Protein AF-0000000066887410 (afdb_homodimer)

pLDDT: mean 86.37, std 16.25, range [22.12, 98.56]

Radius of gyration: 33.58 Å; Cα contacts (8 Å, |Δi|>4): 1429; chains: 2; bounding box: 73×112×90 Å

Structure (mmCIF, N/CA/C/O backbone):
data_AF-0000000066887410-model_v1
#
loop_
_entity.id
_entity.type
_entity.pdbx_description
1 polymer 'Protein root UVB sensitive/RUS domain-containing protein'
#
loop_
_atom_site.group_PDB
_atom_site.id
_atom_site.type_symbol
_atom_site.label_atom_id
_atom_site.label_alt_id
_atom_site.label_comp_id
_atom_site.label_asym_id
_atom_site.label_entity_id
_atom_site.label_seq_id
_atom_site.pdbx_PDB_ins_code
_atom_site.Cartn_x
_atom_site.Cartn_y
_atom_site.Cartn_z
_atom_site.occupancy
_atom_site.B_iso_or_equiv
_atom_site.auth_seq_id
_atom_site.auth_comp_id
_atom_site.auth_asym_id
_atom_site.auth_atom_id
_atom_site.pdbx_PDB_model_num
ATOM 1 N N . MET A 1 1 ? -23.688 14.523 44.344 1 42.28 1 MET A N 1
ATOM 2 C CA . MET A 1 1 ? -23.281 13.359 43.562 1 42.28 1 MET A CA 1
ATOM 3 C C . MET A 1 1 ? -22.125 13.703 42.625 1 42.28 1 MET A C 1
ATOM 5 O O . MET A 1 1 ? -22.156 14.727 41.938 1 42.28 1 MET A O 1
ATOM 9 N N . SER A 1 2 ? -21.016 13.117 42.781 1 57.38 2 SER A N 1
ATOM 10 C CA . SER A 1 2 ? -19.734 13.422 42.156 1 57.38 2 SER A CA 1
ATOM 11 C C . SER A 1 2 ? -19.812 13.258 40.625 1 57.38 2 SER A C 1
ATOM 13 O O . SER A 1 2 ? -20.234 12.211 40.125 1 57.38 2 SER A O 1
ATOM 15 N N . SER A 1 3 ? -19.828 14.328 39.812 1 80.38 3 SER A N 1
ATOM 16 C CA . SER A 1 3 ? -19.922 14.328 38.344 1 80.38 3 SER A CA 1
ATOM 17 C C . SER A 1 3 ? -18.625 13.844 37.688 1 80.38 3 SER A C 1
ATOM 19 O O . SER A 1 3 ? -17.547 14.266 38.094 1 80.38 3 SER A O 1
ATOM 21 N N . THR A 1 4 ? -18.844 12.641 37.094 1 88.25 4 THR A N 1
ATOM 22 C CA . THR A 1 4 ? -17.672 12.031 36.438 1 88.25 4 THR A CA 1
ATOM 23 C C . THR A 1 4 ? -17.766 12.141 34.938 1 88.25 4 THR A C 1
ATOM 25 O O . THR A 1 4 ? -18.875 12.172 34.375 1 88.25 4 THR A O 1
ATOM 28 N N . ALA A 1 5 ? -16.625 12.461 34.281 1 91.5 5 ALA A N 1
ATOM 29 C CA . ALA A 1 5 ? -16.5 12.461 32.812 1 91.5 5 ALA A CA 1
ATOM 30 C C . ALA A 1 5 ? -15.383 11.539 32.375 1 91.5 5 ALA A C 1
ATOM 32 O O . ALA A 1 5 ? -14.406 11.32 33.094 1 91.5 5 ALA A O 1
ATOM 33 N N . TYR A 1 6 ? -15.625 10.914 31.234 1 92.75 6 TYR A N 1
ATOM 34 C CA . TYR A 1 6 ? -14.656 9.977 30.688 1 92.75 6 TYR A CA 1
ATOM 35 C C . TYR A 1 6 ? -14.258 10.359 29.266 1 92.75 6 TYR A C 1
ATOM 37 O O . TYR A 1 6 ? -15.102 10.781 28.469 1 92.75 6 TYR A O 1
ATOM 45 N N . ASP A 1 7 ? -13 10.312 29.016 1 93.12 7 ASP A N 1
ATOM 46 C CA . ASP A 1 7 ? -12.547 10.305 27.625 1 93.12 7 ASP A CA 1
ATOM 47 C C . ASP A 1 7 ? -12.484 8.883 27.078 1 93.12 7 ASP A C 1
ATOM 49 O O . ASP A 1 7 ? -11.844 8.008 27.656 1 93.12 7 ASP A O 1
ATOM 53 N N . ILE A 1 8 ? -13.188 8.672 25.922 1 90.88 8 ILE A N 1
ATOM 54 C CA . ILE A 1 8 ? -13.234 7.32 25.375 1 90.88 8 ILE A CA 1
ATOM 55 C C . ILE A 1 8 ? -12.75 7.344 23.922 1 90.88 8 ILE A C 1
ATOM 57 O O . ILE A 1 8 ? -12.945 8.328 23.219 1 90.88 8 ILE A O 1
ATOM 61 N N . ASP A 1 9 ? -12.086 6.242 23.562 1 84.81 9 ASP A N 1
ATOM 62 C CA . ASP A 1 9 ? -11.672 6.129 22.172 1 84.81 9 ASP A CA 1
ATOM 63 C C . ASP A 1 9 ? -12.797 5.578 21.297 1 84.81 9 ASP A C 1
ATOM 65 O O . ASP A 1 9 ? -13.93 5.414 21.766 1 84.81 9 ASP A O 1
ATOM 69 N N . THR A 1 10 ? -12.5 5.422 20 1 76.75 10 THR A N 1
ATOM 70 C CA . THR A 1 10 ? -13.523 5.016 19.047 1 76.75 10 THR A CA 1
ATOM 71 C C . THR A 1 10 ? -14.016 3.602 19.344 1 76.75 10 THR A C 1
ATOM 73 O O . THR A 1 10 ? -15.117 3.225 18.938 1 76.75 10 THR A O 1
ATOM 76 N N . ALA A 1 11 ? -13.219 2.848 20.016 1 73.06 11 ALA A N 1
ATOM 77 C CA . ALA A 1 11 ? -13.594 1.479 20.375 1 73.06 11 ALA A CA 1
ATOM 78 C C . ALA A 1 11 ? -14.359 1.439 21.688 1 73.06 11 ALA A C 1
ATOM 80 O O . ALA A 1 11 ? -14.852 0.383 22.094 1 73.06 11 ALA A O 1
ATOM 81 N N . GLY A 1 12 ? -14.453 2.535 22.359 1 79.31 12 GLY A N 1
ATOM 82 C CA . GLY A 1 12 ? -15.203 2.607 23.609 1 79.31 12 GLY A CA 1
ATOM 83 C C . GLY A 1 12 ? -14.328 2.438 24.828 1 79.31 12 GLY A C 1
ATOM 84 O O . GLY A 1 12 ? -14.828 2.416 25.953 1 79.31 12 GLY A O 1
ATOM 85 N N . ASN A 1 13 ? -13.062 2.383 24.688 1 81.81 13 ASN A N 1
ATOM 86 C CA . ASN A 1 13 ? -12.148 2.25 25.812 1 81.81 13 ASN A CA 1
ATOM 87 C C . ASN A 1 13 ? -11.938 3.584 26.516 1 81.81 13 ASN A C 1
ATOM 89 O O . ASN A 1 13 ? -11.812 4.625 25.875 1 81.81 13 ASN A O 1
ATOM 93 N N . VAL A 1 14 ? -11.953 3.471 27.844 1 89.25 14 VAL A N 1
ATOM 94 C CA . VAL A 1 14 ? -11.758 4.68 28.625 1 89.25 14 VAL A CA 1
ATOM 95 C C . VAL A 1 14 ? -10.281 5.059 28.641 1 89.25 14 VAL A C 1
ATOM 97 O O . VAL A 1 14 ? -9.438 4.262 29.062 1 89.25 14 VAL A O 1
ATOM 100 N N . LEU A 1 15 ? -9.977 6.211 28.219 1 89.38 15 LEU A N 1
ATOM 101 C CA . LEU A 1 15 ? -8.609 6.707 28.172 1 89.38 15 LEU A CA 1
ATOM 102 C C . LEU A 1 15 ? -8.266 7.492 29.422 1 89.38 15 LEU A C 1
ATOM 104 O O . LEU A 1 15 ? -7.148 7.395 29.938 1 89.38 15 LEU A O 1
ATOM 108 N N . CYS A 1 16 ? -9.141 8.305 29.844 1 91.81 16 CYS A N 1
ATOM 109 C CA . CYS A 1 16 ? -8.969 9.148 31.031 1 91.81 16 CYS A CA 1
ATOM 110 C C . CYS A 1 16 ? -10.289 9.328 31.766 1 91.81 16 CYS A C 1
ATOM 112 O O . CYS A 1 16 ? -11.336 9.492 31.141 1 91.81 16 CYS A O 1
ATOM 114 N N . THR A 1 17 ? -10.195 9.234 33.062 1 91.94 17 THR A N 1
ATOM 115 C CA . THR A 1 17 ? -11.352 9.461 33.938 1 91.94 17 THR A CA 1
ATOM 116 C C . THR A 1 17 ? -11.203 10.781 34.688 1 91.94 17 THR A C 1
ATOM 118 O O . THR A 1 17 ? -10.148 11.047 35.281 1 91.94 17 THR A O 1
ATOM 121 N N . TYR A 1 18 ? -12.211 11.594 34.562 1 90.94 18 TYR A N 1
ATOM 122 C CA . TYR A 1 18 ? -12.234 12.867 35.281 1 90.94 18 TYR A CA 1
ATOM 123 C C . TYR A 1 18 ? -13.258 12.844 36.406 1 90.94 18 TYR A C 1
ATOM 125 O O . TYR A 1 18 ? -14.438 12.539 36.188 1 90.94 18 TYR A O 1
ATOM 133 N N . THR A 1 19 ? -12.781 13.156 37.594 1 89 19 THR A N 1
ATOM 134 C CA . THR A 1 19 ? -13.672 13.18 38.75 1 89 19 THR A CA 1
ATOM 135 C C . THR A 1 19 ? -13.82 14.602 39.281 1 89 19 THR A C 1
ATOM 137 O O . THR A 1 19 ? -12.93 15.43 39.125 1 89 19 THR A O 1
ATOM 140 N N . ASP A 1 20 ? -15 14.906 39.938 1 82.56 20 ASP A N 1
ATOM 141 C CA . ASP A 1 20 ? -15.352 16.203 40.5 1 82.56 20 ASP A CA 1
ATOM 142 C C . ASP A 1 20 ? -15.258 17.312 39.469 1 82.56 20 ASP A C 1
ATOM 144 O O . ASP A 1 20 ? -14.602 18.328 39.688 1 82.56 20 ASP A O 1
ATOM 148 N N . VAL A 1 21 ? -15.891 17.047 38.344 1 80.75 21 VAL A N 1
ATOM 149 C CA . VAL A 1 21 ? -15.75 17.922 37.156 1 80.75 21 VAL A CA 1
ATOM 150 C C . VAL A 1 21 ? -16.422 19.266 37.438 1 80.75 21 VAL A C 1
ATOM 152 O O . VAL A 1 21 ? -16.062 20.281 36.812 1 80.75 21 VAL A O 1
ATOM 155 N N . ASN A 1 22 ? -17.281 19.344 38.375 1 75.56 22 ASN A N 1
ATOM 156 C CA . ASN A 1 22 ? -18.016 20.578 38.688 1 75.56 22 ASN A CA 1
ATOM 157 C C . ASN A 1 22 ? -17.281 21.438 39.719 1 75.56 22 ASN A C 1
ATOM 159 O O . ASN A 1 22 ? -17.688 22.562 40 1 75.56 22 ASN A O 1
ATOM 163 N N . ASP A 1 23 ? -16.234 20.828 40.312 1 75.69 23 ASP A N 1
ATOM 164 C CA . ASP A 1 23 ? -15.445 21.562 41.281 1 75.69 23 ASP A CA 1
ATOM 165 C C . ASP A 1 23 ? -14.023 21.781 40.781 1 75.69 23 ASP A C 1
ATOM 167 O O . ASP A 1 23 ? -13.203 20.859 40.781 1 75.69 23 ASP A O 1
ATOM 171 N N . PRO A 1 24 ? -13.781 23.016 40.375 1 70.94 24 PRO A N 1
ATOM 172 C CA . PRO A 1 24 ? -12.453 23.297 39.812 1 70.94 24 PRO A CA 1
ATOM 173 C C . PRO A 1 24 ? -11.328 23 40.812 1 70.94 24 PRO A C 1
ATOM 175 O O . PRO A 1 24 ? -10.203 22.703 40.406 1 70.94 24 PRO A O 1
ATOM 178 N N . GLU A 1 25 ? -11.594 23.125 42.094 1 73.75 25 GLU A N 1
ATOM 179 C CA . GLU A 1 25 ? -10.547 22.938 43.094 1 73.75 25 GLU A CA 1
ATOM 180 C C . GLU A 1 25 ? -10.281 21.453 43.312 1 73.75 25 GLU A C 1
ATOM 182 O O . GLU A 1 25 ? -9.18 21.062 43.719 1 73.75 25 GLU A O 1
ATOM 187 N N . ARG A 1 26 ? -11.211 20.672 43.031 1 78.81 26 ARG A N 1
ATOM 188 C CA . ARG A 1 26 ? -11.07 19.25 43.312 1 78.81 26 ARG A CA 1
ATOM 189 C C . ARG A 1 26 ? -10.992 18.438 42.031 1 78.81 26 ARG A C 1
ATOM 191 O O . ARG A 1 26 ? -11.125 17.219 42.031 1 78.81 26 ARG A O 1
ATOM 198 N N . PHE A 1 27 ? -10.789 19.031 40.875 1 82.94 27 PHE A N 1
ATOM 199 C CA . PHE A 1 27 ? -10.719 18.391 39.594 1 82.94 27 PHE A CA 1
ATOM 200 C C . PHE A 1 27 ? -9.547 17.406 39.531 1 82.94 27 PHE A C 1
ATOM 202 O O . PHE A 1 27 ? -8.414 17.781 39.844 1 82.94 27 PHE A O 1
ATOM 209 N N . LYS A 1 28 ? -9.844 16.125 39.344 1 86.69 28 LYS A N 1
ATOM 210 C CA . LYS A 1 28 ? -8.812 15.102 39.219 1 86.69 28 LYS A CA 1
ATOM 211 C C . LYS A 1 28 ? -8.906 14.359 37.875 1 86.69 28 LYS A C 1
ATOM 213 O O . LYS A 1 28 ? -10.008 14 37.438 1 86.69 28 LYS A O 1
ATOM 218 N N . ALA A 1 29 ? -7.812 14.352 37.219 1 88.69 29 ALA A N 1
ATOM 219 C CA . ALA A 1 29 ? -7.695 13.586 36 1 88.69 29 ALA A CA 1
ATOM 220 C C . ALA A 1 29 ? -6.836 12.344 36.188 1 88.69 29 ALA A C 1
ATOM 222 O O . ALA A 1 29 ? -5.707 12.438 36.688 1 88.69 29 ALA A O 1
ATOM 223 N N . GLU A 1 30 ? -7.434 11.133 35.969 1 89.44 30 GLU A N 1
ATOM 224 C CA . GLU A 1 30 ? -6.699 9.875 36.062 1 89.44 30 GLU A CA 1
ATOM 225 C C . GLU A 1 30 ? -6.633 9.156 34.719 1 89.44 30 GLU A C 1
ATOM 227 O O . GLU A 1 30 ? -7.656 8.742 34.188 1 89.44 30 GLU A O 1
ATOM 232 N N . ARG A 1 31 ? -5.496 9.078 34.219 1 88.5 31 ARG A N 1
ATOM 233 C CA . ARG A 1 31 ? -5.289 8.375 32.969 1 88.5 31 ARG A CA 1
ATOM 234 C C . ARG A 1 31 ? -5.293 6.859 33.188 1 88.5 31 ARG A C 1
ATOM 236 O O . ARG A 1 31 ? -4.754 6.367 34.156 1 88.5 31 ARG A O 1
ATOM 243 N N . THR A 1 32 ? -5.887 6.211 32.219 1 85.38 32 THR A N 1
ATOM 244 C CA . THR A 1 32 ? -5.883 4.754 32.312 1 85.38 32 THR A CA 1
ATOM 245 C C . THR A 1 32 ? -4.477 4.203 32.062 1 85.38 32 THR A C 1
ATOM 247 O O . THR A 1 32 ? -3.844 4.5 31.062 1 85.38 32 THR A O 1
ATOM 250 N N . HIS A 1 33 ? -3.939 3.652 33.125 1 83.44 33 HIS A N 1
ATOM 251 C CA . HIS A 1 33 ? -2.596 3.094 33 1 83.44 33 HIS A CA 1
ATOM 252 C C . HIS A 1 33 ? -2.625 1.687 32.438 1 83.44 33 HIS A C 1
ATOM 254 O O . HIS A 1 33 ? -3.357 0.821 32.906 1 83.44 33 HIS A O 1
ATOM 260 N N . VAL A 1 34 ? -2.023 1.626 31.344 1 79.19 34 VAL A N 1
ATOM 261 C CA . VAL A 1 34 ? -1.872 0.295 30.766 1 79.19 34 VAL A CA 1
ATOM 262 C C . VAL A 1 34 ? -0.533 -0.304 31.188 1 79.19 34 VAL A C 1
ATOM 264 O O . VAL A 1 34 ? 0.523 0.281 30.938 1 79.19 34 VAL A O 1
ATOM 267 N N . PRO A 1 35 ? -0.556 -1.397 31.938 1 79.19 35 PRO A N 1
ATOM 268 C CA . PRO A 1 35 ? 0.707 -2.033 32.312 1 79.19 35 PRO A CA 1
ATOM 269 C C . PRO A 1 35 ? 1.621 -2.299 31.125 1 79.19 35 PRO A C 1
ATOM 271 O O . PRO A 1 35 ? 1.139 -2.551 30.016 1 79.19 35 PRO A O 1
ATOM 274 N N . LEU A 1 36 ? 2.859 -2.193 31.375 1 79.06 36 LEU A N 1
ATOM 275 C CA . LEU A 1 36 ? 3.875 -2.299 30.328 1 79.06 36 LEU A CA 1
ATOM 276 C C . LEU A 1 36 ? 3.746 -3.617 29.578 1 79.06 36 LEU A C 1
ATOM 278 O O . LEU A 1 36 ? 3.865 -3.648 28.359 1 79.06 36 LEU A O 1
ATOM 282 N N . GLY A 1 37 ? 3.588 -4.742 30.344 1 75.62 37 GLY A N 1
ATOM 283 C CA . GLY A 1 37 ? 3.426 -6.027 29.688 1 75.62 37 GLY A CA 1
ATOM 284 C C . GLY A 1 37 ? 2.275 -6.051 28.703 1 75.62 37 GLY A C 1
ATOM 285 O O . GLY A 1 37 ? 2.414 -6.559 27.578 1 75.62 37 GLY A O 1
ATOM 286 N N . LYS A 1 38 ? 1.267 -5.469 29.109 1 77.69 38 LYS A N 1
ATOM 287 C CA . LYS A 1 38 ? 0.104 -5.402 28.234 1 77.69 38 LYS A CA 1
ATOM 288 C C . LYS A 1 38 ? 0.352 -4.449 27.062 1 77.69 38 LYS A C 1
ATOM 290 O O . LYS A 1 38 ? -0.095 -4.699 25.938 1 77.69 38 LYS A O 1
ATOM 295 N N . ALA A 1 39 ? 1.133 -3.498 27.406 1 77.81 39 ALA A N 1
ATOM 296 C CA . ALA A 1 39 ? 1.456 -2.521 26.375 1 77.81 39 ALA A CA 1
ATOM 297 C C . ALA A 1 39 ? 2.277 -3.158 25.266 1 77.81 39 ALA A C 1
ATOM 299 O O . ALA A 1 39 ? 2.061 -2.869 24.078 1 77.81 39 ALA A O 1
ATOM 300 N N . VAL A 1 40 ? 3.164 -3.979 25.625 1 78.62 40 VAL A N 1
ATOM 301 C CA . VAL A 1 40 ? 3.996 -4.668 24.641 1 78.62 40 VAL A CA 1
ATOM 302 C C . VAL A 1 40 ? 3.133 -5.613 23.812 1 78.62 40 VAL A C 1
ATOM 304 O O . VAL A 1 40 ? 3.27 -5.672 22.594 1 78.62 40 VAL A O 1
ATOM 307 N N . PHE A 1 41 ? 2.311 -6.262 24.531 1 79.19 41 PHE A N 1
ATOM 308 C CA . PHE A 1 41 ? 1.399 -7.168 23.844 1 79.19 41 PHE A CA 1
ATOM 309 C C . PHE A 1 41 ? 0.498 -6.398 22.875 1 79.19 41 PHE A C 1
ATOM 311 O O . PHE A 1 41 ? 0.26 -6.84 21.75 1 79.19 41 PHE A O 1
ATOM 318 N N . TYR A 1 42 ? 0.121 -5.254 23.297 1 77 42 TYR A N 1
ATOM 319 C CA . TYR A 1 42 ? -0.783 -4.434 22.5 1 77 42 TYR A CA 1
ATOM 320 C C . TYR A 1 42 ? -0.05 -3.807 21.312 1 77 42 TYR A C 1
ATOM 322 O O . TYR A 1 42 ? -0.667 -3.457 20.312 1 77 42 TYR A O 1
ATOM 330 N N . ALA A 1 43 ? 1.197 -3.801 21.5 1 78.5 43 ALA A N 1
ATOM 331 C CA . ALA A 1 43 ? 1.992 -3.195 20.438 1 78.5 43 ALA A CA 1
ATOM 332 C C . ALA A 1 43 ? 2.186 -4.168 19.266 1 78.5 43 ALA A C 1
ATOM 334 O O . ALA A 1 43 ? 2.379 -3.748 18.125 1 78.5 43 ALA A O 1
ATOM 335 N N . PHE A 1 44 ? 2.002 -5.426 19.562 1 85.31 44 PHE A N 1
ATOM 336 C CA . PHE A 1 44 ? 2.365 -6.395 18.531 1 85.31 44 PHE A CA 1
ATOM 337 C C . PHE A 1 44 ? 1.156 -7.223 18.125 1 85.31 44 PHE A C 1
ATOM 339 O O . PHE A 1 44 ? 1.19 -7.914 17.094 1 85.31 44 PHE A O 1
ATOM 346 N N . LEU A 1 45 ? 0.122 -7.156 18.906 1 85.56 45 LEU A N 1
ATOM 347 C CA . LEU A 1 45 ? -1.073 -7.934 18.594 1 85.56 45 LEU A CA 1
ATOM 348 C C . LEU A 1 45 ? -2.281 -7.02 18.406 1 85.56 45 LEU A C 1
ATOM 350 O O . LEU A 1 45 ? -2.371 -5.969 19.047 1 85.56 45 LEU A O 1
ATOM 354 N N . PRO A 1 46 ? -3.158 -7.41 17.531 1 85.06 46 PRO A N 1
ATOM 355 C CA . PRO A 1 46 ? -4.34 -6.574 17.297 1 85.06 46 PRO A CA 1
ATOM 356 C C . PRO A 1 46 ? -5.262 -6.5 18.516 1 85.06 46 PRO A C 1
ATOM 358 O O . PRO A 1 46 ? -5.305 -7.43 19.312 1 85.06 46 PRO A O 1
ATOM 361 N N . ALA A 1 47 ? -5.984 -5.422 18.578 1 78.62 47 ALA A N 1
ATOM 362 C CA . ALA A 1 47 ? -6.953 -5.246 19.656 1 78.62 47 ALA A CA 1
ATOM 363 C C . ALA A 1 47 ? -8.031 -6.328 19.609 1 78.62 47 ALA A C 1
ATOM 365 O O . ALA A 1 47 ? -8.523 -6.668 18.531 1 78.62 47 ALA A O 1
ATOM 366 N N . GLY A 1 48 ? -8.281 -6.832 20.844 1 81.12 48 GLY A N 1
ATOM 367 C CA . GLY A 1 48 ? -9.297 -7.871 20.906 1 81.12 48 GLY A CA 1
ATOM 368 C C . GLY A 1 48 ? -8.75 -9.258 20.641 1 81.12 48 GLY A C 1
ATOM 369 O O . GLY A 1 48 ? -9.508 -10.234 20.594 1 81.12 48 GLY A O 1
ATOM 370 N N . PHE A 1 49 ? -7.543 -9.305 20.359 1 84.5 49 PHE A N 1
ATOM 371 C CA . PHE A 1 49 ? -6.926 -10.617 20.203 1 84.5 49 PHE A CA 1
ATOM 372 C C . PHE A 1 49 ? -7.297 -11.539 21.344 1 84.5 49 PHE A C 1
ATOM 374 O O . PHE A 1 49 ? -7.34 -11.109 22.5 1 84.5 49 PHE A O 1
ATOM 381 N N . PRO A 1 50 ? -7.656 -12.773 20.984 1 87.44 50 PRO A N 1
ATOM 382 C CA . PRO A 1 50 ? -7.559 -13.523 19.734 1 87.44 50 PRO A CA 1
ATOM 383 C C . PRO A 1 50 ? -8.867 -13.531 18.938 1 87.44 50 PRO A C 1
ATOM 385 O O . PRO A 1 50 ? -8.914 -14.039 17.812 1 87.44 50 PRO A O 1
ATOM 388 N N . HIS A 1 51 ? -9.859 -12.898 19.469 1 88.38 51 HIS A N 1
ATOM 389 C CA . HIS A 1 51 ? -11.18 -13 18.844 1 88.38 51 HIS A CA 1
ATOM 390 C C . HIS A 1 51 ? -11.289 -12.078 17.641 1 88.38 51 HIS A C 1
ATOM 392 O O . HIS A 1 51 ? -12.211 -12.219 16.828 1 88.38 51 HIS A O 1
ATOM 398 N N . SER A 1 52 ? -10.367 -11.18 17.547 1 89.94 52 SER A N 1
ATOM 399 C CA . SER A 1 52 ? -10.414 -10.203 16.469 1 89.94 52 SER A CA 1
ATOM 400 C C . SER A 1 52 ? -9.727 -10.727 15.211 1 89.94 52 SER A C 1
ATOM 402 O O . SER A 1 52 ? -9.758 -10.07 14.164 1 89.94 52 SER A O 1
ATOM 404 N N . VAL A 1 53 ? -9.117 -11.945 15.344 1 94 53 VAL A N 1
ATOM 405 C CA . VAL A 1 53 ? -8.391 -12.516 14.211 1 94 53 VAL A CA 1
ATOM 406 C C . VAL A 1 53 ? -8.781 -13.984 14.039 1 94 53 VAL A C 1
ATOM 408 O O . VAL A 1 53 ? -9.414 -14.57 14.914 1 94 53 VAL A O 1
ATOM 411 N N . THR A 1 54 ? -8.461 -14.531 12.844 1 95.12 54 THR A N 1
ATOM 412 C CA . THR A 1 54 ? -8.703 -15.945 12.594 1 95.12 54 THR A CA 1
ATOM 413 C C . THR A 1 54 ? -7.773 -16.812 13.438 1 95.12 54 THR A C 1
ATOM 415 O O . THR A 1 54 ? -6.75 -16.328 13.93 1 95.12 54 THR A O 1
ATOM 418 N N . ASP A 1 55 ? -8.086 -18.031 13.625 1 94.69 55 ASP A N 1
ATOM 419 C CA . ASP A 1 55 ? -7.383 -18.922 14.547 1 94.69 55 ASP A CA 1
ATOM 420 C C . ASP A 1 55 ? -6.016 -19.312 13.992 1 94.69 55 ASP A C 1
ATOM 422 O O . ASP A 1 55 ? -5.16 -19.812 14.727 1 94.69 55 ASP A O 1
ATOM 426 N N . ASP A 1 56 ? -5.797 -19.141 12.742 1 96.38 56 ASP A N 1
ATOM 427 C CA . ASP A 1 56 ? -4.523 -19.516 12.133 1 96.38 56 ASP A CA 1
ATOM 428 C C . ASP A 1 56 ? -3.551 -18.328 12.148 1 96.38 56 ASP A C 1
ATOM 430 O O . ASP A 1 56 ? -2.41 -18.453 11.695 1 96.38 56 ASP A O 1
ATOM 434 N N . TYR A 1 57 ? -3.881 -17.219 12.727 1 96.12 57 TYR A N 1
ATOM 435 C CA . TYR A 1 57 ? -3.096 -15.992 12.703 1 96.12 57 TYR A CA 1
ATOM 436 C C . TYR A 1 57 ? -1.79 -16.156 13.469 1 96.12 57 TYR A C 1
ATOM 438 O O . TYR A 1 57 ? -0.715 -15.852 12.953 1 96.12 57 TYR A O 1
ATOM 446 N N . LEU A 1 58 ? -1.875 -16.656 14.625 1 95 58 LEU A N 1
ATOM 447 C CA . LEU A 1 58 ? -0.702 -16.734 15.484 1 95 58 LEU A CA 1
ATOM 448 C C . LEU A 1 58 ? 0.329 -17.703 14.914 1 95 58 LEU A C 1
ATOM 450 O O . LEU A 1 58 ? 1.528 -17.422 14.922 1 95 58 LEU A O 1
ATOM 454 N N . SER A 1 59 ? -0.115 -18.844 14.469 1 96.69 59 SER A N 1
ATOM 455 C CA . SER A 1 59 ? 0.796 -19.812 13.867 1 96.69 59 SER A CA 1
ATOM 456 C C . SER A 1 59 ? 1.5 -19.219 12.648 1 96.69 59 SER A C 1
ATOM 458 O O . SER A 1 59 ? 2.715 -19.359 12.5 1 96.69 59 SER A O 1
ATOM 460 N N . TYR A 1 60 ? 0.699 -18.562 11.867 1 97.25 60 TYR A N 1
ATOM 461 C CA . TYR A 1 60 ? 1.29 -17.938 10.688 1 97.25 60 TYR A CA 1
ATOM 462 C C . TYR A 1 60 ? 2.326 -16.891 11.086 1 97.25 60 TYR A C 1
ATOM 464 O O . TYR A 1 60 ? 3.426 -16.859 10.531 1 97.25 60 TYR A O 1
ATOM 472 N N . GLN A 1 61 ? 2.002 -16.047 12.047 1 95.75 61 GLN A N 1
ATOM 473 C CA . GLN A 1 61 ? 2.881 -14.945 12.461 1 95.75 61 GLN A CA 1
ATOM 474 C C . GLN A 1 61 ? 4.172 -15.484 13.07 1 95.75 61 GLN A C 1
ATOM 476 O O . GLN A 1 61 ? 5.234 -14.883 12.914 1 95.75 61 GLN A O 1
ATOM 481 N N . LEU A 1 62 ? 4.09 -16.547 13.727 1 96.5 62 LEU A N 1
ATOM 482 C CA . LEU A 1 62 ? 5.281 -17.156 14.305 1 96.5 62 LEU A CA 1
ATOM 483 C C . LEU A 1 62 ? 6.246 -17.609 13.211 1 96.5 62 LEU A C 1
ATOM 485 O O . LEU A 1 62 ? 7.43 -17.266 13.242 1 96.5 62 LEU A O 1
ATOM 489 N N . TYR A 1 63 ? 5.746 -18.344 12.266 1 98 63 TYR A N 1
ATOM 490 C CA . TYR A 1 63 ? 6.586 -18.812 11.172 1 98 63 TYR A CA 1
ATOM 491 C C . TYR A 1 63 ? 7.074 -17.656 10.32 1 98 63 TYR A C 1
ATOM 493 O O . TYR A 1 63 ? 8.211 -17.672 9.828 1 98 63 TYR A O 1
ATOM 501 N N . ASP A 1 64 ? 6.184 -16.688 10.141 1 97.12 64 ASP A N 1
ATOM 502 C CA . ASP A 1 64 ? 6.555 -15.508 9.375 1 97.12 64 ASP A CA 1
ATOM 503 C C . ASP A 1 64 ? 7.707 -14.758 10.039 1 97.12 64 ASP A C 1
ATOM 505 O O . ASP A 1 64 ? 8.617 -14.281 9.367 1 97.12 64 ASP A O 1
ATOM 509 N N . SER A 1 65 ? 7.715 -14.711 11.344 1 96.81 65 SER A N 1
ATOM 510 C CA . SER A 1 65 ? 8.773 -14.055 12.094 1 96.81 65 SER A CA 1
ATOM 511 C C . SER A 1 65 ? 10.086 -14.82 11.992 1 96.81 65 SER A C 1
ATOM 513 O O . SER A 1 65 ? 11.148 -14.227 11.789 1 96.81 65 SER A O 1
ATOM 515 N N . LEU A 1 66 ? 9.977 -16.078 12.047 1 97.56 66 LEU A N 1
ATOM 516 C CA . LEU A 1 66 ? 11.172 -16.906 11.969 1 97.56 66 LEU A CA 1
ATOM 517 C C . LEU A 1 66 ? 11.797 -16.844 10.578 1 97.56 66 LEU A C 1
ATOM 519 O O . LEU A 1 66 ? 13.016 -16.766 10.445 1 97.56 66 LEU A O 1
ATOM 523 N N . GLN A 1 67 ? 10.945 -16.891 9.594 1 97.81 67 GLN A N 1
ATOM 524 C CA . GLN A 1 67 ? 11.484 -16.797 8.242 1 97.81 67 GLN A CA 1
ATOM 525 C C . GLN A 1 67 ? 12.109 -15.422 7.992 1 97.81 67 GLN A C 1
ATOM 527 O O . GLN A 1 67 ? 13.156 -15.32 7.348 1 97.81 67 GLN A O 1
ATOM 532 N N . ALA A 1 68 ? 11.492 -14.375 8.539 1 97.19 68 ALA A N 1
ATOM 533 C CA . ALA A 1 68 ? 12.008 -13.023 8.359 1 97.19 68 ALA A CA 1
ATOM 534 C C . ALA A 1 68 ? 13.367 -12.867 9.039 1 97.19 68 ALA A C 1
ATOM 536 O O . ALA A 1 68 ? 14.25 -12.172 8.523 1 97.19 68 ALA A O 1
ATOM 537 N N . PHE A 1 69 ? 13.531 -13.492 10.156 1 97.5 69 PHE A N 1
ATOM 538 C CA . PHE A 1 69 ? 14.797 -13.469 10.883 1 97.5 69 PHE A CA 1
ATOM 539 C C . PHE A 1 69 ? 15.914 -14.07 10.047 1 97.5 69 PHE A C 1
ATOM 541 O O . PHE A 1 69 ? 16.984 -13.469 9.883 1 97.5 69 PHE A O 1
ATOM 548 N N . SER A 1 70 ? 15.633 -15.164 9.516 1 97.56 70 SER A N 1
ATOM 549 C CA . SER A 1 70 ? 16.609 -15.852 8.68 1 97.56 70 SER A CA 1
ATOM 550 C C . SER A 1 70 ? 16.906 -15.055 7.414 1 97.56 70 SER A C 1
ATOM 552 O O . SER A 1 70 ? 18.062 -14.938 7.008 1 97.56 70 SER A O 1
ATOM 554 N N . SER A 1 71 ? 15.914 -14.508 6.82 1 97.38 71 SER A N 1
ATOM 555 C CA . SER A 1 71 ? 16.062 -13.727 5.594 1 97.38 71 SER A CA 1
ATOM 556 C C . SER A 1 71 ? 16.875 -12.469 5.832 1 97.38 71 SER A C 1
ATOM 558 O O . SER A 1 71 ? 17.672 -12.062 4.977 1 97.38 71 SER A O 1
ATOM 560 N N . ALA A 1 72 ? 16.719 -11.891 6.984 1 96.44 72 ALA A N 1
ATOM 561 C CA . ALA A 1 72 ? 17.469 -10.672 7.316 1 96.44 72 ALA A CA 1
ATOM 562 C C . ALA A 1 72 ? 18.969 -10.945 7.395 1 96.44 72 ALA A C 1
ATOM 564 O O . ALA A 1 72 ? 19.766 -10.148 6.902 1 96.44 72 ALA A O 1
ATOM 565 N N . ILE A 1 73 ? 19.328 -12.008 7.93 1 96.88 73 ILE A N 1
ATOM 566 C CA . ILE A 1 73 ? 20.734 -12.391 8.039 1 96.88 73 ILE A CA 1
ATOM 567 C C . ILE A 1 73 ? 21.297 -12.688 6.648 1 96.88 73 ILE A C 1
ATOM 569 O O . ILE A 1 73 ? 22.359 -12.18 6.277 1 96.88 73 ILE A O 1
ATOM 573 N N . ALA A 1 74 ? 20.547 -13.523 5.918 1 97.31 74 ALA A N 1
ATOM 574 C CA . ALA A 1 74 ? 20.953 -13.867 4.566 1 97.31 74 ALA A CA 1
ATOM 575 C C . ALA A 1 74 ? 21.125 -12.617 3.707 1 97.31 74 ALA A C 1
ATOM 577 O O . ALA A 1 74 ? 22.078 -12.531 2.914 1 97.31 74 ALA A O 1
ATOM 578 N N . SER A 1 75 ? 20.266 -11.672 3.871 1 96.75 75 SER A N 1
ATOM 579 C CA . SER A 1 75 ? 20.297 -10.43 3.104 1 96.75 75 SER A CA 1
ATOM 580 C C . SER A 1 75 ? 21.562 -9.633 3.396 1 96.75 75 SER A C 1
ATOM 582 O O . SER A 1 75 ? 22.141 -9.008 2.498 1 96.75 75 SER A O 1
ATOM 584 N N . LEU A 1 76 ? 22.016 -9.672 4.594 1 95.88 76 LEU A N 1
ATOM 585 C CA . LEU A 1 76 ? 23.219 -8.938 4.949 1 95.88 76 LEU A CA 1
ATOM 586 C C . LEU A 1 76 ? 24.453 -9.594 4.324 1 95.88 76 LEU A C 1
ATOM 588 O O . LEU A 1 76 ? 25.375 -8.898 3.883 1 95.88 76 LEU A O 1
ATOM 592 N N . LEU A 1 77 ? 24.484 -10.906 4.316 1 94.69 77 LEU A N 1
ATOM 593 C CA . LEU A 1 77 ? 25.562 -11.602 3.641 1 94.69 77 LEU A CA 1
ATOM 594 C C . LEU A 1 77 ? 25.609 -11.242 2.16 1 94.69 77 LEU A C 1
ATOM 596 O O . LEU A 1 77 ? 26.688 -10.953 1.62 1 94.69 77 LEU A O 1
ATOM 600 N N . ALA A 1 78 ? 24.453 -11.219 1.586 1 96.06 78 ALA A N 1
ATOM 601 C CA . ALA A 1 78 ? 24.344 -10.867 0.172 1 96.06 78 ALA A CA 1
ATOM 602 C C . ALA A 1 78 ? 24.734 -9.406 -0.063 1 96.06 78 ALA A C 1
ATOM 604 O O . ALA A 1 78 ? 25.422 -9.094 -1.034 1 96.06 78 ALA A O 1
ATOM 605 N N . ASN A 1 79 ? 24.281 -8.531 0.814 1 94.81 79 ASN A N 1
ATOM 606 C CA . ASN A 1 79 ? 24.562 -7.105 0.689 1 94.81 79 ASN A CA 1
ATOM 607 C C . ASN A 1 79 ? 26.062 -6.824 0.752 1 94.81 79 ASN A C 1
ATOM 609 O O . ASN A 1 79 ? 26.562 -5.961 0.032 1 94.81 79 ASN A O 1
ATOM 613 N N . ARG A 1 80 ? 26.797 -7.484 1.577 1 94.12 80 ARG A N 1
ATOM 614 C CA . ARG A 1 80 ? 28.25 -7.32 1.647 1 94.12 80 ARG A CA 1
ATOM 615 C C . ARG A 1 80 ? 28.906 -7.68 0.319 1 94.12 80 ARG A C 1
ATOM 617 O O . ARG A 1 80 ? 29.781 -6.961 -0.157 1 94.12 80 ARG A O 1
ATOM 624 N N . ALA A 1 81 ? 28.453 -8.773 -0.244 1 93.81 81 ALA A N 1
ATOM 625 C CA . ALA A 1 81 ? 28.984 -9.211 -1.53 1 93.81 81 ALA A CA 1
ATOM 626 C C . ALA A 1 81 ? 28.688 -8.188 -2.623 1 93.81 81 ALA A C 1
ATOM 628 O O . ALA A 1 81 ? 29.547 -7.906 -3.465 1 93.81 81 ALA A O 1
ATOM 629 N N . VAL A 1 82 ? 27.5 -7.656 -2.617 1 94.06 82 VAL A N 1
ATOM 630 C CA . VAL A 1 82 ? 27.094 -6.68 -3.621 1 94.06 82 VAL A CA 1
ATOM 631 C C . VAL A 1 82 ? 27.938 -5.418 -3.486 1 94.06 82 VAL A C 1
ATOM 633 O O . VAL A 1 82 ? 28.391 -4.859 -4.488 1 94.06 82 VAL A O 1
ATOM 636 N N . LEU A 1 83 ? 28.172 -4.953 -2.244 1 92.56 83 LEU A N 1
ATOM 637 C CA . LEU A 1 83 ? 29.016 -3.777 -2.016 1 92.56 83 LEU A CA 1
ATOM 638 C C . LEU A 1 83 ? 30.438 -4.016 -2.516 1 92.56 83 LEU A C 1
ATOM 640 O O . LEU A 1 83 ? 31.031 -3.133 -3.135 1 92.56 83 LEU A O 1
ATOM 644 N N . GLU A 1 84 ? 30.938 -5.203 -2.293 1 91.5 84 GLU A N 1
ATOM 645 C CA . GLU A 1 84 ? 32.25 -5.578 -2.816 1 91.5 84 GLU A CA 1
ATOM 646 C C . GLU A 1 84 ? 32.25 -5.598 -4.344 1 91.5 84 GLU A C 1
ATOM 648 O O . GLU A 1 84 ? 33.188 -5.125 -4.973 1 91.5 84 GLU A O 1
ATOM 653 N N . GLY A 1 85 ? 31.188 -6.086 -4.855 1 91.56 85 GLY A N 1
ATOM 654 C CA . GLY A 1 85 ? 31.062 -6.172 -6.301 1 91.56 85 GLY A CA 1
ATOM 655 C C . GLY A 1 85 ? 30.938 -4.816 -6.973 1 91.56 85 GLY A C 1
ATOM 656 O O . GLY A 1 85 ? 31.328 -4.648 -8.125 1 91.56 85 GLY A O 1
ATOM 657 N N . LEU A 1 86 ? 30.422 -3.891 -6.277 1 91.19 86 LEU A N 1
ATOM 658 C CA . LEU A 1 86 ? 30.25 -2.541 -6.809 1 91.19 86 LEU A CA 1
ATOM 659 C C . LEU A 1 86 ? 31.562 -1.766 -6.75 1 91.19 86 LEU A C 1
ATOM 661 O O . LEU A 1 86 ? 31.672 -0.675 -7.316 1 91.19 86 LEU A O 1
ATOM 665 N N . GLY A 1 87 ? 32.562 -2.291 -6.027 1 90.12 87 GLY A N 1
ATOM 666 C CA . GLY A 1 87 ? 33.875 -1.704 -6.066 1 90.12 87 GLY A CA 1
ATOM 667 C C . GLY A 1 87 ? 34.281 -1.025 -4.766 1 90.12 87 GLY A C 1
ATOM 668 O O . GLY A 1 87 ? 35.188 -0.211 -4.738 1 90.12 87 GLY A O 1
ATOM 669 N N . VAL A 1 88 ? 33.469 -1.326 -3.76 1 87.81 88 VAL A N 1
ATOM 670 C CA . VAL A 1 88 ? 33.906 -0.792 -2.467 1 87.81 88 VAL A CA 1
ATOM 671 C C . VAL A 1 88 ? 35.25 -1.396 -2.068 1 87.81 88 VAL A C 1
ATOM 673 O O . VAL A 1 88 ? 35.406 -2.619 -2.047 1 87.81 88 VAL A O 1
ATOM 676 N N . GLY A 1 89 ? 36.188 -0.55 -1.834 1 87 89 GLY A N 1
ATOM 677 C CA . GLY A 1 89 ? 37.5 -1.006 -1.471 1 87 89 GLY A CA 1
ATOM 678 C C . GLY A 1 89 ? 38.375 -1.316 -2.672 1 87 89 GLY A C 1
ATOM 679 O O . GLY A 1 89 ? 39.5 -1.838 -2.523 1 87 89 GLY A O 1
ATOM 680 N N . ASN A 1 90 ? 37.844 -1.121 -3.793 1 88.88 90 ASN A N 1
ATOM 681 C CA . ASN A 1 90 ? 38.562 -1.375 -5.035 1 88.88 90 ASN A CA 1
ATOM 682 C C . ASN A 1 90 ? 38.906 -0.077 -5.766 1 88.88 90 ASN A C 1
ATOM 684 O O . ASN A 1 90 ? 38.031 0.538 -6.375 1 88.88 90 ASN A O 1
ATOM 688 N N . ALA A 1 91 ? 40.156 0.302 -5.875 1 88.19 91 ALA A N 1
ATOM 689 C CA . ALA A 1 91 ? 40.594 1.584 -6.41 1 88.19 91 ALA A CA 1
ATOM 690 C C . ALA A 1 91 ? 40.406 1.641 -7.926 1 88.19 91 ALA A C 1
ATOM 692 O O . ALA A 1 91 ? 40.406 2.723 -8.516 1 88.19 91 ALA A O 1
ATOM 693 N N . SER A 1 92 ? 40.219 0.489 -8.57 1 87.44 92 SER A N 1
ATOM 694 C CA . SER A 1 92 ? 40.094 0.455 -10.023 1 87.44 92 SER A CA 1
ATOM 695 C C . SER A 1 92 ? 38.656 0.77 -10.453 1 87.44 92 SER A C 1
ATOM 697 O O . SER A 1 92 ? 38.406 0.998 -11.641 1 87.44 92 SER A O 1
ATOM 699 N N . GLN A 1 93 ? 37.812 0.763 -9.508 1 87.81 93 GLN A N 1
ATOM 700 C CA . GLN A 1 93 ? 36.406 1.057 -9.82 1 87.81 93 GLN A CA 1
ATOM 701 C C . GLN A 1 93 ? 36.094 2.516 -9.523 1 87.81 93 GLN A C 1
ATOM 703 O O . GLN A 1 93 ? 36.75 3.154 -8.703 1 87.81 93 GLN A O 1
ATOM 708 N N . SER A 1 94 ? 35.125 3.084 -10.312 1 88.62 94 SER A N 1
ATOM 709 C CA . SER A 1 94 ? 34.719 4.473 -10.133 1 88.62 94 SER A CA 1
ATOM 710 C C . SER A 1 94 ? 33.281 4.57 -9.641 1 88.62 94 SER A C 1
ATOM 712 O O . SER A 1 94 ? 32.438 3.709 -9.945 1 88.62 94 SER A O 1
ATOM 714 N N . PRO A 1 95 ? 32.969 5.621 -8.914 1 89.12 95 PRO A N 1
ATOM 715 C CA . PRO A 1 95 ? 31.594 5.852 -8.477 1 89.12 95 PRO A CA 1
ATOM 716 C C . PRO A 1 95 ? 30.609 5.977 -9.648 1 89.12 95 PRO A C 1
ATOM 718 O O . PRO A 1 95 ? 29.469 5.516 -9.555 1 89.12 95 PRO A O 1
ATOM 721 N N . THR A 1 96 ? 31.016 6.551 -10.695 1 89.19 96 THR A N 1
ATOM 722 C CA . THR A 1 96 ? 30.172 6.688 -11.867 1 89.19 96 THR A CA 1
ATOM 723 C C . THR A 1 96 ? 29.875 5.32 -12.484 1 89.19 96 THR A C 1
ATOM 725 O O . THR A 1 96 ? 28.75 5.062 -12.922 1 89.19 96 THR A O 1
ATOM 728 N N . GLY A 1 97 ? 30.891 4.48 -12.508 1 89.5 97 GLY A N 1
ATOM 729 C CA . GLY A 1 97 ? 30.672 3.125 -12.977 1 89.5 97 GLY A CA 1
ATOM 730 C C . GLY A 1 97 ? 29.656 2.359 -12.141 1 89.5 97 GLY A C 1
ATOM 731 O O . GLY A 1 97 ? 28.797 1.672 -12.68 1 89.5 97 GLY A O 1
ATOM 732 N N . ALA A 1 98 ? 29.766 2.486 -10.859 1 91.38 98 ALA A N 1
ATOM 733 C CA . ALA A 1 98 ? 28.828 1.851 -9.945 1 91.38 98 ALA A CA 1
ATOM 734 C C . ALA A 1 98 ? 27.422 2.412 -10.141 1 91.38 98 ALA A C 1
ATOM 736 O O . ALA A 1 98 ? 26.438 1.677 -10.062 1 91.38 98 ALA A O 1
ATOM 737 N N . LEU A 1 99 ? 27.344 3.697 -10.406 1 91.94 99 LEU A N 1
ATOM 738 C CA . LEU A 1 99 ? 26.062 4.359 -10.633 1 91.94 99 LEU A CA 1
ATOM 739 C C . LEU A 1 99 ? 25.391 3.805 -11.875 1 91.94 99 LEU A C 1
ATOM 741 O O . LEU A 1 99 ? 24.172 3.605 -11.883 1 91.94 99 LEU A O 1
ATOM 745 N N . VAL A 1 100 ? 26.141 3.584 -12.859 1 91.25 100 VAL A N 1
ATOM 746 C CA . VAL A 1 100 ? 25.578 3.051 -14.102 1 91.25 100 VAL A CA 1
ATOM 747 C C . VAL A 1 100 ? 24.984 1.67 -13.844 1 91.25 100 VAL A C 1
ATOM 749 O O . VAL A 1 100 ? 23.891 1.361 -14.336 1 91.25 100 VAL A O 1
ATOM 752 N N . LEU A 1 101 ? 25.656 0.896 -13.078 1 92.19 101 LEU A N 1
ATOM 753 C CA . LEU A 1 101 ? 25.141 -0.422 -12.734 1 92.19 101 LEU A CA 1
ATOM 754 C C . LEU A 1 101 ? 23.828 -0.302 -11.969 1 92.19 101 LEU A C 1
ATOM 756 O O . LEU A 1 101 ? 22.875 -1.038 -12.234 1 92.19 101 LEU A O 1
ATOM 760 N N . LYS A 1 102 ? 23.766 0.631 -11.07 1 91.75 102 LYS A N 1
ATOM 761 C CA . LYS A 1 102 ? 22.562 0.862 -10.281 1 91.75 102 LYS A CA 1
ATOM 762 C C . LYS A 1 102 ? 21.406 1.332 -11.172 1 91.75 102 LYS A C 1
ATOM 764 O O . LYS A 1 102 ? 20.266 0.93 -10.977 1 91.75 102 LYS A O 1
ATOM 769 N N . ILE A 1 103 ? 21.734 2.162 -12.125 1 92.44 103 ILE A N 1
ATOM 770 C CA . ILE A 1 103 ? 20.734 2.662 -13.055 1 92.44 103 ILE A CA 1
ATOM 771 C C . ILE A 1 103 ? 20.172 1.503 -13.867 1 92.44 103 ILE A C 1
ATOM 773 O O . ILE A 1 103 ? 18.953 1.396 -14.039 1 92.44 103 ILE A O 1
ATOM 777 N N . ILE A 1 104 ? 21.031 0.67 -14.305 1 93.31 104 ILE A N 1
ATOM 778 C CA . ILE A 1 104 ? 20.594 -0.489 -15.078 1 93.31 104 ILE A CA 1
ATOM 779 C C . ILE A 1 104 ? 19.688 -1.371 -14.227 1 93.31 104 ILE A C 1
ATOM 781 O O . ILE A 1 104 ? 18.609 -1.773 -14.672 1 93.31 104 ILE A O 1
ATOM 785 N N . GLN A 1 105 ? 20.062 -1.625 -13.055 1 94.75 105 GLN A N 1
ATOM 786 C CA . GLN A 1 105 ? 19.266 -2.428 -12.133 1 94.75 105 GLN A CA 1
ATOM 787 C C . GLN A 1 105 ? 17.891 -1.793 -11.891 1 94.75 105 GLN A C 1
ATOM 789 O O . GLN A 1 105 ? 16.859 -2.473 -11.961 1 94.75 105 GLN A O 1
ATOM 794 N N . ASP A 1 106 ? 17.922 -0.547 -11.656 1 93.12 106 ASP A N 1
ATOM 795 C CA . ASP A 1 106 ? 16.688 0.174 -11.383 1 93.12 106 ASP A CA 1
ATOM 796 C C . ASP A 1 106 ? 15.75 0.154 -12.586 1 93.12 106 ASP A C 1
ATOM 798 O O . ASP A 1 106 ? 14.531 0.01 -12.438 1 93.12 106 ASP A O 1
ATOM 802 N N . THR A 1 107 ? 16.328 0.31 -13.711 1 92.88 107 THR A N 1
ATOM 803 C CA . THR A 1 107 ? 15.555 0.314 -14.953 1 92.88 107 THR A CA 1
ATOM 804 C C . THR A 1 107 ? 14.844 -1.021 -15.156 1 92.88 107 THR A C 1
ATOM 806 O O . THR A 1 107 ? 13.633 -1.061 -15.352 1 92.88 107 THR A O 1
ATOM 809 N N . PHE A 1 108 ? 15.555 -2.078 -15.008 1 94.56 108 PHE A N 1
ATOM 810 C CA . PHE A 1 108 ? 14.977 -3.395 -15.242 1 94.56 108 PHE A CA 1
ATOM 811 C C . PHE A 1 108 ? 14.031 -3.777 -14.109 1 94.56 108 PHE A C 1
ATOM 813 O O . PHE A 1 108 ? 13.023 -4.457 -14.336 1 94.56 108 PHE A O 1
ATOM 820 N N . SER A 1 109 ? 14.352 -3.352 -12.922 1 95.44 109 SER A N 1
ATOM 821 C CA . SER A 1 109 ? 13.453 -3.586 -11.797 1 95.44 109 SER A CA 1
ATOM 822 C C . SER A 1 109 ? 12.102 -2.918 -12.016 1 95.44 109 SER A C 1
ATOM 824 O O . SER A 1 109 ? 11.055 -3.551 -11.844 1 95.44 109 SER A O 1
ATOM 826 N N . ARG A 1 110 ? 12.078 -1.694 -12.43 1 92.31 110 ARG A N 1
ATOM 827 C CA . ARG A 1 110 ? 10.859 -0.932 -12.664 1 92.31 110 ARG A CA 1
ATOM 828 C C . ARG A 1 110 ? 10.062 -1.506 -13.828 1 92.31 110 ARG A C 1
ATOM 830 O O . ARG A 1 110 ? 8.836 -1.62 -13.758 1 92.31 110 ARG A O 1
ATOM 837 N N . MET A 1 111 ? 10.75 -1.837 -14.852 1 91.56 111 MET A N 1
ATOM 838 C CA . MET A 1 111 ? 10.086 -2.439 -16 1 91.56 111 MET A CA 1
ATOM 839 C C . MET A 1 111 ? 9.438 -3.768 -15.625 1 91.56 111 MET A C 1
ATOM 841 O O . MET A 1 111 ? 8.297 -4.035 -16 1 91.56 111 MET A O 1
ATOM 845 N N . ALA A 1 112 ? 10.172 -4.547 -14.891 1 94.25 112 ALA A N 1
ATOM 846 C CA . ALA A 1 112 ? 9.633 -5.828 -14.445 1 94.25 112 ALA A CA 1
ATOM 847 C C . ALA A 1 112 ? 8.414 -5.633 -13.547 1 94.25 112 ALA A C 1
ATOM 849 O O . ALA A 1 112 ? 7.43 -6.363 -13.656 1 94.25 112 ALA A O 1
ATOM 850 N N . THR A 1 113 ? 8.5 -4.699 -12.703 1 92.69 113 THR A N 1
ATOM 851 C CA . THR A 1 113 ? 7.402 -4.434 -11.781 1 92.69 113 THR A CA 1
ATOM 852 C C . THR A 1 113 ? 6.121 -4.113 -12.539 1 92.69 113 THR A C 1
ATOM 854 O O . THR A 1 113 ? 5.062 -4.68 -12.258 1 92.69 113 THR A O 1
ATOM 857 N N . ILE A 1 114 ? 6.176 -3.291 -13.508 1 87 114 ILE A N 1
ATOM 858 C CA . ILE A 1 114 ? 4.996 -2.869 -14.25 1 87 114 ILE A CA 1
ATOM 859 C C . ILE A 1 114 ? 4.477 -4.031 -15.094 1 87 114 ILE A C 1
ATOM 861 O O . ILE A 1 114 ? 3.271 -4.289 -15.125 1 87 114 ILE A O 1
ATOM 865 N N . LEU A 1 115 ? 5.379 -4.68 -15.742 1 87 115 LEU A N 1
ATOM 866 C CA . LEU A 1 115 ? 4.984 -5.758 -16.641 1 87 115 LEU A CA 1
ATOM 867 C C . LEU A 1 115 ? 4.352 -6.91 -15.867 1 87 115 LEU A C 1
ATOM 869 O O . LEU A 1 115 ? 3.312 -7.438 -16.266 1 87 115 LEU A O 1
ATOM 873 N N . PHE A 1 116 ? 4.895 -7.211 -14.75 1 87.88 116 PHE A N 1
ATOM 874 C CA . PHE A 1 116 ? 4.441 -8.398 -14.031 1 87.88 116 PHE A CA 1
ATOM 875 C C . PHE A 1 116 ? 3.299 -8.055 -13.086 1 87.88 116 PHE A C 1
ATOM 877 O O . PHE A 1 116 ? 2.494 -8.922 -12.734 1 87.88 116 PHE A O 1
ATOM 884 N N . ALA A 1 117 ? 3.266 -6.852 -12.641 1 83.88 117 ALA A N 1
ATOM 885 C CA . ALA A 1 117 ? 2.117 -6.453 -11.828 1 83.88 117 ALA A CA 1
ATOM 886 C C . ALA A 1 117 ? 0.813 -6.621 -12.602 1 83.88 117 ALA A C 1
ATOM 888 O O . ALA A 1 117 ? -0.192 -7.07 -12.047 1 83.88 117 ALA A O 1
ATOM 889 N N . HIS A 1 118 ? 0.77 -6.316 -13.766 1 77 118 HIS A N 1
ATOM 890 C CA . HIS A 1 118 ? -0.406 -6.43 -14.625 1 77 118 HIS A CA 1
ATOM 891 C C . HIS A 1 118 ? -0.753 -7.891 -14.891 1 77 118 HIS A C 1
ATOM 893 O O . HIS A 1 118 ? -1.925 -8.273 -14.852 1 77 118 HIS A O 1
ATOM 899 N N . ARG A 1 119 ? 0.187 -8.648 -15.062 1 78.38 119 ARG A N 1
ATOM 900 C CA . ARG A 1 119 ? -0.027 -10.031 -15.484 1 78.38 119 ARG A CA 1
ATOM 901 C C . ARG A 1 119 ? -0.407 -10.914 -14.305 1 78.38 119 ARG A C 1
ATOM 903 O O . ARG A 1 119 ? -1.248 -11.805 -14.43 1 78.38 119 ARG A O 1
ATOM 910 N N . MET A 1 120 ? 0.213 -10.625 -13.211 1 82.81 120 MET A N 1
ATOM 911 C CA . MET A 1 120 ? 0.07 -11.539 -12.078 1 82.81 120 MET A CA 1
ATOM 912 C C . MET A 1 120 ? -0.941 -11 -11.07 1 82.81 120 MET A C 1
ATOM 914 O O . MET A 1 120 ? -1.34 -11.711 -10.148 1 82.81 120 MET A O 1
ATOM 918 N N . GLY A 1 121 ? -1.336 -9.859 -11.312 1 80.25 121 GLY A N 1
ATOM 919 C CA . GLY A 1 121 ? -2.178 -9.227 -10.312 1 80.25 121 GLY A CA 1
ATOM 920 C C . GLY A 1 121 ? -3.479 -9.969 -10.062 1 80.25 121 GLY A C 1
ATOM 921 O O . GLY A 1 121 ? -3.893 -10.133 -8.914 1 80.25 121 GLY A O 1
ATOM 922 N N . GLN A 1 122 ? -4.082 -10.5 -10.992 1 84 122 GLN A N 1
ATOM 923 C CA . GLN A 1 122 ? -5.371 -11.172 -10.852 1 84 122 GLN A CA 1
ATOM 924 C C . GLN A 1 122 ? -5.203 -12.594 -10.328 1 84 122 GLN A C 1
ATOM 926 O O . GLN A 1 122 ? -6.145 -13.18 -9.789 1 84 122 GLN A O 1
ATOM 931 N N . ALA A 1 123 ? -4.074 -13.055 -10.5 1 90.12 123 ALA A N 1
ATOM 932 C CA . ALA A 1 123 ? -3.848 -14.453 -10.133 1 90.12 123 ALA A CA 1
ATOM 933 C C . ALA A 1 123 ? -3.393 -14.57 -8.688 1 90.12 123 ALA A C 1
ATOM 935 O O . ALA A 1 123 ? -3.512 -15.641 -8.078 1 90.12 123 ALA A O 1
ATOM 936 N N . ILE A 1 124 ? -2.898 -13.57 -8.086 1 91.25 124 ILE A N 1
ATOM 937 C CA . ILE A 1 124 ? -2.229 -13.672 -6.789 1 91.25 124 ILE A CA 1
ATOM 938 C C . ILE A 1 124 ? -3.266 -13.875 -5.688 1 91.25 124 ILE A C 1
ATOM 940 O O . ILE A 1 124 ? -3.062 -14.68 -4.777 1 91.25 124 ILE A O 1
ATOM 944 N N . GLU A 1 125 ? -4.355 -13.227 -5.801 1 91 125 GLU A N 1
ATOM 945 C CA . GLU A 1 125 ? -5.352 -13.32 -4.738 1 91 125 GLU A CA 1
ATOM 946 C C . GLU A 1 125 ? -5.902 -14.734 -4.617 1 91 125 GLU A C 1
ATOM 948 O O . GLU A 1 125 ? -5.871 -15.328 -3.535 1 91 125 GLU A O 1
ATOM 953 N N . PRO A 1 126 ? -6.301 -15.328 -5.73 1 92.62 126 PRO A N 1
ATOM 954 C CA . PRO A 1 126 ? -6.812 -16.703 -5.613 1 92.62 126 PRO A CA 1
ATOM 955 C C . PRO A 1 126 ? -5.738 -17.703 -5.199 1 92.62 126 PRO A C 1
ATOM 957 O O . PRO A 1 126 ? -6.031 -18.688 -4.512 1 92.62 126 PRO A O 1
ATOM 960 N N . GLU A 1 127 ? -4.582 -17.453 -5.625 1 95.25 127 GLU A N 1
ATOM 961 C CA . GLU A 1 127 ? -3.48 -18.359 -5.344 1 95.25 127 GLU A CA 1
ATOM 962 C C . GLU A 1 127 ? -2.486 -17.75 -4.363 1 95.25 127 GLU A C 1
ATOM 964 O O . GLU A 1 127 ? -1.274 -17.891 -4.52 1 95.25 127 GLU A O 1
ATOM 969 N N . CYS A 1 128 ? -2.93 -17.016 -3.441 1 94.69 128 CYS A N 1
ATOM 970 C CA . CYS A 1 128 ? -2.109 -16.219 -2.545 1 94.69 128 CYS A CA 1
ATOM 971 C C . CYS A 1 128 ? -1.089 -17.078 -1.814 1 94.69 128 CYS A C 1
ATOM 973 O O . CYS A 1 128 ? 0.049 -16.656 -1.603 1 94.69 128 CYS A O 1
ATOM 975 N N . LYS A 1 129 ? -1.465 -18.312 -1.377 1 96.38 129 LYS A N 1
ATOM 976 C CA . LYS A 1 129 ? -0.532 -19.188 -0.667 1 96.38 129 LYS A CA 1
ATOM 977 C C . LYS A 1 129 ? 0.669 -19.531 -1.541 1 96.38 129 LYS A C 1
ATOM 979 O O . LYS A 1 129 ? 1.814 -19.438 -1.094 1 96.38 129 LYS A O 1
ATOM 984 N N . THR A 1 130 ? 0.372 -19.891 -2.703 1 96.12 130 THR A N 1
ATOM 985 C CA . THR A 1 130 ? 1.435 -20.234 -3.639 1 96.12 130 THR A CA 1
ATOM 986 C C . THR A 1 130 ? 2.334 -19.047 -3.916 1 96.12 130 THR A C 1
ATOM 988 O O . THR A 1 130 ? 3.561 -19.156 -3.902 1 96.12 130 THR A O 1
ATOM 991 N N . TYR A 1 131 ? 1.752 -17.922 -4.176 1 95.81 131 TYR A N 1
ATOM 992 C CA . TYR A 1 131 ? 2.533 -16.75 -4.531 1 95.81 131 TYR A CA 1
ATOM 993 C C . TYR A 1 131 ? 3.305 -16.219 -3.326 1 95.81 131 TYR A C 1
ATOM 995 O O . TYR A 1 131 ? 4.371 -15.625 -3.479 1 95.81 131 TYR A O 1
ATOM 1003 N N . ARG A 1 132 ? 2.773 -16.438 -2.115 1 97.44 132 ARG A N 1
ATOM 1004 C CA . ARG A 1 132 ? 3.529 -16.094 -0.918 1 97.44 132 ARG A CA 1
ATOM 1005 C C . ARG A 1 132 ? 4.824 -16.891 -0.834 1 97.44 132 ARG A C 1
ATOM 1007 O O . ARG A 1 132 ? 5.875 -16.344 -0.496 1 97.44 132 ARG A O 1
ATOM 1014 N N . PHE A 1 133 ? 4.699 -18.141 -1.155 1 97.62 133 PHE A N 1
ATOM 1015 C CA . PHE A 1 133 ? 5.883 -18.984 -1.162 1 97.62 133 PHE A CA 1
ATOM 1016 C C . PHE A 1 133 ? 6.809 -18.609 -2.312 1 97.62 133 PHE A C 1
ATOM 1018 O O . PHE A 1 133 ? 8.023 -18.516 -2.131 1 97.62 133 PHE A O 1
ATOM 1025 N N . MET A 1 134 ? 6.262 -18.438 -3.457 1 96.31 134 MET A N 1
ATOM 1026 C CA . MET A 1 134 ? 7.043 -18.078 -4.641 1 96.31 134 MET A CA 1
ATOM 1027 C C . MET A 1 134 ? 7.805 -16.781 -4.426 1 96.31 134 MET A C 1
ATOM 1029 O O . MET A 1 134 ? 8.922 -16.625 -4.93 1 96.31 134 MET A O 1
ATOM 1033 N N . ALA A 1 135 ? 7.219 -15.812 -3.744 1 97.5 135 ALA A N 1
ATOM 1034 C CA . ALA A 1 135 ? 7.898 -14.555 -3.439 1 97.5 135 ALA A CA 1
ATOM 1035 C C . ALA A 1 135 ? 9.258 -14.812 -2.793 1 97.5 135 ALA A C 1
ATOM 1037 O O . ALA A 1 135 ? 10.266 -14.227 -3.199 1 97.5 135 ALA A O 1
ATOM 1038 N N . ASP A 1 136 ? 9.242 -15.711 -1.87 1 97.94 136 ASP A N 1
ATOM 1039 C CA . ASP A 1 136 ? 10.477 -16 -1.151 1 97.94 136 ASP A CA 1
ATOM 1040 C C . ASP A 1 136 ? 11.445 -16.797 -2.021 1 97.94 136 ASP A C 1
ATOM 1042 O O . ASP A 1 136 ? 12.664 -16.688 -1.879 1 97.94 136 ASP A O 1
ATOM 1046 N N . LEU A 1 137 ? 10.914 -17.594 -2.922 1 97.69 137 LEU A N 1
ATOM 1047 C CA . LEU A 1 137 ? 11.789 -18.266 -3.877 1 97.69 137 LEU A CA 1
ATOM 1048 C C . LEU A 1 137 ? 12.5 -17.25 -4.766 1 97.69 137 LEU A C 1
ATOM 1050 O O . LEU A 1 137 ? 13.703 -17.391 -5.027 1 97.69 137 LEU A O 1
ATOM 1054 N N . PHE A 1 138 ? 11.766 -16.266 -5.219 1 98.06 138 PHE A N 1
ATOM 1055 C CA . PHE A 1 138 ? 12.367 -15.195 -6.008 1 98.06 138 PHE A CA 1
ATOM 1056 C C . PHE A 1 138 ? 13.43 -14.461 -5.199 1 98.06 138 PHE A C 1
ATOM 1058 O O . PHE A 1 138 ? 14.547 -14.25 -5.68 1 98.06 138 PHE A O 1
ATOM 1065 N N . ASN A 1 139 ? 13.094 -14.109 -3.994 1 98.06 139 ASN A N 1
ATOM 1066 C CA . ASN A 1 139 ? 14.008 -13.383 -3.117 1 98.06 139 ASN A CA 1
ATOM 1067 C C . ASN A 1 139 ? 15.289 -14.172 -2.863 1 98.06 139 ASN A C 1
ATOM 1069 O O . ASN A 1 139 ? 16.391 -13.641 -3.014 1 98.06 139 ASN A O 1
ATOM 1073 N N . ASP A 1 140 ? 15.141 -15.414 -2.473 1 98.56 140 ASP A N 1
ATOM 1074 C CA . ASP A 1 140 ? 16.281 -16.25 -2.109 1 98.56 140 ASP A CA 1
ATOM 1075 C C . ASP A 1 140 ? 17.172 -16.531 -3.324 1 98.56 140 ASP A C 1
ATOM 1077 O O . ASP A 1 140 ? 18.391 -16.625 -3.199 1 98.56 140 ASP A O 1
ATOM 1081 N N . SER A 1 141 ? 16.547 -16.672 -4.461 1 98.44 141 SER A N 1
ATOM 1082 C CA . SER A 1 141 ? 17.328 -16.828 -5.684 1 98.44 141 SER A CA 1
ATOM 1083 C C . SER A 1 141 ? 18.172 -15.578 -5.957 1 98.44 141 SER A C 1
ATOM 1085 O O . SER A 1 141 ? 19.344 -15.688 -6.348 1 98.44 141 SER A O 1
ATOM 1087 N N . ALA A 1 142 ? 17.594 -14.453 -5.754 1 98.31 142 ALA A N 1
ATOM 1088 C CA . ALA A 1 142 ? 18.328 -13.203 -5.926 1 98.31 142 ALA A CA 1
ATOM 1089 C C . ALA A 1 142 ? 19.5 -13.109 -4.945 1 98.31 142 ALA A C 1
ATOM 1091 O O . ALA A 1 142 ? 20.609 -12.711 -5.32 1 98.31 142 ALA A O 1
ATOM 1092 N N . LEU A 1 143 ? 19.297 -13.492 -3.703 1 98.06 143 LEU A N 1
ATOM 1093 C CA . LEU A 1 143 ? 20.328 -13.438 -2.676 1 98.06 143 LEU A CA 1
ATOM 1094 C C . LEU A 1 143 ? 21.5 -14.352 -3.035 1 98.06 143 LEU A C 1
ATOM 1096 O O . LEU A 1 143 ? 22.656 -13.969 -2.879 1 98.06 143 LEU A O 1
ATOM 1100 N N . LEU A 1 144 ? 21.188 -15.5 -3.529 1 97.81 144 LEU A N 1
ATOM 1101 C CA . LEU A 1 144 ? 22.234 -16.453 -3.912 1 97.81 144 LEU A CA 1
ATOM 1102 C C . LEU A 1 144 ? 23.047 -15.922 -5.09 1 97.81 144 LEU A C 1
ATOM 1104 O O . LEU A 1 144 ? 24.266 -16.016 -5.094 1 97.81 144 LEU A O 1
ATOM 1108 N N . LEU A 1 145 ? 22.391 -15.328 -6.02 1 97.62 145 LEU A N 1
ATOM 1109 C CA . LEU A 1 145 ? 23.078 -14.773 -7.184 1 97.62 145 LEU A CA 1
ATOM 1110 C C . LEU A 1 145 ? 23.953 -13.586 -6.789 1 97.62 145 LEU A C 1
ATOM 1112 O O . LEU A 1 145 ? 25.031 -13.383 -7.363 1 97.62 145 LEU A O 1
ATOM 1116 N N . ASP A 1 146 ? 23.547 -12.844 -5.82 1 96.94 146 ASP A N 1
ATOM 1117 C CA . ASP A 1 146 ? 24.297 -11.703 -5.332 1 96.94 146 ASP A CA 1
ATOM 1118 C C . ASP A 1 146 ? 25.688 -12.125 -4.844 1 96.94 146 ASP A C 1
ATOM 1120 O O . ASP A 1 146 ? 26.641 -11.359 -4.926 1 96.94 146 ASP A O 1
ATOM 1124 N N . LEU A 1 147 ? 25.844 -13.305 -4.348 1 95.69 147 LEU A N 1
ATOM 1125 C CA . LEU A 1 147 ? 27.125 -13.789 -3.811 1 95.69 147 LEU A CA 1
ATOM 1126 C C . LEU A 1 147 ? 28.156 -13.914 -4.918 1 95.69 147 LEU A C 1
ATOM 1128 O O . LEU A 1 147 ? 29.359 -13.961 -4.641 1 95.69 147 LEU A O 1
ATOM 1132 N N . LEU A 1 148 ? 27.719 -13.922 -6.145 1 95.06 148 LEU A N 1
ATOM 1133 C CA . LEU A 1 148 ? 28.625 -14.109 -7.27 1 95.06 148 LEU A CA 1
ATOM 1134 C C . LEU A 1 148 ? 29.172 -12.773 -7.758 1 95.06 148 LEU A C 1
ATOM 1136 O O . LEU A 1 148 ? 30.156 -12.742 -8.508 1 95.06 148 LEU A O 1
ATOM 1140 N N . THR A 1 149 ? 28.609 -11.672 -7.332 1 93.88 149 THR A N 1
ATOM 1141 C CA . THR A 1 149 ? 28.859 -10.359 -7.91 1 93.88 149 THR A CA 1
ATOM 1142 C C . THR A 1 149 ? 30.328 -9.977 -7.773 1 93.88 149 THR A C 1
ATOM 1144 O O . THR A 1 149 ? 30.922 -9.414 -8.695 1 93.88 149 THR A O 1
ATOM 1147 N N . PRO A 1 150 ? 31.062 -10.344 -6.68 1 92.06 150 PRO A N 1
ATOM 1148 C CA . PRO A 1 150 ? 32.469 -9.906 -6.523 1 92.06 150 PRO A CA 1
ATOM 1149 C C . PRO A 1 150 ? 33.438 -10.672 -7.43 1 92.06 150 PRO A C 1
ATOM 1151 O O . PRO A 1 150 ? 34.5 -10.172 -7.746 1 92.06 150 PRO A O 1
ATOM 1154 N N . VAL A 1 151 ? 33.094 -11.82 -7.883 1 92.88 151 VAL A N 1
ATOM 1155 C CA . VAL A 1 151 ? 34.062 -12.672 -8.562 1 92.88 151 VAL A CA 1
ATOM 1156 C C . VAL A 1 151 ? 33.812 -12.625 -10.07 1 92.88 151 VAL A C 1
ATOM 1158 O O . VAL A 1 151 ? 34.656 -13.078 -10.852 1 92.88 151 VAL A O 1
ATOM 1161 N N . LEU A 1 152 ? 32.781 -12.031 -10.531 1 94.38 152 LEU A N 1
ATOM 1162 C CA . LEU A 1 152 ? 32.406 -12.047 -11.938 1 94.38 152 LEU A CA 1
ATOM 1163 C C . LEU A 1 152 ? 33.031 -10.867 -12.68 1 94.38 152 LEU A C 1
ATOM 1165 O O . LEU A 1 152 ? 33.125 -9.766 -12.133 1 94.38 152 LEU A O 1
ATOM 1169 N N . PRO A 1 153 ? 33.406 -11.25 -13.922 1 93.38 153 PRO A N 1
ATOM 1170 C CA . PRO A 1 153 ? 33.844 -10.117 -14.758 1 93.38 153 PRO A CA 1
ATOM 1171 C C . PRO A 1 153 ? 32.656 -9.195 -15.117 1 93.38 153 PRO A C 1
ATOM 1173 O O . PRO A 1 153 ? 31.531 -9.445 -14.719 1 93.38 153 PRO A O 1
ATOM 1176 N N . PHE A 1 154 ? 32.906 -8.172 -15.805 1 91.19 154 PHE A N 1
ATOM 1177 C CA . PHE A 1 154 ? 31.969 -7.051 -15.961 1 91.19 154 PHE A CA 1
ATOM 1178 C C . PHE A 1 154 ? 30.672 -7.5 -16.609 1 91.19 154 PHE A C 1
ATOM 1180 O O . PHE A 1 154 ? 29.594 -7.297 -16.062 1 91.19 154 PHE A O 1
ATOM 1187 N N . LEU A 1 155 ? 30.719 -8.133 -17.812 1 94.19 155 LEU A N 1
ATOM 1188 C CA . LEU A 1 155 ? 29.5 -8.445 -18.547 1 94.19 155 LEU A CA 1
ATOM 1189 C C . LEU A 1 155 ? 28.656 -9.461 -17.797 1 94.19 155 LEU A C 1
ATOM 1191 O O . LEU A 1 155 ? 27.453 -9.25 -17.609 1 94.19 155 LEU A O 1
ATOM 1195 N N . PRO A 1 156 ? 29.234 -10.602 -17.281 1 96.38 156 PRO A N 1
ATOM 1196 C CA . PRO A 1 156 ? 28.438 -11.523 -16.469 1 96.38 156 PRO A CA 1
ATOM 1197 C C . PRO A 1 156 ? 27.891 -10.867 -15.203 1 96.38 156 PRO A C 1
ATOM 1199 O O . PRO A 1 156 ? 26.797 -11.195 -14.766 1 96.38 156 PRO A O 1
ATOM 1202 N N . LYS A 1 157 ? 28.625 -9.938 -14.664 1 95.62 157 LYS A N 1
ATOM 1203 C CA . LYS A 1 157 ? 28.172 -9.203 -13.484 1 95.62 157 LYS A CA 1
ATOM 1204 C C . LYS A 1 157 ? 26.922 -8.383 -13.781 1 95.62 157 LYS A C 1
ATOM 1206 O O . LYS A 1 157 ? 25.969 -8.414 -13.008 1 95.62 157 LYS A O 1
ATOM 1211 N N . VAL A 1 158 ? 26.953 -7.711 -14.875 1 95.56 158 VAL A N 1
ATOM 1212 C CA . VAL A 1 158 ? 25.797 -6.918 -15.289 1 95.56 158 VAL A CA 1
ATOM 1213 C C . VAL A 1 158 ? 24.594 -7.824 -15.477 1 95.56 158 VAL A C 1
ATOM 1215 O O . VAL A 1 158 ? 23.484 -7.5 -15.023 1 95.56 158 VAL A O 1
ATOM 1218 N N . CYS A 1 159 ? 24.797 -8.984 -16.078 1 96.94 159 CYS A N 1
ATOM 1219 C CA . CYS A 1 159 ? 23.703 -9.93 -16.328 1 96.94 159 CYS A CA 1
ATOM 1220 C C . CYS A 1 159 ? 23.109 -10.414 -15.008 1 96.94 159 CYS A C 1
ATOM 1222 O O . CYS A 1 159 ? 21.891 -10.438 -14.852 1 96.94 159 CYS A O 1
ATOM 1224 N N . VAL A 1 160 ? 23.953 -10.719 -14.102 1 97.06 160 VAL A N 1
ATOM 1225 C CA . VAL A 1 160 ? 23.5 -11.195 -12.797 1 97.06 160 VAL A CA 1
ATOM 1226 C C . VAL A 1 160 ? 22.734 -10.086 -12.078 1 97.06 160 VAL A C 1
ATOM 1228 O O . VAL A 1 160 ? 21.688 -10.336 -11.484 1 97.06 160 VAL A O 1
ATOM 1231 N N . MET A 1 161 ? 23.25 -8.898 -12.156 1 96.44 161 MET A N 1
ATOM 1232 C CA . MET A 1 161 ? 22.609 -7.777 -11.469 1 96.44 161 MET A CA 1
ATOM 1233 C C . MET A 1 161 ? 21.25 -7.473 -12.062 1 96.44 161 MET A C 1
ATOM 1235 O O . MET A 1 161 ? 20.312 -7.129 -11.336 1 96.44 161 MET A O 1
ATOM 1239 N N . VAL A 1 162 ? 21.125 -7.621 -13.32 1 97.12 162 VAL A N 1
ATOM 1240 C CA . VAL A 1 162 ? 19.844 -7.426 -13.992 1 97.12 162 VAL A CA 1
ATOM 1241 C C . VAL A 1 162 ? 18.875 -8.516 -13.555 1 97.12 162 VAL A C 1
ATOM 1243 O O . VAL A 1 162 ? 17.734 -8.219 -13.18 1 97.12 162 VAL A O 1
ATOM 1246 N N . VAL A 1 163 ? 19.312 -9.734 -13.547 1 98.12 163 VAL A N 1
ATOM 1247 C CA . VAL A 1 163 ? 18.453 -10.852 -13.172 1 98.12 163 VAL A CA 1
ATOM 1248 C C . VAL A 1 163 ? 18 -10.695 -11.719 1 98.12 163 VAL A C 1
ATOM 1250 O O . VAL A 1 163 ? 16.828 -10.898 -11.406 1 98.12 163 VAL A O 1
ATOM 1253 N N . THR A 1 164 ? 18.938 -10.328 -10.852 1 98.06 164 THR A N 1
ATOM 1254 C CA . THR A 1 164 ? 18.594 -10.172 -9.445 1 98.06 164 THR A CA 1
ATOM 1255 C C . THR A 1 164 ? 17.562 -9.047 -9.273 1 98.06 164 THR A C 1
ATOM 1257 O O . THR A 1 164 ? 16.656 -9.156 -8.453 1 98.06 164 THR A O 1
ATOM 1260 N N . SER A 1 165 ? 17.719 -8.039 -10.047 1 97.5 165 SER A N 1
ATOM 1261 C CA . SER A 1 165 ? 16.781 -6.93 -9.961 1 97.5 165 SER A CA 1
ATOM 1262 C C . SER A 1 165 ? 15.383 -7.359 -10.406 1 97.5 165 SER A C 1
ATOM 1264 O O . SER A 1 165 ? 14.383 -6.941 -9.812 1 97.5 165 SER A O 1
ATOM 1266 N N . ILE A 1 166 ? 15.297 -8.148 -11.398 1 97.62 166 ILE A N 1
ATOM 1267 C CA . ILE A 1 166 ? 14.023 -8.664 -11.883 1 97.62 166 ILE A CA 1
ATOM 1268 C C . ILE A 1 166 ? 13.406 -9.586 -10.828 1 97.62 166 ILE A C 1
ATOM 1270 O O . ILE A 1 166 ? 12.219 -9.492 -10.531 1 97.62 166 ILE A O 1
ATOM 1274 N N . LEU A 1 167 ? 14.211 -10.414 -10.297 1 98.31 167 LEU A N 1
ATOM 1275 C CA . LEU A 1 167 ? 13.742 -11.336 -9.273 1 98.31 167 LEU A CA 1
ATOM 1276 C C . LEU A 1 167 ? 13.211 -10.578 -8.062 1 98.31 167 LEU A C 1
ATOM 1278 O O . LEU A 1 167 ? 12.18 -10.938 -7.5 1 98.31 167 LEU A O 1
ATOM 1282 N N . ARG A 1 168 ? 13.898 -9.516 -7.676 1 97.69 168 ARG A N 1
ATOM 1283 C CA . ARG A 1 168 ? 13.453 -8.719 -6.539 1 97.69 168 ARG A CA 1
ATOM 1284 C C . ARG A 1 168 ? 12.141 -7.996 -6.852 1 97.69 168 ARG A C 1
ATOM 1286 O O . ARG A 1 168 ? 11.297 -7.82 -5.973 1 97.69 168 ARG A O 1
ATOM 1293 N N . ALA A 1 169 ? 12.039 -7.562 -8.062 1 96.75 169 ALA A N 1
ATOM 1294 C CA . ALA A 1 169 ? 10.781 -6.953 -8.492 1 96.75 169 ALA A CA 1
ATOM 1295 C C . ALA A 1 169 ? 9.625 -7.949 -8.398 1 96.75 169 ALA A C 1
ATOM 1297 O O . ALA A 1 169 ? 8.555 -7.621 -7.887 1 96.75 169 ALA A O 1
ATOM 1298 N N . LEU A 1 170 ? 9.883 -9.141 -8.898 1 96.62 170 LEU A N 1
ATOM 1299 C CA . LEU A 1 170 ? 8.875 -10.195 -8.836 1 96.62 170 LEU A CA 1
ATOM 1300 C C . LEU A 1 170 ? 8.523 -10.531 -7.391 1 96.62 170 LEU A C 1
ATOM 1302 O O . LEU A 1 170 ? 7.348 -10.711 -7.059 1 96.62 170 LEU A O 1
ATOM 1306 N N . CYS A 1 171 ? 9.492 -10.586 -6.574 1 97.38 171 CYS A N 1
ATOM 1307 C CA . CYS A 1 171 ? 9.273 -10.836 -5.156 1 97.38 171 CYS A CA 1
ATOM 1308 C C . CYS A 1 171 ? 8.398 -9.75 -4.539 1 97.38 171 CYS A C 1
ATOM 1310 O O . CYS A 1 171 ? 7.434 -10.047 -3.836 1 97.38 171 CYS A O 1
ATOM 1312 N N . GLY A 1 172 ? 8.766 -8.57 -4.871 1 95.94 172 GLY A N 1
ATOM 1313 C CA . GLY A 1 172 ? 8.008 -7.453 -4.332 1 95.94 172 GLY A CA 1
ATOM 1314 C C . GLY A 1 172 ? 6.535 -7.504 -4.688 1 95.94 172 GLY A C 1
ATOM 1315 O O . GLY A 1 172 ? 5.672 -7.316 -3.826 1 95.94 172 GLY A O 1
ATOM 1316 N N . ILE A 1 173 ? 6.199 -7.793 -5.883 1 93.94 173 ILE A N 1
ATOM 1317 C CA . ILE A 1 173 ? 4.824 -7.863 -6.359 1 93.94 173 ILE A CA 1
ATOM 1318 C C . ILE A 1 173 ? 4.098 -9.016 -5.668 1 93.94 173 ILE A C 1
ATOM 1320 O O . ILE A 1 173 ? 3.023 -8.82 -5.09 1 93.94 173 ILE A O 1
ATOM 1324 N N . ALA A 1 174 ? 4.695 -10.141 -5.738 1 95.75 174 ALA A N 1
ATOM 1325 C CA . ALA A 1 174 ? 4.074 -11.344 -5.191 1 95.75 174 ALA A CA 1
ATOM 1326 C C . ALA A 1 174 ? 3.896 -11.227 -3.678 1 95.75 174 ALA A C 1
ATOM 1328 O O . ALA A 1 174 ? 2.848 -11.586 -3.141 1 95.75 174 ALA A O 1
ATOM 1329 N N . ALA A 1 175 ? 4.891 -10.703 -3.045 1 96.62 175 ALA A N 1
ATOM 1330 C CA . ALA A 1 175 ? 4.879 -10.602 -1.588 1 96.62 175 ALA A CA 1
ATOM 1331 C C . ALA A 1 175 ? 3.828 -9.602 -1.114 1 96.62 175 ALA A C 1
ATOM 1333 O O . ALA A 1 175 ? 3.053 -9.898 -0.198 1 96.62 175 ALA A O 1
ATOM 1334 N N . ASN A 1 176 ? 3.83 -8.477 -1.728 1 93.12 176 ASN A N 1
ATOM 1335 C CA . ASN A 1 176 ? 2.898 -7.434 -1.307 1 93.12 176 ASN A CA 1
ATOM 1336 C C . ASN A 1 176 ? 1.45 -7.84 -1.565 1 93.12 176 ASN A C 1
ATOM 1338 O O . ASN A 1 176 ? 0.593 -7.688 -0.694 1 93.12 176 ASN A O 1
ATOM 1342 N N . ALA A 1 177 ? 1.177 -8.297 -2.691 1 93.12 177 ALA A N 1
ATOM 1343 C CA . ALA A 1 177 ? -0.19 -8.68 -3.041 1 93.12 177 ALA A CA 1
ATOM 1344 C C . ALA A 1 177 ? -0.667 -9.852 -2.189 1 93.12 177 ALA A C 1
ATOM 1346 O O . ALA A 1 177 ? -1.808 -9.867 -1.723 1 93.12 177 ALA A O 1
ATOM 1347 N N . SER A 1 178 ? 0.167 -10.859 -2.031 1 96.12 178 SER A N 1
ATOM 1348 C CA . SER A 1 178 ? -0.226 -12 -1.207 1 96.12 178 SER A CA 1
ATOM 1349 C C . SER A 1 178 ? -0.395 -11.594 0.253 1 96.12 178 SER A C 1
ATOM 1351 O O . SER A 1 178 ? -1.299 -12.078 0.937 1 96.12 178 SER A O 1
ATOM 1353 N N . LYS A 1 179 ? 0.484 -10.758 0.712 1 95.88 179 LYS A N 1
ATOM 1354 C CA . LYS A 1 179 ? 0.35 -10.258 2.078 1 95.88 179 LYS A CA 1
ATOM 1355 C C . LYS A 1 179 ? -0.981 -9.539 2.271 1 95.88 179 LYS A C 1
ATOM 1357 O O . LYS A 1 179 ? -1.636 -9.695 3.305 1 95.88 179 LYS A O 1
ATOM 1362 N N . ALA A 1 180 ? -1.337 -8.727 1.371 1 92.5 180 ALA A N 1
ATOM 1363 C CA . ALA A 1 180 ? -2.619 -8.023 1.439 1 92.5 180 ALA A CA 1
ATOM 1364 C C . ALA A 1 180 ? -3.777 -9.016 1.533 1 92.5 180 ALA A C 1
ATOM 1366 O O . ALA A 1 180 ? -4.695 -8.828 2.334 1 92.5 180 ALA A O 1
ATOM 1367 N N . SER A 1 181 ? -3.719 -10.047 0.736 1 94.06 181 SER A N 1
ATOM 1368 C CA . SER A 1 181 ? -4.758 -11.07 0.744 1 94.06 181 SER A CA 1
ATOM 1369 C C . SER A 1 181 ? -4.797 -11.812 2.078 1 94.06 181 SER A C 1
ATOM 1371 O O . SER A 1 181 ? -5.871 -12.055 2.627 1 94.06 181 SER A O 1
ATOM 1373 N N . LEU A 1 182 ? -3.709 -12.133 2.602 1 96.81 182 LEU A N 1
ATOM 1374 C CA . LEU A 1 182 ? -3.631 -12.852 3.871 1 96.81 182 LEU A CA 1
ATOM 1375 C C . LEU A 1 182 ? -4.105 -11.969 5.023 1 96.81 182 LEU A C 1
ATOM 1377 O O . LEU A 1 182 ? -4.824 -12.438 5.91 1 96.81 182 LEU A O 1
ATOM 1381 N N . SER A 1 183 ? -3.68 -10.719 4.984 1 95.75 183 SER A N 1
ATOM 1382 C CA . SER A 1 183 ? -4.129 -9.789 6.023 1 95.75 183 SER A CA 1
ATOM 1383 C C . SER A 1 183 ? -5.648 -9.672 6.031 1 95.75 183 SER A C 1
ATOM 1385 O O . SER A 1 183 ? -6.266 -9.633 7.098 1 95.75 183 SER A O 1
ATOM 1387 N N . ALA A 1 184 ? -6.219 -9.602 4.891 1 94 184 ALA A N 1
ATOM 1388 C CA . ALA A 1 184 ? -7.676 -9.555 4.777 1 94 184 ALA A CA 1
ATOM 1389 C C . ALA A 1 184 ? -8.312 -10.82 5.34 1 94 184 ALA A C 1
ATOM 1391 O O . ALA A 1 184 ? -9.375 -10.758 5.965 1 94 184 ALA A O 1
ATOM 1392 N N . HIS A 1 185 ? -7.695 -11.875 5.121 1 95.19 185 HIS A N 1
ATOM 1393 C CA . HIS A 1 185 ? -8.172 -13.156 5.641 1 95.19 185 HIS A CA 1
ATOM 1394 C C . HIS A 1 185 ? -8.141 -13.172 7.164 1 95.19 185 HIS A C 1
ATOM 1396 O O . HIS A 1 185 ? -9.086 -13.648 7.801 1 95.19 185 HIS A O 1
ATOM 1402 N N . PHE A 1 186 ? -7.172 -12.625 7.758 1 96.31 186 PHE A N 1
ATOM 1403 C CA . PHE A 1 186 ? -6.977 -12.688 9.203 1 96.31 186 PHE A CA 1
ATOM 1404 C C . PHE A 1 186 ? -7.906 -11.711 9.914 1 96.31 186 PHE A C 1
ATOM 1406 O O . PHE A 1 186 ? -8.242 -11.906 11.086 1 96.31 186 PHE A O 1
ATOM 1413 N N . ALA A 1 187 ? -8.258 -10.664 9.234 1 93.38 187 ALA A N 1
ATOM 1414 C CA . ALA A 1 187 ? -9.086 -9.633 9.844 1 93.38 187 ALA A CA 1
ATOM 1415 C C . ALA A 1 187 ? -10.539 -10.078 9.945 1 93.38 187 ALA A C 1
ATOM 1417 O O . ALA A 1 187 ? -11.266 -10.094 8.945 1 93.38 187 ALA A O 1
ATOM 1418 N N . LYS A 1 188 ? -11.031 -10.352 11.109 1 89.44 188 LYS A N 1
ATOM 1419 C CA . LYS A 1 188 ? -12.383 -10.867 11.297 1 89.44 188 LYS A CA 1
ATOM 1420 C C . LYS A 1 188 ? -13.383 -9.727 11.5 1 89.44 188 LYS A C 1
ATOM 1422 O O . LYS A 1 188 ? -14.555 -9.859 11.156 1 89.44 188 LYS A O 1
ATOM 1427 N N . ARG A 1 189 ? -12.938 -8.68 12.094 1 84.06 189 ARG A N 1
ATOM 1428 C CA . ARG A 1 189 ? -13.859 -7.625 12.5 1 84.06 189 ARG A CA 1
ATOM 1429 C C . ARG A 1 189 ? -13.586 -6.332 11.742 1 84.06 189 ARG A C 1
ATOM 1431 O O . ARG A 1 189 ? -13.602 -5.246 12.32 1 84.06 189 ARG A O 1
ATOM 1438 N N . GLY A 1 190 ? -13.25 -6.441 10.586 1 81.88 190 GLY A N 1
ATOM 1439 C CA . GLY A 1 190 ? -12.969 -5.246 9.805 1 81.88 190 GLY A CA 1
ATOM 1440 C C . GLY A 1 190 ? -11.82 -4.422 10.367 1 81.88 190 GLY A C 1
ATOM 1441 O O . GLY A 1 190 ? -11.812 -3.197 10.242 1 81.88 190 GLY A O 1
ATOM 1442 N N . ASN A 1 191 ? -10.906 -5 11.047 1 85.06 191 ASN A N 1
ATOM 1443 C CA . ASN A 1 191 ? -9.766 -4.352 11.688 1 85.06 191 ASN A CA 1
ATOM 1444 C C . ASN A 1 191 ? -8.508 -4.473 10.836 1 85.06 191 ASN A C 1
ATOM 1446 O O . ASN A 1 191 ? -7.41 -4.668 11.367 1 85.06 191 ASN A O 1
ATOM 1450 N N . LEU A 1 192 ? -8.664 -4.391 9.539 1 88.12 192 LEU A N 1
ATOM 1451 C CA . LEU A 1 192 ? -7.57 -4.602 8.594 1 88.12 192 LEU A CA 1
ATOM 1452 C C . LEU A 1 192 ? -6.453 -3.584 8.82 1 88.12 192 LEU A C 1
ATOM 1454 O O . LEU A 1 192 ? -5.273 -3.943 8.828 1 88.12 192 LEU A O 1
ATOM 1458 N N . ALA A 1 193 ? -6.766 -2.35 9.047 1 82.88 193 ALA A N 1
ATOM 1459 C CA . ALA A 1 193 ? -5.77 -1.296 9.219 1 82.88 193 ALA A CA 1
ATOM 1460 C C . ALA A 1 193 ? -4.945 -1.522 10.484 1 82.88 193 ALA A C 1
ATOM 1462 O O . ALA A 1 193 ? -3.723 -1.383 10.469 1 82.88 193 ALA A O 1
ATOM 1463 N N . GLU A 1 194 ? -5.637 -1.806 11.484 1 83.56 194 GLU A N 1
ATOM 1464 C CA . GLU A 1 194 ? -4.969 -2.078 12.75 1 83.56 194 GLU A CA 1
ATOM 1465 C C . GLU A 1 194 ? -4.066 -3.305 12.648 1 83.56 194 GLU A C 1
ATOM 1467 O O . GLU A 1 194 ? -2.943 -3.301 13.156 1 83.56 194 GLU A O 1
ATOM 1472 N N . LEU A 1 195 ? -4.586 -4.293 12.023 1 90.44 195 LEU A N 1
ATOM 1473 C CA . LEU A 1 195 ? -3.811 -5.512 11.828 1 90.44 195 LEU A CA 1
ATOM 1474 C C . LEU A 1 195 ? -2.549 -5.234 11.023 1 90.44 195 LEU A C 1
ATOM 1476 O O . LEU A 1 195 ? -1.462 -5.691 11.383 1 90.44 195 LEU A O 1
ATOM 1480 N N . ASN A 1 196 ? -2.609 -4.508 10.008 1 88.56 196 ASN A N 1
ATOM 1481 C CA . ASN A 1 196 ? -1.465 -4.145 9.18 1 88.56 196 ASN A CA 1
ATOM 1482 C C . ASN A 1 196 ? -0.421 -3.367 9.977 1 88.56 196 ASN A C 1
ATOM 1484 O O . ASN A 1 196 ? 0.781 -3.562 9.789 1 88.56 196 ASN A O 1
ATOM 1488 N N . ALA A 1 197 ? -0.889 -2.541 10.797 1 84.62 197 ALA A N 1
ATOM 1489 C CA . ALA A 1 197 ? 0.025 -1.763 11.625 1 84.62 197 ALA A CA 1
ATOM 1490 C C . ALA A 1 197 ? 0.804 -2.666 12.578 1 84.62 197 ALA A C 1
ATOM 1492 O O . ALA A 1 197 ? 2.012 -2.494 12.758 1 84.62 197 ALA A O 1
ATOM 1493 N N . LYS A 1 198 ? 0.144 -3.582 13.195 1 88.94 198 LYS A N 1
ATOM 1494 C CA . LYS A 1 198 ? 0.793 -4.508 14.117 1 88.94 198 LYS A CA 1
ATOM 1495 C C . LYS A 1 198 ? 1.773 -5.418 13.383 1 88.94 198 LYS A C 1
ATOM 1497 O O . LYS A 1 198 ? 2.877 -5.672 13.867 1 88.94 198 LYS A O 1
ATOM 1502 N N . GLU A 1 199 ? 1.367 -5.844 12.227 1 92.06 199 GLU A N 1
ATOM 1503 C CA . GLU A 1 199 ? 2.256 -6.68 11.422 1 92.06 199 GLU A CA 1
ATOM 1504 C C . GLU A 1 199 ? 3.51 -5.914 11.008 1 92.06 199 GLU A C 1
ATOM 1506 O O . GLU A 1 199 ? 4.609 -6.469 11.008 1 92.06 199 GLU A O 1
ATOM 1511 N N . ALA A 1 200 ? 3.369 -4.68 10.695 1 89.31 200 ALA A N 1
ATOM 1512 C CA . ALA A 1 200 ? 4.516 -3.846 10.344 1 89.31 200 ALA A CA 1
ATOM 1513 C C . ALA A 1 200 ? 5.477 -3.707 11.523 1 89.31 200 ALA A C 1
ATOM 1515 O O . ALA A 1 200 ? 6.695 -3.758 11.344 1 89.31 200 ALA A O 1
ATOM 1516 N N . SER A 1 201 ? 4.914 -3.543 12.68 1 88.56 201 SER A N 1
ATOM 1517 C CA . SER A 1 201 ? 5.723 -3.451 13.891 1 88.56 201 SER A CA 1
ATOM 1518 C C . SER A 1 201 ? 6.477 -4.75 14.148 1 88.56 201 SER A C 1
ATOM 1520 O O . SER A 1 201 ? 7.66 -4.73 14.492 1 88.56 201 SER A O 1
ATOM 1522 N N . GLN A 1 202 ? 5.789 -5.824 13.961 1 91.75 202 GLN A N 1
ATOM 1523 C CA . GLN A 1 202 ? 6.418 -7.129 14.133 1 91.75 202 GLN A CA 1
ATOM 1524 C C . GLN A 1 202 ? 7.551 -7.328 13.133 1 91.75 202 GLN A C 1
ATOM 1526 O O . GLN A 1 202 ? 8.656 -7.73 13.508 1 91.75 202 GLN A O 1
ATOM 1531 N N . GLU A 1 203 ? 7.27 -7.012 11.906 1 91.5 203 GLU A N 1
ATOM 1532 C CA . GLU A 1 203 ? 8.266 -7.145 10.844 1 91.5 203 GLU A CA 1
ATOM 1533 C C . GLU A 1 203 ? 9.492 -6.281 11.133 1 91.5 203 GLU A C 1
ATOM 1535 O O . GLU A 1 203 ? 10.625 -6.703 10.906 1 91.5 203 GLU A O 1
ATOM 1540 N N . THR A 1 204 ? 9.297 -5.18 11.68 1 90.62 204 THR A N 1
ATOM 1541 C CA . THR A 1 204 ? 10.383 -4.254 11.977 1 90.62 204 THR A CA 1
ATOM 1542 C C . THR A 1 204 ? 11.273 -4.797 13.094 1 90.62 204 THR A C 1
ATOM 1544 O O . THR A 1 204 ? 12.492 -4.84 12.953 1 90.62 204 THR A O 1
ATOM 1547 N N . VAL A 1 205 ? 10.672 -5.207 14.148 1 91.75 205 VAL A N 1
ATOM 1548 C CA . VAL A 1 205 ? 11.438 -5.699 15.297 1 91.75 205 VAL A CA 1
ATOM 1549 C C . VAL A 1 205 ? 12.25 -6.926 14.883 1 91.75 205 VAL A C 1
ATOM 1551 O O . VAL A 1 205 ? 13.438 -7.031 15.219 1 91.75 205 VAL A O 1
ATOM 1554 N N . ILE A 1 206 ? 11.625 -7.785 14.164 1 94.69 206 ILE A N 1
ATOM 1555 C CA . ILE A 1 206 ? 12.297 -9.008 13.742 1 94.69 206 ILE A CA 1
ATOM 1556 C C . ILE A 1 206 ? 13.438 -8.664 12.773 1 94.69 206 ILE A C 1
ATOM 1558 O O . ILE A 1 206 ? 14.516 -9.258 12.844 1 94.69 206 ILE A O 1
ATOM 1562 N N . SER A 1 207 ? 13.172 -7.758 11.875 1 93.38 207 SER A N 1
ATOM 1563 C CA . SER A 1 207 ? 14.203 -7.332 10.945 1 93.38 207 SER A CA 1
ATOM 1564 C C . SER A 1 207 ? 15.391 -6.707 11.672 1 93.38 207 SER A C 1
ATOM 1566 O O . SER A 1 207 ? 16.547 -6.941 11.312 1 93.38 207 SER A O 1
ATOM 1568 N N . LEU A 1 208 ? 15.133 -5.957 12.711 1 92.81 208 LEU A N 1
ATOM 1569 C CA . LEU A 1 208 ? 16.188 -5.332 13.492 1 92.81 208 LEU A CA 1
ATOM 1570 C C . LEU A 1 208 ? 17.016 -6.383 14.227 1 92.81 208 LEU A C 1
ATOM 1572 O O . LEU A 1 208 ? 18.25 -6.324 14.227 1 92.81 208 LEU A O 1
ATOM 1576 N N . LEU A 1 209 ? 16.359 -7.324 14.805 1 95.06 209 LEU A N 1
ATOM 1577 C CA . LEU A 1 209 ? 17.047 -8.422 15.461 1 95.06 209 LEU A CA 1
ATOM 1578 C C . LEU A 1 209 ? 17.875 -9.227 14.453 1 95.06 209 LEU A C 1
ATOM 1580 O O . LEU A 1 209 ? 19 -9.633 14.75 1 95.06 209 LEU A O 1
ATOM 1584 N N . GLY A 1 210 ? 17.266 -9.445 13.312 1 95.69 210 GLY A N 1
ATOM 1585 C CA . GLY A 1 210 ? 17.984 -10.133 12.25 1 95.69 210 GLY A CA 1
ATOM 1586 C C . GLY A 1 210 ? 19.219 -9.383 11.781 1 95.69 210 GLY A C 1
ATOM 1587 O O . GLY A 1 210 ? 20.25 -9.992 11.508 1 95.69 210 GLY A O 1
ATOM 1588 N N . MET A 1 211 ? 19.094 -8.102 11.68 1 93.5 211 MET A N 1
ATOM 1589 C CA . MET A 1 211 ? 20.234 -7.289 11.266 1 93.5 211 MET A CA 1
ATOM 1590 C C . MET A 1 211 ? 21.344 -7.355 12.297 1 93.5 211 MET A C 1
ATOM 1592 O O . MET A 1 211 ? 22.531 -7.43 11.93 1 93.5 211 MET A O 1
ATOM 1596 N N . LEU A 1 212 ? 21.031 -7.371 13.578 1 93.19 212 LEU A N 1
ATOM 1597 C CA . LEU A 1 212 ? 22.016 -7.512 14.641 1 93.19 212 LEU A CA 1
ATOM 1598 C C . LEU A 1 212 ? 22.719 -8.867 14.555 1 93.19 212 LEU A C 1
ATOM 1600 O O . LEU A 1 212 ? 23.938 -8.945 14.609 1 93.19 212 LEU A O 1
ATOM 1604 N N . ALA A 1 213 ? 21.922 -9.844 14.383 1 95.31 213 ALA A N 1
ATOM 1605 C CA . ALA A 1 213 ? 22.484 -11.188 14.227 1 95.31 213 ALA A CA 1
ATOM 1606 C C . ALA A 1 213 ? 23.312 -11.297 12.953 1 95.31 213 ALA A C 1
ATOM 1608 O O . ALA A 1 213 ? 24.375 -11.922 12.945 1 95.31 213 ALA A O 1
ATOM 1609 N N . GLY A 1 214 ? 22.75 -10.695 11.906 1 94.44 214 GLY A N 1
ATOM 1610 C CA . GLY A 1 214 ? 23.484 -10.703 10.648 1 94.44 214 GLY A CA 1
ATOM 1611 C C . GLY A 1 214 ? 24.812 -10 10.727 1 94.44 214 GLY A C 1
ATOM 1612 O O . GLY A 1 214 ? 25.797 -10.453 10.133 1 94.44 214 GLY A O 1
ATOM 1613 N N . TYR A 1 215 ? 24.906 -8.938 11.438 1 93.31 215 TYR A N 1
ATOM 1614 C CA . TYR A 1 215 ? 26.172 -8.242 11.641 1 93.31 215 TYR A CA 1
ATOM 1615 C C . TYR A 1 215 ? 27.188 -9.148 12.32 1 93.31 215 TYR A C 1
ATOM 1617 O O . TYR A 1 215 ? 28.359 -9.188 11.922 1 93.31 215 TYR A O 1
ATOM 1625 N N . ALA A 1 216 ? 26.734 -9.844 13.312 1 93 216 ALA A N 1
ATOM 1626 C CA . ALA A 1 216 ? 27.625 -10.773 14.023 1 93 216 ALA A CA 1
ATOM 1627 C C . ALA A 1 216 ? 28.141 -11.859 13.094 1 93 216 ALA A C 1
ATOM 1629 O O . ALA A 1 216 ? 29.328 -12.195 13.117 1 93 216 ALA A O 1
ATOM 1630 N N . VAL A 1 217 ? 27.328 -12.344 12.211 1 92.56 217 VAL A N 1
ATOM 1631 C CA . VAL A 1 217 ? 27.688 -13.406 11.281 1 92.56 217 VAL A CA 1
ATOM 1632 C C . VAL A 1 217 ? 28.703 -12.891 10.266 1 92.56 217 VAL A C 1
ATOM 1634 O O . VAL A 1 217 ? 29.719 -13.531 10.008 1 92.56 217 VAL A O 1
ATOM 1637 N N . VAL A 1 218 ? 28.422 -11.742 9.758 1 90.94 218 VAL A N 1
ATOM 1638 C CA . VAL A 1 218 ? 29.297 -11.164 8.734 1 90.94 218 VAL A CA 1
ATOM 1639 C C . VAL A 1 218 ? 30.672 -10.867 9.328 1 90.94 218 VAL A C 1
ATOM 1641 O O . VAL A 1 218 ? 31.688 -11.016 8.656 1 90.94 218 VAL A O 1
ATOM 1644 N N . HIS A 1 219 ? 30.734 -10.492 10.578 1 89.44 219 HIS A N 1
ATOM 1645 C CA . HIS A 1 219 ? 31.984 -10.164 11.25 1 89.44 219 HIS A CA 1
ATOM 1646 C C . HIS A 1 219 ? 32.781 -11.422 11.57 1 89.44 219 HIS A C 1
ATOM 1648 O O . HIS A 1 219 ? 34 -11.375 11.664 1 89.44 219 HIS A O 1
ATOM 1654 N N . MET A 1 220 ? 32.125 -12.477 11.664 1 89.75 220 MET A N 1
ATOM 1655 C CA . MET A 1 220 ? 32.781 -13.719 12.086 1 89.75 220 MET A CA 1
ATOM 1656 C C . MET A 1 220 ? 33.188 -14.555 10.883 1 89.75 220 MET A C 1
ATOM 1658 O O . MET A 1 220 ? 34.125 -15.352 10.961 1 89.75 220 MET A O 1
ATOM 1662 N N . VAL A 1 221 ? 32.469 -14.391 9.836 1 87.44 221 VAL A N 1
ATOM 1663 C CA . VAL A 1 221 ? 32.656 -15.289 8.703 1 87.44 221 VAL A CA 1
ATOM 1664 C C . VAL A 1 221 ? 33.312 -14.539 7.555 1 87.44 221 VAL A C 1
ATOM 1666 O O . VAL A 1 221 ? 32.719 -13.648 6.953 1 87.44 221 VAL A O 1
ATOM 1669 N N . HIS A 1 222 ? 34.562 -14.922 7.285 1 82.44 222 HIS A N 1
ATOM 1670 C CA . HIS A 1 222 ? 35.281 -14.211 6.238 1 82.44 222 HIS A CA 1
ATOM 1671 C C . HIS A 1 222 ? 35.594 -15.133 5.062 1 82.44 222 HIS A C 1
ATOM 1673 O O . HIS A 1 222 ? 35.844 -14.664 3.947 1 82.44 222 HIS A O 1
ATOM 1679 N N . ASP A 1 223 ? 35.469 -16.359 5.301 1 89.88 223 ASP A N 1
ATOM 1680 C CA . ASP A 1 223 ? 35.75 -17.344 4.254 1 89.88 223 ASP A CA 1
ATOM 1681 C C . ASP A 1 223 ? 34.562 -17.484 3.299 1 89.88 223 ASP A C 1
ATOM 1683 O O . ASP A 1 223 ? 33.438 -17.578 3.736 1 89.88 223 ASP A O 1
ATOM 1687 N N . ARG A 1 224 ? 34.875 -17.484 2.018 1 89.62 224 ARG A N 1
ATOM 1688 C CA . ARG A 1 224 ? 33.844 -17.547 0.985 1 89.62 224 ARG A CA 1
ATOM 1689 C C . ARG A 1 224 ? 33.062 -18.859 1.076 1 89.62 224 ARG A C 1
ATOM 1691 O O . ARG A 1 224 ? 31.844 -18.875 0.865 1 89.62 224 ARG A O 1
ATOM 1698 N N . THR A 1 225 ? 33.75 -19.891 1.361 1 93.12 225 THR A N 1
ATOM 1699 C CA . THR A 1 225 ? 33.094 -21.188 1.469 1 93.12 225 THR A CA 1
ATOM 1700 C C . THR A 1 225 ? 32.125 -21.219 2.654 1 93.12 225 THR A C 1
ATOM 1702 O O . THR A 1 225 ? 31.031 -21.75 2.555 1 93.12 225 THR A O 1
ATOM 1705 N N . MET A 1 226 ? 32.594 -20.656 3.729 1 93.88 226 MET A N 1
ATOM 1706 C CA . MET A 1 226 ? 31.734 -20.594 4.914 1 93.88 226 MET A CA 1
ATOM 1707 C C . MET A 1 226 ? 30.516 -19.703 4.664 1 93.88 226 MET A C 1
ATOM 1709 O O . MET A 1 226 ? 29.422 -20 5.156 1 93.88 226 MET A O 1
ATOM 1713 N N . VAL A 1 227 ? 30.734 -18.609 3.943 1 94.38 227 VAL A N 1
ATOM 1714 C CA . VAL A 1 227 ? 29.609 -17.734 3.596 1 94.38 227 VAL A CA 1
ATOM 1715 C C . VAL A 1 227 ? 28.578 -18.516 2.791 1 94.38 227 VAL A C 1
ATOM 1717 O O . VAL A 1 227 ? 27.375 -18.406 3.043 1 94.38 227 VAL A O 1
ATOM 1720 N N . LEU A 1 228 ? 29.016 -19.328 1.87 1 95.38 228 LEU A N 1
ATOM 1721 C CA . LEU A 1 228 ? 28.109 -20.109 1.04 1 95.38 228 LEU A CA 1
ATOM 1722 C C . LEU A 1 228 ? 27.344 -21.125 1.883 1 95.38 228 LEU A C 1
ATOM 1724 O O . LEU A 1 228 ? 26.125 -21.297 1.693 1 95.38 228 LEU A O 1
ATOM 1728 N N . TYR A 1 229 ? 28.062 -21.719 2.809 1 95.62 229 TYR A N 1
ATOM 1729 C CA . TYR A 1 229 ? 27.406 -22.688 3.686 1 95.62 229 TYR A CA 1
ATOM 1730 C C . TYR A 1 229 ? 26.328 -22 4.523 1 95.62 229 TYR A C 1
ATOM 1732 O O . TYR A 1 229 ? 25.203 -22.516 4.645 1 95.62 229 TYR A O 1
ATOM 1740 N N . TRP A 1 230 ? 26.656 -20.859 5.086 1 96.12 230 TRP A N 1
ATOM 1741 C CA . TRP A 1 230 ? 25.688 -20.109 5.879 1 96.12 230 TRP A CA 1
ATOM 1742 C C . TRP A 1 230 ? 24.5 -19.672 5.023 1 96.12 230 TRP A C 1
ATOM 1744 O O . TRP A 1 230 ? 23.344 -19.781 5.438 1 96.12 230 TRP A O 1
ATOM 1754 N N . MET A 1 231 ? 24.766 -19.234 3.828 1 97.12 231 MET A N 1
ATOM 1755 C CA . MET A 1 231 ? 23.719 -18.766 2.926 1 97.12 231 MET A CA 1
ATOM 1756 C C . MET A 1 231 ? 22.734 -19.891 2.596 1 97.12 231 MET A C 1
ATOM 1758 O O . MET A 1 231 ? 21.516 -19.719 2.725 1 97.12 231 MET A O 1
ATOM 1762 N N . VAL A 1 232 ? 23.281 -20.984 2.223 1 97.56 232 VAL A N 1
ATOM 1763 C CA . VAL A 1 232 ? 22.438 -22.125 1.833 1 97.56 232 VAL A CA 1
ATOM 1764 C C . VAL A 1 232 ? 21.594 -22.562 3.023 1 97.56 232 VAL A C 1
ATOM 1766 O O . VAL A 1 232 ? 20.391 -22.812 2.885 1 97.56 232 VAL A O 1
ATOM 1769 N N . THR A 1 233 ? 22.203 -22.609 4.184 1 97.69 233 THR A N 1
ATOM 1770 C CA . THR A 1 233 ? 21.484 -23.016 5.391 1 97.69 233 THR A CA 1
ATOM 1771 C C . THR A 1 233 ? 20.359 -22.031 5.715 1 97.69 233 THR A C 1
ATOM 1773 O O . THR A 1 233 ? 19.234 -22.422 5.98 1 97.69 233 THR A O 1
ATOM 1776 N N . LEU A 1 234 ? 20.688 -20.75 5.699 1 98.06 234 LEU A N 1
ATOM 1777 C CA . LEU A 1 234 ? 19.719 -19.719 6.016 1 98.06 234 LEU A CA 1
ATOM 1778 C C . LEU A 1 234 ? 18.562 -19.719 5.016 1 98.06 234 LEU A C 1
ATOM 1780 O O . LEU A 1 234 ? 17.406 -19.562 5.398 1 98.06 234 LEU A O 1
ATOM 1784 N N . VAL A 1 235 ? 18.812 -19.953 3.754 1 98.25 235 VAL A N 1
ATOM 1785 C CA . VAL A 1 235 ? 17.812 -19.969 2.703 1 98.25 235 VAL A CA 1
ATOM 1786 C C . VAL A 1 235 ? 16.891 -21.172 2.891 1 98.25 235 VAL A C 1
ATOM 1788 O O . VAL A 1 235 ? 15.672 -21.062 2.74 1 98.25 235 VAL A O 1
ATOM 1791 N N . LEU A 1 236 ? 17.469 -22.312 3.195 1 98.38 236 LEU A N 1
ATOM 1792 C CA . LEU A 1 236 ? 16.672 -23.516 3.42 1 98.38 236 LEU A CA 1
ATOM 1793 C C . LEU A 1 236 ? 15.758 -23.328 4.629 1 98.38 236 LEU A C 1
ATOM 1795 O O . LEU A 1 236 ? 14.586 -23.719 4.586 1 98.38 236 LEU A O 1
ATOM 1799 N N . VAL A 1 237 ? 16.297 -22.75 5.688 1 98.38 237 VAL A N 1
ATOM 1800 C CA . VAL A 1 237 ? 15.484 -22.469 6.867 1 98.38 237 VAL A CA 1
ATOM 1801 C C . VAL A 1 237 ? 14.383 -21.469 6.504 1 98.38 237 VAL A C 1
ATOM 1803 O O . VAL A 1 237 ? 13.227 -21.656 6.887 1 98.38 237 VAL A O 1
ATOM 1806 N N . HIS A 1 238 ? 14.766 -20.438 5.773 1 98.5 238 HIS A N 1
ATOM 1807 C CA . HIS A 1 238 ? 13.82 -19.406 5.34 1 98.5 238 HIS A CA 1
ATOM 1808 C C . HIS A 1 238 ? 12.656 -20.016 4.57 1 98.5 238 HIS A C 1
ATOM 1810 O O . HIS A 1 238 ? 11.492 -19.766 4.891 1 98.5 238 HIS A O 1
ATOM 1816 N N . LEU A 1 239 ? 12.953 -20.891 3.619 1 98.38 239 LEU A N 1
ATOM 1817 C CA . LEU A 1 239 ? 11.93 -21.484 2.773 1 98.38 239 LEU A CA 1
ATOM 1818 C C . LEU A 1 239 ? 11.094 -22.484 3.562 1 98.38 239 LEU A C 1
ATOM 1820 O O . LEU A 1 239 ? 9.883 -22.594 3.359 1 98.38 239 LEU A O 1
ATOM 1824 N N . TYR A 1 240 ? 11.75 -23.203 4.387 1 98.31 240 TYR A N 1
ATOM 1825 C CA . TYR A 1 240 ? 11.023 -24.172 5.203 1 98.31 240 TYR A CA 1
ATOM 1826 C C . TYR A 1 240 ? 10.031 -23.484 6.129 1 98.31 240 TYR A C 1
ATOM 1828 O O . TYR A 1 240 ? 8.891 -23.922 6.266 1 98.31 240 TYR A O 1
ATOM 1836 N N . MET A 1 241 ? 10.477 -22.438 6.805 1 98.44 241 MET A N 1
ATOM 1837 C CA . MET A 1 241 ? 9.586 -21.688 7.691 1 98.44 241 MET A CA 1
ATOM 1838 C C . MET A 1 241 ? 8.43 -21.078 6.914 1 98.44 241 MET A C 1
ATOM 1840 O O . MET A 1 241 ? 7.293 -21.062 7.387 1 98.44 241 MET A O 1
ATOM 1844 N N . ASN A 1 242 ? 8.719 -20.5 5.758 1 98.19 242 ASN A N 1
ATOM 1845 C CA . ASN A 1 242 ? 7.668 -19.953 4.906 1 98.19 242 ASN A CA 1
ATOM 1846 C C . ASN A 1 242 ? 6.641 -21.016 4.539 1 98.19 242 ASN A C 1
ATOM 1848 O O . ASN A 1 242 ? 5.434 -20.781 4.633 1 98.19 242 ASN A O 1
ATOM 1852 N N . TYR A 1 243 ? 7.137 -22.188 4.141 1 97.38 243 TYR A N 1
ATOM 1853 C CA . TYR A 1 243 ? 6.262 -23.297 3.773 1 97.38 243 TYR A CA 1
ATOM 1854 C C . TYR A 1 243 ? 5.336 -23.672 4.926 1 97.38 243 TYR A C 1
ATOM 1856 O O . TYR A 1 243 ? 4.125 -23.812 4.734 1 97.38 243 TYR A O 1
ATOM 1864 N N . GLN A 1 244 ? 5.875 -23.812 6.086 1 97.69 244 GLN A N 1
ATOM 1865 C CA . GLN A 1 244 ? 5.078 -24.141 7.262 1 97.69 244 GLN A CA 1
ATOM 1866 C C . GLN A 1 244 ? 4.051 -23.047 7.551 1 97.69 244 GLN A C 1
ATOM 1868 O O . GLN A 1 244 ? 2.91 -23.344 7.914 1 97.69 244 GLN A O 1
ATOM 1873 N N . GLY A 1 245 ? 4.5 -21.797 7.406 1 97.56 245 GLY A N 1
ATOM 1874 C CA . GLY A 1 245 ? 3.59 -20.688 7.629 1 97.56 245 GLY A CA 1
ATOM 1875 C C . GLY A 1 245 ? 2.402 -20.688 6.684 1 97.56 245 GLY A C 1
ATOM 1876 O O . GLY A 1 245 ? 1.255 -20.578 7.121 1 97.56 245 GLY A O 1
ATOM 1877 N N . VAL A 1 246 ? 2.631 -20.828 5.426 1 97.31 246 VAL A N 1
ATOM 1878 C CA . VAL A 1 246 ? 1.583 -20.797 4.414 1 97.31 246 VAL A CA 1
ATOM 1879 C C . VAL A 1 246 ? 0.656 -22 4.59 1 97.31 246 VAL A C 1
ATOM 1881 O O . VAL A 1 246 ? -0.552 -21.891 4.363 1 97.31 246 VAL A O 1
ATOM 1884 N N . ARG A 1 247 ? 1.179 -23.078 5 1 96.5 247 ARG A N 1
ATOM 1885 C CA . ARG A 1 247 ? 0.396 -24.297 5.195 1 96.5 247 ARG A CA 1
ATOM 1886 C C . ARG A 1 247 ? -0.567 -24.141 6.371 1 96.5 247 ARG A C 1
ATOM 1888 O O . ARG A 1 247 ? -1.604 -24.812 6.418 1 96.5 247 ARG A O 1
ATOM 1895 N N . CYS A 1 248 ? -0.263 -23.297 7.289 1 96.38 248 CYS A N 1
ATOM 1896 C CA . CYS A 1 248 ? -1.098 -23.094 8.469 1 96.38 248 CYS A CA 1
ATOM 1897 C C . CYS A 1 248 ? -2.348 -22.297 8.117 1 96.38 248 CYS A C 1
ATOM 1899 O O . CYS A 1 248 ? -3.33 -22.312 8.859 1 96.38 248 CYS A O 1
ATOM 1901 N N . VAL A 1 249 ? -2.357 -21.609 7.059 1 97.81 249 VAL A N 1
ATOM 1902 C CA . VAL A 1 249 ? -3.439 -20.688 6.703 1 97.81 249 VAL A CA 1
ATOM 1903 C C . VAL A 1 249 ? -4.641 -21.484 6.195 1 97.81 249 VAL A C 1
ATOM 1905 O O . VAL A 1 249 ? -4.496 -22.359 5.328 1 97.81 249 VAL A O 1
ATOM 1908 N N . LYS A 1 250 ? -5.762 -21.25 6.785 1 97.75 250 LYS A N 1
ATOM 1909 C CA . LYS A 1 250 ? -7.027 -21.859 6.383 1 97.75 250 LYS A CA 1
ATOM 1910 C C . LYS A 1 250 ? -7.902 -20.859 5.633 1 97.75 250 LYS A C 1
ATOM 1912 O O . LYS A 1 250 ? -8.766 -20.219 6.23 1 97.75 250 LYS A O 1
ATOM 1917 N N . MET A 1 251 ? -7.715 -20.828 4.344 1 96.81 251 MET A N 1
ATOM 1918 C CA . MET A 1 251 ? -8.484 -19.875 3.543 1 96.81 251 MET A CA 1
ATOM 1919 C C . MET A 1 251 ? -9.961 -20.281 3.498 1 96.81 251 MET A C 1
ATOM 1921 O O . MET A 1 251 ? -10.281 -21.469 3.408 1 96.81 251 MET A O 1
ATOM 1925 N N . LEU A 1 252 ? -10.805 -19.281 3.43 1 97 252 LEU A N 1
ATOM 1926 C CA . LEU A 1 252 ? -12.242 -19.531 3.449 1 97 252 LEU A CA 1
ATOM 1927 C C . LEU A 1 252 ? -12.828 -19.422 2.045 1 97 252 LEU A C 1
ATOM 1929 O O . LEU A 1 252 ? -14.016 -19.688 1.843 1 97 252 LEU A O 1
ATOM 1933 N N . THR A 1 253 ? -12.023 -19.109 1.16 1 96.25 253 THR A N 1
ATOM 1934 C CA . THR A 1 253 ? -12.477 -18.969 -0.22 1 96.25 253 THR A CA 1
ATOM 1935 C C . THR A 1 253 ? -12.125 -20.219 -1.034 1 96.25 253 THR A C 1
ATOM 1937 O O . THR A 1 253 ? -11.25 -20.984 -0.648 1 96.25 253 THR A O 1
ATOM 1940 N N . LEU A 1 254 ? -12.852 -20.375 -2.127 1 96.81 254 LEU A N 1
ATOM 1941 C CA . LEU A 1 254 ? -12.633 -21.531 -2.99 1 96.81 254 LEU A CA 1
ATOM 1942 C C . LEU A 1 254 ? -11.898 -21.125 -4.262 1 96.81 254 LEU A C 1
ATOM 1944 O O . LEU A 1 254 ? -12.477 -20.5 -5.152 1 96.81 254 LEU A O 1
ATOM 1948 N N . ASN A 1 255 ? -10.609 -21.453 -4.227 1 95.94 255 ASN A N 1
ATOM 1949 C CA . ASN A 1 255 ? -9.875 -21.328 -5.48 1 95.94 255 ASN A CA 1
ATOM 1950 C C . ASN A 1 255 ? -9.953 -22.609 -6.301 1 95.94 255 ASN A C 1
ATOM 1952 O O . ASN A 1 255 ? -10.742 -23.5 -5.988 1 95.94 255 ASN A O 1
ATOM 1956 N N . ARG A 1 256 ? -9.242 -22.75 -7.344 1 96.38 256 ARG A N 1
ATOM 1957 C CA . ARG A 1 256 ? -9.328 -23.891 -8.242 1 96.38 256 ARG A CA 1
ATOM 1958 C C . ARG A 1 256 ? -9.008 -25.188 -7.516 1 96.38 256 ARG A C 1
ATOM 1960 O O . ARG A 1 256 ? -9.773 -26.156 -7.594 1 96.38 256 ARG A O 1
ATOM 1967 N N . GLN A 1 257 ? -7.965 -25.219 -6.793 1 96.62 257 GLN A N 1
ATOM 1968 C CA . GLN A 1 257 ? -7.547 -26.422 -6.094 1 96.62 257 GLN A CA 1
ATOM 1969 C C . GLN A 1 257 ? -8.531 -26.781 -4.984 1 96.62 257 GLN A C 1
ATOM 1971 O O . GLN A 1 257 ? -8.961 -27.938 -4.879 1 96.62 257 GLN A O 1
ATOM 1976 N N . ARG A 1 258 ? -8.906 -25.844 -4.168 1 97.12 258 ARG A N 1
ATOM 1977 C CA . ARG A 1 258 ? -9.805 -26.109 -3.049 1 97.12 258 ARG A CA 1
ATOM 1978 C C . ARG A 1 258 ? -11.18 -26.547 -3.543 1 97.12 258 ARG A C 1
ATOM 1980 O O . ARG A 1 258 ? -11.781 -27.469 -2.988 1 97.12 258 ARG A O 1
ATOM 1987 N N . ALA A 1 259 ? -11.656 -25.875 -4.52 1 97.12 259 ALA A N 1
ATOM 1988 C CA . ALA A 1 259 ? -12.938 -26.266 -5.098 1 97.12 259 ALA A CA 1
ATOM 1989 C C . ALA A 1 259 ? -12.891 -27.703 -5.609 1 97.12 259 ALA A C 1
ATOM 1991 O O . ALA A 1 259 ? -13.812 -28.484 -5.383 1 97.12 259 ALA A O 1
ATOM 1992 N N . THR A 1 260 ? -11.844 -28.016 -6.309 1 97 260 THR A N 1
ATOM 1993 C CA . THR A 1 260 ? -11.695 -29.375 -6.852 1 97 260 THR A CA 1
ATOM 1994 C C . THR A 1 260 ? -11.68 -30.406 -5.73 1 97 260 THR A C 1
ATOM 1996 O O . THR A 1 260 ? -12.328 -31.453 -5.84 1 97 260 THR A O 1
ATOM 1999 N N . ILE A 1 261 ? -11 -30.125 -4.668 1 96.81 261 ILE A N 1
ATOM 2000 C CA . ILE A 1 261 ? -10.906 -31.031 -3.533 1 96.81 261 ILE A CA 1
ATOM 2001 C C . ILE A 1 261 ? -12.297 -31.234 -2.922 1 96.81 261 ILE A C 1
ATOM 2003 O O . ILE A 1 261 ? -12.719 -32.375 -2.682 1 96.81 261 ILE A O 1
ATOM 2007 N N . VAL A 1 262 ? -13.023 -30.141 -2.68 1 97.38 262 VAL A N 1
ATOM 2008 C CA . VAL A 1 262 ? -14.328 -30.188 -2.039 1 97.38 262 VAL A CA 1
ATOM 2009 C C . VAL A 1 262 ? -15.32 -30.922 -2.936 1 97.38 262 VAL A C 1
ATOM 2011 O O . VAL A 1 262 ? -16.047 -31.797 -2.471 1 97.38 262 VAL A O 1
ATOM 2014 N N . PHE A 1 263 ? -15.32 -30.609 -4.195 1 96.56 263 PHE A N 1
ATOM 2015 C CA . PHE A 1 263 ? -16.281 -31.203 -5.125 1 96.56 263 PHE A CA 1
ATOM 2016 C C . PHE A 1 263 ? -15.984 -32.688 -5.344 1 96.56 263 PHE A C 1
ATOM 2018 O O . PHE A 1 263 ? -16.906 -33.5 -5.445 1 96.56 263 PHE A O 1
ATOM 2025 N N . ARG A 1 264 ? -14.742 -32.969 -5.457 1 95.06 264 ARG A N 1
ATOM 2026 C CA . ARG A 1 264 ? -14.367 -34.375 -5.594 1 95.06 264 ARG A CA 1
ATOM 2027 C C . ARG A 1 264 ? -14.852 -35.188 -4.398 1 95.06 264 ARG A C 1
ATOM 2029 O O . ARG A 1 264 ? -15.398 -36.281 -4.562 1 95.06 264 ARG A O 1
ATOM 2036 N N . GLU A 1 265 ? -14.656 -34.719 -3.197 1 95.38 265 GLU A N 1
ATOM 2037 C CA . GLU A 1 265 ? -15.117 -35.375 -1.986 1 95.38 265 GLU A CA 1
ATOM 2038 C C . GLU A 1 265 ? -16.641 -35.5 -1.96 1 95.38 265 GLU A C 1
ATOM 2040 O O . GLU A 1 265 ? -17.172 -36.531 -1.58 1 95.38 265 GLU A O 1
ATOM 2045 N N . TYR A 1 266 ? -17.312 -34.469 -2.342 1 95.44 266 TYR A N 1
ATOM 2046 C CA . TYR A 1 266 ? -18.766 -34.469 -2.389 1 95.44 266 TYR A CA 1
ATOM 2047 C C . TYR A 1 266 ? -19.266 -35.562 -3.344 1 95.44 266 TYR A C 1
ATOM 2049 O O . TYR A 1 266 ? -20.234 -36.25 -3.041 1 95.44 266 TYR A O 1
ATOM 2057 N N . LEU A 1 267 ? -18.656 -35.656 -4.469 1 92 267 LEU A N 1
ATOM 2058 C CA . LEU A 1 267 ? -19.047 -36.656 -5.461 1 92 267 LEU A CA 1
ATOM 2059 C C . LEU A 1 267 ? -18.719 -38.062 -4.973 1 92 267 LEU A C 1
ATOM 2061 O O . LEU A 1 267 ? -19.469 -39 -5.262 1 92 267 LEU A O 1
ATOM 2065 N N . ASP A 1 268 ? -17.719 -38.125 -4.246 1 92.62 268 ASP A N 1
ATOM 2066 C CA . ASP A 1 268 ? -17.266 -39.438 -3.77 1 92.62 268 ASP A CA 1
ATOM 2067 C C . ASP A 1 268 ? -18.109 -39.906 -2.588 1 92.62 268 ASP A C 1
ATOM 2069 O O . ASP A 1 268 ? -18.562 -41.062 -2.555 1 92.62 268 ASP A O 1
ATOM 2073 N N . SER A 1 269 ? -18.344 -39.031 -1.579 1 93.5 269 SER A N 1
ATOM 2074 C CA . SER A 1 269 ? -18.922 -39.469 -0.314 1 93.5 269 SER A CA 1
ATOM 2075 C C . SER A 1 269 ? -20.203 -38.688 0.004 1 93.5 269 SER A C 1
ATOM 2077 O O . SER A 1 269 ? -20.938 -39.062 0.914 1 93.5 269 SER A O 1
ATOM 2079 N N . GLY A 1 270 ? -20.406 -37.625 -0.648 1 91.81 270 GLY A N 1
ATOM 2080 C CA . GLY A 1 270 ? -21.578 -36.812 -0.35 1 91.81 270 GLY A CA 1
ATOM 2081 C C . GLY A 1 270 ? -21.297 -35.75 0.719 1 91.81 270 GLY A C 1
ATOM 2082 O O . GLY A 1 270 ? -22.172 -34.938 1.027 1 91.81 270 GLY A O 1
ATOM 2083 N N . ARG A 1 271 ? -20.156 -35.781 1.176 1 95 271 ARG A N 1
ATOM 2084 C CA . ARG A 1 271 ? -19.797 -34.875 2.252 1 95 271 ARG A CA 1
ATOM 2085 C C . ARG A 1 271 ? -19.109 -33.625 1.7 1 95 271 ARG A C 1
ATOM 2087 O O . ARG A 1 271 ? -18.312 -33.719 0.769 1 95 271 ARG A O 1
ATOM 2094 N N . VAL A 1 272 ? -19.484 -32.469 2.338 1 97.25 272 VAL A N 1
ATOM 2095 C CA . VAL A 1 272 ? -18.797 -31.219 2.02 1 97.25 272 VAL A CA 1
ATOM 2096 C C . VAL A 1 272 ? -17.75 -30.906 3.082 1 97.25 272 VAL A C 1
ATOM 2098 O O . VAL A 1 272 ? -18.062 -30.797 4.266 1 97.25 272 VAL A O 1
ATOM 2101 N N . LEU A 1 273 ? -16.531 -30.812 2.65 1 98.12 273 LEU A N 1
ATOM 2102 C CA . LEU A 1 273 ? -15.414 -30.594 3.557 1 98.12 273 LEU A CA 1
ATOM 2103 C C . LEU A 1 273 ? -15.398 -29.156 4.062 1 98.12 273 LEU A C 1
ATOM 2105 O O . LEU A 1 273 ? -15.82 -28.234 3.352 1 98.12 273 LEU A O 1
ATOM 2109 N N . THR A 1 274 ? -14.906 -29 5.258 1 97.94 274 THR A N 1
ATOM 2110 C CA . THR A 1 274 ? -14.719 -27.672 5.828 1 97.94 274 THR A CA 1
ATOM 2111 C C . THR A 1 274 ? -13.391 -27.062 5.375 1 97.94 274 THR A C 1
ATOM 2113 O O . THR A 1 274 ? -12.523 -27.766 4.871 1 97.94 274 THR A O 1
ATOM 2116 N N . PRO A 1 275 ? -13.242 -25.75 5.586 1 97.56 275 PRO A N 1
ATOM 2117 C CA . PRO A 1 275 ? -11.969 -25.125 5.238 1 97.56 275 PRO A CA 1
ATOM 2118 C C . PRO A 1 275 ? -10.781 -25.75 5.98 1 97.56 275 PRO A C 1
ATOM 2120 O O . PRO A 1 275 ? -9.703 -25.906 5.402 1 97.56 275 PRO A O 1
ATOM 2123 N N . SER A 1 276 ? -10.945 -26.094 7.141 1 97.12 276 SER A N 1
ATOM 2124 C CA . SER A 1 276 ? -9.883 -26.719 7.926 1 97.12 276 SER A CA 1
ATOM 2125 C C . SER A 1 276 ? -9.484 -28.062 7.348 1 97.12 276 SER A C 1
ATOM 2127 O O . SER A 1 276 ? -8.297 -28.391 7.277 1 97.12 276 SER A O 1
ATOM 2129 N N . ASP A 1 277 ? -10.5 -28.781 6.902 1 97.19 277 ASP A N 1
ATOM 2130 C CA . ASP A 1 277 ? -10.234 -30.078 6.281 1 97.19 277 ASP A CA 1
ATOM 2131 C C . ASP A 1 277 ? -9.445 -29.922 4.988 1 97.19 277 ASP A C 1
ATOM 2133 O O . ASP A 1 277 ? -8.492 -30.672 4.738 1 97.19 277 ASP A O 1
ATOM 2137 N N . VAL A 1 278 ? -9.828 -29.016 4.238 1 97.44 278 VAL A N 1
ATOM 2138 C CA . VAL A 1 278 ? -9.219 -28.812 2.924 1 97.44 278 VAL A CA 1
ATOM 2139 C C . VAL A 1 278 ? -7.797 -28.281 3.086 1 97.44 278 VAL A C 1
ATOM 2141 O O . VAL A 1 278 ? -6.902 -28.641 2.318 1 97.44 278 VAL A O 1
ATOM 2144 N N . ALA A 1 279 ? -7.555 -27.422 4.07 1 96.69 279 ALA A N 1
ATOM 2145 C CA . ALA A 1 279 ? -6.238 -26.844 4.312 1 96.69 279 ALA A CA 1
ATOM 2146 C C . ALA A 1 279 ? -5.191 -27.938 4.535 1 96.69 279 ALA A C 1
ATOM 2148 O O . ALA A 1 279 ? -4.031 -27.781 4.156 1 96.69 279 ALA A O 1
ATOM 2149 N N . GLN A 1 280 ? -5.637 -29.047 5.023 1 95.56 280 GLN A N 1
ATOM 2150 C CA . GLN A 1 280 ? -4.723 -30.156 5.301 1 95.56 280 GLN A CA 1
ATOM 2151 C C . GLN A 1 280 ? -4.395 -30.922 4.027 1 95.56 280 GLN A C 1
ATOM 2153 O O . GLN A 1 280 ? -3.359 -31.594 3.949 1 95.56 280 GLN A O 1
ATOM 2158 N N . ARG A 1 281 ? -5.215 -30.766 3.051 1 94.75 281 ARG A N 1
ATOM 2159 C CA . ARG A 1 281 ? -5.047 -31.547 1.824 1 94.75 281 ARG A CA 1
ATOM 2160 C C . ARG A 1 281 ? -4.453 -30.688 0.713 1 94.75 281 ARG A C 1
ATOM 2162 O O . ARG A 1 281 ? -3.975 -31.203 -0.296 1 94.75 281 ARG A O 1
ATOM 2169 N N . GLU A 1 282 ? -4.465 -29.406 0.94 1 94.38 282 GLU A N 1
ATOM 2170 C CA . GLU A 1 282 ? -4.027 -28.453 -0.078 1 94.38 282 GLU A CA 1
ATOM 2171 C C . GLU A 1 282 ? -2.518 -28.531 -0.295 1 94.38 282 GLU A C 1
ATOM 2173 O O . GLU A 1 282 ? -1.755 -28.672 0.662 1 94.38 282 GLU A O 1
ATOM 2178 N N . SER A 1 283 ? -2.193 -28.531 -1.554 1 94.56 283 SER A N 1
ATOM 2179 C CA . SER A 1 283 ? -0.783 -28.438 -1.913 1 94.56 283 SER A CA 1
ATOM 2180 C C . SER A 1 283 ? -0.397 -27 -2.266 1 94.56 283 SER A C 1
ATOM 2182 O O . SER A 1 283 ? -1.175 -26.281 -2.895 1 94.56 283 SER A O 1
ATOM 2184 N N . ILE A 1 284 ? 0.825 -26.625 -1.886 1 94.44 284 ILE A N 1
ATOM 2185 C CA . ILE A 1 284 ? 1.264 -25.25 -2.1 1 94.44 284 ILE A CA 1
ATOM 2186 C C . ILE A 1 284 ? 1.92 -25.125 -3.473 1 94.44 284 ILE A C 1
ATOM 2188 O O . ILE A 1 284 ? 1.775 -24.109 -4.145 1 94.44 284 ILE A O 1
ATOM 2192 N N . LEU A 1 285 ? 2.584 -26.141 -3.902 1 90.5 285 LEU A N 1
ATOM 2193 C CA . LEU A 1 285 ? 3.375 -26.016 -5.121 1 90.5 285 LEU A CA 1
ATOM 2194 C C . LEU A 1 285 ? 2.848 -26.953 -6.203 1 90.5 285 LEU A C 1
ATOM 2196 O O . LEU A 1 285 ? 3.002 -26.688 -7.395 1 90.5 285 LEU A O 1
ATOM 2200 N N . ARG A 1 286 ? 2.203 -27.969 -5.809 1 84.94 286 ARG A N 1
ATOM 2201 C CA . ARG A 1 286 ? 1.725 -28.969 -6.762 1 84.94 286 ARG A CA 1
ATOM 2202 C C . ARG A 1 286 ? 0.228 -28.812 -7.008 1 84.94 286 ARG A C 1
ATOM 2204 O O . ARG A 1 286 ? -0.523 -28.453 -6.098 1 84.94 286 ARG A O 1
ATOM 2211 N N . ASN A 1 287 ? -0.163 -29.078 -8.227 1 84.06 287 ASN A N 1
ATOM 2212 C CA . ASN A 1 287 ? -1.573 -29.125 -8.602 1 84.06 287 ASN A CA 1
ATOM 2213 C C . ASN A 1 287 ? -2.271 -27.797 -8.289 1 84.06 287 ASN A C 1
ATOM 2215 O O . ASN A 1 287 ? -3.408 -27.797 -7.812 1 84.06 287 ASN A O 1
ATOM 2219 N N . VAL A 1 288 ? -1.546 -26.719 -8.43 1 84.5 288 VAL A N 1
ATOM 2220 C CA . VAL A 1 288 ? -2.051 -25.406 -8.023 1 84.5 288 VAL A CA 1
ATOM 2221 C C . VAL A 1 288 ? -3.15 -24.953 -8.984 1 84.5 288 VAL A C 1
ATOM 2223 O O . VAL A 1 288 ? -4.012 -24.156 -8.617 1 84.5 288 VAL A O 1
ATOM 2226 N N . ASN A 1 289 ? -3.199 -25.562 -10.102 1 85.38 289 ASN A N 1
ATOM 2227 C CA . ASN A 1 289 ? -4.176 -25.156 -11.109 1 85.38 289 ASN A CA 1
ATOM 2228 C C . ASN A 1 289 ? -5.477 -25.938 -10.977 1 85.38 289 ASN A C 1
ATOM 2230 O O . ASN A 1 289 ? -6.367 -25.812 -11.82 1 85.38 289 ASN A O 1
ATOM 2234 N N . GLY A 1 290 ? -5.621 -26.75 -10 1 88 290 GLY A N 1
ATOM 2235 C CA . GLY A 1 290 ? -6.84 -27.516 -9.805 1 88 290 GLY A CA 1
ATOM 2236 C C . GLY A 1 290 ? -6.914 -28.734 -10.711 1 88 290 GLY A C 1
ATOM 2237 O O . GLY A 1 290 ? -7.93 -28.969 -11.375 1 88 290 GLY A O 1
ATOM 2238 N N . GLU A 1 291 ? -5.941 -29.484 -10.664 1 92.5 291 GLU A N 1
ATOM 2239 C CA . GLU A 1 291 ? -5.91 -30.703 -11.477 1 92.5 291 GLU A CA 1
ATOM 2240 C C . GLU A 1 291 ? -7.004 -31.672 -11.039 1 92.5 291 GLU A C 1
ATOM 2242 O O . GLU A 1 291 ? -7.285 -31.812 -9.852 1 92.5 291 GLU A O 1
ATOM 2247 N N . MET A 1 292 ? -7.594 -32.25 -12.023 1 94.75 292 MET A N 1
ATOM 2248 C CA . MET A 1 292 ? -8.719 -33.156 -11.805 1 94.75 292 MET A CA 1
ATOM 2249 C C . MET A 1 292 ? -8.375 -34.594 -12.25 1 94.75 292 MET A C 1
ATOM 2251 O O . MET A 1 292 ? -7.43 -34.781 -13.016 1 94.75 292 MET A O 1
ATOM 2255 N N . ALA A 1 293 ? -9.094 -35.5 -11.602 1 94.25 293 ALA A N 1
ATOM 2256 C CA . ALA A 1 293 ? -8.898 -36.906 -11.945 1 94.25 293 ALA A CA 1
ATOM 2257 C C . ALA A 1 293 ? -10.227 -37.656 -12 1 94.25 293 ALA A C 1
ATOM 2259 O O . ALA A 1 293 ? -11.203 -37.25 -11.375 1 94.25 293 ALA A O 1
ATOM 2260 N N . SER A 1 294 ? -10.156 -38.688 -12.797 1 91.81 294 SER A N 1
ATOM 2261 C CA . SER A 1 294 ? -11.32 -39.594 -12.82 1 91.81 294 SER A CA 1
ATOM 2262 C C . SER A 1 294 ? -11.445 -40.375 -11.516 1 91.81 294 SER A C 1
ATOM 2264 O O . SER A 1 294 ? -10.508 -40.375 -10.711 1 91.81 294 SER A O 1
ATOM 2266 N N . LYS A 1 295 ? -12.664 -40.906 -11.336 1 90.31 295 LYS A N 1
ATOM 2267 C CA . LYS A 1 295 ? -12.93 -41.625 -10.102 1 90.31 295 LYS A CA 1
ATOM 2268 C C . LYS A 1 295 ? -11.875 -42.688 -9.859 1 90.31 295 LYS A C 1
ATOM 2270 O O . LYS A 1 295 ? -11.383 -42.844 -8.742 1 90.31 295 LYS A O 1
ATOM 2275 N N . ASP A 1 296 ? -11.445 -43.406 -10.891 1 90.5 296 ASP A N 1
ATOM 2276 C CA . ASP A 1 296 ? -10.492 -44.5 -10.789 1 90.5 296 ASP A CA 1
ATOM 2277 C C . ASP A 1 296 ? -9.055 -44 -10.844 1 90.5 296 ASP A C 1
ATOM 2279 O O . ASP A 1 296 ? -8.109 -44.75 -10.609 1 90.5 296 ASP A O 1
ATOM 2283 N N . GLY A 1 297 ? -8.898 -42.781 -11.18 1 90.94 297 GLY A N 1
ATOM 2284 C CA . GLY A 1 297 ? -7.562 -42.188 -11.234 1 90.94 297 GLY A CA 1
ATOM 2285 C C . GLY A 1 297 ? -6.844 -42.469 -12.539 1 90.94 297 GLY A C 1
ATOM 2286 O O . GLY A 1 297 ? -5.695 -42.062 -12.719 1 90.94 297 GLY A O 1
ATOM 2287 N N . ASP A 1 298 ? -7.512 -43 -13.492 1 91.25 298 ASP A N 1
ATOM 2288 C CA . ASP A 1 298 ? -6.898 -43.406 -14.75 1 91.25 298 ASP A CA 1
ATOM 2289 C C . ASP A 1 298 ? -6.699 -42.219 -15.672 1 91.25 298 ASP A C 1
ATOM 2291 O O . ASP A 1 298 ? -5.816 -42.219 -16.531 1 91.25 298 ASP A O 1
ATOM 2295 N N . TYR A 1 299 ? -7.57 -41.312 -15.5 1 91.19 299 TYR A N 1
ATOM 2296 C CA . TYR A 1 299 ? -7.508 -40.125 -16.328 1 91.19 299 TYR A CA 1
ATOM 2297 C C . TYR A 1 299 ? -7.289 -38.875 -15.484 1 91.19 299 TYR A C 1
ATOM 2299 O O . TYR A 1 299 ? -7.902 -38.719 -14.422 1 91.19 299 TYR A O 1
ATOM 2307 N N . THR A 1 300 ? -6.324 -38.094 -15.914 1 93.88 300 THR A N 1
ATOM 2308 C CA . THR A 1 300 ? -6.043 -36.844 -15.227 1 93.88 300 THR A CA 1
ATOM 2309 C C . THR A 1 300 ? -6.094 -35.688 -16.203 1 93.88 300 THR A C 1
ATOM 2311 O O . THR A 1 300 ? -5.91 -35.844 -17.406 1 93.88 300 THR A O 1
ATOM 2314 N N . GLY A 1 301 ? -6.488 -34.562 -15.688 1 93.69 301 GLY A N 1
ATOM 2315 C CA . GLY A 1 301 ? -6.57 -33.406 -16.562 1 93.69 301 GLY A CA 1
ATOM 2316 C C . GLY A 1 301 ? -6.68 -32.094 -15.797 1 93.69 301 GLY A C 1
ATOM 2317 O O . GLY A 1 301 ? -6.48 -32.031 -14.586 1 93.69 301 GLY A O 1
ATOM 2318 N N . SER A 1 302 ? -6.801 -31.016 -16.594 1 92.5 302 SER A N 1
ATOM 2319 C CA . SER A 1 302 ? -6.914 -29.688 -16.031 1 92.5 302 SER A CA 1
ATOM 2320 C C . SER A 1 302 ? -8.094 -28.922 -16.625 1 92.5 302 SER A C 1
ATOM 2322 O O . SER A 1 302 ? -8.633 -29.312 -17.656 1 92.5 302 SER A O 1
ATOM 2324 N N . CYS A 1 303 ? -8.531 -27.984 -15.891 1 93.38 303 CYS A N 1
ATOM 2325 C CA . CYS A 1 303 ? -9.633 -27.141 -16.297 1 93.38 303 CYS A CA 1
ATOM 2326 C C . CYS A 1 303 ? -9.258 -25.672 -16.219 1 93.38 303 CYS A C 1
ATOM 2328 O O . CYS A 1 303 ? -8.531 -25.266 -15.305 1 93.38 303 CYS A O 1
ATOM 2330 N N . GLU A 1 304 ? -9.703 -24.859 -17.203 1 93.06 304 GLU A N 1
ATOM 2331 C CA . GLU A 1 304 ? -9.445 -23.422 -17.203 1 93.06 304 GLU A CA 1
ATOM 2332 C C . GLU A 1 304 ? -10.664 -22.641 -17.656 1 93.06 304 GLU A C 1
ATOM 2334 O O . GLU A 1 304 ? -11.391 -23.078 -18.562 1 93.06 304 GLU A O 1
ATOM 2339 N N . LEU A 1 305 ? -10.891 -21.562 -16.969 1 93.38 305 LEU A N 1
ATOM 2340 C CA . LEU A 1 305 ? -11.867 -20.609 -17.469 1 93.38 305 LEU A CA 1
ATOM 2341 C C . LEU A 1 305 ? -11.242 -19.656 -18.484 1 93.38 305 LEU A C 1
ATOM 2343 O O . LEU A 1 305 ? -10.25 -18.984 -18.188 1 93.38 305 LEU A O 1
ATOM 2347 N N . ARG A 1 306 ? -11.773 -19.672 -19.641 1 92.69 306 ARG A N 1
ATOM 2348 C CA . ARG A 1 306 ? -11.203 -18.875 -20.734 1 92.69 306 ARG A CA 1
ATOM 2349 C C . ARG A 1 306 ? -12.305 -18.188 -21.531 1 92.69 306 ARG A C 1
ATOM 2351 O O . ARG A 1 306 ? -13.391 -17.938 -21.016 1 92.69 306 ARG A O 1
ATOM 2358 N N . ASN A 1 307 ? -11.961 -17.766 -22.719 1 92.31 307 ASN A N 1
ATOM 2359 C CA . ASN A 1 307 ? -12.914 -17.078 -23.578 1 92.31 307 ASN A CA 1
ATOM 2360 C C . ASN A 1 307 ? -13.586 -18.031 -24.562 1 92.31 307 ASN A C 1
ATOM 2362 O O . ASN A 1 307 ? -13.273 -19.219 -24.578 1 92.31 307 ASN A O 1
ATOM 2366 N N . TYR A 1 308 ? -14.586 -17.484 -25.266 1 92.06 308 TYR A N 1
ATOM 2367 C CA . TYR A 1 308 ? -15.383 -18.266 -26.203 1 92.06 308 TYR A CA 1
ATOM 2368 C C . TYR A 1 308 ? -14.492 -18.891 -27.266 1 92.06 308 TYR A C 1
ATOM 2370 O O . TYR A 1 308 ? -14.641 -20.078 -27.594 1 92.06 308 TYR A O 1
ATOM 2378 N N . GLY A 1 309 ? -13.602 -18.156 -27.812 1 88.12 309 GLY A N 1
ATOM 2379 C CA . GLY A 1 309 ? -12.711 -18.656 -28.844 1 88.12 309 GLY A CA 1
ATOM 2380 C C . GLY A 1 309 ? -11.867 -19.828 -28.391 1 88.12 309 GLY A C 1
ATOM 2381 O O . GLY A 1 309 ? -11.68 -20.797 -29.141 1 88.12 309 GLY A O 1
ATOM 2382 N N . ASP A 1 310 ? -11.359 -19.781 -27.25 1 89.12 310 ASP A N 1
ATOM 2383 C CA . ASP A 1 310 ? -10.523 -20.844 -26.703 1 89.12 310 ASP A CA 1
ATOM 2384 C C . ASP A 1 310 ? -11.312 -22.141 -26.562 1 89.12 310 ASP A C 1
ATOM 2386 O O . ASP A 1 310 ? -10.75 -23.234 -26.703 1 89.12 310 ASP A O 1
ATOM 2390 N N . VAL A 1 311 ? -12.555 -21.922 -26.25 1 89.19 311 VAL A N 1
ATOM 2391 C CA . VAL A 1 311 ? -13.391 -23.094 -26.031 1 89.19 311 VAL A CA 1
ATOM 2392 C C . VAL A 1 311 ? -13.82 -23.688 -27.375 1 89.19 311 VAL A C 1
ATOM 2394 O O . VAL A 1 311 ? -13.766 -24.906 -27.578 1 89.19 311 VAL A O 1
ATOM 2397 N N . MET A 1 312 ? -14.156 -22.828 -28.281 1 84 312 MET A N 1
ATOM 2398 C CA . MET A 1 312 ? -14.789 -23.297 -29.516 1 84 312 MET A CA 1
ATOM 2399 C C . MET A 1 312 ? -13.75 -23.594 -30.594 1 84 312 MET A C 1
ATOM 2401 O O . MET A 1 312 ? -14.016 -24.359 -31.516 1 84 312 MET A O 1
ATOM 2405 N N . THR A 1 313 ? -12.625 -22.953 -30.562 1 74.75 313 THR A N 1
ATOM 2406 C CA . THR A 1 313 ? -11.672 -23.109 -31.656 1 74.75 313 THR A CA 1
ATOM 2407 C C . THR A 1 313 ? -10.555 -24.062 -31.266 1 74.75 313 THR A C 1
ATOM 2409 O O . THR A 1 313 ? -9.688 -24.391 -32.094 1 74.75 313 THR A O 1
ATOM 2412 N N . SER A 1 314 ? -10.508 -24.391 -30.094 1 66.19 314 SER A N 1
ATOM 2413 C CA . SER A 1 314 ? -9.383 -25.234 -29.719 1 66.19 314 SER A CA 1
ATOM 2414 C C . SER A 1 314 ? -9.375 -26.531 -30.531 1 66.19 314 SER A C 1
ATOM 2416 O O . SER A 1 314 ? -10.359 -27.281 -30.531 1 66.19 314 SER A O 1
ATOM 2418 N N . LYS A 1 315 ? -8.695 -26.484 -31.797 1 57.88 315 LYS A N 1
ATOM 2419 C CA . LYS A 1 315 ? -8.531 -27.672 -32.625 1 57.88 315 LYS A CA 1
ATOM 2420 C C . LYS A 1 315 ? -7.395 -28.547 -32.094 1 57.88 315 LYS A C 1
ATOM 2422 O O . LYS A 1 315 ? -6.234 -28.125 -32.094 1 57.88 315 LYS A O 1
ATOM 2427 N N . THR A 1 316 ? -7.449 -29.047 -30.953 1 54.09 316 THR A N 1
ATOM 2428 C CA . THR A 1 316 ? -6.289 -29.875 -30.625 1 54.09 316 THR A CA 1
ATOM 2429 C C . THR A 1 316 ? -6.18 -31.047 -31.609 1 54.09 316 THR A C 1
ATOM 2431 O O . THR A 1 316 ? -7.184 -31.672 -31.953 1 54.09 316 THR A O 1
ATOM 2434 N N . TRP A 1 317 ? -5.211 -31.172 -32.469 1 48.81 317 TRP A N 1
ATOM 2435 C CA . TRP A 1 317 ? -4.895 -32.312 -33.312 1 48.81 317 TRP A CA 1
ATOM 2436 C C . TRP A 1 317 ? -5.008 -33.625 -32.531 1 48.81 317 TRP A C 1
ATOM 2438 O O . TRP A 1 317 ? -4.418 -33.75 -31.469 1 48.81 317 TRP A O 1
ATOM 2448 N N . GLY A 1 318 ? -5.652 -34.656 -33.125 1 51.34 318 GLY A N 1
ATOM 2449 C CA . GLY A 1 318 ? -5.723 -36.031 -32.719 1 51.34 318 GLY A CA 1
ATOM 2450 C C . GLY A 1 318 ? -6.594 -36.25 -31.484 1 51.34 318 GLY A C 1
ATOM 2451 O O . GLY A 1 318 ? -6.711 -37.375 -31 1 51.34 318 GLY A O 1
ATOM 2452 N N . TYR A 1 319 ? -7.184 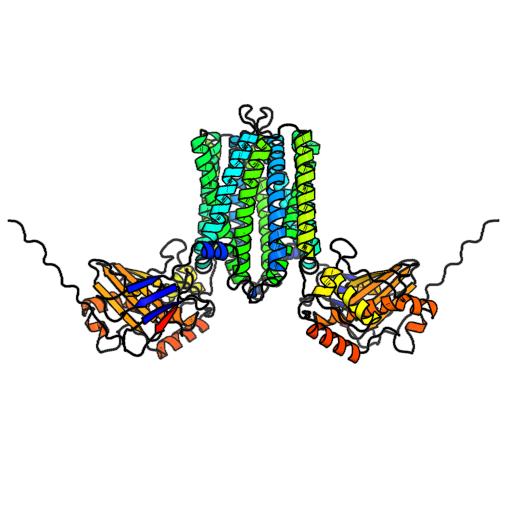-35.125 -30.922 1 60.09 319 TYR A N 1
ATOM 2453 C CA . TYR A 1 319 ? -7.914 -35.25 -29.672 1 60.09 319 TYR A CA 1
ATOM 2454 C C . TYR A 1 319 ? -9.406 -35.406 -29.922 1 60.09 319 TYR A C 1
ATOM 2456 O O . TYR A 1 319 ? -9.922 -34.938 -30.938 1 60.09 319 TYR A O 1
ATOM 2464 N N . HIS A 1 320 ? -9.984 -36.469 -29.328 1 70.44 320 HIS A N 1
ATOM 2465 C CA . HIS A 1 320 ? -11.438 -36.469 -29.234 1 70.44 320 HIS A CA 1
ATOM 2466 C C . HIS A 1 320 ? -11.945 -35.25 -28.453 1 70.44 320 HIS A C 1
ATOM 2468 O O . HIS A 1 320 ? -11.383 -34.906 -27.422 1 70.44 320 HIS A O 1
ATOM 2474 N N . SER A 1 321 ? -12.641 -34.344 -29.203 1 77.69 321 SER A N 1
ATOM 2475 C CA . SER A 1 321 ? -13.141 -33.125 -28.547 1 77.69 321 SER A CA 1
ATOM 2476 C C . SER A 1 321 ? -14.664 -33.125 -28.469 1 77.69 321 SER A C 1
ATOM 2478 O O . SER A 1 321 ? -15.336 -33.656 -29.359 1 77.69 321 SER A O 1
ATOM 2480 N N . TYR A 1 322 ? -15.078 -32.75 -27.281 1 77.12 322 TYR A N 1
ATOM 2481 C CA . TYR A 1 322 ? -16.516 -32.562 -27.062 1 77.12 322 TYR A CA 1
ATOM 2482 C C . TYR A 1 322 ? -16.797 -31.141 -26.578 1 77.12 322 TYR A C 1
ATOM 2484 O O . TYR A 1 322 ? -16.047 -30.594 -25.766 1 77.12 322 TYR A O 1
ATOM 2492 N N . LYS A 1 323 ? -17.734 -30.5 -27.328 1 83.12 323 LYS A N 1
ATOM 2493 C CA . LYS A 1 323 ? -18.172 -29.172 -26.922 1 83.12 323 LYS A CA 1
ATOM 2494 C C . LYS A 1 323 ? -19.656 -29.141 -26.578 1 83.12 323 LYS A C 1
ATOM 2496 O O . LYS A 1 323 ? -20.453 -29.797 -27.234 1 83.12 323 LYS A O 1
ATOM 2501 N N . PHE A 1 324 ? -20 -28.531 -25.547 1 82.25 324 PHE A N 1
ATOM 2502 C CA . PHE A 1 324 ? -21.422 -28.422 -25.234 1 82.25 324 PHE A CA 1
ATOM 2503 C C . PHE A 1 324 ? -21.734 -27.031 -24.672 1 82.25 324 PHE A C 1
ATOM 2505 O O . PHE A 1 324 ? -20.844 -26.328 -24.188 1 82.25 324 PHE A O 1
ATOM 2512 N N . GLU A 1 325 ? -22.984 -26.672 -24.844 1 86.12 325 GLU A N 1
ATOM 2513 C CA . GLU A 1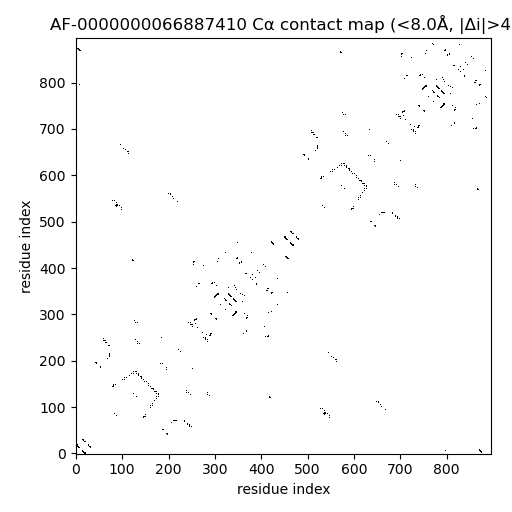 325 ? -23.531 -25.391 -24.391 1 86.12 325 GLU A CA 1
ATOM 2514 C C . GLU A 1 325 ? -24.531 -25.578 -23.25 1 86.12 325 GLU A C 1
ATOM 2516 O O . GLU A 1 325 ? -25.422 -26.422 -23.328 1 86.12 325 GLU A O 1
ATOM 2521 N N . ARG A 1 326 ? -24.219 -24.938 -22.203 1 88.06 326 ARG A N 1
ATOM 2522 C CA . ARG A 1 326 ? -25.156 -24.859 -21.078 1 88.06 326 ARG A CA 1
ATOM 2523 C C . ARG A 1 326 ? -25.719 -23.438 -20.938 1 88.06 326 ARG A C 1
ATOM 2525 O O . ARG A 1 326 ? -25.234 -22.516 -21.578 1 88.06 326 ARG A O 1
ATOM 2532 N N . PRO A 1 327 ? -26.797 -23.328 -20.156 1 87.38 327 PRO A N 1
ATOM 2533 C CA . PRO A 1 327 ? -27.422 -22.016 -20.047 1 87.38 327 PRO A CA 1
ATOM 2534 C C . PRO A 1 327 ? -26.438 -20.953 -19.547 1 87.38 327 PRO A C 1
ATOM 2536 O O . PRO A 1 327 ? -26.531 -19.797 -19.969 1 87.38 327 PRO A O 1
ATOM 2539 N N . ASP A 1 328 ? -25.453 -21.406 -18.781 1 92.81 328 ASP A N 1
ATOM 2540 C CA . ASP A 1 328 ? -24.641 -20.391 -18.109 1 92.81 328 ASP A CA 1
ATOM 2541 C C . ASP A 1 328 ? -23.234 -20.344 -18.703 1 92.81 328 ASP A C 1
ATOM 2543 O O . ASP A 1 328 ? -22.484 -19.391 -18.453 1 92.81 328 ASP A O 1
ATOM 2547 N N . TYR A 1 329 ? -22.906 -21.359 -19.516 1 94.44 329 TYR A N 1
ATOM 2548 C CA . TYR A 1 329 ? -21.531 -21.391 -19.984 1 94.44 329 TYR A CA 1
ATOM 2549 C C . TYR A 1 329 ? -21.375 -22.297 -21.203 1 94.44 329 TYR A C 1
ATOM 2551 O O . TYR A 1 329 ? -22.312 -23.031 -21.547 1 94.44 329 TYR A O 1
ATOM 2559 N N . PHE A 1 330 ? -20.312 -22.141 -21.922 1 92.19 330 PHE A N 1
ATOM 2560 C CA . PHE A 1 330 ? -19.828 -23.078 -22.922 1 92.19 330 PHE A CA 1
ATOM 2561 C C . PHE A 1 330 ? -18.672 -23.906 -22.375 1 92.19 330 PHE A C 1
ATOM 2563 O O . PHE A 1 330 ? -17.828 -23.391 -21.656 1 92.19 330 PHE A O 1
ATOM 2570 N N . MET A 1 331 ? -18.641 -25.172 -22.656 1 91.75 331 MET A N 1
ATOM 2571 C CA . MET A 1 331 ? -17.578 -26.031 -22.172 1 91.75 331 MET A CA 1
ATOM 2572 C C . MET A 1 331 ? -17 -26.875 -23.312 1 91.75 331 MET A C 1
ATOM 2574 O O . MET A 1 331 ? -17.75 -27.406 -24.125 1 91.75 331 MET A O 1
ATOM 2578 N N . GLY A 1 332 ? -15.734 -26.844 -23.453 1 89.06 332 GLY A N 1
ATOM 2579 C CA . GLY A 1 332 ? -15.016 -27.719 -24.375 1 89.06 332 GLY A CA 1
ATOM 2580 C C . GLY A 1 332 ? -14.109 -28.703 -23.656 1 89.06 332 GLY A C 1
ATOM 2581 O O . GLY A 1 332 ? -13.406 -28.344 -22.719 1 89.06 332 GLY A O 1
ATOM 2582 N N . VAL A 1 333 ? -14.203 -30 -23.969 1 87.69 333 VAL A N 1
ATOM 2583 C CA . VAL A 1 333 ? -13.391 -31.047 -23.391 1 87.69 333 VAL A CA 1
ATOM 2584 C C . VAL A 1 333 ? -12.57 -31.75 -24.469 1 87.69 333 VAL A C 1
ATOM 2586 O O . VAL A 1 333 ? -13.109 -32.156 -25.5 1 87.69 333 VAL A O 1
ATOM 2589 N N . TRP A 1 334 ? -11.352 -31.812 -24.219 1 85.62 334 TRP A N 1
ATOM 2590 C CA . TRP A 1 334 ? -10.43 -32.5 -25.109 1 85.62 334 TRP A CA 1
ATOM 2591 C C . TRP A 1 334 ? -9.672 -33.594 -24.359 1 85.62 334 TRP A C 1
ATOM 2593 O O . TRP A 1 334 ? -9.32 -33.438 -23.188 1 85.62 334 TRP A O 1
ATOM 2603 N N . HIS A 1 335 ? -9.531 -34.625 -24.984 1 83.75 335 HIS A N 1
ATOM 2604 C CA . HIS A 1 335 ? -8.812 -35.688 -24.297 1 83.75 335 HIS A CA 1
ATOM 2605 C C . HIS A 1 335 ? -7.836 -36.406 -25.234 1 83.75 335 HIS A C 1
ATOM 2607 O O . HIS A 1 335 ? -8.086 -36.5 -26.438 1 83.75 335 HIS A O 1
ATOM 2613 N N . TYR A 1 336 ? -6.656 -36.688 -24.781 1 83 336 TYR A N 1
ATOM 2614 C CA . TYR A 1 336 ? -5.621 -37.469 -25.422 1 83 336 TYR A CA 1
ATOM 2615 C C . TYR A 1 336 ? -5.059 -38.531 -24.469 1 83 336 TYR A C 1
ATOM 2617 O O . TYR A 1 336 ? -4.434 -38.188 -23.469 1 83 336 TYR A O 1
ATOM 2625 N N . GLN A 1 337 ? -5.27 -39.781 -24.844 1 82.81 337 GLN A N 1
ATOM 2626 C CA . GLN A 1 337 ? -4.832 -40.906 -23.984 1 82.81 337 GLN A CA 1
ATOM 2627 C C . GLN A 1 337 ? -5.359 -40.75 -22.562 1 82.81 337 GLN A C 1
ATOM 2629 O O . GLN A 1 337 ? -6.57 -40.625 -22.359 1 82.81 337 GLN A O 1
ATOM 2634 N N . ALA A 1 338 ? -4.469 -40.594 -21.656 1 88.12 338 ALA A N 1
ATOM 2635 C CA . ALA A 1 338 ? -4.898 -40.562 -20.266 1 88.12 338 ALA A CA 1
ATOM 2636 C C . ALA A 1 338 ? -5.016 -39.125 -19.766 1 88.12 338 ALA A C 1
ATOM 2638 O O . ALA A 1 338 ? -5.277 -38.906 -18.578 1 88.12 338 ALA A O 1
ATOM 2639 N N . ARG A 1 339 ? -4.969 -38.188 -20.641 1 91 339 ARG A N 1
ATOM 2640 C CA . ARG A 1 339 ? -5.023 -36.812 -20.219 1 91 339 ARG A CA 1
ATOM 2641 C C . ARG A 1 339 ? -6.203 -36.094 -20.859 1 91 339 ARG A C 1
ATOM 2643 O O . ARG A 1 339 ? -6.523 -36.312 -22.031 1 91 339 ARG A O 1
ATOM 2650 N N . PHE A 1 340 ? -6.883 -35.312 -20.062 1 89.69 340 PHE A N 1
ATOM 2651 C CA . PHE A 1 340 ? -7.969 -34.5 -20.625 1 89.69 340 PHE A CA 1
ATOM 2652 C C . PHE A 1 340 ? -7.793 -33.031 -20.266 1 89.69 340 PHE A C 1
ATOM 2654 O O . PHE A 1 340 ? -7.078 -32.688 -19.328 1 89.69 340 PHE A O 1
ATOM 2661 N N . PHE A 1 341 ? -8.367 -32.156 -21.047 1 90.94 341 PHE A N 1
ATOM 2662 C CA . PHE A 1 341 ? -8.375 -30.703 -20.844 1 90.94 341 PHE A CA 1
ATOM 2663 C C . PHE A 1 341 ? -9.781 -30.141 -20.969 1 90.94 341 PHE A C 1
ATOM 2665 O O . PHE A 1 341 ? -10.5 -30.453 -21.922 1 90.94 341 PHE A O 1
ATOM 2672 N N . ILE A 1 342 ? -10.156 -29.438 -19.969 1 91.94 342 ILE A N 1
ATOM 2673 C CA . ILE A 1 342 ? -11.477 -28.812 -19.984 1 91.94 342 ILE A CA 1
ATOM 2674 C C . ILE A 1 342 ? -11.328 -27.297 -20.016 1 91.94 342 ILE A C 1
ATOM 2676 O O . ILE A 1 342 ? -10.508 -26.734 -19.297 1 91.94 342 ILE A O 1
ATOM 2680 N N . ARG A 1 343 ? -12.055 -26.625 -20.875 1 93.88 343 ARG A N 1
ATOM 2681 C CA . ARG A 1 343 ? -12.133 -25.172 -20.922 1 93.88 343 ARG A CA 1
ATOM 2682 C C . ARG A 1 343 ? -13.578 -24.703 -20.828 1 93.88 343 ARG A C 1
ATOM 2684 O O . ARG A 1 343 ? -14.477 -25.312 -21.406 1 93.88 343 ARG A O 1
ATOM 2691 N N . ILE A 1 344 ? -13.75 -23.688 -20.047 1 95.19 344 ILE A N 1
ATOM 2692 C CA . ILE A 1 344 ? -15.094 -23.156 -19.828 1 95.19 344 ILE A CA 1
ATOM 2693 C C . ILE A 1 344 ? -15.141 -21.688 -20.219 1 95.19 344 ILE A C 1
ATOM 2695 O O . ILE A 1 344 ? -14.234 -20.922 -19.875 1 95.19 344 ILE A O 1
ATOM 2699 N N . ALA A 1 345 ? -16.109 -21.234 -20.953 1 95.81 345 ALA A N 1
ATOM 2700 C CA . ALA A 1 345 ? -16.406 -19.844 -21.25 1 95.81 345 ALA A CA 1
ATOM 2701 C C . ALA A 1 345 ? -17.75 -19.422 -20.672 1 95.81 345 ALA A C 1
ATOM 2703 O O . ALA A 1 345 ? -18.797 -19.938 -21.062 1 95.81 345 ALA A O 1
ATOM 2704 N N . MET A 1 346 ? -17.688 -18.484 -19.766 1 96.12 346 MET A N 1
ATOM 2705 C CA . MET A 1 346 ? -18.891 -18.078 -19.031 1 96.12 346 MET A CA 1
ATOM 2706 C C . MET A 1 346 ? -19.719 -17.094 -19.844 1 96.12 346 MET A C 1
ATOM 2708 O O . MET A 1 346 ? -19.172 -16.203 -20.5 1 96.12 346 MET A O 1
ATOM 2712 N N . LYS A 1 347 ? -21 -17.234 -19.75 1 95.38 347 LYS A N 1
ATOM 2713 C CA . LYS A 1 347 ? -21.922 -16.312 -20.438 1 95.38 347 LYS A CA 1
ATOM 2714 C C . LYS A 1 347 ? -22.141 -15.039 -19.625 1 95.38 347 LYS A C 1
ATOM 2716 O O . LYS A 1 347 ? -21.906 -15.031 -18.406 1 95.38 347 LYS A O 1
ATOM 2721 N N . GLU A 1 348 ? -22.609 -13.938 -20.234 1 93.31 348 GLU A N 1
ATOM 2722 C CA . GLU A 1 348 ? -22.688 -12.594 -19.688 1 93.31 348 GLU A CA 1
ATOM 2723 C C . GLU A 1 348 ? -23.703 -12.516 -18.562 1 93.31 348 GLU A C 1
ATOM 2725 O O . GLU A 1 348 ? -23.516 -11.781 -17.578 1 93.31 348 GLU A O 1
ATOM 2730 N N . HIS A 1 349 ? -24.781 -13.25 -18.547 1 90.81 349 HIS A N 1
ATOM 2731 C CA . HIS A 1 349 ? -25.891 -13.086 -17.609 1 90.81 349 HIS A CA 1
ATOM 2732 C C . HIS A 1 349 ? -25.641 -13.852 -16.312 1 90.81 349 HIS A C 1
ATOM 2734 O O . HIS A 1 349 ? -26.391 -13.719 -15.352 1 90.81 349 HIS A O 1
ATOM 2740 N N . THR A 1 350 ? -24.594 -14.594 -16.312 1 90.31 350 THR A N 1
ATOM 2741 C CA . THR A 1 350 ? -24.328 -15.461 -15.164 1 90.31 350 THR A CA 1
ATOM 2742 C C . THR A 1 350 ? -23.828 -14.641 -13.977 1 90.31 350 THR A C 1
ATOM 2744 O O . THR A 1 350 ? -23.203 -13.594 -14.148 1 90.31 350 THR A O 1
ATOM 2747 N N . HIS A 1 351 ? -24.188 -15.219 -12.812 1 90 351 HIS A N 1
ATOM 2748 C CA . HIS A 1 351 ? -23.688 -14.578 -11.602 1 90 351 HIS A CA 1
ATOM 2749 C C . HIS A 1 351 ? -22.156 -14.555 -11.578 1 90 351 HIS A C 1
ATOM 2751 O O . HIS A 1 351 ? -21.516 -15.531 -11.945 1 90 351 HIS A O 1
ATOM 2757 N N . LYS A 1 352 ? -21.609 -13.508 -11.102 1 88.06 352 LYS A N 1
ATOM 2758 C CA . LYS A 1 352 ? -20.188 -13.227 -11.211 1 88.06 352 LYS A CA 1
ATOM 2759 C C . LYS A 1 352 ? -19.359 -14.25 -10.438 1 88.06 352 LYS A C 1
ATOM 2761 O O . LYS A 1 352 ? -18.281 -14.656 -10.891 1 88.06 352 LYS A O 1
ATOM 2766 N N . THR A 1 353 ? -19.859 -14.664 -9.289 1 91.56 353 THR A N 1
ATOM 2767 C CA . THR A 1 353 ? -19.031 -15.523 -8.445 1 91.56 353 THR A CA 1
ATOM 2768 C C . THR A 1 353 ? -19.609 -16.938 -8.391 1 91.56 353 THR A C 1
ATOM 2770 O O . THR A 1 353 ? -18.859 -17.906 -8.523 1 91.56 353 THR A O 1
ATOM 2773 N N . ILE A 1 354 ? -20.906 -17.062 -8.383 1 94.25 354 ILE A N 1
ATOM 2774 C CA . ILE A 1 354 ? -21.547 -18.359 -8.219 1 94.25 354 ILE A CA 1
ATOM 2775 C C . ILE A 1 354 ? -21.547 -19.109 -9.555 1 94.25 354 ILE A C 1
ATOM 2777 O O . ILE A 1 354 ? -21.391 -20.328 -9.586 1 94.25 354 ILE A O 1
ATOM 2781 N N . GLY A 1 355 ? -21.672 -18.359 -10.602 1 94.19 355 GLY A N 1
ATOM 2782 C CA . GLY A 1 355 ? -21.672 -18.969 -11.922 1 94.19 355 GLY A CA 1
ATOM 2783 C C . GLY A 1 355 ? -20.438 -19.812 -12.195 1 94.19 355 GLY A C 1
ATOM 2784 O O . GLY A 1 355 ? -20.547 -21.016 -12.406 1 94.19 355 GLY A O 1
ATOM 2785 N N . PRO A 1 356 ? -19.328 -19.203 -12.141 1 95.56 356 PRO A N 1
ATOM 2786 C CA . PRO A 1 356 ? -18.094 -19.938 -12.375 1 95.56 356 PRO A CA 1
ATOM 2787 C C . PRO A 1 356 ? -17.906 -21.094 -11.398 1 95.56 356 PRO A C 1
ATOM 2789 O O . PRO A 1 356 ? -17.344 -22.141 -11.766 1 95.56 356 PRO A O 1
ATOM 2792 N N . LEU A 1 357 ? -18.328 -20.938 -10.195 1 96.19 357 LEU A N 1
ATOM 2793 C CA . LEU A 1 357 ? -18.203 -22 -9.203 1 96.19 357 LEU A CA 1
ATOM 2794 C C . LEU A 1 357 ? -19.016 -23.219 -9.609 1 96.19 357 LEU A C 1
ATOM 2796 O O . LEU A 1 357 ? -18.516 -24.344 -9.539 1 96.19 357 LEU A O 1
ATOM 2800 N N . LEU A 1 358 ? -20.219 -22.984 -10.039 1 94.94 358 LEU A N 1
ATOM 2801 C CA . LEU A 1 358 ? -21.078 -24.094 -10.445 1 94.94 358 LEU A CA 1
ATOM 2802 C C . LEU A 1 358 ? -20.578 -24.719 -11.742 1 94.94 358 LEU A C 1
ATOM 2804 O O . LEU A 1 358 ? -20.703 -25.922 -11.938 1 94.94 358 LEU A O 1
ATOM 2808 N N . ALA A 1 359 ? -20.078 -23.891 -12.617 1 94.94 359 ALA A N 1
ATOM 2809 C CA . ALA A 1 359 ? -19.484 -24.422 -13.836 1 94.94 359 ALA A CA 1
ATOM 2810 C C . ALA A 1 359 ? -18.281 -25.312 -13.516 1 94.94 359 ALA A C 1
ATOM 2812 O O . ALA A 1 359 ? -18.062 -26.344 -14.164 1 94.94 359 ALA A O 1
ATOM 2813 N N . TRP A 1 360 ? -17.531 -24.906 -12.547 1 95.75 360 TRP A N 1
ATOM 2814 C CA . TRP A 1 360 ? -16.375 -25.688 -12.109 1 95.75 360 TRP A CA 1
ATOM 2815 C C . TRP A 1 360 ? -16.828 -27.031 -11.523 1 95.75 360 TRP A C 1
ATOM 2817 O O . TRP A 1 360 ? -16.156 -28.047 -11.719 1 95.75 360 TRP A O 1
ATOM 2827 N N . PHE A 1 361 ? -17.906 -27 -10.805 1 95.81 361 PHE A N 1
ATOM 2828 C CA . PHE A 1 361 ? -18.469 -28.234 -10.273 1 95.81 361 PHE A CA 1
ATOM 2829 C C . PHE A 1 361 ? -18.812 -29.203 -11.406 1 95.81 361 PHE A C 1
ATOM 2831 O O . PHE A 1 361 ? -18.531 -30.391 -11.32 1 95.81 361 PHE A O 1
ATOM 2838 N N . ASP A 1 362 ? -19.391 -28.625 -12.391 1 93.25 362 ASP A N 1
ATOM 2839 C CA . ASP A 1 362 ? -19.719 -29.453 -13.555 1 93.25 362 ASP A CA 1
ATOM 2840 C C . ASP A 1 362 ? -18.469 -30.047 -14.172 1 93.25 362 ASP A C 1
ATOM 2842 O O . ASP A 1 362 ? -18.484 -31.203 -14.609 1 93.25 362 ASP A O 1
ATOM 2846 N N . ALA A 1 363 ? -17.453 -29.281 -14.266 1 94 363 ALA A N 1
ATOM 2847 C CA . ALA A 1 363 ? -16.203 -29.766 -14.82 1 94 363 ALA A CA 1
ATOM 2848 C C . ALA A 1 363 ? -15.633 -30.906 -13.977 1 94 363 ALA A C 1
ATOM 2850 O O . ALA A 1 363 ? -15.172 -31.922 -14.523 1 94 363 ALA A O 1
ATOM 2851 N N . VAL A 1 364 ? -15.633 -30.75 -12.664 1 94.88 364 VAL A N 1
ATOM 2852 C CA . VAL A 1 364 ? -15.133 -31.797 -11.766 1 94.88 364 VAL A CA 1
ATOM 2853 C C . VAL A 1 364 ? -15.984 -33.062 -11.914 1 94.88 364 VAL A C 1
ATOM 2855 O O . VAL A 1 364 ? -15.469 -34.156 -11.891 1 94.88 364 VAL A O 1
ATOM 2858 N N . ALA A 1 365 ? -17.281 -32.781 -11.984 1 92.25 365 ALA A N 1
ATOM 2859 C CA . ALA A 1 365 ? -18.203 -33.906 -12.164 1 92.25 365 ALA A CA 1
ATOM 2860 C C . ALA A 1 365 ? -17.891 -34.656 -13.461 1 92.25 365 ALA A C 1
ATOM 2862 O O . ALA A 1 365 ? -17.906 -35.906 -13.5 1 92.25 365 ALA A O 1
ATOM 2863 N N . HIS A 1 366 ? -17.672 -33.875 -14.469 1 89.69 366 HIS A N 1
ATOM 2864 C CA . HIS A 1 366 ? -17.312 -34.5 -15.742 1 89.69 366 HIS A CA 1
ATOM 2865 C C . HIS A 1 366 ? -16.016 -35.281 -15.617 1 89.69 366 HIS A C 1
ATOM 2867 O O . HIS A 1 366 ? -15.922 -36.406 -16.141 1 89.69 366 HIS A O 1
ATOM 2873 N N . ALA A 1 367 ? -15.055 -34.75 -15.016 1 91.62 367 ALA A N 1
ATOM 2874 C CA . ALA A 1 367 ? -13.781 -35.438 -14.805 1 91.62 367 ALA A CA 1
ATOM 2875 C C . ALA A 1 367 ? -13.969 -36.688 -13.984 1 91.62 367 ALA A C 1
ATOM 2877 O O . ALA A 1 367 ? -13.352 -37.719 -14.266 1 91.62 367 ALA A O 1
ATOM 2878 N N . PHE A 1 368 ? -14.789 -36.594 -13.008 1 91.56 368 PHE A N 1
ATOM 2879 C CA . PHE A 1 368 ? -15.062 -37.688 -12.102 1 91.56 368 PHE A CA 1
ATOM 2880 C C . PHE A 1 368 ? -15.633 -38.875 -12.852 1 91.56 368 PHE A C 1
ATOM 2882 O O . PHE A 1 368 ? -15.281 -40.031 -12.578 1 91.56 368 PHE A O 1
ATOM 2889 N N . HIS A 1 369 ? -16.438 -38.656 -13.82 1 87.62 369 HIS A N 1
ATOM 2890 C CA . HIS A 1 369 ? -17.109 -39.719 -14.555 1 87.62 369 HIS A CA 1
ATOM 2891 C C . HIS A 1 369 ? -16.453 -39.969 -15.906 1 87.62 369 HIS A C 1
ATOM 2893 O O . HIS A 1 369 ? -17.047 -40.562 -16.781 1 87.62 369 HIS A O 1
ATOM 2899 N N . PHE A 1 370 ? -15.312 -39.438 -16.047 1 85.5 370 PHE A N 1
ATOM 2900 C CA . PHE A 1 370 ? -14.641 -39.438 -17.344 1 85.5 370 PHE A CA 1
ATOM 2901 C C . PHE A 1 370 ? -14.438 -40.875 -17.859 1 85.5 370 PHE A C 1
ATOM 2903 O O . PHE A 1 370 ? -14.68 -41.156 -19.031 1 85.5 370 PHE A O 1
ATOM 2910 N N . SER A 1 371 ? -14.031 -41.812 -17.016 1 81.88 371 SER A N 1
ATOM 2911 C CA . SER A 1 371 ? -13.781 -43.219 -17.406 1 81.88 371 SER A CA 1
ATOM 2912 C C . SER A 1 371 ? -15.062 -43.875 -17.875 1 81.88 371 SER A C 1
ATOM 2914 O O . SER A 1 371 ? -15.062 -44.625 -18.859 1 81.88 371 SER A O 1
ATOM 2916 N N . ALA A 1 372 ? -16.094 -43.625 -17.172 1 77.56 372 ALA A N 1
ATOM 2917 C CA . ALA A 1 372 ? -17.391 -44.219 -17.516 1 77.56 372 ALA A CA 1
ATOM 2918 C C . ALA A 1 372 ? -17.922 -43.656 -18.828 1 77.56 372 ALA A C 1
ATOM 2920 O O . ALA A 1 372 ? -18.531 -44.344 -19.625 1 77.56 372 ALA A O 1
ATOM 2921 N N . ALA A 1 373 ? -17.641 -42.375 -19.016 1 73.5 373 ALA A N 1
ATOM 2922 C CA . ALA A 1 373 ? -18.109 -41.719 -20.219 1 73.5 373 ALA A CA 1
ATOM 2923 C C . ALA A 1 373 ? -17.406 -42.219 -21.469 1 73.5 373 ALA A C 1
ATOM 2925 O O . ALA A 1 373 ? -18 -42.344 -22.531 1 73.5 373 ALA A O 1
ATOM 2926 N N . LEU A 1 374 ? -16.203 -42.469 -21.391 1 73.25 374 LEU A N 1
ATOM 2927 C CA . LEU A 1 374 ? -15.422 -42.969 -22.516 1 73.25 374 LEU A CA 1
ATOM 2928 C C . LEU A 1 374 ? -15.758 -44.406 -22.828 1 73.25 374 LEU A C 1
ATOM 2930 O O . LEU A 1 374 ? -15.797 -44.812 -24 1 73.25 374 LEU A O 1
ATOM 2934 N N . LYS A 1 375 ? -15.852 -45.312 -21.844 1 65.5 375 LYS A N 1
ATOM 2935 C CA . LYS A 1 375 ? -16.203 -46.719 -22.062 1 65.5 375 LYS A CA 1
ATOM 2936 C C . LYS A 1 375 ? -17.562 -46.844 -22.766 1 65.5 375 LYS A C 1
ATOM 2938 O O . LYS A 1 375 ? -17.734 -47.719 -23.625 1 65.5 375 LYS A O 1
ATOM 2943 N N . ASN A 1 376 ? -18.547 -46.031 -22.281 1 57.56 376 ASN A N 1
ATOM 2944 C CA . ASN A 1 376 ? -19.875 -46.125 -22.875 1 57.56 376 ASN A CA 1
ATOM 2945 C C . ASN A 1 376 ? -19.969 -45.344 -24.188 1 57.56 376 ASN A C 1
ATOM 2947 O O . ASN A 1 376 ? -21.031 -45.312 -24.812 1 57.56 376 ASN A O 1
ATOM 2951 N N . GLY A 1 377 ? -18.875 -44.938 -24.859 1 48.28 377 GLY A N 1
ATOM 2952 C CA . GLY A 1 377 ? -18.812 -44.094 -26.062 1 48.28 377 GLY A CA 1
ATOM 2953 C C . GLY A 1 377 ? -19.078 -42.625 -25.781 1 48.28 377 GLY A C 1
ATOM 2954 O O . GLY A 1 377 ? -20.016 -42.281 -25.047 1 48.28 377 GLY A O 1
ATOM 2955 N N . LEU A 1 378 ? -18.172 -41.812 -25.766 1 47.69 378 LEU A N 1
ATOM 2956 C CA . LEU A 1 378 ? -18.266 -40.375 -25.484 1 47.69 378 LEU A CA 1
ATOM 2957 C C . LEU A 1 378 ? -19.516 -39.781 -26.109 1 47.69 378 LEU A C 1
ATOM 2959 O O . LEU A 1 378 ? -19.953 -38.688 -25.719 1 47.69 378 LEU A O 1
ATOM 2963 N N . SER A 1 379 ? -19.906 -40.375 -27.297 1 43.91 379 SER A N 1
ATOM 2964 C CA . SER A 1 379 ? -21.109 -39.969 -28.016 1 43.91 379 SER A CA 1
ATOM 2965 C C . SER A 1 379 ? -22.359 -40.156 -27.156 1 43.91 379 SER A C 1
ATOM 2967 O O . SER A 1 379 ? -23.375 -39.5 -27.344 1 43.91 379 SER A O 1
ATOM 2969 N N . SER A 1 380 ? -22.531 -41.281 -26.625 1 40.44 380 SER A N 1
ATOM 2970 C CA . SER A 1 380 ? -23.734 -41.625 -25.875 1 40.44 380 SER A CA 1
ATOM 2971 C C . SER A 1 380 ? -23.906 -40.688 -24.672 1 40.44 380 SER A C 1
ATOM 2973 O O . SER A 1 380 ? -25 -40.625 -24.109 1 40.44 380 SER A O 1
ATOM 2975 N N . HIS A 1 381 ? -22.938 -40.281 -24.141 1 40.31 381 HIS A N 1
ATOM 2976 C CA . HIS A 1 381 ? -23.047 -39.469 -22.922 1 40.31 381 HIS A CA 1
ATOM 2977 C C . HIS A 1 381 ? -23.688 -38.125 -23.219 1 40.31 381 HIS A C 1
ATOM 2979 O O . HIS A 1 381 ? -24.031 -37.375 -22.297 1 40.31 381 HIS A O 1
ATOM 2985 N N . TYR A 1 382 ? -23.641 -37.625 -24.406 1 38.41 382 TYR A N 1
ATOM 2986 C CA . TYR A 1 382 ? -24.328 -36.375 -24.719 1 38.41 382 TYR A CA 1
ATOM 2987 C C . TYR A 1 382 ? -25.812 -36.594 -24.922 1 38.41 382 TYR A C 1
ATOM 2989 O O . TYR A 1 382 ? -26.594 -35.656 -24.938 1 38.41 382 TYR A O 1
ATOM 2997 N N . GLU A 1 383 ? -26.281 -37.562 -25.844 1 37.53 383 GLU A N 1
ATOM 2998 C CA . GLU A 1 383 ? -27.625 -37.469 -26.391 1 37.53 383 GLU A CA 1
ATOM 2999 C C . GLU A 1 383 ? -28.672 -37.438 -25.281 1 37.53 383 GLU A C 1
ATOM 3001 O O . GLU A 1 383 ? -29.578 -36.625 -25.297 1 37.53 383 GLU A O 1
ATOM 3006 N N . ASN A 1 384 ? -29.328 -38.719 -25.016 1 34.53 384 ASN A N 1
ATOM 3007 C CA . ASN A 1 384 ? -30.609 -38.781 -24.312 1 34.53 384 ASN A CA 1
ATOM 3008 C C . ASN A 1 384 ? -30.469 -38.406 -22.844 1 34.53 384 ASN A C 1
ATOM 3010 O O . ASN A 1 384 ? -31.281 -37.656 -22.297 1 34.53 384 ASN A O 1
ATOM 3014 N N . GLU A 1 385 ? -30.125 -39.531 -22.016 1 37.28 385 GLU A N 1
ATOM 3015 C CA . GLU A 1 385 ? -30.359 -39.438 -20.578 1 37.28 385 GLU A CA 1
ATOM 3016 C C . GLU A 1 385 ? -29.359 -38.5 -19.906 1 37.28 385 GLU A C 1
ATOM 3018 O O . GLU A 1 385 ? -28.25 -38.281 -20.422 1 37.28 385 GLU A O 1
ATOM 3023 N N . GLY A 1 386 ? -29.672 -37.562 -19.078 1 40.16 386 GLY A N 1
ATOM 3024 C CA . GLY A 1 386 ? -28.953 -36.562 -18.281 1 40.16 386 GLY A CA 1
ATOM 3025 C C . GLY A 1 386 ? -27.484 -36.906 -18.094 1 40.16 386 GLY A C 1
ATOM 3026 O O . GLY A 1 386 ? -27.094 -38.062 -18.109 1 40.16 386 GLY A O 1
ATOM 3027 N N . PRO A 1 387 ? -26.531 -36.25 -18.688 1 40.69 387 PRO A N 1
ATOM 3028 C CA . PRO A 1 387 ? -25.109 -36.531 -18.438 1 40.69 387 PRO A CA 1
ATOM 3029 C C . PRO A 1 387 ? -24.875 -37.219 -17.078 1 40.69 387 PRO A C 1
ATOM 3031 O O . PRO A 1 387 ? -25.5 -36.844 -16.078 1 40.69 387 PRO A O 1
ATOM 3034 N N . HIS A 1 388 ? -24.703 -38.438 -17.047 1 45.16 388 HIS A N 1
ATOM 3035 C CA . HIS A 1 388 ? -24.422 -39.094 -15.781 1 45.16 388 HIS A CA 1
ATOM 3036 C C . HIS A 1 388 ? -23.781 -38.156 -14.781 1 45.16 388 HIS A C 1
ATOM 3038 O O . HIS A 1 388 ? -23.891 -38.344 -13.57 1 45.16 388 HIS A O 1
ATOM 3044 N N . GLY A 1 389 ? -23.094 -37.062 -15.227 1 51.94 389 GLY A N 1
ATOM 3045 C CA . GLY A 1 389 ? -22.391 -36.156 -14.352 1 51.94 389 GLY A CA 1
ATOM 3046 C C . GLY A 1 389 ? -23.125 -34.812 -14.164 1 51.94 389 GLY A C 1
ATOM 3047 O O . GLY A 1 389 ? -22.625 -33.906 -13.5 1 51.94 389 GLY A O 1
ATOM 3048 N N . TYR A 1 390 ? -24.188 -34.75 -14.875 1 57.91 390 TYR A N 1
ATOM 3049 C CA . TYR A 1 390 ? -24.859 -33.469 -14.781 1 57.91 390 TYR A CA 1
ATOM 3050 C C . TYR A 1 390 ? -25.641 -33.344 -13.477 1 57.91 390 TYR A C 1
ATOM 3052 O O . TYR A 1 390 ? -26.359 -34.281 -13.094 1 57.91 390 TYR A O 1
ATOM 3060 N N . VAL A 1 391 ? -25.141 -32.469 -12.789 1 71.62 391 VAL A N 1
ATOM 3061 C CA . VAL A 1 391 ? -25.734 -32.156 -11.484 1 71.62 391 VAL A CA 1
ATOM 3062 C C . VAL A 1 391 ? -26.938 -31.25 -11.664 1 71.62 391 VAL A C 1
ATOM 3064 O O . VAL A 1 391 ? -26.859 -30.25 -12.375 1 71.62 391 VAL A O 1
ATOM 3067 N N . SER A 1 392 ? -28.125 -31.75 -11.297 1 80.88 392 SER A N 1
ATOM 3068 C CA . SER A 1 392 ? -29.359 -31 -11.398 1 80.88 392 SER A CA 1
ATOM 3069 C C . SER A 1 392 ? -29.25 -29.656 -10.664 1 80.88 392 SER A C 1
ATOM 3071 O O . SER A 1 392 ? -28.344 -29.469 -9.852 1 80.88 392 SER A O 1
ATOM 3073 N N . ALA A 1 393 ? -30.156 -28.734 -11.078 1 86.38 393 ALA A N 1
ATOM 3074 C CA . ALA A 1 393 ? -30.203 -27.422 -10.445 1 86.38 393 ALA A CA 1
ATOM 3075 C C . ALA A 1 393 ? -30.484 -27.547 -8.953 1 86.38 393 ALA A C 1
ATOM 3077 O O . ALA A 1 393 ? -29.953 -26.766 -8.141 1 86.38 393 ALA A O 1
ATOM 3078 N N . GLU A 1 394 ? -31.266 -28.5 -8.625 1 88.5 394 GLU A N 1
ATOM 3079 C CA . GLU A 1 394 ? -31.609 -28.719 -7.219 1 88.5 394 GLU A CA 1
ATOM 3080 C C . GLU A 1 394 ? -30.391 -29.172 -6.414 1 88.5 394 GLU A C 1
ATOM 3082 O O . GLU A 1 394 ? -30.172 -28.703 -5.293 1 88.5 394 GLU A O 1
ATOM 3087 N N . VAL A 1 395 ? -29.672 -30.047 -7.016 1 88.94 395 VAL A N 1
ATOM 3088 C CA . VAL A 1 395 ? -28.469 -30.531 -6.355 1 88.94 395 VAL A CA 1
ATOM 3089 C C . VAL A 1 395 ? -27.469 -29.391 -6.188 1 88.94 395 VAL A C 1
ATOM 3091 O O . VAL A 1 395 ? -26.812 -29.281 -5.152 1 88.94 395 VAL A O 1
ATOM 3094 N N . LYS A 1 396 ? -27.375 -28.562 -7.168 1 92.69 396 LYS A N 1
ATOM 3095 C CA . LYS A 1 396 ? -26.453 -27.422 -7.125 1 92.69 396 LYS A CA 1
ATOM 3096 C C . LYS A 1 396 ? -26.844 -26.438 -6.023 1 92.69 396 LYS A C 1
ATOM 3098 O O . LYS A 1 396 ? -25.984 -25.922 -5.312 1 92.69 396 LYS A O 1
ATOM 3103 N N . GLU A 1 397 ? -28.109 -26.219 -5.871 1 93.12 397 GLU A N 1
ATOM 3104 C CA . GLU A 1 397 ? -28.594 -25.344 -4.805 1 93.12 397 GLU A CA 1
ATOM 3105 C C . GLU A 1 397 ? -28.297 -25.938 -3.43 1 93.12 397 GLU A C 1
ATOM 3107 O O . GLU A 1 397 ? -27.953 -25.219 -2.494 1 93.12 397 GLU A O 1
ATOM 3112 N N . GLY A 1 398 ? -28.547 -27.219 -3.359 1 93.38 398 GLY A N 1
ATOM 3113 C CA . GLY A 1 398 ? -28.219 -27.906 -2.119 1 93.38 398 GLY A CA 1
ATOM 3114 C C . GLY A 1 398 ? -26.734 -27.844 -1.787 1 93.38 398 GLY A C 1
ATOM 3115 O O . GLY A 1 398 ? -26.359 -27.688 -0.624 1 93.38 398 GLY A O 1
ATOM 3116 N N . LEU A 1 399 ? -25.969 -27.984 -2.785 1 95.25 399 LEU A N 1
ATOM 3117 C CA . LEU A 1 399 ? -24.516 -27.922 -2.605 1 95.25 399 LEU A CA 1
ATOM 3118 C C . LEU A 1 399 ? -24.094 -26.547 -2.107 1 95.25 399 LEU A C 1
ATOM 3120 O O . LEU A 1 399 ? -23.266 -26.438 -1.2 1 95.25 399 LEU A O 1
ATOM 3124 N N . LEU A 1 400 ? -24.656 -25.484 -2.695 1 96.25 400 LEU A N 1
ATOM 3125 C CA . LEU A 1 400 ? -24.344 -24.125 -2.289 1 96.25 400 LEU A CA 1
ATOM 3126 C C . LEU A 1 400 ? -24.688 -23.891 -0.821 1 96.25 400 LEU A C 1
ATOM 3128 O O . LEU A 1 400 ? -23.906 -23.281 -0.083 1 96.25 400 LEU A O 1
ATOM 3132 N N . ALA A 1 401 ? -25.828 -24.422 -0.409 1 96.38 401 ALA A N 1
ATOM 3133 C CA . ALA A 1 401 ? -26.234 -24.297 0.985 1 96.38 401 ALA A CA 1
ATOM 3134 C C . ALA A 1 401 ? -25.297 -25.062 1.909 1 96.38 401 ALA A C 1
ATOM 3136 O O . ALA A 1 401 ? -24.953 -24.578 2.992 1 96.38 401 ALA A O 1
ATOM 3137 N N . ALA A 1 402 ? -24.922 -26.188 1.439 1 96.75 402 ALA A N 1
ATOM 3138 C CA . ALA A 1 402 ? -24 -27.016 2.229 1 96.75 402 ALA A CA 1
ATOM 3139 C C . ALA A 1 402 ? -22.641 -26.344 2.355 1 96.75 402 ALA A C 1
ATOM 3141 O O . ALA A 1 402 ? -22 -26.406 3.408 1 96.75 402 ALA A O 1
ATOM 3142 N N . LEU A 1 403 ? -22.172 -25.734 1.303 1 97.88 403 LEU A N 1
ATOM 3143 C CA . LEU A 1 403 ? -20.906 -25.031 1.319 1 97.88 403 LEU A CA 1
ATOM 3144 C C . LEU A 1 403 ? -20.938 -23.875 2.316 1 97.88 403 LEU A C 1
ATOM 3146 O O . LEU A 1 403 ? -20 -23.703 3.107 1 97.88 403 LEU A O 1
ATOM 3150 N N . ARG A 1 404 ? -22 -23.125 2.314 1 97.12 404 ARG A N 1
ATOM 3151 C CA . ARG A 1 404 ? -22.172 -22.016 3.256 1 97.12 404 ARG A CA 1
ATOM 3152 C C . ARG A 1 404 ? -22.203 -22.531 4.691 1 97.12 404 ARG A C 1
ATOM 3154 O O . ARG A 1 404 ? -21.578 -21.938 5.578 1 97.12 404 ARG A O 1
ATOM 3161 N N . SER A 1 405 ? -22.859 -23.562 4.883 1 96.69 405 SER A N 1
ATOM 3162 C CA . SER A 1 405 ? -22.984 -24.141 6.215 1 96.69 405 SER A CA 1
ATOM 3163 C C . SER A 1 405 ? -21.641 -24.656 6.711 1 96.69 405 SER A C 1
ATOM 3165 O O . SER A 1 405 ? -21.375 -24.672 7.918 1 96.69 405 SER A O 1
ATOM 3167 N N . ALA A 1 406 ? -20.844 -25.109 5.773 1 97.56 406 ALA A N 1
ATOM 3168 C CA . ALA A 1 406 ? -19.531 -25.641 6.121 1 97.56 406 ALA A CA 1
ATOM 3169 C C . ALA A 1 406 ? -18.547 -24.531 6.43 1 97.56 406 ALA A C 1
ATOM 3171 O O . ALA A 1 406 ? -17.453 -24.781 6.934 1 97.56 406 ALA A O 1
ATOM 3172 N N . GLY A 1 407 ? -18.844 -23.297 6.09 1 96.25 407 GLY A N 1
ATOM 3173 C CA . GLY A 1 407 ? -18 -22.172 6.469 1 96.25 407 GLY A CA 1
ATOM 3174 C C . GLY A 1 407 ? -17.312 -21.516 5.285 1 96.25 407 GLY A C 1
ATOM 3175 O O . GLY A 1 407 ? -16.484 -20.641 5.465 1 96.25 407 GLY A O 1
ATOM 3176 N N . TRP A 1 408 ? -17.703 -21.875 4.043 1 97.44 408 TRP A N 1
ATOM 3177 C CA . TRP A 1 408 ? -17.062 -21.328 2.859 1 97.44 408 TRP A CA 1
ATOM 3178 C C . TRP A 1 408 ? -17.688 -19.969 2.49 1 97.44 408 TRP A C 1
ATOM 3180 O O . TRP A 1 408 ? -18.906 -19.797 2.58 1 97.44 408 TRP A O 1
ATOM 3190 N N . HIS A 1 409 ? -16.797 -19.062 2.107 1 95.25 409 HIS A N 1
ATOM 3191 C CA . HIS A 1 409 ? -17.234 -17.781 1.553 1 95.25 409 HIS A CA 1
ATOM 3192 C C . HIS A 1 409 ? -17.453 -17.891 0.046 1 95.25 409 HIS A C 1
ATOM 3194 O O . HIS A 1 409 ? -16.484 -18.047 -0.71 1 95.25 409 HIS A O 1
ATOM 3200 N N . LEU A 1 410 ? -18.656 -17.672 -0.349 1 95 410 LEU A N 1
ATOM 3201 C CA . LEU A 1 410 ? -18.969 -17.891 -1.757 1 95 410 LEU A CA 1
ATOM 3202 C C . LEU A 1 410 ? -19.094 -16.562 -2.496 1 95 410 LEU A C 1
ATOM 3204 O O . LEU A 1 410 ? -19.219 -16.531 -3.723 1 95 410 LEU A O 1
ATOM 3208 N N . ASP A 1 411 ? -18.922 -15.477 -1.809 1 88.94 411 ASP A N 1
ATOM 3209 C CA . ASP A 1 411 ? -19.156 -14.164 -2.406 1 88.94 411 ASP A CA 1
ATOM 3210 C C . ASP A 1 411 ? -17.875 -13.617 -3.039 1 88.94 411 ASP A C 1
ATOM 3212 O O . ASP A 1 411 ? -17.906 -12.578 -3.703 1 88.94 411 ASP A O 1
ATOM 3216 N N . ASP A 1 412 ? -16.859 -14.273 -2.857 1 86.56 412 ASP A N 1
ATOM 3217 C CA . ASP A 1 412 ? -15.586 -13.883 -3.455 1 86.56 412 ASP A CA 1
ATOM 3218 C C . ASP A 1 412 ? -15.164 -14.867 -4.539 1 86.56 412 ASP A C 1
ATOM 3220 O O . ASP A 1 412 ? -14.883 -16.031 -4.25 1 86.56 412 ASP A O 1
ATOM 3224 N N . GLY A 1 413 ? -15.242 -14.469 -5.762 1 86.12 413 GLY A N 1
ATOM 3225 C CA . GLY A 1 413 ? -14.875 -15.344 -6.867 1 86.12 413 GLY A CA 1
ATOM 3226 C C . GLY A 1 413 ? -13.383 -15.531 -7.016 1 86.12 413 GLY A C 1
ATOM 3227 O O . GLY A 1 413 ? -12.656 -14.57 -7.309 1 86.12 413 GLY A O 1
ATOM 3228 N N . GLN A 1 414 ? -12.867 -16.766 -6.766 1 91.5 414 GLN A N 1
ATOM 3229 C CA . GLN A 1 414 ? -11.422 -16.984 -6.797 1 91.5 414 GLN A CA 1
ATOM 3230 C C . GLN A 1 414 ? -11.062 -18.109 -7.77 1 91.5 414 GLN A C 1
ATOM 3232 O O . GLN A 1 414 ? -10.055 -18.797 -7.586 1 91.5 414 GLN A O 1
ATOM 3237 N N . LEU A 1 415 ? -11.914 -18.297 -8.734 1 93.5 415 LEU A N 1
ATOM 3238 C CA . LEU A 1 415 ? -11.625 -19.359 -9.703 1 93.5 415 LEU A CA 1
ATOM 3239 C C . LEU A 1 415 ? -11 -18.766 -10.969 1 93.5 415 LEU A C 1
ATOM 3241 O O . LEU A 1 415 ? -10.359 -19.5 -11.734 1 93.5 415 LEU A O 1
ATOM 3245 N N . GLU A 1 416 ? -11.242 -17.578 -11.172 1 89.88 416 GLU A N 1
ATOM 3246 C CA . GLU A 1 416 ? -10.695 -16.922 -12.352 1 89.88 416 GLU A CA 1
ATOM 3247 C C . GLU A 1 416 ? -9.375 -16.219 -12.039 1 89.88 416 GLU A C 1
ATOM 3249 O O . GLU A 1 416 ? -9.336 -15.281 -11.242 1 89.88 416 GLU A O 1
ATOM 3254 N N . THR A 1 417 ? -8.297 -16.641 -12.688 1 88.56 417 THR A N 1
ATOM 3255 C CA . THR A 1 417 ? -6.969 -16.109 -12.406 1 88.56 417 THR A CA 1
ATOM 3256 C C . THR A 1 417 ? -6.559 -15.094 -13.469 1 88.56 417 THR A C 1
ATOM 3258 O O . THR A 1 417 ? -5.484 -14.5 -13.383 1 88.56 417 THR A O 1
ATOM 3261 N N . ASN A 1 418 ? -7.363 -14.945 -14.461 1 86.19 418 ASN A N 1
ATOM 3262 C CA . ASN A 1 418 ? -7.219 -13.898 -15.461 1 86.19 418 ASN A CA 1
ATOM 3263 C C . ASN A 1 418 ? -8.391 -12.922 -15.414 1 86.19 418 ASN A C 1
ATOM 3265 O O . ASN A 1 418 ? -9.359 -13.141 -14.688 1 86.19 418 ASN A O 1
ATOM 3269 N N . SER A 1 419 ? -8.219 -11.836 -16.172 1 84.44 419 SER A N 1
ATOM 3270 C CA . SER A 1 419 ? -9.359 -10.922 -16.266 1 84.44 419 SER A CA 1
ATOM 3271 C C . SER A 1 419 ? -10.594 -11.641 -16.781 1 84.44 419 SER A C 1
ATOM 3273 O O . SER A 1 419 ? -10.547 -12.281 -17.828 1 84.44 419 SER A O 1
ATOM 3275 N N . PRO A 1 420 ? -11.641 -11.5 -16.062 1 87.19 420 PRO A N 1
ATOM 3276 C CA . PRO A 1 420 ? -12.836 -12.242 -16.469 1 87.19 420 PRO A CA 1
ATOM 3277 C C . PRO A 1 420 ? -13.375 -11.797 -17.828 1 87.19 420 PRO A C 1
ATOM 3279 O O . PRO A 1 420 ? -13.422 -10.594 -18.109 1 87.19 420 PRO A O 1
ATOM 3282 N N . VAL A 1 421 ? -13.695 -12.766 -18.625 1 91.75 421 VAL A N 1
ATOM 3283 C CA . VAL A 1 421 ? -14.32 -12.562 -19.938 1 91.75 421 VAL A CA 1
ATOM 3284 C C . VAL A 1 421 ? -15.672 -13.258 -19.984 1 91.75 421 VAL A C 1
ATOM 3286 O O . VAL A 1 421 ? -15.828 -14.359 -19.453 1 91.75 421 VAL A O 1
ATOM 3289 N N . ARG A 1 422 ? -16.641 -12.539 -20.516 1 95.06 422 ARG A N 1
ATOM 3290 C CA . ARG A 1 422 ? -17.984 -13.094 -20.641 1 95.06 422 ARG A CA 1
ATOM 3291 C C . ARG A 1 422 ? -18.406 -13.148 -22.109 1 95.06 422 ARG A C 1
ATOM 3293 O O . ARG A 1 422 ? -17.984 -12.32 -22.922 1 95.06 422 ARG A O 1
ATOM 3300 N N . VAL A 1 423 ? -19.234 -14.102 -22.391 1 95.06 423 VAL A N 1
ATOM 3301 C CA . VAL A 1 423 ? -19.703 -14.312 -23.75 1 95.06 423 VAL A CA 1
ATOM 3302 C C . VAL A 1 423 ? -21.094 -13.734 -23.922 1 95.06 423 VAL A C 1
ATOM 3304 O O . VAL A 1 423 ? -22.016 -14.062 -23.156 1 95.06 423 VAL A O 1
ATOM 3307 N N . ARG A 1 424 ? -21.219 -12.867 -24.875 1 93.38 424 ARG A N 1
ATOM 3308 C CA . ARG A 1 424 ? -22.516 -12.344 -25.297 1 93.38 424 ARG A CA 1
ATOM 3309 C C . ARG A 1 424 ? -22.938 -12.922 -26.641 1 93.38 424 ARG A C 1
ATOM 3311 O O . ARG A 1 424 ? -22.188 -12.844 -27.625 1 93.38 424 ARG A O 1
ATOM 3318 N N . THR A 1 425 ? -24.047 -13.57 -26.719 1 87.25 425 THR A N 1
ATOM 3319 C CA . THR A 1 425 ? -24.516 -14.164 -27.969 1 87.25 425 THR A CA 1
ATOM 3320 C C . THR A 1 425 ? -25.547 -13.273 -28.656 1 87.25 425 THR A C 1
ATOM 3322 O O . THR A 1 425 ? -26.406 -12.695 -27.984 1 87.25 425 THR A O 1
ATOM 3325 N N . GLY A 1 426 ? -25.141 -12.82 -29.875 1 72.12 426 GLY A N 1
ATOM 3326 C CA . GLY A 1 426 ? -26.078 -12.078 -30.719 1 72.12 426 GLY A CA 1
ATOM 3327 C C . GLY A 1 426 ? -26.922 -12.977 -31.594 1 72.12 426 GLY A C 1
ATOM 3328 O O . GLY A 1 426 ? -26.516 -14.078 -31.953 1 72.12 426 GLY A O 1
ATOM 3329 N N . GLY A 1 427 ? -28.328 -13.07 -31.922 1 58.62 427 GLY A N 1
ATOM 3330 C CA . GLY A 1 427 ? -29.297 -13.68 -32.812 1 58.62 427 GLY A CA 1
ATOM 3331 C C . GLY A 1 427 ? -29.766 -15.039 -32.344 1 58.62 427 GLY A C 1
ATOM 3332 O O . GLY A 1 427 ? -29.172 -15.633 -31.453 1 58.62 427 GLY A O 1
ATOM 3333 N N . GLY A 1 428 ? -31.125 -15.562 -32.75 1 46.12 428 GLY A N 1
ATOM 3334 C CA . GLY A 1 428 ? -32.094 -16.594 -32.406 1 46.12 428 GLY A CA 1
ATOM 3335 C C . GLY A 1 428 ? -31.5 -18 -32.438 1 46.12 428 GLY A C 1
ATOM 3336 O O . GLY A 1 428 ? -32.219 -18.969 -32.25 1 46.12 428 GLY A O 1
ATOM 3337 N N . GLY A 1 429 ? -30.578 -18.5 -33.469 1 41.59 429 GLY A N 1
ATOM 3338 C CA . GLY A 1 429 ? -30.672 -19.922 -33.719 1 41.59 429 GLY A CA 1
ATOM 3339 C C . GLY A 1 429 ? -29.984 -20.766 -32.656 1 41.59 429 GLY A C 1
ATOM 3340 O O . GLY A 1 429 ? -29 -20.312 -32.031 1 41.59 429 GLY A O 1
ATOM 3341 N N . ASP A 1 430 ? -30.734 -21.656 -32.062 1 41.19 430 ASP A N 1
ATOM 3342 C CA . ASP A 1 430 ? -30.312 -22.75 -31.188 1 41.19 430 ASP A CA 1
ATOM 3343 C C . ASP A 1 430 ? -29.094 -23.469 -31.75 1 41.19 430 ASP A C 1
ATOM 3345 O O . ASP A 1 430 ? -29.094 -23.891 -32.906 1 41.19 430 ASP A O 1
ATOM 3349 N N . MET A 1 431 ? -27.969 -23.25 -31.422 1 40.41 431 MET A N 1
ATOM 3350 C CA . MET A 1 431 ? -26.781 -24 -31.812 1 40.41 431 MET A CA 1
ATOM 3351 C C . MET A 1 431 ? -27.047 -25.516 -31.75 1 40.41 431 MET A C 1
ATOM 3353 O O . MET A 1 431 ? -27.328 -26.047 -30.688 1 40.41 431 MET A O 1
ATOM 3357 N N . LYS A 1 432 ? -27.234 -26.203 -32.906 1 39.22 432 LYS A N 1
ATOM 3358 C CA . LYS A 1 432 ? -27.266 -27.656 -33.062 1 39.22 432 LYS A CA 1
ATOM 3359 C C . LYS A 1 432 ? -25.953 -28.281 -32.562 1 39.22 432 LYS A C 1
ATOM 3361 O O . LYS A 1 432 ? -24.875 -27.75 -32.844 1 39.22 432 LYS A O 1
ATOM 3366 N N . ARG A 1 433 ? -25.812 -29.281 -31.641 1 37.94 433 ARG A N 1
ATOM 3367 C CA . ARG A 1 433 ? -24.828 -30.203 -31.094 1 37.94 433 ARG A CA 1
ATOM 3368 C C . ARG A 1 433 ? -23.953 -30.797 -32.188 1 37.94 433 ARG A C 1
ATOM 3370 O O . ARG A 1 433 ? -24.438 -31.562 -33.031 1 37.94 433 ARG A O 1
ATOM 3377 N N . THR A 1 434 ? -22.969 -30.141 -32.781 1 36.91 434 THR A N 1
ATOM 3378 C CA . THR A 1 434 ? -22.219 -30.844 -33.812 1 36.91 434 THR A CA 1
ATOM 3379 C C . THR A 1 434 ? -21.125 -31.703 -33.188 1 36.91 434 THR A C 1
ATOM 3381 O O . THR A 1 434 ? -20.25 -31.188 -32.5 1 36.91 434 THR A O 1
ATOM 3384 N N . ALA A 1 435 ? -21.328 -32.969 -32.812 1 35.5 435 ALA A N 1
ATOM 3385 C CA . ALA A 1 435 ? -20.312 -34 -32.562 1 35.5 435 ALA A CA 1
ATOM 3386 C C . ALA A 1 435 ? -19.422 -34.188 -33.781 1 35.5 435 ALA A C 1
ATOM 3388 O O . ALA A 1 435 ? -19.891 -34.594 -34.844 1 35.5 435 ALA A O 1
ATOM 3389 N N . GLU A 1 436 ? -18.5 -33.438 -34.031 1 37.91 436 GLU A N 1
ATOM 3390 C CA . GLU A 1 436 ? -17.594 -33.812 -35.125 1 37.91 436 GLU A CA 1
ATOM 3391 C C . GLU A 1 436 ? -16.828 -35.094 -34.812 1 37.91 436 GLU A C 1
ATOM 3393 O O . GLU A 1 436 ? -16.141 -35.156 -33.781 1 37.91 436 GLU A O 1
ATOM 3398 N N . ARG A 1 437 ? -17.281 -36.312 -35.312 1 34.25 437 ARG A N 1
ATOM 3399 C CA . ARG A 1 437 ? -16.578 -37.594 -35.375 1 34.25 437 ARG A CA 1
ATOM 3400 C C . ARG A 1 437 ? -15.242 -37.438 -36.094 1 34.25 437 ARG A C 1
ATOM 3402 O O . ARG A 1 437 ? -15.219 -37.156 -37.281 1 34.25 437 ARG A O 1
ATOM 3409 N N . GLY A 1 438 ? -14.219 -36.969 -35.5 1 34.28 438 GLY A N 1
ATOM 3410 C CA . GLY A 1 438 ? -12.938 -37.125 -36.188 1 34.28 438 GLY A CA 1
ATOM 3411 C C . GLY A 1 438 ? -12.695 -38.531 -36.688 1 34.28 438 GLY A C 1
ATOM 3412 O O . GLY A 1 438 ? -12.906 -39.5 -36 1 34.28 438 GLY A O 1
ATOM 3413 N N . GLN A 1 439 ? -12.719 -38.844 -38 1 32.44 439 GLN A N 1
ATOM 3414 C CA . GLN A 1 439 ? -12.32 -40.031 -38.75 1 32.44 439 GLN A CA 1
ATOM 3415 C C . GLN A 1 439 ? -10.953 -40.531 -38.281 1 32.44 439 GLN A C 1
ATOM 3417 O O . GLN A 1 439 ? -9.984 -39.75 -38.281 1 32.44 439 GLN A O 1
ATOM 3422 N N . ALA A 1 440 ? -10.758 -41.719 -37.594 1 36.75 440 ALA A N 1
ATOM 3423 C CA . ALA A 1 440 ? -9.578 -42.5 -37.281 1 36.75 440 ALA A CA 1
ATOM 3424 C C . ALA A 1 440 ? -8.727 -42.719 -38.562 1 36.75 440 ALA A C 1
ATOM 3426 O O . ALA A 1 440 ? -9.203 -43.25 -39.562 1 36.75 440 ALA A O 1
ATOM 3427 N N . ALA A 1 441 ? -7.738 -41.906 -38.875 1 34.41 441 ALA A N 1
ATOM 3428 C CA . ALA A 1 441 ? -6.773 -42.219 -39.906 1 34.41 441 ALA A CA 1
ATOM 3429 C C . ALA A 1 441 ? -6.168 -43.594 -39.75 1 34.41 441 ALA A C 1
ATOM 3431 O O . ALA A 1 441 ? -5.844 -44 -38.625 1 34.41 441 ALA A O 1
ATOM 3432 N N . ALA A 1 442 ? -6.266 -44.531 -40.75 1 36.34 442 ALA A N 1
ATOM 3433 C CA . ALA A 1 442 ? -5.773 -45.875 -40.938 1 36.34 442 ALA A CA 1
ATOM 3434 C C . ALA A 1 442 ? -4.273 -45.969 -40.688 1 36.34 442 ALA A C 1
ATOM 3436 O O . ALA A 1 442 ? -3.518 -45.062 -41.031 1 36.34 442 ALA A O 1
ATOM 3437 N N . PRO A 1 443 ? -3.807 -46.812 -39.75 1 34.09 443 PRO A N 1
ATOM 3438 C CA . PRO A 1 443 ? -2.371 -47 -39.531 1 34.09 443 PRO A CA 1
ATOM 3439 C C . PRO A 1 443 ? -1.626 -47.312 -40.844 1 34.09 443 PRO A C 1
ATOM 3441 O O . PRO A 1 443 ? -2.225 -47.812 -41.781 1 34.09 443 PRO A O 1
ATOM 3444 N N . PRO A 1 444 ? -0.575 -46.594 -41.156 1 28.53 444 PRO A N 1
ATOM 3445 C CA . PRO A 1 444 ? 0.159 -47 -42.375 1 28.53 444 PRO A CA 1
ATOM 3446 C C . PRO A 1 444 ? 0.407 -48.5 -42.469 1 28.53 444 PRO A C 1
ATOM 3448 O O . PRO A 1 444 ? 0.416 -49.188 -41.438 1 28.53 444 PRO A O 1
ATOM 3451 N N . ALA A 1 445 ? 0.216 -49.031 -43.656 1 29 445 ALA A N 1
ATOM 3452 C CA . ALA A 1 445 ? 0.439 -50.438 -44.062 1 29 445 ALA A CA 1
ATOM 3453 C C . ALA A 1 445 ? 1.811 -50.938 -43.625 1 29 445 ALA A C 1
ATOM 3455 O O . ALA A 1 445 ? 2.77 -50.156 -43.562 1 29 445 ALA A O 1
ATOM 3456 N N . LYS A 1 446 ? 1.759 -51.969 -42.906 1 29.38 446 LYS A N 1
ATOM 3457 C CA . LYS A 1 446 ? 2.953 -52.75 -42.594 1 29.38 446 LYS A CA 1
ATOM 3458 C C . LYS A 1 446 ? 3.799 -52.938 -43.875 1 29.38 446 LYS A C 1
ATOM 3460 O O . LYS A 1 446 ? 3.316 -53.469 -44.875 1 29.38 446 LYS A O 1
ATOM 3465 N N . ALA A 1 447 ? 4.684 -52 -44.188 1 28.11 447 ALA A N 1
ATOM 3466 C CA . ALA A 1 447 ? 5.645 -52.375 -45.219 1 28.11 447 ALA A CA 1
ATOM 3467 C C . ALA A 1 447 ? 6.188 -53.781 -44.969 1 28.11 447 ALA A C 1
ATOM 3469 O O . ALA A 1 447 ? 6.715 -54.062 -43.875 1 28.11 447 ALA A O 1
ATOM 3470 N N . ASP A 1 448 ? 5.637 -54.781 -45.594 1 24.23 448 ASP A N 1
ATOM 3471 C CA . ASP A 1 448 ? 6.496 -55.906 -45.969 1 24.23 448 ASP A CA 1
ATOM 3472 C C . ASP A 1 448 ? 7.707 -55.438 -46.781 1 24.23 448 ASP A C 1
ATOM 3474 O O . ASP A 1 448 ? 7.586 -54.594 -47.656 1 24.23 448 ASP A O 1
ATOM 3478 N N . MET B 1 1 ? -29.688 -17.109 -40.531 1 42.66 1 MET B N 1
ATOM 3479 C CA . MET B 1 1 ? -29.25 -15.906 -39.812 1 42.66 1 MET B CA 1
ATOM 3480 C C . MET B 1 1 ? -27.938 -16.156 -39.094 1 42.66 1 MET B C 1
ATOM 3482 O O . MET B 1 1 ? -27.766 -17.188 -38.438 1 42.66 1 MET B O 1
ATOM 3486 N N . SER B 1 2 ? -26.922 -15.484 -39.438 1 57.53 2 SER B N 1
ATOM 3487 C CA . SER B 1 2 ? -25.531 -15.68 -39.031 1 57.53 2 SER B CA 1
ATOM 3488 C C . SER B 1 2 ? -25.344 -15.516 -37.531 1 57.53 2 SER B C 1
ATOM 3490 O O . SER B 1 2 ? -25.781 -14.523 -36.938 1 57.53 2 SER B O 1
ATOM 3492 N N . SER B 1 3 ? -25.141 -16.578 -36.719 1 80.31 3 SER B N 1
ATOM 3493 C CA . SER B 1 3 ? -25 -16.578 -35.25 1 80.31 3 SER B CA 1
ATOM 3494 C C . SER B 1 3 ? -23.641 -15.992 -34.844 1 80.31 3 SER B C 1
ATOM 3496 O O . SER B 1 3 ? -22.609 -16.328 -35.406 1 80.31 3 SER B O 1
ATOM 3498 N N . THR B 1 4 ? -23.828 -14.805 -34.188 1 88.25 4 THR B N 1
ATOM 3499 C CA . THR B 1 4 ? -22.625 -14.094 -33.75 1 88.25 4 THR B CA 1
ATOM 3500 C C . THR B 1 4 ? -22.453 -14.203 -32.25 1 88.25 4 THR B C 1
ATOM 3502 O O . THR B 1 4 ? -23.438 -14.312 -31.516 1 88.25 4 THR B O 1
ATOM 3505 N N . ALA B 1 5 ? -21.188 -14.414 -31.812 1 91.62 5 ALA B N 1
ATOM 3506 C CA . ALA B 1 5 ? -20.828 -14.398 -30.406 1 91.62 5 ALA B CA 1
ATOM 3507 C C . ALA B 1 5 ? -19.719 -13.383 -30.125 1 91.62 5 ALA B C 1
ATOM 3509 O O . ALA B 1 5 ? -18.906 -13.094 -31.016 1 91.62 5 ALA B O 1
ATOM 3510 N N . TYR B 1 6 ? -19.812 -12.773 -28.969 1 92.81 6 TYR B N 1
ATOM 3511 C CA . TYR B 1 6 ? -18.844 -11.75 -28.578 1 92.81 6 TYR B CA 1
ATOM 3512 C C . TYR B 1 6 ? -18.172 -12.102 -27.25 1 92.81 6 TYR B C 1
ATOM 3514 O O . TYR B 1 6 ? -18.844 -12.586 -26.328 1 92.81 6 TYR B O 1
ATOM 3522 N N . ASP B 1 7 ? -16.906 -11.969 -27.203 1 93.19 7 ASP B N 1
ATOM 3523 C CA . ASP B 1 7 ? -16.219 -11.914 -25.922 1 93.19 7 ASP B CA 1
ATOM 3524 C C . ASP B 1 7 ? -16.172 -10.492 -25.375 1 93.19 7 ASP B C 1
ATOM 3526 O O . ASP B 1 7 ? -15.711 -9.57 -26.047 1 93.19 7 ASP B O 1
ATOM 3530 N N . ILE B 1 8 ? -16.688 -10.32 -24.125 1 90.88 8 ILE B N 1
ATOM 3531 C CA . ILE B 1 8 ? -16.75 -8.977 -23.562 1 90.88 8 ILE B CA 1
ATOM 3532 C C . ILE B 1 8 ? -16.031 -8.953 -22.219 1 90.88 8 ILE B C 1
ATOM 3534 O O . ILE B 1 8 ? -16.016 -9.953 -21.5 1 90.88 8 ILE B O 1
ATOM 3538 N N . ASP B 1 9 ? -15.406 -7.809 -21.953 1 84.94 9 ASP B N 1
ATOM 3539 C CA . ASP B 1 9 ? -14.766 -7.652 -20.641 1 84.94 9 ASP B CA 1
ATOM 3540 C C . ASP B 1 9 ? -15.773 -7.188 -19.594 1 84.94 9 ASP B C 1
ATOM 3542 O O . ASP B 1 9 ? -16.969 -7.117 -19.875 1 84.94 9 ASP B O 1
ATOM 3546 N N . THR B 1 10 ? -15.266 -7 -18.375 1 76.94 10 THR B N 1
ATOM 3547 C CA . THR B 1 10 ? -16.141 -6.668 -17.25 1 76.94 10 THR B CA 1
ATOM 3548 C C . THR B 1 10 ? -16.781 -5.301 -17.453 1 76.94 10 THR B C 1
ATOM 3550 O O . THR B 1 10 ? -17.844 -5.012 -16.875 1 76.94 10 THR B O 1
ATOM 3553 N N . ALA B 1 11 ? -16.172 -4.488 -18.25 1 73.06 11 ALA B N 1
ATOM 3554 C CA . ALA B 1 11 ? -16.703 -3.154 -18.531 1 73.06 11 ALA B CA 1
ATOM 3555 C C . ALA B 1 11 ? -17.688 -3.184 -19.688 1 73.06 11 ALA B C 1
ATOM 3557 O O . ALA B 1 11 ? -18.328 -2.17 -20 1 73.06 11 ALA B O 1
ATOM 3558 N N . GLY B 1 12 ? -17.812 -4.277 -20.359 1 79.38 12 GLY B N 1
ATOM 3559 C CA . GLY B 1 12 ? -18.75 -4.422 -21.453 1 79.38 12 GLY B CA 1
ATOM 3560 C C . GLY B 1 12 ? -18.109 -4.191 -22.812 1 79.38 12 GLY B C 1
ATOM 3561 O O . GLY B 1 12 ? -18.797 -4.215 -23.844 1 79.38 12 GLY B O 1
ATOM 3562 N N . ASN B 1 13 ? -16.844 -4.039 -22.875 1 81.81 13 ASN B N 1
ATOM 3563 C CA . ASN B 1 13 ? -16.156 -3.844 -24.141 1 81.81 13 ASN B CA 1
ATOM 3564 C C . ASN B 1 13 ? -15.961 -5.164 -24.875 1 81.81 13 ASN B C 1
ATOM 3566 O O . ASN B 1 13 ? -15.656 -6.188 -24.266 1 81.81 13 ASN B O 1
ATOM 3570 N N . VAL B 1 14 ? -16.219 -5.055 -26.172 1 89.12 14 VAL B N 1
ATOM 3571 C CA . VAL B 1 14 ? -16.062 -6.25 -27 1 89.12 14 VAL B CA 1
ATOM 3572 C C . VAL B 1 14 ? -14.586 -6.508 -27.281 1 89.12 14 VAL B C 1
ATOM 3574 O O . VAL B 1 14 ? -13.883 -5.652 -27.812 1 89.12 14 VAL B O 1
ATOM 3577 N N . LEU B 1 15 ? -14.133 -7.629 -26.906 1 89.38 15 LEU B N 1
ATOM 3578 C CA . LEU B 1 15 ? -12.742 -8.016 -27.078 1 89.38 15 LEU B CA 1
ATOM 3579 C C . LEU B 1 15 ? -12.555 -8.773 -28.391 1 89.38 15 LEU B C 1
ATOM 3581 O O . LEU B 1 15 ? -11.555 -8.594 -29.094 1 89.38 15 LEU B O 1
ATOM 3585 N N . CYS B 1 16 ? -13.422 -9.656 -28.656 1 91.81 16 CYS B N 1
ATOM 3586 C CA . CYS B 1 16 ? -13.383 -10.484 -29.859 1 91.81 16 CYS B CA 1
ATOM 3587 C C . CYS B 1 16 ? -14.789 -10.781 -30.359 1 91.81 16 CYS B C 1
ATOM 3589 O O . CYS B 1 16 ? -15.703 -11.023 -29.562 1 91.81 16 CYS B O 1
ATOM 3591 N N . THR B 1 17 ? -14.938 -10.695 -31.656 1 91.94 17 THR B N 1
ATOM 3592 C CA . THR B 1 17 ? -16.188 -11.016 -32.312 1 91.94 17 THR B CA 1
ATOM 3593 C C . THR B 1 17 ? -16.078 -12.32 -33.094 1 91.94 17 THR B C 1
ATOM 3595 O O . THR B 1 17 ? -15.125 -12.508 -33.875 1 91.94 17 THR B O 1
ATOM 3598 N N . TYR B 1 18 ? -16.984 -13.219 -32.812 1 91 18 TYR B N 1
ATOM 3599 C CA . TYR B 1 18 ? -17.016 -14.492 -33.531 1 91 18 TYR B CA 1
ATOM 3600 C C . TYR B 1 18 ? -18.219 -14.562 -34.469 1 91 18 TYR B C 1
ATOM 3602 O O . TYR B 1 18 ? -19.359 -14.352 -34.031 1 91 18 TYR B O 1
ATOM 3610 N N . THR B 1 19 ? -17.938 -14.836 -35.75 1 89.06 19 THR B N 1
ATOM 3611 C CA . THR B 1 19 ? -19 -14.938 -36.75 1 89.06 19 THR B CA 1
ATOM 3612 C C . THR B 1 19 ? -19.109 -16.375 -37.25 1 89.06 19 THR B C 1
ATOM 3614 O O . THR B 1 19 ? -18.141 -17.125 -37.25 1 89.06 19 THR B O 1
ATOM 3617 N N . ASP B 1 20 ? -20.375 -16.781 -37.656 1 82.62 20 ASP B N 1
ATOM 3618 C CA . ASP B 1 20 ? -20.703 -18.094 -38.188 1 82.62 20 ASP B CA 1
ATOM 3619 C C . ASP B 1 20 ? -20.344 -19.188 -37.188 1 82.62 20 ASP B C 1
ATOM 3621 O O . ASP B 1 20 ? -19.656 -20.156 -37.531 1 82.62 20 ASP B O 1
ATOM 3625 N N . VAL B 1 21 ? -20.797 -19 -35.969 1 81.06 21 VAL B N 1
ATOM 3626 C CA . VAL B 1 21 ? -20.391 -19.828 -34.844 1 81.06 21 VAL B CA 1
ATOM 3627 C C . VAL B 1 21 ? -20.984 -21.234 -35 1 81.06 21 VAL B C 1
ATOM 3629 O O . VAL B 1 21 ? -20.438 -22.203 -34.5 1 81.06 21 VAL B O 1
ATOM 3632 N N . ASN B 1 22 ? -21.984 -21.391 -35.812 1 75.5 22 ASN B N 1
ATOM 3633 C CA . ASN B 1 22 ? -22.656 -22.672 -35.969 1 75.5 22 ASN B CA 1
ATOM 3634 C C . ASN B 1 22 ? -22.031 -23.469 -37.125 1 75.5 22 ASN B C 1
ATOM 3636 O O . ASN B 1 22 ? -22.391 -24.641 -37.344 1 75.5 22 ASN B O 1
ATOM 3640 N N . ASP B 1 23 ? -21.172 -22.797 -37.875 1 75.62 23 ASP B N 1
ATOM 3641 C CA . ASP B 1 23 ? -20.5 -23.469 -38.969 1 75.62 23 ASP B CA 1
ATOM 3642 C C . ASP B 1 23 ? -19 -23.562 -38.719 1 75.62 23 ASP B C 1
ATOM 3644 O O . ASP B 1 23 ? -18.266 -22.578 -38.875 1 75.62 23 ASP B O 1
ATOM 3648 N N . PRO B 1 24 ? -18.578 -24.781 -38.375 1 71.06 24 PRO B N 1
ATOM 3649 C CA . PRO B 1 24 ? -17.156 -24.938 -38.031 1 71.06 24 PRO B CA 1
ATOM 3650 C C .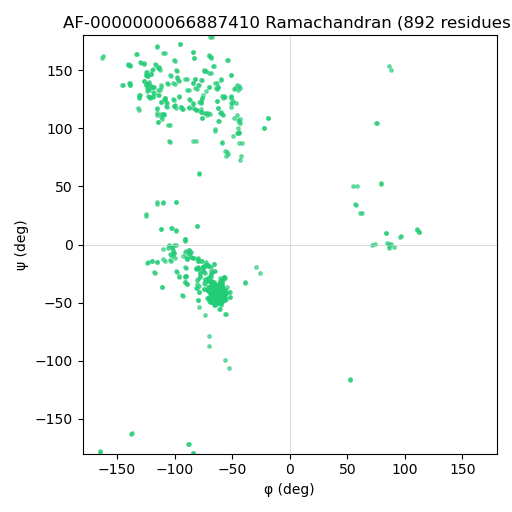 PRO B 1 24 ? -16.25 -24.562 -39.219 1 71.06 24 PRO B C 1
ATOM 3652 O O . PRO B 1 24 ? -15.109 -24.156 -39 1 71.06 24 PRO B O 1
ATOM 3655 N N . GLU B 1 25 ? -16.719 -24.719 -40.438 1 73.94 25 GLU B N 1
ATOM 3656 C CA . GLU B 1 25 ? -15.883 -24.438 -41.594 1 73.94 25 GLU B CA 1
ATOM 3657 C C . GLU B 1 25 ? -15.781 -22.938 -41.844 1 73.94 25 GLU B C 1
ATOM 3659 O O . GLU B 1 25 ? -14.797 -22.469 -42.438 1 73.94 25 GLU B O 1
ATOM 3664 N N . ARG B 1 26 ? -16.719 -22.234 -41.406 1 78.81 26 ARG B N 1
ATOM 3665 C CA . ARG B 1 26 ? -16.734 -20.797 -41.688 1 78.81 26 ARG B CA 1
ATOM 3666 C C . ARG B 1 26 ? -16.5 -19.984 -40.438 1 78.81 26 ARG B C 1
ATOM 3668 O O . ARG B 1 26 ? -16.719 -18.781 -40.406 1 78.81 26 ARG B O 1
ATOM 3675 N N . PHE B 1 27 ? -16.062 -20.562 -39.344 1 83.12 27 PHE B N 1
ATOM 3676 C CA . PHE B 1 27 ? -15.828 -19.906 -38.062 1 83.12 27 PHE B CA 1
ATOM 3677 C C . PHE B 1 27 ? -14.742 -18.844 -38.219 1 83.12 27 PHE B C 1
ATOM 3679 O O . PHE B 1 27 ? -13.656 -19.125 -38.719 1 83.12 27 PHE B O 1
ATOM 3686 N N . LYS B 1 28 ? -15.102 -17.562 -37.969 1 86.62 28 LYS B N 1
ATOM 3687 C CA . LYS B 1 28 ? -14.141 -16.469 -38.031 1 86.62 28 LYS B CA 1
ATOM 3688 C C . LYS B 1 28 ? -14.07 -15.734 -36.688 1 86.62 28 LYS B C 1
ATOM 3690 O O . LYS B 1 28 ? -15.102 -15.453 -36.062 1 86.62 28 LYS B O 1
ATOM 3695 N N . ALA B 1 29 ? -12.883 -15.641 -36.219 1 88.81 29 ALA B N 1
ATOM 3696 C CA . ALA B 1 29 ? -12.625 -14.859 -35 1 88.81 29 ALA B CA 1
ATOM 3697 C C . ALA B 1 29 ? -11.914 -13.555 -35.344 1 88.81 29 ALA B C 1
ATOM 3699 O O . ALA B 1 29 ? -10.875 -13.555 -36.031 1 88.81 29 ALA B O 1
ATOM 3700 N N . GLU B 1 30 ? -12.555 -12.383 -35.031 1 89.38 30 GLU B N 1
ATOM 3701 C CA . GLU B 1 30 ? -11.953 -11.07 -35.25 1 89.38 30 GLU B CA 1
ATOM 3702 C C . GLU B 1 30 ? -11.711 -10.344 -33.938 1 89.38 30 GLU B C 1
ATOM 3704 O O . GLU B 1 30 ? -12.664 -10.008 -33.219 1 89.38 30 GLU B O 1
ATOM 3709 N N . ARG B 1 31 ? -10.516 -10.188 -33.625 1 88.31 31 ARG B N 1
ATOM 3710 C CA . ARG B 1 31 ? -10.156 -9.461 -32.406 1 88.31 31 ARG B CA 1
ATOM 3711 C C . ARG B 1 31 ? -10.305 -7.957 -32.594 1 88.31 31 ARG B C 1
ATOM 3713 O O . ARG B 1 31 ? -9.977 -7.426 -33.656 1 88.31 31 ARG B O 1
ATOM 3720 N N . THR B 1 32 ? -10.773 -7.34 -31.562 1 85.19 32 THR B N 1
ATOM 3721 C CA . THR B 1 32 ? -10.891 -5.887 -31.625 1 85.19 32 THR B CA 1
ATOM 3722 C C . THR B 1 32 ? -9.516 -5.234 -31.625 1 85.19 32 THR B C 1
ATOM 3724 O O . THR B 1 32 ? -8.695 -5.477 -30.734 1 85.19 32 THR B O 1
ATOM 3727 N N . HIS B 1 33 ? -9.203 -4.645 -32.75 1 83.19 33 HIS B N 1
ATOM 3728 C CA . HIS B 1 33 ? -7.91 -3.98 -32.875 1 83.19 33 HIS B CA 1
ATOM 3729 C C . HIS B 1 33 ? -7.953 -2.576 -32.281 1 83.19 33 HIS B C 1
ATOM 3731 O O . HIS B 1 33 ? -8.82 -1.774 -32.625 1 83.19 33 HIS B O 1
ATOM 3737 N N . VAL B 1 34 ? -7.184 -2.461 -31.297 1 78.94 34 VAL B N 1
ATOM 3738 C CA . VAL B 1 34 ? -7.043 -1.118 -30.75 1 78.94 34 VAL B CA 1
ATOM 3739 C C . VAL B 1 34 ? -5.844 -0.42 -31.391 1 78.94 34 VAL B C 1
ATOM 3741 O O . VAL B 1 34 ? -4.719 -0.921 -31.328 1 78.94 34 VAL B O 1
ATOM 3744 N N . PRO B 1 35 ? -6.07 0.671 -32.125 1 79 35 PRO B N 1
ATOM 3745 C CA . PRO B 1 35 ? -4.945 1.402 -32.688 1 79 35 PRO B CA 1
ATOM 3746 C C . PRO B 1 35 ? -3.867 1.748 -31.672 1 79 35 PRO B C 1
ATOM 3748 O O . PRO B 1 35 ? -4.176 1.969 -30.5 1 79 35 PRO B O 1
ATOM 3751 N N . LEU B 1 36 ? -2.676 1.735 -32.125 1 78.81 36 LEU B N 1
ATOM 3752 C CA . LEU B 1 36 ? -1.511 1.928 -31.266 1 78.81 36 LEU B CA 1
ATOM 3753 C C . LEU B 1 36 ? -1.616 3.236 -30.484 1 78.81 36 LEU B C 1
ATOM 3755 O O . LEU B 1 36 ? -1.296 3.285 -29.297 1 78.81 36 LEU B O 1
ATOM 3759 N N . GLY B 1 37 ? -1.987 4.348 -31.203 1 75.44 37 GLY B N 1
ATOM 3760 C CA . GLY B 1 37 ? -2.141 5.621 -30.516 1 75.44 37 GLY B CA 1
ATOM 3761 C C . GLY B 1 37 ? -3.109 5.555 -29.344 1 75.44 37 GLY B C 1
ATOM 3762 O O . GLY B 1 37 ? -2.828 6.082 -28.281 1 75.44 37 GLY B O 1
ATOM 3763 N N . LYS B 1 38 ? -4.121 4.891 -29.594 1 77.62 38 LYS B N 1
ATOM 3764 C CA . LYS B 1 38 ? -5.113 4.734 -28.531 1 77.62 38 LYS B CA 1
ATOM 3765 C C . LYS B 1 38 ? -4.598 3.807 -27.422 1 77.62 38 LYS B C 1
ATOM 3767 O O . LYS B 1 38 ? -4.871 4.027 -26.25 1 77.62 38 LYS B O 1
ATOM 3772 N N . ALA B 1 39 ? -3.816 2.924 -27.922 1 77.56 39 ALA B N 1
ATOM 3773 C CA . ALA B 1 39 ? -3.246 1.981 -26.953 1 77.56 39 ALA B CA 1
ATOM 3774 C C . ALA B 1 39 ? -2.307 2.689 -25.984 1 77.56 39 ALA B C 1
ATOM 3776 O O . ALA B 1 39 ? -2.303 2.391 -24.797 1 77.56 39 ALA B O 1
ATOM 3777 N N . VAL B 1 40 ? -1.552 3.566 -26.5 1 78.44 40 VAL B N 1
ATOM 3778 C CA . VAL B 1 40 ? -0.629 4.328 -25.656 1 78.44 40 VAL B CA 1
ATOM 3779 C C . VAL B 1 40 ? -1.415 5.203 -24.688 1 78.44 40 VAL B C 1
ATOM 3781 O O . VAL B 1 40 ? -1.083 5.281 -23.5 1 78.44 40 VAL B O 1
ATOM 3784 N N . PHE B 1 41 ? -2.396 5.777 -25.25 1 79.12 41 PHE B N 1
ATOM 3785 C CA . PHE B 1 41 ? -3.25 6.609 -24.406 1 79.12 41 PHE B CA 1
ATOM 3786 C C . PHE B 1 41 ? -3.914 5.777 -23.328 1 79.12 41 PHE B C 1
ATOM 3788 O O . PHE B 1 41 ? -3.988 6.199 -22.172 1 79.12 41 PHE B O 1
ATOM 3795 N N . TYR B 1 42 ? -4.262 4.605 -23.672 1 76.94 42 TYR B N 1
ATOM 3796 C CA . TYR B 1 42 ? -4.953 3.723 -22.734 1 76.94 42 TYR B CA 1
ATOM 3797 C C . TYR B 1 42 ? -3.984 3.164 -21.703 1 76.94 42 TYR B C 1
ATOM 3799 O O . TYR B 1 42 ? -4.395 2.77 -20.609 1 76.94 42 TYR B O 1
ATOM 3807 N N . ALA B 1 43 ? -2.787 3.252 -22.078 1 78.56 43 ALA B N 1
ATOM 3808 C CA . ALA B 1 43 ? -1.78 2.721 -21.172 1 78.56 43 ALA B CA 1
ATOM 3809 C C . ALA B 1 43 ? -1.476 3.713 -20.047 1 78.56 43 ALA B C 1
ATOM 3811 O O . ALA B 1 43 ? -1.059 3.318 -18.953 1 78.56 43 ALA B O 1
ATOM 3812 N N . PHE B 1 44 ? -1.801 4.957 -20.297 1 85.38 44 PHE B N 1
ATOM 3813 C CA . PHE B 1 44 ? -1.35 5.957 -19.344 1 85.38 44 PHE B CA 1
ATOM 3814 C C . PHE B 1 44 ? -2.535 6.691 -18.734 1 85.38 44 PHE B C 1
ATOM 3816 O O . PHE B 1 44 ? -2.385 7.391 -17.719 1 85.38 44 PHE B O 1
ATOM 3823 N N . LEU B 1 45 ? -3.68 6.539 -19.328 1 85.56 45 LEU B N 1
ATOM 3824 C CA . LEU B 1 45 ? -4.863 7.219 -18.812 1 85.56 45 LEU B CA 1
ATOM 3825 C C . LEU B 1 45 ? -5.945 6.215 -18.438 1 85.56 45 LEU B C 1
ATOM 3827 O O . LEU B 1 45 ? -6.062 5.156 -19.062 1 85.56 45 LEU B O 1
ATOM 3831 N N . PRO B 1 46 ? -6.699 6.531 -17.438 1 85.12 46 PRO B N 1
ATOM 3832 C CA . PRO B 1 46 ? -7.754 5.605 -17 1 85.12 46 PRO B CA 1
ATOM 3833 C C . PRO B 1 46 ? -8.859 5.449 -18.047 1 85.12 46 PRO B C 1
ATOM 3835 O O . PRO B 1 46 ? -9.117 6.375 -18.828 1 85.12 46 PRO B O 1
ATOM 3838 N N . ALA B 1 47 ? -9.5 4.324 -18 1 78.62 47 ALA B N 1
ATOM 3839 C CA . ALA B 1 47 ? -10.617 4.066 -18.906 1 78.62 47 ALA B CA 1
ATOM 3840 C C . ALA B 1 47 ? -11.758 5.062 -18.672 1 78.62 47 ALA B C 1
ATOM 3842 O O . ALA B 1 47 ? -12.086 5.371 -17.516 1 78.62 47 ALA B O 1
ATOM 3843 N N . GLY B 1 48 ? -12.25 5.543 -19.828 1 81.12 48 GLY B N 1
ATOM 3844 C CA . GLY B 1 48 ? -13.336 6.5 -19.719 1 81.12 48 GLY B CA 1
ATOM 3845 C C . GLY B 1 48 ? -12.867 7.93 -19.531 1 81.12 48 GLY B C 1
ATOM 3846 O O . GLY B 1 48 ? -13.68 8.836 -19.359 1 81.12 48 GLY B O 1
ATOM 3847 N N . PHE B 1 49 ? -11.625 8.07 -19.469 1 84.56 49 PHE B N 1
ATOM 3848 C CA . PHE B 1 49 ? -11.094 9.422 -19.406 1 84.56 49 PHE B CA 1
ATOM 3849 C C . PHE B 1 49 ? -11.719 10.312 -20.469 1 84.56 49 PHE B C 1
ATOM 3851 O O . PHE B 1 49 ? -11.922 9.875 -21.609 1 84.56 49 PHE B O 1
ATOM 3858 N N . PRO B 1 50 ? -12.125 11.508 -20.031 1 87.38 50 PRO B N 1
ATOM 3859 C CA . PRO B 1 50 ? -11.883 12.273 -18.812 1 87.38 50 PRO B CA 1
ATOM 3860 C C . PRO B 1 50 ? -13.039 12.18 -17.812 1 87.38 50 PRO B C 1
ATOM 3862 O O . PRO B 1 50 ? -12.93 12.68 -16.688 1 87.38 50 PRO B O 1
ATOM 3865 N N . HIS B 1 51 ? -14.047 11.469 -18.172 1 88.38 51 HIS B N 1
ATOM 3866 C CA . HIS B 1 51 ? -15.25 11.469 -17.344 1 88.38 51 HIS B CA 1
ATOM 3867 C C . HIS B 1 51 ? -15.086 10.547 -16.141 1 88.38 51 HIS B C 1
ATOM 3869 O O . HIS B 1 51 ? -15.859 10.625 -15.18 1 88.38 51 HIS B O 1
ATOM 3875 N N . SER B 1 52 ? -14.086 9.734 -16.203 1 89.94 52 SER B N 1
ATOM 3876 C CA . SER B 1 52 ? -13.875 8.758 -15.133 1 89.94 52 SER B CA 1
ATOM 3877 C C . SER B 1 52 ? -13.031 9.344 -14.008 1 89.94 52 SER B C 1
ATOM 3879 O O . SER B 1 52 ? -12.828 8.703 -12.977 1 89.94 52 SER B O 1
ATOM 3881 N N . VAL B 1 53 ? -12.547 10.594 -14.234 1 94.06 53 VAL B N 1
ATOM 3882 C CA . VAL B 1 53 ? -11.688 11.234 -13.242 1 94.06 53 VAL B CA 1
ATOM 3883 C C . VAL B 1 53 ? -12.164 12.664 -12.992 1 94.06 53 VAL B C 1
ATOM 3885 O O . VAL B 1 53 ? -12.977 13.195 -13.75 1 94.06 53 VAL B O 1
ATOM 3888 N N . THR B 1 54 ? -11.688 13.25 -11.867 1 95.12 54 THR B N 1
ATOM 3889 C CA . THR B 1 54 ? -12 14.641 -11.57 1 95.12 54 THR B CA 1
ATOM 3890 C C . THR B 1 54 ? -11.305 15.578 -12.555 1 95.12 54 THR B C 1
ATOM 3892 O O . THR B 1 54 ? -10.336 15.188 -13.219 1 95.12 54 THR B O 1
ATOM 3895 N N . ASP B 1 55 ? -11.742 16.766 -12.672 1 94.75 55 ASP B N 1
ATOM 3896 C CA . ASP B 1 55 ? -11.273 17.703 -13.695 1 94.75 55 ASP B CA 1
ATOM 3897 C C . ASP B 1 55 ? -9.867 18.203 -13.375 1 94.75 55 ASP B C 1
ATOM 3899 O O . ASP B 1 55 ? -9.188 18.75 -14.242 1 94.75 55 ASP B O 1
ATOM 3903 N N . ASP B 1 56 ? -9.43 18.062 -12.172 1 96.38 56 ASP B N 1
ATOM 3904 C CA . ASP B 1 56 ? -8.102 18.531 -11.789 1 96.38 56 ASP B CA 1
ATOM 3905 C C . ASP B 1 56 ? -7.059 17.438 -11.977 1 96.38 56 ASP B C 1
ATOM 3907 O O . ASP B 1 56 ? -5.871 17.656 -11.719 1 96.38 56 ASP B O 1
ATOM 3911 N N . TYR B 1 57 ? -7.383 16.297 -12.484 1 96.06 57 TYR B N 1
ATOM 3912 C CA . TYR B 1 57 ? -6.512 15.133 -12.609 1 96.06 57 TYR B CA 1
ATOM 3913 C C . TYR B 1 57 ? -5.375 15.406 -13.586 1 96.06 57 TYR B C 1
ATOM 3915 O O . TYR B 1 57 ? -4.203 15.18 -13.258 1 96.06 57 TYR B O 1
ATOM 3923 N N . LEU B 1 58 ? -5.703 15.875 -14.703 1 94.94 58 LEU B N 1
ATOM 3924 C CA . LEU B 1 58 ? -4.703 16.047 -15.758 1 94.94 58 LEU B CA 1
ATOM 3925 C C . LEU B 1 58 ? -3.67 17.094 -15.352 1 94.94 58 LEU B C 1
ATOM 3927 O O . LEU B 1 58 ? -2.471 16.906 -15.57 1 94.94 58 LEU B O 1
ATOM 3931 N N . SER B 1 59 ? -4.117 18.203 -14.844 1 96.69 59 SER B N 1
ATOM 3932 C CA . SER B 1 59 ? -3.199 19.25 -14.398 1 96.69 59 SER B CA 1
ATOM 3933 C C . SER B 1 59 ? -2.256 18.719 -13.32 1 96.69 59 SER B C 1
ATOM 3935 O O . SER B 1 59 ? -1.048 18.969 -13.375 1 96.69 59 SER B O 1
ATOM 3937 N N . TYR B 1 60 ? -2.852 18 -12.414 1 97.19 60 TYR B N 1
ATOM 3938 C CA . TYR B 1 60 ? -2.021 17.438 -11.359 1 97.19 60 TYR B CA 1
ATOM 3939 C C . TYR B 1 60 ? -0.987 16.469 -11.93 1 97.19 60 TYR B C 1
ATOM 3941 O O . TYR B 1 60 ? 0.189 16.531 -11.562 1 97.19 60 TYR B O 1
ATOM 3949 N N . GLN B 1 61 ? -1.407 15.594 -12.828 1 95.69 61 GLN B N 1
ATOM 3950 C CA . GLN B 1 61 ? -0.525 14.57 -13.391 1 95.69 61 GLN B CA 1
ATOM 3951 C C . GLN B 1 61 ? 0.597 15.203 -14.203 1 95.69 61 GLN B C 1
ATOM 3953 O O . GLN B 1 61 ? 1.717 14.688 -14.234 1 95.69 61 GLN B O 1
ATOM 3958 N N . LEU B 1 62 ? 0.323 16.266 -14.836 1 96.5 62 LEU B N 1
ATOM 3959 C CA . LEU B 1 62 ? 1.347 16.969 -15.602 1 96.5 62 LEU B CA 1
ATOM 3960 C C . LEU B 1 62 ? 2.441 17.5 -14.68 1 96.5 62 LEU B C 1
ATOM 3962 O O . LEU B 1 62 ? 3.627 17.25 -14.914 1 96.5 62 LEU B O 1
ATOM 3966 N N . TYR B 1 63 ? 2.053 18.188 -13.664 1 98 63 TYR B N 1
ATOM 3967 C CA . TYR B 1 63 ? 3.023 18.734 -12.719 1 98 63 TYR B CA 1
ATOM 3968 C C . TYR B 1 63 ? 3.742 17.625 -11.969 1 98 63 TYR B C 1
ATOM 3970 O O . TYR B 1 63 ? 4.934 17.734 -11.68 1 98 63 TYR B O 1
ATOM 3978 N N . ASP B 1 64 ? 2.984 16.594 -11.641 1 97.06 64 ASP B N 1
ATOM 3979 C CA . ASP B 1 64 ? 3.574 15.453 -10.961 1 97.06 64 ASP B CA 1
ATOM 3980 C C . ASP B 1 64 ? 4.652 14.797 -11.82 1 97.06 64 ASP B C 1
ATOM 3982 O O . ASP B 1 64 ? 5.703 14.398 -11.312 1 97.06 64 ASP B O 1
ATOM 3986 N N . SER B 1 65 ? 4.438 14.742 -13.102 1 96.75 65 SER B N 1
ATOM 3987 C CA . SER B 1 65 ? 5.41 14.172 -14.031 1 96.75 65 SER B CA 1
ATOM 3988 C C . SER B 1 65 ? 6.652 15.047 -14.141 1 96.75 65 SER B C 1
ATOM 3990 O O . SER B 1 65 ? 7.777 14.547 -14.117 1 96.75 65 SER B O 1
ATOM 3992 N N . LEU B 1 66 ? 6.438 16.281 -14.172 1 97.56 66 LEU B N 1
ATOM 3993 C CA . LEU B 1 66 ? 7.551 17.219 -14.289 1 97.56 66 LEU B CA 1
ATOM 3994 C C . LEU B 1 66 ? 8.406 17.203 -13.023 1 97.56 66 LEU B C 1
ATOM 3996 O O . LEU B 1 66 ? 9.641 17.234 -13.102 1 97.56 66 LEU B O 1
ATOM 4000 N N . GLN B 1 67 ? 7.73 17.188 -11.906 1 97.75 67 GLN B N 1
ATOM 4001 C CA . GLN B 1 67 ? 8.5 17.156 -10.672 1 97.75 67 GLN B CA 1
ATOM 4002 C C . GLN B 1 67 ? 9.258 15.844 -10.539 1 97.75 67 GLN B C 1
ATOM 4004 O O . GLN B 1 67 ? 10.406 15.828 -10.078 1 97.75 67 GLN B O 1
ATOM 4009 N N . ALA B 1 68 ? 8.648 14.734 -10.969 1 97.19 68 ALA B N 1
ATOM 4010 C CA . ALA B 1 68 ? 9.297 13.43 -10.891 1 97.19 68 ALA B CA 1
ATOM 4011 C C . ALA B 1 68 ? 10.531 13.375 -11.789 1 97.19 68 ALA B C 1
ATOM 4013 O O . ALA B 1 68 ? 11.539 12.766 -11.438 1 97.19 68 ALA B O 1
ATOM 4014 N N . PHE B 1 69 ? 10.445 14.016 -12.922 1 97.44 69 PHE B N 1
ATOM 4015 C CA . PHE B 1 69 ? 11.57 14.086 -13.844 1 97.44 69 PHE B CA 1
ATOM 4016 C C . PHE B 1 69 ? 12.758 14.789 -13.203 1 97.44 69 PHE B C 1
ATOM 4018 O O . PHE B 1 69 ? 13.883 14.266 -13.227 1 97.44 69 PHE B O 1
ATOM 4025 N N . SER B 1 70 ? 12.484 15.852 -12.633 1 97.56 70 SER B N 1
ATOM 4026 C CA . SER B 1 70 ? 13.531 16.609 -11.961 1 97.56 70 SER B CA 1
ATOM 4027 C C . SER B 1 70 ? 14.102 15.859 -10.773 1 97.56 70 SER B C 1
ATOM 4029 O O . SER B 1 70 ? 15.32 15.836 -10.562 1 97.56 70 SER B O 1
ATOM 4031 N N . SER B 1 71 ? 13.266 15.234 -10.016 1 97.31 71 SER B N 1
ATOM 4032 C CA . SER B 1 71 ? 13.672 14.477 -8.836 1 97.31 71 SER B CA 1
ATOM 4033 C C . SER B 1 71 ? 14.547 13.281 -9.227 1 97.31 71 SER B C 1
ATOM 4035 O O . SER B 1 71 ? 15.492 12.953 -8.516 1 97.31 71 SER B O 1
ATOM 4037 N N . ALA B 1 72 ? 14.242 12.688 -10.336 1 96.38 72 ALA B N 1
ATOM 4038 C CA . ALA B 1 72 ? 15.008 11.531 -10.797 1 96.38 72 ALA B CA 1
ATOM 4039 C C . ALA B 1 72 ? 16.438 11.93 -11.133 1 96.38 72 ALA B C 1
ATOM 4041 O O . ALA B 1 72 ? 17.391 11.203 -10.789 1 96.38 72 ALA B O 1
ATOM 4042 N N . ILE B 1 73 ? 16.625 13.016 -11.711 1 96.81 73 ILE B N 1
ATOM 4043 C CA . ILE B 1 73 ? 17.953 13.508 -12.055 1 96.81 73 ILE B CA 1
ATOM 4044 C C . ILE B 1 73 ? 18.719 13.859 -10.781 1 96.81 73 ILE B C 1
ATOM 4046 O O . ILE B 1 73 ? 19.859 13.438 -10.594 1 96.81 73 ILE B O 1
ATOM 4050 N N . ALA B 1 74 ? 18.031 14.633 -9.93 1 97.25 74 ALA B N 1
ATOM 4051 C CA . ALA B 1 74 ? 18.656 15.023 -8.664 1 97.25 74 ALA B CA 1
ATOM 4052 C C . ALA B 1 74 ? 19.062 13.797 -7.855 1 97.25 74 ALA B C 1
ATOM 4054 O O . ALA B 1 74 ? 20.141 13.789 -7.234 1 97.25 74 ALA B O 1
ATOM 4055 N N . SER B 1 75 ? 18.266 12.773 -7.879 1 96.69 75 SER B N 1
ATOM 4056 C CA . SER B 1 75 ? 18.531 11.547 -7.137 1 96.69 75 SER B CA 1
ATOM 4057 C C . SER B 1 75 ? 19.781 10.859 -7.645 1 96.69 75 SER B C 1
ATOM 4059 O O . SER B 1 75 ? 20.547 10.281 -6.859 1 96.69 75 SER B O 1
ATOM 4061 N N . LEU B 1 76 ? 20.016 10.922 -8.898 1 95.75 76 LEU B N 1
ATOM 4062 C CA . LEU B 1 76 ? 21.203 10.289 -9.461 1 95.75 76 LEU B CA 1
ATOM 4063 C C . LEU B 1 76 ? 22.469 11.039 -9.047 1 95.75 76 LEU B C 1
ATOM 4065 O O . LEU B 1 76 ? 23.5 10.422 -8.766 1 95.75 76 LEU B O 1
ATOM 4069 N N . LEU B 1 77 ? 22.391 12.352 -9.031 1 94.62 77 LEU B N 1
ATOM 4070 C CA . LEU B 1 77 ? 23.516 13.148 -8.547 1 94.62 77 LEU B CA 1
ATOM 4071 C C . LEU B 1 77 ? 23.844 12.797 -7.098 1 94.62 77 LEU B C 1
ATOM 4073 O O . LEU B 1 77 ? 25.016 12.609 -6.746 1 94.62 77 LEU B O 1
ATOM 4077 N N . ALA B 1 78 ? 22.797 12.68 -6.336 1 96 78 ALA B N 1
ATOM 4078 C CA . ALA B 1 78 ? 22.969 12.336 -4.926 1 96 78 ALA B CA 1
ATOM 4079 C C . ALA B 1 78 ? 23.5 10.914 -4.77 1 96 78 ALA B C 1
ATOM 4081 O O . ALA B 1 78 ? 24.375 10.656 -3.934 1 96 78 ALA B O 1
ATOM 4082 N N . ASN B 1 79 ? 22.969 9.992 -5.562 1 94.81 79 ASN B N 1
ATOM 4083 C CA . ASN B 1 79 ? 23.391 8.602 -5.496 1 94.81 79 ASN B CA 1
ATOM 4084 C C . ASN B 1 79 ? 24.875 8.438 -5.816 1 94.81 79 ASN B C 1
ATOM 4086 O O . ASN B 1 79 ? 25.562 7.625 -5.199 1 94.81 79 ASN B O 1
ATOM 4090 N N . ARG B 1 80 ? 25.406 9.148 -6.75 1 94.06 80 ARG B N 1
ATOM 4091 C CA . ARG B 1 80 ? 26.828 9.109 -7.066 1 94.06 80 ARG B CA 1
ATOM 4092 C C . ARG B 1 80 ? 27.672 9.523 -5.863 1 94.06 80 ARG B C 1
ATOM 4094 O O . ARG B 1 80 ? 28.672 8.883 -5.551 1 94.06 80 ARG B O 1
ATOM 4101 N N . ALA B 1 81 ? 27.234 10.586 -5.227 1 93.69 81 ALA B N 1
ATOM 4102 C CA . ALA B 1 81 ? 27.938 11.07 -4.043 1 93.69 81 ALA B CA 1
ATOM 4103 C C . ALA B 1 81 ? 27.922 10.031 -2.926 1 93.69 81 ALA B C 1
ATOM 4105 O O . ALA B 1 81 ? 28.922 9.82 -2.242 1 93.69 81 ALA B O 1
ATOM 4106 N N . VAL B 1 82 ? 26.781 9.414 -2.729 1 94 82 VAL B N 1
ATOM 4107 C CA . VAL B 1 82 ? 26.625 8.406 -1.678 1 94 82 VAL B CA 1
ATOM 4108 C C . VAL B 1 82 ? 27.547 7.219 -1.963 1 94 82 VAL B C 1
ATOM 4110 O O . VAL B 1 82 ? 28.219 6.707 -1.058 1 94 82 VAL B O 1
ATOM 4113 N N . LEU B 1 83 ? 27.609 6.766 -3.236 1 92.56 83 LEU B N 1
ATOM 4114 C CA . LEU B 1 83 ? 28.5 5.66 -3.609 1 92.56 83 LEU B CA 1
ATOM 4115 C C . LEU B 1 83 ? 29.953 6.016 -3.357 1 92.56 83 LEU B C 1
ATOM 4117 O O . LEU B 1 83 ? 30.719 5.191 -2.855 1 92.56 83 LEU B O 1
ATOM 4121 N N . GLU B 1 84 ? 30.312 7.234 -3.648 1 91.38 84 GLU B N 1
ATOM 4122 C CA . GLU B 1 84 ? 31.656 7.723 -3.35 1 91.38 84 GLU B CA 1
ATOM 4123 C C . GLU B 1 84 ? 31.906 7.75 -1.847 1 91.38 84 GLU B C 1
ATOM 4125 O O . GLU B 1 84 ? 32.969 7.355 -1.388 1 91.38 84 GLU B O 1
ATOM 4130 N N . GLY B 1 85 ? 30.906 8.156 -1.16 1 91.5 85 GLY B N 1
ATOM 4131 C CA . GLY B 1 85 ? 31.031 8.242 0.287 1 91.5 85 GLY B CA 1
ATOM 4132 C C . GLY B 1 85 ? 31.125 6.887 0.957 1 91.5 85 GLY B C 1
ATOM 4133 O O . GLY B 1 85 ? 31.734 6.758 2.027 1 91.5 85 GLY B O 1
ATOM 4134 N N . LEU B 1 86 ? 30.578 5.91 0.35 1 91.25 86 LEU B N 1
ATOM 4135 C CA . LEU B 1 86 ? 30.609 4.559 0.891 1 91.25 86 LEU B CA 1
ATOM 4136 C C . LEU B 1 86 ? 31.953 3.889 0.604 1 91.25 86 LEU B C 1
ATOM 4138 O O . LEU B 1 86 ? 32.25 2.812 1.134 1 91.25 86 LEU B O 1
ATOM 4142 N N . GLY B 1 87 ? 32.781 4.484 -0.267 1 90.12 87 GLY B N 1
ATOM 4143 C CA . GLY B 1 87 ? 34.125 4.004 -0.458 1 90.12 87 GLY B CA 1
ATOM 4144 C C . GLY B 1 87 ? 34.344 3.355 -1.812 1 90.12 87 GLY B C 1
ATOM 4145 O O . GLY B 1 87 ? 35.312 2.621 -2.004 1 90.12 87 GLY B O 1
ATOM 4146 N N . VAL B 1 88 ? 33.375 3.58 -2.668 1 87.94 88 VAL B N 1
ATOM 4147 C CA . VAL B 1 88 ? 33.594 3.078 -4.016 1 87.94 88 VAL B CA 1
ATOM 4148 C C . VAL B 1 88 ? 34.812 3.787 -4.629 1 87.94 88 VAL B C 1
ATOM 4150 O O . VAL B 1 88 ? 34.844 5.02 -4.668 1 87.94 88 VAL B O 1
ATOM 4153 N N . GLY B 1 89 ? 35.75 3.021 -5.035 1 86.94 89 GLY B N 1
ATOM 4154 C CA . GLY B 1 89 ? 36.969 3.584 -5.613 1 86.94 89 GLY B CA 1
ATOM 4155 C C . GLY B 1 89 ? 38 3.971 -4.574 1 86.94 89 GLY B C 1
ATOM 4156 O O . GLY B 1 89 ? 39 4.586 -4.902 1 86.94 89 GLY B O 1
ATOM 4157 N N . ASN B 1 90 ? 37.688 3.729 -3.369 1 88.81 90 ASN B N 1
ATOM 4158 C CA . ASN B 1 90 ? 38.594 4.051 -2.266 1 88.81 90 ASN B CA 1
ATOM 4159 C C . ASN B 1 90 ? 39.125 2.793 -1.604 1 88.81 90 ASN B C 1
ATOM 4161 O O . ASN B 1 90 ? 38.438 2.123 -0.848 1 88.81 90 ASN B O 1
ATOM 4165 N N . ALA B 1 91 ? 40.406 2.502 -1.717 1 88.12 91 ALA B N 1
ATOM 4166 C CA . ALA B 1 91 ? 41.031 1.266 -1.27 1 88.12 91 ALA B CA 1
ATOM 4167 C C . ALA B 1 91 ? 41.125 1.212 0.253 1 88.12 91 ALA B C 1
ATOM 4169 O O . ALA B 1 91 ? 41.312 0.14 0.834 1 88.12 91 ALA B O 1
ATOM 4170 N N . SER B 1 92 ? 40.938 2.352 0.93 1 87.38 92 SER B N 1
ATOM 4171 C CA . SER B 1 92 ? 41.062 2.391 2.383 1 87.38 92 SER B CA 1
ATOM 4172 C C . SER B 1 92 ? 39.75 1.968 3.055 1 87.38 92 SER B C 1
ATOM 4174 O O . SER B 1 92 ? 39.719 1.744 4.266 1 87.38 92 SER B O 1
ATOM 4176 N N . GLN B 1 93 ? 38.75 1.888 2.256 1 87.94 93 GLN B N 1
ATOM 4177 C CA . GLN B 1 93 ? 37.469 1.486 2.803 1 87.94 93 GLN B CA 1
ATOM 4178 C C . GLN B 1 93 ? 37.219 0.003 2.559 1 87.94 93 GLN B C 1
ATOM 4180 O O . GLN B 1 93 ? 37.75 -0.586 1.627 1 87.94 93 GLN B O 1
ATOM 4185 N N . SER B 1 94 ? 36.438 -0.634 3.492 1 88.75 94 SER B N 1
ATOM 4186 C CA . SER B 1 94 ? 36.125 -2.055 3.377 1 88.75 94 SER B CA 1
ATOM 4187 C C . SER B 1 94 ? 34.625 -2.268 3.131 1 88.75 94 SER B C 1
ATOM 4189 O O . SER B 1 94 ? 33.812 -1.473 3.578 1 88.75 94 SER B O 1
ATOM 4191 N N . PRO B 1 95 ? 34.312 -3.35 2.465 1 89.19 95 PRO B N 1
ATOM 4192 C CA . PRO B 1 95 ? 32.906 -3.693 2.266 1 89.19 95 PRO B CA 1
ATOM 4193 C C . PRO B 1 95 ? 32.156 -3.891 3.58 1 89.19 95 PRO B C 1
ATOM 4195 O O . PRO B 1 95 ? 30.969 -3.525 3.686 1 89.19 95 PRO B O 1
ATOM 4198 N N . THR B 1 96 ? 32.75 -4.418 4.547 1 89.38 96 THR B N 1
ATOM 4199 C CA . THR B 1 96 ? 32.125 -4.613 5.848 1 89.38 96 THR B CA 1
ATOM 4200 C C . THR B 1 96 ? 31.828 -3.273 6.512 1 89.38 96 THR B C 1
ATOM 4202 O O . THR B 1 96 ? 30.781 -3.104 7.137 1 89.38 96 THR B O 1
ATOM 4205 N N . GLY B 1 97 ? 32.781 -2.35 6.371 1 89.56 97 GLY B N 1
ATOM 4206 C CA . GLY B 1 97 ? 32.531 -1.011 6.883 1 89.56 97 GLY B CA 1
ATOM 4207 C C . GLY B 1 97 ? 31.344 -0.336 6.234 1 89.56 97 GLY B C 1
ATOM 4208 O O . GLY B 1 97 ? 30.531 0.285 6.914 1 89.56 97 GLY B O 1
ATOM 4209 N N . ALA B 1 98 ? 31.25 -0.472 4.941 1 91.44 98 ALA B N 1
ATOM 4210 C CA . ALA B 1 98 ? 30.109 0.079 4.211 1 91.44 98 ALA B CA 1
ATOM 4211 C C . ALA B 1 98 ? 28.797 -0.591 4.633 1 91.44 98 ALA B C 1
ATOM 4213 O O . ALA B 1 98 ? 27.766 0.063 4.723 1 91.44 98 ALA B O 1
ATOM 4214 N N . LEU B 1 99 ? 28.891 -1.865 4.895 1 92.06 99 LEU B N 1
ATOM 4215 C CA . LEU B 1 99 ? 27.719 -2.625 5.328 1 92.06 99 LEU B CA 1
ATOM 4216 C C . LEU B 1 99 ? 27.203 -2.121 6.672 1 92.06 99 LEU B C 1
ATOM 4218 O O . LEU B 1 99 ? 26 -2.018 6.887 1 92.06 99 LEU B O 1
ATOM 4222 N N . VAL B 1 100 ? 28.094 -1.842 7.52 1 91.31 100 VAL B N 1
ATOM 4223 C CA . VAL B 1 100 ? 27.719 -1.348 8.844 1 91.31 100 VAL B CA 1
ATOM 4224 C C . VAL B 1 100 ? 26.984 -0.022 8.703 1 91.31 100 VAL B C 1
ATOM 4226 O O . VAL B 1 100 ? 25.969 0.202 9.375 1 91.31 100 VAL B O 1
ATOM 4229 N N . LEU B 1 101 ? 27.453 0.807 7.832 1 92.38 101 LEU B N 1
ATOM 4230 C CA . LEU B 1 101 ? 26.781 2.076 7.582 1 92.38 101 LEU B CA 1
ATOM 4231 C C . LEU B 1 101 ? 25.359 1.846 7.047 1 92.38 101 LEU B C 1
ATOM 4233 O O . LEU B 1 101 ? 24.422 2.506 7.48 1 92.38 101 LEU B O 1
ATOM 4237 N N . LYS B 1 102 ? 25.234 0.902 6.172 1 91.88 102 LYS B N 1
ATOM 4238 C CA . LYS B 1 102 ? 23.922 0.572 5.602 1 91.88 102 LYS B CA 1
ATOM 4239 C C . LYS B 1 102 ? 22.984 0.015 6.668 1 91.88 102 LYS B C 1
ATOM 4241 O O . LYS B 1 102 ? 21.797 0.322 6.672 1 91.88 102 LYS B O 1
ATOM 4246 N N . ILE B 1 103 ? 23.531 -0.78 7.543 1 92.62 103 ILE B N 1
ATOM 4247 C CA . ILE B 1 103 ? 22.75 -1.354 8.625 1 92.62 103 ILE B CA 1
ATOM 4248 C C . ILE B 1 103 ? 22.234 -0.239 9.531 1 92.62 103 ILE B C 1
ATOM 4250 O O . ILE B 1 103 ? 21.062 -0.232 9.914 1 92.62 103 ILE B O 1
ATOM 4254 N N . ILE B 1 104 ? 23.078 0.667 9.82 1 93.44 104 ILE B N 1
ATOM 4255 C CA . ILE B 1 104 ? 22.703 1.793 10.664 1 93.44 104 ILE B CA 1
ATOM 4256 C C . ILE B 1 104 ? 21.594 2.594 9.992 1 93.44 104 ILE B C 1
ATOM 4258 O O . ILE B 1 104 ? 20.578 2.912 10.617 1 93.44 104 ILE B O 1
ATOM 4262 N N . GLN B 1 105 ? 21.734 2.855 8.766 1 94.81 105 GLN B N 1
ATOM 4263 C CA . GLN B 1 105 ? 20.734 3.586 8 1 94.81 105 GLN B CA 1
ATOM 4264 C C . GLN B 1 105 ? 19.406 2.844 7.992 1 94.81 105 GLN B C 1
ATOM 4266 O O . GLN B 1 105 ? 18.359 3.439 8.242 1 94.81 105 GLN B O 1
ATOM 4271 N N . ASP B 1 106 ? 19.484 1.604 7.75 1 93.25 106 ASP B N 1
ATOM 4272 C CA . ASP B 1 106 ? 18.281 0.785 7.68 1 93.25 106 ASP B CA 1
ATOM 4273 C C . ASP B 1 106 ? 17.578 0.739 9.031 1 93.25 106 ASP B C 1
ATOM 4275 O O . ASP B 1 106 ? 16.344 0.782 9.094 1 93.25 106 ASP B O 1
ATOM 4279 N N . THR B 1 107 ? 18.344 0.64 10.039 1 92.94 107 THR B N 1
ATOM 4280 C CA . THR B 1 107 ? 17.797 0.583 11.398 1 92.94 107 THR B CA 1
ATOM 4281 C C . THR B 1 107 ? 17.031 1.859 11.727 1 92.94 107 THR B C 1
ATOM 4283 O O . THR B 1 107 ? 15.867 1.802 12.125 1 92.94 107 THR B O 1
ATOM 4286 N N . PHE B 1 108 ? 17.609 2.971 11.453 1 94.62 108 PHE B N 1
ATOM 4287 C CA . PHE B 1 108 ? 16.969 4.238 11.797 1 94.62 108 PHE B CA 1
ATOM 4288 C C . PHE B 1 108 ? 15.812 4.539 10.844 1 94.62 108 PHE B C 1
ATOM 4290 O O . PHE B 1 108 ? 14.812 5.141 11.242 1 94.62 108 PHE B O 1
ATOM 4297 N N . SER B 1 109 ? 15.977 4.121 9.609 1 95.5 109 SER B N 1
ATOM 4298 C CA . SER B 1 109 ? 14.883 4.277 8.656 1 95.5 109 SER B CA 1
ATOM 4299 C C . SER B 1 109 ? 13.648 3.504 9.102 1 95.5 109 SER B C 1
ATOM 4301 O O . SER B 1 109 ? 12.539 4.047 9.109 1 95.5 109 SER B O 1
ATOM 4303 N N . ARG B 1 110 ? 13.789 2.289 9.508 1 92.38 110 ARG B N 1
ATOM 4304 C CA . ARG B 1 110 ? 12.688 1.434 9.938 1 92.38 110 ARG B CA 1
ATOM 4305 C C . ARG B 1 110 ? 12.062 1.951 11.227 1 92.38 110 ARG B C 1
ATOM 4307 O O . ARG B 1 110 ? 10.844 1.966 11.367 1 92.38 110 ARG B O 1
ATOM 4314 N N . MET B 1 111 ? 12.883 2.338 12.125 1 91.62 111 MET B N 1
ATOM 4315 C CA . MET B 1 111 ? 12.375 2.895 13.375 1 91.62 111 MET B CA 1
ATOM 4316 C C . MET B 1 111 ? 11.57 4.164 13.117 1 91.62 111 MET B C 1
ATOM 4318 O O . MET B 1 111 ? 10.484 4.34 13.68 1 91.62 111 MET B O 1
ATOM 4322 N N . ALA B 1 112 ? 12.102 4.992 12.266 1 94.31 112 ALA B N 1
ATOM 4323 C CA . ALA B 1 112 ? 11.398 6.223 11.922 1 94.31 112 ALA B CA 1
ATOM 4324 C C . ALA B 1 112 ? 10.062 5.918 11.242 1 94.31 112 ALA B C 1
ATOM 4326 O O . ALA B 1 112 ? 9.055 6.566 11.523 1 94.31 112 ALA B O 1
ATOM 4327 N N . THR B 1 113 ? 10.078 4.992 10.398 1 92.88 113 THR B N 1
ATOM 4328 C CA . THR B 1 113 ? 8.867 4.629 9.672 1 92.88 113 THR B CA 1
ATOM 4329 C C . THR B 1 113 ? 7.762 4.211 10.633 1 92.88 113 THR B C 1
ATOM 4331 O O . THR B 1 113 ? 6.629 4.688 10.539 1 92.88 113 THR B O 1
ATOM 4334 N N . ILE B 1 114 ? 8.047 3.408 11.578 1 87.12 114 ILE B N 1
ATOM 4335 C CA . ILE B 1 114 ? 7.047 2.898 12.516 1 87.12 114 ILE B CA 1
ATOM 4336 C C . ILE B 1 114 ? 6.586 4.023 13.438 1 87.12 114 ILE B C 1
ATOM 4338 O O . ILE B 1 114 ? 5.387 4.184 13.68 1 87.12 114 ILE B O 1
ATOM 4342 N N . LEU B 1 115 ? 7.52 4.746 13.93 1 87.19 115 LEU B N 1
ATOM 4343 C CA . LEU B 1 115 ? 7.199 5.801 14.883 1 87.19 115 LEU B CA 1
ATOM 4344 C C . LEU B 1 115 ? 6.355 6.891 14.234 1 87.19 115 LEU B C 1
ATOM 4346 O O . LEU B 1 115 ? 5.355 7.332 14.805 1 87.19 115 LEU B O 1
ATOM 4350 N N . PHE B 1 116 ? 6.68 7.215 13.031 1 88.12 116 PHE B N 1
ATOM 4351 C CA . PHE B 1 116 ? 6.016 8.359 12.406 1 88.12 116 PHE B CA 1
ATOM 4352 C C . PHE B 1 116 ? 4.762 7.914 11.664 1 88.12 116 PHE B C 1
ATOM 4354 O O . PHE B 1 116 ? 3.846 8.711 11.461 1 88.12 116 PHE B O 1
ATOM 4361 N N . ALA B 1 117 ? 4.754 6.711 11.227 1 84.25 117 ALA B N 1
ATOM 4362 C CA . ALA B 1 117 ? 3.521 6.215 10.617 1 84.25 117 ALA B CA 1
ATOM 4363 C C . ALA B 1 117 ? 2.355 6.285 11.602 1 84.25 117 ALA B C 1
ATOM 4365 O O . ALA B 1 117 ? 1.241 6.648 11.227 1 84.25 117 ALA B O 1
ATOM 4366 N N . HIS B 1 118 ? 2.527 5.98 12.758 1 77.06 118 HIS B N 1
ATOM 4367 C CA . HIS B 1 118 ? 1.506 6.008 13.797 1 77.06 118 HIS B CA 1
ATOM 4368 C C . HIS B 1 118 ? 1.095 7.441 14.133 1 77.06 118 HIS B C 1
ATOM 4370 O O . HIS B 1 118 ? -0.093 7.727 14.289 1 77.06 118 HIS B O 1
ATOM 4376 N N . ARG B 1 119 ? 1.988 8.281 14.141 1 78.5 119 ARG B N 1
ATOM 4377 C CA . ARG B 1 119 ? 1.741 9.648 14.609 1 78.5 119 ARG B CA 1
ATOM 4378 C C . ARG B 1 119 ? 1.097 10.492 13.516 1 78.5 119 ARG B C 1
ATOM 4380 O O . ARG B 1 119 ? 0.224 11.312 13.789 1 78.5 119 ARG B O 1
ATOM 4387 N N . MET B 1 120 ? 1.541 10.234 12.32 1 82.88 120 MET B N 1
ATOM 4388 C CA . MET B 1 120 ? 1.138 11.125 11.234 1 82.88 120 MET B CA 1
ATOM 4389 C C . MET B 1 120 ? 0.014 10.508 10.414 1 82.88 120 MET B C 1
ATOM 4391 O O . MET B 1 120 ? -0.592 11.18 9.578 1 82.88 120 MET B O 1
ATOM 4395 N N . GLY B 1 121 ? -0.245 9.336 10.711 1 80.25 121 GLY B N 1
ATOM 4396 C CA . GLY B 1 121 ? -1.189 8.625 9.867 1 80.25 121 GLY B CA 1
ATOM 4397 C C . GLY B 1 121 ? -2.566 9.266 9.844 1 80.25 121 GLY B C 1
ATOM 4398 O O . GLY B 1 121 ? -3.176 9.398 8.781 1 80.25 121 GLY B O 1
ATOM 4399 N N . GLN B 1 122 ? -3.051 9.758 10.867 1 83.81 122 GLN B N 1
ATOM 4400 C CA . GLN B 1 122 ? -4.395 10.32 10.953 1 83.81 122 GLN B CA 1
ATOM 4401 C C . GLN B 1 122 ? -4.43 11.75 10.414 1 83.81 122 GLN B C 1
ATOM 4403 O O . GLN B 1 122 ? -5.488 12.258 10.039 1 83.81 122 GLN B O 1
ATOM 4408 N N . ALA B 1 123 ? -3.316 12.305 10.391 1 90.06 123 ALA B N 1
ATOM 4409 C CA . ALA B 1 123 ? -3.266 13.711 10 1 90.06 123 ALA B CA 1
ATOM 4410 C C . ALA B 1 123 ? -3.068 13.859 8.492 1 90.06 123 ALA B C 1
ATOM 4412 O O . ALA B 1 123 ? -3.365 14.906 7.918 1 90.06 123 ALA B O 1
ATOM 4413 N N . ILE B 1 124 ? -2.613 12.883 7.824 1 91.19 124 ILE B N 1
ATOM 4414 C CA . ILE B 1 124 ? -2.18 13.023 6.438 1 91.19 124 ILE B CA 1
ATOM 4415 C C . ILE B 1 124 ? -3.398 13.141 5.523 1 91.19 124 ILE B C 1
ATOM 4417 O O . ILE B 1 124 ? -3.414 13.953 4.598 1 91.19 124 ILE B O 1
ATOM 4421 N N . GLU B 1 125 ? -4.395 12.414 5.82 1 91 125 GLU B N 1
ATOM 4422 C CA . GLU B 1 125 ? -5.559 12.414 4.938 1 91 125 GLU B CA 1
ATOM 4423 C C . GLU B 1 125 ? -6.238 13.781 4.918 1 91 125 GLU B C 1
ATOM 4425 O O . GLU B 1 125 ? -6.434 14.375 3.852 1 91 125 GLU B O 1
ATOM 4430 N N . PRO B 1 126 ? -6.492 14.352 6.082 1 92.62 126 PRO B N 1
ATOM 4431 C CA . PRO B 1 126 ? -7.125 15.672 6.062 1 92.62 126 PRO B CA 1
ATOM 4432 C C . PRO B 1 126 ? -6.219 16.75 5.48 1 92.62 126 PRO B C 1
ATOM 4434 O O . PRO B 1 126 ? -6.703 17.703 4.867 1 92.62 126 PRO B O 1
ATOM 4437 N N . GLU B 1 127 ? -4.992 16.594 5.703 1 95.25 127 GLU B N 1
ATOM 4438 C CA . GLU B 1 127 ? -4.031 17.594 5.246 1 95.25 127 GLU B CA 1
ATOM 4439 C C . GLU B 1 127 ? -3.17 17.062 4.109 1 95.25 127 GLU B C 1
ATOM 4441 O O . GLU B 1 127 ? -1.965 17.312 4.059 1 95.25 127 GLU B O 1
ATOM 4446 N N . CYS B 1 128 ? -3.709 16.297 3.268 1 94.62 128 CYS B N 1
ATOM 4447 C CA . CYS B 1 128 ? -2.988 15.547 2.242 1 94.62 128 CYS B CA 1
ATOM 4448 C C . CYS B 1 128 ? -2.174 16.484 1.357 1 94.62 128 CYS B C 1
ATOM 4450 O O . CYS B 1 128 ? -1.058 16.156 0.957 1 94.62 128 CYS B O 1
ATOM 4452 N N . LYS B 1 129 ? -2.719 17.688 0.996 1 96.31 129 LYS B N 1
ATOM 4453 C CA . LYS B 1 129 ? -1.989 18.625 0.145 1 96.31 129 LYS B CA 1
ATOM 4454 C C . LYS B 1 129 ? -0.69 19.078 0.809 1 96.31 129 LYS B C 1
ATOM 4456 O O . LYS B 1 129 ? 0.367 19.078 0.176 1 96.31 129 LYS B O 1
ATOM 4461 N N . THR B 1 130 ? -0.817 19.422 2.01 1 96.06 130 THR B N 1
ATOM 4462 C CA . THR B 1 130 ? 0.355 19.859 2.756 1 96.06 130 THR B CA 1
ATOM 4463 C C . THR B 1 130 ? 1.38 18.734 2.871 1 96.06 130 THR B C 1
ATOM 4465 O O . THR B 1 130 ? 2.574 18.953 2.656 1 96.06 130 THR B O 1
ATOM 4468 N N . TYR B 1 131 ? 0.943 17.578 3.211 1 95.81 131 TYR B N 1
ATOM 4469 C CA . TYR B 1 131 ? 1.865 16.469 3.424 1 95.81 131 TYR B CA 1
ATOM 4470 C C . TYR B 1 131 ? 2.463 16 2.104 1 95.81 131 TYR B C 1
ATOM 4472 O O . TYR B 1 131 ? 3.584 15.492 2.07 1 95.81 131 TYR B O 1
ATOM 4480 N N . ARG B 1 132 ? 1.717 16.172 1.01 1 97.38 132 ARG B N 1
ATOM 4481 C CA . ARG B 1 132 ? 2.289 15.867 -0.299 1 97.38 132 ARG B CA 1
ATOM 4482 C C . ARG B 1 132 ? 3.484 16.766 -0.593 1 97.38 132 ARG B C 1
ATOM 4484 O O . ARG B 1 132 ? 4.504 16.297 -1.104 1 97.38 132 ARG B O 1
ATOM 4491 N N . PHE B 1 133 ? 3.307 18 -0.261 1 97.56 133 PHE B N 1
ATOM 4492 C CA . PHE B 1 133 ? 4.402 18.938 -0.447 1 97.56 133 PHE B CA 1
ATOM 4493 C C . PHE B 1 133 ? 5.535 18.656 0.529 1 97.56 133 PHE B C 1
ATOM 4495 O O . PHE B 1 133 ? 6.707 18.656 0.146 1 97.56 133 PHE B O 1
ATOM 4502 N N . MET B 1 134 ? 5.207 18.438 1.757 1 96.31 134 MET B N 1
ATOM 4503 C CA . MET B 1 134 ? 6.203 18.156 2.789 1 96.31 134 MET B CA 1
ATOM 4504 C C . MET B 1 134 ? 7.02 16.922 2.441 1 96.31 134 MET B C 1
ATOM 4506 O O . MET B 1 134 ? 8.211 16.859 2.748 1 96.31 134 MET B O 1
ATOM 4510 N N . ALA B 1 135 ? 6.41 15.898 1.86 1 97.5 135 ALA B N 1
ATOM 4511 C CA . ALA B 1 135 ? 7.129 14.703 1.438 1 97.5 135 ALA B CA 1
ATOM 4512 C C . ALA B 1 135 ? 8.336 15.062 0.57 1 97.5 135 ALA B C 1
ATOM 4514 O O . ALA B 1 135 ? 9.438 14.57 0.798 1 97.5 135 ALA B O 1
ATOM 4515 N N . ASP B 1 136 ? 8.078 15.938 -0.324 1 97.88 136 ASP B N 1
ATOM 4516 C CA . ASP B 1 136 ? 9.148 16.328 -1.244 1 97.88 136 ASP B CA 1
ATOM 4517 C C . ASP B 1 136 ? 10.18 17.203 -0.548 1 97.88 136 ASP B C 1
ATOM 4519 O O . ASP B 1 136 ? 11.359 17.172 -0.896 1 97.88 136 ASP B O 1
ATOM 4523 N N . LEU B 1 137 ? 9.75 17.969 0.432 1 97.62 137 LEU B N 1
ATOM 4524 C CA . LEU B 1 137 ? 10.719 18.734 1.228 1 97.62 137 LEU B CA 1
ATOM 4525 C C . LEU B 1 137 ? 11.656 17.781 1.978 1 97.62 137 LEU B C 1
ATOM 4527 O O . LEU B 1 137 ? 12.867 18.016 2.033 1 97.62 137 LEU B O 1
ATOM 4531 N N . PHE B 1 138 ? 11.086 16.734 2.545 1 98.06 138 PHE B N 1
ATOM 4532 C CA . PHE B 1 138 ? 11.898 15.727 3.215 1 98.06 138 PHE B CA 1
ATOM 4533 C C . PHE B 1 138 ? 12.867 15.07 2.234 1 98.06 138 PHE B C 1
ATOM 4535 O O . PHE B 1 138 ? 14.055 14.953 2.518 1 98.06 138 PHE B O 1
ATOM 4542 N N . ASN B 1 139 ? 12.359 14.68 1.103 1 98.06 139 ASN B N 1
ATOM 4543 C CA . ASN B 1 139 ? 13.164 14.023 0.079 1 98.06 139 ASN B CA 1
ATOM 4544 C C . ASN B 1 139 ? 14.312 14.914 -0.383 1 98.06 139 ASN B C 1
ATOM 4546 O O . ASN B 1 139 ? 15.469 14.469 -0.424 1 98.06 139 ASN B O 1
ATOM 4550 N N . ASP B 1 140 ? 14 16.141 -0.731 1 98.56 140 ASP B N 1
ATOM 4551 C CA . ASP B 1 140 ? 14.992 17.047 -1.277 1 98.56 140 ASP B CA 1
ATOM 4552 C C . ASP B 1 140 ? 16.047 17.406 -0.229 1 98.56 140 ASP B C 1
ATOM 4554 O O . ASP B 1 140 ? 17.219 17.609 -0.557 1 98.56 140 ASP B O 1
ATOM 4558 N N . SER B 1 141 ? 15.625 17.516 0.993 1 98.44 141 SER B N 1
ATOM 4559 C CA . SER B 1 141 ? 16.594 17.734 2.064 1 98.44 141 SER B CA 1
ATOM 4560 C C . SER B 1 141 ? 17.562 16.562 2.184 1 98.44 141 SER B C 1
ATOM 4562 O O . SER B 1 141 ? 18.766 16.766 2.373 1 98.44 141 SER B O 1
ATOM 4564 N N . ALA B 1 142 ? 17.062 15.391 2.074 1 98.38 142 ALA B N 1
ATOM 4565 C CA . ALA B 1 142 ? 17.906 14.211 2.111 1 98.38 142 ALA B CA 1
ATOM 4566 C C . ALA B 1 142 ? 18.891 14.203 0.949 1 98.38 142 ALA B C 1
ATOM 4568 O O . ALA B 1 142 ? 20.078 13.898 1.131 1 98.38 142 ALA B O 1
ATOM 4569 N N . LEU B 1 143 ? 18.438 14.555 -0.234 1 98.06 143 LEU B N 1
ATOM 4570 C CA . LEU B 1 143 ? 19.297 14.578 -1.421 1 98.06 143 LEU B CA 1
ATOM 4571 C C . LEU B 1 143 ? 20.422 15.586 -1.26 1 98.06 143 LEU B C 1
ATOM 4573 O O . LEU B 1 143 ? 21.578 15.297 -1.617 1 98.06 143 LEU B O 1
ATOM 4577 N N . LEU B 1 144 ? 20.109 16.719 -0.707 1 97.75 144 LEU B N 1
ATOM 4578 C CA . LEU B 1 144 ? 21.125 17.75 -0.497 1 97.75 144 LEU B CA 1
ATOM 4579 C C . LEU B 1 144 ? 22.156 17.297 0.521 1 97.75 144 LEU B C 1
ATOM 4581 O O . LEU B 1 144 ? 23.359 17.5 0.322 1 97.75 144 LEU B O 1
ATOM 4585 N N . LEU B 1 145 ? 21.734 16.656 1.538 1 97.56 145 LEU B N 1
ATOM 4586 C CA . LEU B 1 145 ? 22.641 16.172 2.564 1 97.56 145 LEU B CA 1
ATOM 4587 C C . LEU B 1 145 ? 23.531 15.055 2.018 1 97.56 145 LEU B C 1
ATOM 4589 O O . LEU B 1 145 ? 24.703 14.938 2.4 1 97.56 145 LEU B O 1
ATOM 4593 N N . ASP B 1 146 ? 23.016 14.266 1.136 1 96.88 146 ASP B N 1
ATOM 4594 C CA . ASP B 1 146 ? 23.781 13.188 0.516 1 96.88 146 ASP B CA 1
ATOM 4595 C C . ASP B 1 146 ? 25.016 13.719 -0.196 1 96.88 146 ASP B C 1
ATOM 4597 O O . ASP B 1 146 ? 26.031 13.023 -0.28 1 96.88 146 ASP B O 1
ATOM 4601 N N . LEU B 1 147 ? 25 14.906 -0.71 1 95.62 147 LEU B N 1
ATOM 4602 C CA . LEU B 1 147 ? 26.109 15.492 -1.449 1 95.62 147 LEU B CA 1
ATOM 4603 C C . LEU B 1 147 ? 27.312 15.711 -0.535 1 95.62 147 LEU B C 1
ATOM 4605 O O . LEU B 1 147 ? 28.438 15.844 -1.01 1 95.62 147 LEU B O 1
ATOM 4609 N N . LEU B 1 148 ? 27.078 15.688 0.752 1 95 148 LEU B N 1
ATOM 4610 C CA . LEU B 1 148 ? 28.156 15.969 1.704 1 95 148 LEU B CA 1
ATOM 4611 C C . LEU B 1 148 ? 28.891 14.688 2.086 1 95 148 LEU B C 1
ATOM 4613 O O . LEU B 1 148 ? 29.969 14.734 2.664 1 95 148 LEU B O 1
ATOM 4617 N N . THR B 1 149 ? 28.344 13.531 1.75 1 93.81 149 THR B N 1
ATOM 4618 C CA . THR B 1 149 ? 28.797 12.25 2.271 1 93.81 149 THR B CA 1
ATOM 4619 C C . THR B 1 149 ? 30.25 11.984 1.887 1 93.81 149 THR B C 1
ATOM 4621 O O . THR B 1 149 ? 31.031 11.484 2.699 1 93.81 149 THR B O 1
ATOM 4624 N N . PRO B 1 150 ? 30.766 12.406 0.693 1 91.94 150 PRO B N 1
ATOM 4625 C CA . PRO B 1 150 ? 32.125 12.078 0.304 1 91.94 150 PRO B CA 1
ATOM 4626 C C . PRO B 1 150 ? 33.156 12.93 1.035 1 91.94 150 PRO B C 1
ATOM 4628 O O . PRO B 1 150 ? 34.344 12.531 1.16 1 91.94 150 PRO B O 1
ATOM 4631 N N . VAL B 1 151 ? 32.812 14.047 1.54 1 92.75 151 VAL B N 1
ATOM 4632 C CA . VAL B 1 151 ? 33.812 14.992 2.053 1 92.75 151 VAL B CA 1
ATOM 4633 C C . VAL B 1 151 ? 33.844 14.93 3.578 1 92.75 151 VAL B C 1
ATOM 4635 O O . VAL B 1 151 ? 34.75 15.461 4.207 1 92.75 151 VAL B O 1
ATOM 4638 N N . LEU B 1 152 ? 32.938 14.258 4.199 1 94.25 152 LEU B N 1
ATOM 4639 C CA . LEU B 1 152 ? 32.812 14.25 5.652 1 94.25 152 LEU B CA 1
ATOM 4640 C C . LEU B 1 152 ? 33.656 13.133 6.266 1 94.25 152 LEU B C 1
ATOM 4642 O O . LEU B 1 152 ? 33.75 12.039 5.703 1 94.25 152 LEU B O 1
ATOM 4646 N N . PRO B 1 153 ? 34.219 13.562 7.43 1 93.31 153 PRO B N 1
ATOM 4647 C CA . PRO B 1 153 ? 34.875 12.477 8.18 1 93.31 153 PRO B CA 1
ATOM 4648 C C . PRO B 1 153 ? 33.875 11.461 8.719 1 93.31 153 PRO B C 1
ATOM 4650 O O . PRO B 1 153 ? 32.656 11.609 8.516 1 93.31 153 PRO B O 1
ATOM 4653 N N . PHE B 1 154 ? 34.281 10.453 9.359 1 91.12 154 PHE B N 1
ATOM 4654 C CA . PHE B 1 154 ? 33.5 9.266 9.664 1 91.12 154 PHE B CA 1
ATOM 4655 C C . PHE B 1 154 ? 32.281 9.609 10.531 1 91.12 154 PHE B C 1
ATOM 4657 O O . PHE B 1 154 ? 31.156 9.32 10.164 1 91.12 154 PHE B O 1
ATOM 4664 N N . LEU B 1 155 ? 32.5 10.258 11.695 1 94.12 155 LEU B N 1
ATOM 4665 C CA . LEU B 1 155 ? 31.406 10.477 12.641 1 94.12 155 LEU B CA 1
ATOM 4666 C C . LEU B 1 155 ? 30.344 11.414 12.047 1 94.12 155 LEU B C 1
ATOM 4668 O O . LEU B 1 155 ? 29.156 11.102 12.055 1 94.12 155 LEU B O 1
ATOM 4672 N N . PRO B 1 156 ? 30.734 12.594 11.445 1 96.25 156 PRO B N 1
ATOM 4673 C CA . PRO B 1 156 ? 29.75 13.438 10.789 1 96.25 156 PRO B CA 1
ATOM 4674 C C . PRO B 1 156 ? 29.047 12.727 9.625 1 96.25 156 PRO B C 1
ATOM 4676 O O . PRO B 1 156 ? 27.859 12.969 9.375 1 96.25 156 PRO B O 1
ATOM 4679 N N . LYS B 1 157 ? 29.75 11.852 8.977 1 95.62 157 LYS B N 1
ATOM 4680 C CA . LYS B 1 157 ? 29.172 11.078 7.879 1 95.62 157 LYS B CA 1
ATOM 4681 C C . LYS B 1 157 ? 28.062 10.164 8.383 1 95.62 157 LYS B C 1
ATOM 4683 O O . LYS B 1 157 ? 26.984 10.109 7.781 1 95.62 157 LYS B O 1
ATOM 4688 N N . VAL B 1 158 ? 28.312 9.5 9.445 1 95.56 158 VAL B N 1
ATOM 4689 C CA . VAL B 1 158 ? 27.328 8.617 10.039 1 95.56 158 VAL B CA 1
ATOM 4690 C C . VAL B 1 158 ? 26.094 9.422 10.438 1 95.56 158 VAL B C 1
ATOM 4692 O O . VAL B 1 158 ? 24.953 9.008 10.18 1 95.56 158 VAL B O 1
ATOM 4695 N N . CYS B 1 159 ? 26.297 10.602 11.008 1 96.88 159 CYS B N 1
ATOM 4696 C CA . CYS B 1 159 ? 25.203 11.453 11.43 1 96.88 159 CYS B CA 1
ATOM 4697 C C . CYS B 1 159 ? 24.344 11.883 10.242 1 96.88 159 CYS B C 1
ATOM 4699 O O . CYS B 1 159 ? 23.125 11.805 10.297 1 96.88 159 CYS B O 1
ATOM 4701 N N . VAL B 1 160 ? 25 12.25 9.203 1 97.06 160 VAL B N 1
ATOM 4702 C CA . VAL B 1 160 ? 24.297 12.68 8 1 97.06 160 VAL B CA 1
ATOM 4703 C C . VAL B 1 160 ? 23.516 11.508 7.414 1 97.06 160 VAL B C 1
ATOM 4705 O O . VAL B 1 160 ? 22.359 11.664 7.004 1 97.06 160 VAL B O 1
ATOM 4708 N N . MET B 1 161 ? 24.125 10.359 7.406 1 96.44 161 MET B N 1
ATOM 4709 C CA . MET B 1 161 ? 23.484 9.188 6.824 1 96.44 161 MET B CA 1
ATOM 4710 C C . MET B 1 161 ? 22.25 8.781 7.641 1 96.44 161 MET B C 1
ATOM 4712 O O . MET B 1 161 ? 21.25 8.352 7.078 1 96.44 161 MET B O 1
ATOM 4716 N N . VAL B 1 162 ? 22.344 8.922 8.906 1 97.19 162 VAL B N 1
ATOM 4717 C CA . VAL B 1 162 ? 21.219 8.633 9.773 1 97.19 162 VAL B CA 1
ATOM 4718 C C . VAL B 1 162 ? 20.094 9.641 9.516 1 97.19 162 VAL B C 1
ATOM 4720 O O . VAL B 1 162 ? 18.938 9.258 9.344 1 97.19 162 VAL B O 1
ATOM 4723 N N . VAL B 1 163 ? 20.422 10.891 9.438 1 98.12 163 VAL B N 1
ATOM 4724 C CA . VAL B 1 163 ? 19.438 11.938 9.219 1 98.12 163 VAL B CA 1
ATOM 4725 C C . VAL B 1 163 ? 18.766 11.734 7.863 1 98.12 163 VAL B C 1
ATOM 4727 O O . VAL B 1 163 ? 17.531 11.836 7.75 1 98.12 163 VAL B O 1
ATOM 4730 N N . THR B 1 164 ? 19.562 11.43 6.848 1 98.06 164 THR B N 1
ATOM 4731 C CA . THR B 1 164 ? 18.984 11.227 5.523 1 98.06 164 THR B CA 1
ATOM 4732 C C . THR B 1 164 ? 18.047 10.023 5.516 1 98.06 164 THR B C 1
ATOM 4734 O O . THR B 1 164 ? 17 10.055 4.859 1 98.06 164 THR B O 1
ATOM 4737 N N . SER B 1 165 ? 18.406 9.039 6.246 1 97.5 165 SER B N 1
ATOM 4738 C CA . SER B 1 165 ? 17.562 7.855 6.316 1 97.5 165 SER B CA 1
ATOM 4739 C C . SER B 1 165 ? 16.234 8.18 6.988 1 97.5 165 SER B C 1
ATOM 4741 O O . SER B 1 165 ? 15.18 7.672 6.578 1 97.5 165 SER B O 1
ATOM 4743 N N . ILE B 1 166 ? 16.25 8.961 7.984 1 97.62 166 ILE B N 1
ATOM 4744 C CA . ILE B 1 166 ? 15.039 9.383 8.68 1 97.62 166 ILE B CA 1
ATOM 4745 C C . ILE B 1 166 ? 14.188 10.242 7.75 1 97.62 166 ILE B C 1
ATOM 4747 O O . ILE B 1 166 ? 12.977 10.055 7.652 1 97.62 166 ILE B O 1
ATOM 4751 N N . LEU B 1 167 ? 14.82 11.133 7.102 1 98.31 167 LEU B N 1
ATOM 4752 C CA . LEU B 1 167 ? 14.109 12 6.172 1 98.31 167 LEU B CA 1
ATOM 4753 C C . LEU B 1 167 ? 13.445 11.195 5.062 1 98.31 167 LEU B C 1
ATOM 4755 O O . LEU B 1 167 ? 12.305 11.469 4.684 1 98.31 167 LEU B O 1
ATOM 4759 N N . ARG B 1 168 ? 14.141 10.195 4.566 1 97.69 168 ARG B N 1
ATOM 4760 C CA . ARG B 1 168 ? 13.57 9.352 3.514 1 97.69 168 ARG B CA 1
ATOM 4761 C C . ARG B 1 168 ? 12.398 8.531 4.039 1 97.69 168 ARG B C 1
ATOM 4763 O O . ARG B 1 168 ? 11.438 8.281 3.312 1 97.69 168 ARG B O 1
ATOM 4770 N N . ALA B 1 169 ? 12.539 8.102 5.246 1 96.81 169 ALA B N 1
ATOM 4771 C CA . ALA B 1 169 ? 11.422 7.391 5.875 1 96.81 169 ALA B CA 1
ATOM 4772 C C . ALA B 1 169 ? 10.195 8.289 5.988 1 96.81 169 ALA B C 1
ATOM 4774 O O . ALA B 1 169 ? 9.078 7.879 5.66 1 96.81 169 ALA B O 1
ATOM 4775 N N . LEU B 1 170 ? 10.43 9.5 6.441 1 96.69 170 LEU B N 1
ATOM 4776 C CA . LEU B 1 170 ? 9.344 10.477 6.559 1 96.69 170 LEU B CA 1
ATOM 4777 C C . LEU B 1 170 ? 8.727 10.766 5.195 1 96.69 170 LEU B C 1
ATOM 4779 O O . LEU B 1 170 ? 7.504 10.844 5.07 1 96.69 170 LEU B O 1
ATOM 4783 N N . CYS B 1 171 ? 9.547 10.891 4.223 1 97.38 171 CYS B N 1
ATOM 4784 C CA . CYS B 1 171 ? 9.07 11.109 2.861 1 97.38 171 CYS B CA 1
ATOM 4785 C C . CYS B 1 171 ? 8.195 9.953 2.396 1 97.38 171 CYS B C 1
ATOM 4787 O O . CYS B 1 171 ? 7.102 10.164 1.869 1 97.38 171 CYS B O 1
ATOM 4789 N N . GLY B 1 172 ? 8.703 8.812 2.654 1 95.94 172 GLY B N 1
ATOM 4790 C CA . GLY B 1 172 ? 7.957 7.633 2.244 1 95.94 172 GLY B CA 1
ATOM 4791 C C . GLY B 1 172 ? 6.566 7.57 2.844 1 95.94 172 GLY B C 1
ATOM 4792 O O . GLY B 1 172 ? 5.59 7.305 2.139 1 95.94 172 GLY B O 1
ATOM 4793 N N . ILE B 1 173 ? 6.422 7.832 4.082 1 94 173 ILE B N 1
ATOM 4794 C CA . ILE B 1 173 ? 5.145 7.797 4.785 1 94 173 ILE B CA 1
ATOM 4795 C C . ILE B 1 173 ? 4.223 8.883 4.234 1 94 173 ILE B C 1
ATOM 4797 O O . ILE B 1 173 ? 3.086 8.594 3.846 1 94 173 ILE B O 1
ATOM 4801 N N . ALA B 1 174 ? 4.727 10.055 4.203 1 95.75 174 ALA B N 1
ATOM 4802 C CA . ALA B 1 174 ? 3.926 11.203 3.775 1 95.75 174 ALA B CA 1
ATOM 4803 C C . ALA B 1 174 ? 3.508 11.062 2.314 1 95.75 174 ALA B C 1
ATOM 4805 O O . ALA B 1 174 ? 2.357 11.328 1.964 1 95.75 174 ALA B O 1
ATOM 4806 N N . ALA B 1 175 ? 4.418 10.617 1.521 1 96.62 175 ALA B N 1
ATOM 4807 C CA . ALA B 1 175 ? 4.164 10.508 0.087 1 96.62 175 ALA B CA 1
ATOM 4808 C C . ALA B 1 175 ? 3.137 9.422 -0.211 1 96.62 175 ALA B C 1
ATOM 4810 O O . ALA B 1 175 ? 2.199 9.641 -0.983 1 96.62 175 ALA B O 1
ATOM 4811 N N . ASN B 1 176 ? 3.338 8.305 0.378 1 93.19 176 ASN B N 1
ATOM 4812 C CA . ASN B 1 176 ? 2.438 7.188 0.112 1 93.19 176 ASN B CA 1
ATOM 4813 C C . ASN B 1 176 ? 1.026 7.473 0.615 1 93.19 176 ASN B C 1
ATOM 4815 O O . ASN B 1 176 ? 0.049 7.238 -0.099 1 93.19 176 ASN B O 1
ATOM 4819 N N . ALA B 1 177 ? 0.905 7.91 1.781 1 93.06 177 ALA B N 1
ATOM 4820 C CA . ALA B 1 177 ? -0.409 8.18 2.359 1 93.06 177 ALA B CA 1
ATOM 4821 C C . ALA B 1 177 ? -1.117 9.305 1.606 1 93.06 177 ALA B C 1
ATOM 4823 O O . ALA B 1 177 ? -2.318 9.219 1.337 1 93.06 177 ALA B O 1
ATOM 4824 N N . SER B 1 178 ? -0.408 10.383 1.316 1 96.12 178 SER B N 1
ATOM 4825 C CA . SER B 1 178 ? -1.024 11.477 0.578 1 96.12 178 SER B CA 1
ATOM 4826 C C . SER B 1 178 ? -1.405 11.047 -0.834 1 96.12 178 SER B C 1
ATOM 4828 O O . SER B 1 178 ? -2.449 11.453 -1.353 1 96.12 178 SER B O 1
ATOM 4830 N N . LYS B 1 179 ? -0.549 10.289 -1.444 1 95.81 179 LYS B N 1
ATOM 4831 C CA . LYS B 1 179 ? -0.87 9.773 -2.771 1 95.81 179 LYS B CA 1
ATOM 4832 C C . LYS B 1 179 ? -2.15 8.938 -2.742 1 95.81 179 LYS B C 1
ATOM 4834 O O . LYS B 1 179 ? -2.98 9.039 -3.648 1 95.81 179 LYS B O 1
ATOM 4839 N N . ALA B 1 180 ? -2.283 8.109 -1.794 1 92.5 180 ALA B N 1
ATOM 4840 C CA . ALA B 1 180 ? -3.496 7.305 -1.651 1 92.5 180 ALA B CA 1
ATOM 4841 C C . ALA B 1 180 ? -4.73 8.195 -1.542 1 92.5 180 ALA B C 1
ATOM 4843 O O . ALA B 1 180 ? -5.754 7.93 -2.176 1 92.5 180 ALA B O 1
ATOM 4844 N N . SER B 1 181 ? -4.629 9.242 -0.762 1 94 181 SER B N 1
ATOM 4845 C CA . SER B 1 181 ? -5.734 10.172 -0.585 1 94 181 SER B CA 1
ATOM 4846 C C . SER B 1 181 ? -6.059 10.898 -1.887 1 94 181 SER B C 1
ATOM 4848 O O . SER B 1 181 ? -7.227 11.062 -2.242 1 94 181 SER B O 1
ATOM 4850 N N . LEU B 1 182 ? -5.102 11.305 -2.584 1 96.69 182 LEU B N 1
ATOM 4851 C CA . LEU B 1 182 ? -5.297 12.023 -3.844 1 96.69 182 LEU B CA 1
ATOM 4852 C C . LEU B 1 182 ? -5.883 11.094 -4.906 1 96.69 182 LEU B C 1
ATOM 4854 O O . LEU B 1 182 ? -6.777 11.492 -5.656 1 96.69 182 LEU B O 1
ATOM 4858 N N . SER B 1 183 ? -5.355 9.883 -4.953 1 95.69 183 SER B N 1
ATOM 4859 C CA . SER B 1 183 ? -5.895 8.922 -5.906 1 95.69 183 SER B CA 1
ATOM 4860 C C . SER B 1 183 ? -7.379 8.672 -5.66 1 95.69 183 SER B C 1
ATOM 4862 O O . SER B 1 183 ? -8.164 8.578 -6.609 1 95.69 183 SER B O 1
ATOM 4864 N N . ALA B 1 184 ? -7.746 8.57 -4.438 1 93.88 184 ALA B N 1
ATOM 4865 C CA . ALA B 1 184 ? -9.156 8.398 -4.082 1 93.88 184 ALA B CA 1
ATOM 4866 C C . ALA B 1 184 ? -9.977 9.609 -4.52 1 93.88 184 ALA B C 1
ATOM 4868 O O . ALA B 1 184 ? -11.125 9.461 -4.957 1 93.88 184 ALA B O 1
ATOM 4869 N N . HIS B 1 185 ? -9.422 10.719 -4.395 1 95.12 185 HIS B N 1
ATOM 4870 C CA . HIS B 1 185 ? -10.086 11.945 -4.816 1 95.12 185 HIS B CA 1
ATOM 4871 C C . HIS B 1 185 ? -10.312 11.953 -6.324 1 95.12 185 HIS B C 1
ATOM 4873 O O . HIS B 1 185 ? -11.391 12.352 -6.789 1 95.12 185 HIS B O 1
ATOM 4879 N N . PHE B 1 186 ? -9.414 11.484 -7.082 1 96.31 186 PHE B N 1
ATOM 4880 C CA . PHE B 1 186 ? -9.477 11.555 -8.539 1 96.31 186 PHE B CA 1
ATOM 4881 C C . PHE B 1 186 ? -10.422 10.5 -9.086 1 96.31 186 PHE B C 1
ATOM 4883 O O . PHE B 1 186 ? -10.961 10.656 -10.188 1 96.31 186 PHE B O 1
ATOM 4890 N N . ALA B 1 187 ? -10.57 9.438 -8.367 1 93.38 187 ALA B N 1
ATOM 4891 C CA . ALA B 1 187 ? -11.406 8.336 -8.836 1 93.38 187 ALA B CA 1
ATOM 4892 C C . ALA B 1 187 ? -12.891 8.664 -8.688 1 93.38 187 ALA B C 1
ATOM 4894 O O . ALA B 1 187 ? -13.43 8.625 -7.578 1 93.38 187 ALA B O 1
ATOM 4895 N N . LYS B 1 188 ? -13.578 8.891 -9.75 1 89.44 188 LYS B N 1
ATOM 4896 C CA . LYS B 1 188 ? -14.984 9.289 -9.703 1 89.44 188 LYS B CA 1
ATOM 4897 C C . LYS B 1 188 ? -15.906 8.078 -9.75 1 89.44 188 LYS B C 1
ATOM 4899 O O . LYS B 1 188 ? -17.016 8.117 -9.211 1 89.44 188 LYS B O 1
ATOM 4904 N N . ARG B 1 189 ? -15.5 7.062 -10.414 1 83.94 189 ARG B N 1
ATOM 4905 C CA . ARG B 1 189 ? -16.391 5.934 -10.672 1 83.94 189 ARG B CA 1
ATOM 4906 C C . ARG B 1 189 ? -15.891 4.672 -9.969 1 83.94 189 ARG B C 1
ATOM 4908 O O . ARG B 1 189 ? -15.914 3.584 -10.547 1 83.94 189 ARG B O 1
ATOM 4915 N N . GLY B 1 190 ? -15.352 4.809 -8.891 1 81.81 190 GLY B N 1
ATOM 4916 C CA . GLY B 1 190 ? -14.852 3.641 -8.18 1 81.81 190 GLY B CA 1
ATOM 4917 C C . GLY B 1 190 ? -13.758 2.912 -8.93 1 81.81 190 GLY B C 1
ATOM 4918 O O . GLY B 1 190 ? -13.633 1.69 -8.828 1 81.81 190 GLY B O 1
ATOM 4919 N N . ASN B 1 191 ? -13.023 3.559 -9.75 1 85.06 191 ASN B N 1
ATOM 4920 C CA . ASN B 1 191 ? -11.961 3.006 -10.578 1 85.06 191 ASN B CA 1
ATOM 4921 C C . ASN B 1 191 ? -10.586 3.232 -9.953 1 85.06 191 ASN B C 1
ATOM 4923 O O . ASN B 1 191 ? -9.617 3.51 -10.656 1 85.06 191 ASN B O 1
ATOM 4927 N N . LEU B 1 192 ? -10.516 3.146 -8.656 1 87.94 192 LEU B N 1
ATOM 4928 C CA . LEU B 1 192 ? -9.305 3.451 -7.902 1 87.94 192 LEU B CA 1
ATOM 4929 C C . LEU B 1 192 ? -8.164 2.525 -8.312 1 87.94 192 LEU B C 1
ATOM 4931 O O . LEU B 1 192 ? -7.035 2.977 -8.516 1 87.94 192 LEU B O 1
ATOM 4935 N N . ALA B 1 193 ? -8.406 1.263 -8.492 1 82.81 193 ALA B N 1
ATOM 4936 C CA . ALA B 1 193 ? -7.367 0.292 -8.836 1 82.81 193 ALA B CA 1
ATOM 4937 C C . ALA B 1 193 ? -6.789 0.574 -10.219 1 82.81 193 ALA B C 1
ATOM 4939 O O . ALA B 1 193 ? -5.57 0.528 -10.414 1 82.81 193 ALA B O 1
ATOM 4940 N N . GLU B 1 194 ? -7.664 0.806 -11.094 1 83.5 194 GLU B N 1
ATOM 4941 C CA . GLU B 1 194 ? -7.234 1.124 -12.453 1 83.5 194 GLU B CA 1
ATOM 4942 C C . GLU B 1 194 ? -6.426 2.416 -12.484 1 83.5 194 GLU B C 1
ATOM 4944 O O . GLU B 1 194 ? -5.406 2.498 -13.172 1 83.5 194 GLU B O 1
ATOM 4949 N N . LEU B 1 195 ? -6.918 3.357 -11.781 1 90.31 195 LEU B N 1
ATOM 4950 C CA . LEU B 1 195 ? -6.223 4.637 -11.711 1 90.31 195 LEU B CA 1
ATOM 4951 C C . LEU B 1 195 ? -4.824 4.465 -11.125 1 90.31 195 LEU B C 1
ATOM 4953 O O . LEU B 1 195 ? -3.854 5.008 -11.656 1 90.31 195 LEU B O 1
ATOM 4957 N N . ASN B 1 196 ? -4.656 3.738 -10.117 1 88.5 196 ASN B N 1
ATOM 4958 C CA . ASN B 1 196 ? -3.363 3.471 -9.5 1 88.5 196 ASN B CA 1
ATOM 4959 C C . ASN B 1 196 ? -2.408 2.777 -10.461 1 88.5 196 ASN B C 1
ATOM 4961 O O . ASN B 1 196 ? -1.211 3.07 -10.477 1 88.5 196 ASN B O 1
ATOM 4965 N N . ALA B 1 197 ? -2.939 1.916 -11.203 1 84.5 197 ALA B N 1
ATOM 4966 C CA . ALA B 1 197 ? -2.117 1.211 -12.18 1 84.5 197 ALA B CA 1
ATOM 4967 C C . ALA B 1 197 ? -1.586 2.17 -13.242 1 84.5 197 ALA B C 1
ATOM 4969 O O . ALA B 1 197 ? -0.416 2.096 -13.625 1 84.5 197 ALA B O 1
ATOM 4970 N N . LYS B 1 198 ? -2.412 3.025 -13.734 1 88.81 198 LYS B N 1
ATOM 4971 C CA . LYS B 1 198 ? -2.004 3.996 -14.742 1 88.81 198 LYS B CA 1
ATOM 4972 C C . LYS B 1 198 ? -0.993 4.988 -14.18 1 88.81 198 LYS B C 1
ATOM 4974 O O . LYS B 1 198 ? -0.013 5.332 -14.844 1 88.81 198 LYS B O 1
ATOM 4979 N N . GLU B 1 199 ? -1.234 5.391 -12.969 1 92.12 199 GLU B N 1
ATOM 4980 C CA . GLU B 1 199 ? -0.293 6.297 -12.312 1 92.12 199 GLU B CA 1
ATOM 4981 C C . GLU B 1 199 ? 1.07 5.637 -12.133 1 92.12 199 GLU B C 1
ATOM 4983 O O . GLU B 1 199 ? 2.105 6.281 -12.312 1 92.12 199 GLU B O 1
ATOM 4988 N N . ALA B 1 200 ? 1.089 4.395 -11.805 1 89.25 200 ALA B N 1
ATOM 4989 C CA . ALA B 1 200 ? 2.34 3.658 -11.656 1 89.25 200 ALA B CA 1
ATOM 4990 C C . ALA B 1 200 ? 3.098 3.592 -12.984 1 89.25 200 ALA B C 1
ATOM 4992 O O . ALA B 1 200 ? 4.32 3.742 -13.016 1 89.25 200 ALA B O 1
ATOM 4993 N N . SER B 1 201 ? 2.367 3.381 -14.031 1 88.56 201 SER B N 1
ATOM 4994 C CA . SER B 1 201 ? 2.969 3.35 -15.359 1 88.56 201 SER B CA 1
ATOM 4995 C C . SER B 1 201 ? 3.561 4.703 -15.734 1 88.56 201 SER B C 1
ATOM 4997 O O . SER B 1 201 ? 4.668 4.777 -16.266 1 88.56 201 SER B O 1
ATOM 4999 N N . GLN B 1 202 ? 2.824 5.719 -15.43 1 91.62 202 GLN B N 1
ATOM 5000 C CA . GLN B 1 202 ? 3.307 7.07 -15.695 1 91.62 202 GLN B CA 1
ATOM 5001 C C . GLN B 1 202 ? 4.57 7.371 -14.891 1 91.62 202 GLN B C 1
ATOM 5003 O O . GLN B 1 202 ? 5.559 7.859 -15.445 1 91.62 202 GLN B O 1
ATOM 5008 N N . GLU B 1 203 ? 4.531 7.035 -13.633 1 91.44 203 GLU B N 1
ATOM 5009 C CA . GLU B 1 203 ? 5.68 7.258 -12.758 1 91.44 203 GLU B CA 1
ATOM 5010 C C . GLU B 1 203 ? 6.902 6.492 -13.258 1 91.44 203 GLU B C 1
ATOM 5012 O O . GLU B 1 203 ? 8.023 7.008 -13.211 1 91.44 203 GLU B O 1
ATOM 5017 N N . THR B 1 204 ? 6.711 5.375 -13.766 1 90.44 204 THR B N 1
ATOM 5018 C CA . THR B 1 204 ? 7.809 4.539 -14.242 1 90.44 204 THR B CA 1
ATOM 5019 C C . THR B 1 204 ? 8.445 5.141 -15.492 1 90.44 204 THR B C 1
ATOM 5021 O O . THR B 1 204 ? 9.664 5.289 -15.562 1 90.44 204 THR B O 1
ATOM 5024 N N . VAL B 1 205 ? 7.641 5.5 -16.438 1 91.81 205 VAL B N 1
ATOM 5025 C CA . VAL B 1 205 ? 8.156 6.043 -17.688 1 91.81 205 VAL B CA 1
ATOM 5026 C C . VAL B 1 205 ? 8.93 7.332 -17.406 1 91.81 205 VAL B C 1
ATOM 5028 O O . VAL B 1 205 ? 10.023 7.535 -17.938 1 91.81 205 VAL B O 1
ATOM 5031 N N . ILE B 1 206 ? 8.375 8.141 -16.578 1 94.62 206 ILE B N 1
ATOM 5032 C CA . ILE B 1 206 ? 9.008 9.422 -16.281 1 94.62 206 ILE B CA 1
ATOM 5033 C C . ILE B 1 206 ? 10.312 9.18 -15.516 1 94.62 206 ILE B C 1
ATOM 5035 O O . ILE B 1 206 ? 11.312 9.852 -15.766 1 94.62 206 ILE B O 1
ATOM 5039 N N . SER B 1 207 ? 10.266 8.266 -14.602 1 93.31 207 SER B N 1
ATOM 5040 C CA . SER B 1 207 ? 11.477 7.926 -13.852 1 93.31 207 SER B CA 1
ATOM 5041 C C . SER B 1 207 ? 12.57 7.398 -14.781 1 93.31 207 SER B C 1
ATOM 5043 O O . SER B 1 207 ? 13.75 7.723 -14.617 1 93.31 207 SER B O 1
ATOM 5045 N N . LEU B 1 208 ? 12.211 6.621 -15.758 1 92.69 208 LEU B N 1
ATOM 5046 C CA . LEU B 1 208 ? 13.172 6.078 -16.719 1 92.69 208 LEU B CA 1
ATOM 5047 C C . LEU B 1 208 ? 13.766 7.188 -17.578 1 92.69 208 LEU B C 1
ATOM 5049 O O . LEU B 1 208 ? 14.984 7.23 -17.781 1 92.69 208 LEU B O 1
ATOM 5053 N N . LEU B 1 209 ? 12.938 8.062 -18.016 1 95.06 209 LEU B N 1
ATOM 5054 C CA . LEU B 1 209 ? 13.422 9.219 -18.781 1 95.06 209 LEU B CA 1
ATOM 5055 C C . LEU B 1 209 ? 14.336 10.086 -17.922 1 95.06 209 LEU B C 1
ATOM 5057 O O . LEU B 1 209 ? 15.352 10.586 -18.406 1 95.06 209 LEU B O 1
ATOM 5061 N N . GLY B 1 210 ? 13.914 10.258 -16.688 1 95.62 210 GLY B N 1
ATOM 5062 C CA . GLY B 1 210 ? 14.742 11.008 -15.766 1 95.62 210 GLY B CA 1
ATOM 5063 C C . GLY B 1 210 ? 16.094 10.367 -15.516 1 95.62 210 GLY B C 1
ATOM 5064 O O . GLY B 1 210 ? 17.109 11.055 -15.422 1 95.62 210 GLY B O 1
ATOM 5065 N N . MET B 1 211 ? 16.094 9.086 -15.398 1 93.38 211 MET B N 1
ATOM 5066 C CA . MET B 1 211 ? 17.344 8.367 -15.195 1 93.38 211 MET B CA 1
ATOM 5067 C C . MET B 1 211 ? 18.266 8.523 -16.406 1 93.38 211 MET B C 1
ATOM 5069 O O . MET B 1 211 ? 19.469 8.688 -16.25 1 93.38 211 MET B O 1
ATOM 5073 N N . LEU B 1 212 ? 17.734 8.5 -17.609 1 93.19 212 LEU B N 1
ATOM 5074 C CA . LEU B 1 212 ? 18.516 8.719 -18.828 1 93.19 212 LEU B CA 1
ATOM 5075 C C . LEU B 1 212 ? 19.094 10.125 -18.844 1 93.19 212 LEU B C 1
ATOM 5077 O O . LEU B 1 212 ? 20.281 10.305 -19.109 1 93.19 212 LEU B O 1
ATOM 5081 N N . ALA B 1 213 ? 18.281 11.031 -18.531 1 95.31 213 ALA B N 1
ATOM 5082 C CA . ALA B 1 213 ? 18.734 12.414 -18.469 1 95.31 213 ALA B CA 1
ATOM 5083 C C . ALA B 1 213 ? 19.766 12.594 -17.359 1 95.31 213 ALA B C 1
ATOM 5085 O O . ALA B 1 213 ? 20.75 13.312 -17.531 1 95.31 213 ALA B O 1
ATOM 5086 N N . GLY B 1 214 ? 19.438 11.969 -16.234 1 94.31 214 GLY B N 1
ATOM 5087 C CA . GLY B 1 214 ? 20.359 12.039 -15.117 1 94.31 214 GLY B CA 1
ATOM 5088 C C . GLY B 1 214 ? 21.719 11.445 -15.422 1 94.31 214 GLY B C 1
ATOM 5089 O O . GLY B 1 214 ? 22.75 11.984 -15 1 94.31 214 GLY B O 1
ATOM 5090 N N . TYR B 1 215 ? 21.766 10.391 -16.141 1 93.19 215 TYR B N 1
ATOM 5091 C CA . TYR B 1 215 ? 23.031 9.789 -16.562 1 93.19 215 TYR B CA 1
ATOM 5092 C C . TYR B 1 215 ? 23.844 10.766 -17.391 1 93.19 215 TYR B C 1
ATOM 5094 O O . TYR B 1 215 ? 25.062 10.898 -17.203 1 93.19 215 TYR B O 1
ATOM 5102 N N . ALA B 1 216 ? 23.188 11.422 -18.281 1 92.94 216 ALA B N 1
ATOM 5103 C CA . ALA B 1 216 ? 23.844 12.414 -19.125 1 92.94 216 ALA B CA 1
ATOM 5104 C C . ALA B 1 216 ? 24.422 13.547 -18.297 1 92.94 216 ALA B C 1
ATOM 5106 O O . ALA B 1 216 ? 25.562 13.969 -18.516 1 92.94 216 ALA B O 1
ATOM 5107 N N . VAL B 1 217 ? 23.734 13.969 -17.297 1 92.56 217 VAL B N 1
ATOM 5108 C CA . VAL B 1 217 ? 24.172 15.07 -16.438 1 92.56 217 VAL B CA 1
ATOM 5109 C C . VAL B 1 217 ? 25.375 14.641 -15.602 1 92.56 217 VAL B C 1
ATOM 5111 O O . VAL B 1 217 ? 26.375 15.367 -15.516 1 92.56 217 VAL B O 1
ATOM 5114 N N . VAL B 1 218 ? 25.281 13.484 -15.062 1 90.81 218 VAL B N 1
ATOM 5115 C CA . VAL B 1 218 ? 26.359 12.977 -14.211 1 90.81 218 VAL B CA 1
ATOM 5116 C C . VAL B 1 218 ? 27.625 12.797 -15.039 1 90.81 218 VAL B C 1
ATOM 5118 O O . VAL B 1 218 ? 28.734 13.039 -14.547 1 90.81 218 VAL B O 1
ATOM 5121 N N . HIS B 1 219 ? 27.516 12.422 -16.266 1 89.38 219 HIS B N 1
ATOM 5122 C CA . HIS B 1 219 ? 28.656 12.195 -17.156 1 89.38 219 HIS B CA 1
ATOM 5123 C C . HIS B 1 219 ? 29.281 13.516 -17.594 1 89.38 219 HIS B C 1
ATOM 5125 O O . HIS B 1 219 ? 30.469 13.57 -17.906 1 89.38 219 HIS B O 1
ATOM 5131 N N . MET B 1 220 ? 28.516 14.5 -17.562 1 89.69 220 MET B N 1
ATOM 5132 C CA . MET B 1 220 ? 28.984 15.789 -18.078 1 89.69 220 MET B CA 1
ATOM 5133 C C . MET B 1 220 ? 29.516 16.672 -16.969 1 89.69 220 MET B C 1
ATOM 5135 O O . MET B 1 220 ? 30.359 17.531 -17.203 1 89.69 220 MET B O 1
ATOM 5139 N N . VAL B 1 221 ? 29.016 16.453 -15.812 1 87.12 221 VAL B N 1
ATOM 5140 C CA . VAL B 1 221 ? 29.328 17.375 -14.719 1 87.12 221 VAL B CA 1
ATOM 5141 C C . VAL B 1 221 ? 30.25 16.688 -13.711 1 87.12 221 VAL B C 1
ATOM 5143 O O . VAL B 1 221 ? 29.844 15.742 -13.031 1 87.12 221 VAL B O 1
ATOM 5146 N N . HIS B 1 222 ? 31.484 17.172 -13.648 1 82.06 222 HIS B N 1
ATOM 5147 C CA . HIS B 1 222 ? 32.438 16.547 -12.75 1 82.06 222 HIS B CA 1
ATOM 5148 C C . HIS B 1 222 ? 32.875 17.484 -11.633 1 82.06 222 HIS B C 1
ATOM 5150 O O . HIS B 1 222 ? 33.344 17.047 -10.586 1 82.06 222 HIS B O 1
ATOM 5156 N N . ASP B 1 223 ? 32.594 18.703 -11.812 1 89.69 223 ASP B N 1
ATOM 5157 C CA . ASP B 1 223 ? 32.969 19.703 -10.82 1 89.69 223 ASP B CA 1
ATOM 5158 C C . ASP B 1 223 ? 31.938 19.75 -9.68 1 89.69 223 ASP B C 1
ATOM 5160 O O . ASP B 1 223 ? 30.734 19.75 -9.922 1 89.69 223 ASP B O 1
ATOM 5164 N N . ARG B 1 224 ? 32.438 19.781 -8.469 1 89.56 224 ARG B N 1
ATOM 5165 C CA . ARG B 1 224 ? 31.609 19.766 -7.281 1 89.56 224 ARG B CA 1
ATOM 5166 C C . ARG B 1 224 ? 30.719 21 -7.227 1 89.56 224 ARG B C 1
ATOM 5168 O O . ARG B 1 224 ? 29.562 20.922 -6.812 1 89.56 224 ARG B O 1
ATOM 5175 N N . THR B 1 225 ? 31.25 22.094 -7.617 1 93.06 225 THR B N 1
ATOM 5176 C CA . THR B 1 225 ? 30.484 23.328 -7.602 1 93.06 225 THR B CA 1
ATOM 5177 C C . THR B 1 225 ? 29.344 23.266 -8.609 1 93.06 225 THR B C 1
ATOM 5179 O O . THR B 1 225 ? 28.219 23.719 -8.32 1 93.06 225 THR B O 1
ATOM 5182 N N . MET B 1 226 ? 29.656 22.734 -9.75 1 93.69 226 MET B N 1
ATOM 5183 C CA . MET B 1 226 ? 28.625 22.594 -10.773 1 93.69 226 MET B CA 1
ATOM 5184 C C . MET B 1 226 ? 27.547 21.625 -10.328 1 93.69 226 MET B C 1
ATOM 5186 O O . MET B 1 226 ? 26.359 21.812 -10.633 1 93.69 226 MET B O 1
ATOM 5190 N N . VAL B 1 227 ? 27.953 20.562 -9.664 1 94.25 227 VAL B N 1
ATOM 5191 C CA . VAL B 1 227 ? 27 19.594 -9.141 1 94.25 227 VAL B CA 1
ATOM 5192 C C . VAL B 1 227 ? 26.047 20.281 -8.164 1 94.25 227 VAL B C 1
ATOM 5194 O O . VAL B 1 227 ? 24.844 20.078 -8.211 1 94.25 227 VAL B O 1
ATOM 5197 N N . LEU B 1 228 ? 26.578 21.141 -7.324 1 95.25 228 LEU B N 1
ATOM 5198 C CA . LEU B 1 228 ? 25.766 21.844 -6.344 1 95.25 228 LEU B CA 1
ATOM 5199 C C . LEU B 1 228 ? 24.781 22.781 -7.039 1 95.25 228 LEU B C 1
ATOM 5201 O O . LEU B 1 228 ? 23.609 22.875 -6.645 1 95.25 228 LEU B O 1
ATOM 5205 N N . TYR B 1 229 ? 25.281 23.438 -8.078 1 95.56 229 TYR B N 1
ATOM 5206 C CA . TYR B 1 229 ? 24.406 24.328 -8.82 1 95.56 229 TYR B CA 1
ATOM 5207 C C . TYR B 1 229 ? 23.266 23.562 -9.469 1 95.56 229 TYR B C 1
ATOM 5209 O O . TYR B 1 229 ? 22.109 23.984 -9.398 1 95.56 229 TYR B O 1
ATOM 5217 N N . TRP B 1 230 ? 23.594 22.438 -10.086 1 96.12 230 TRP B N 1
ATOM 5218 C CA . TRP B 1 230 ? 22.562 21.609 -10.711 1 96.12 230 TRP B CA 1
ATOM 5219 C C . TRP B 1 230 ? 21.578 21.078 -9.664 1 96.12 230 TRP B C 1
ATOM 5221 O O . TRP B 1 230 ? 20.375 21.094 -9.883 1 96.12 230 TRP B O 1
ATOM 5231 N N . MET B 1 231 ? 22.062 20.688 -8.531 1 97.06 231 MET B N 1
ATOM 5232 C CA . MET B 1 231 ? 21.234 20.141 -7.469 1 97.06 231 MET B CA 1
ATOM 5233 C C . MET B 1 231 ? 20.234 21.172 -6.969 1 97.06 231 MET B C 1
ATOM 5235 O O . MET B 1 231 ? 19.031 20.906 -6.895 1 97.06 231 MET B O 1
ATOM 5239 N N . VAL B 1 232 ? 20.75 22.328 -6.691 1 97.56 232 VAL B N 1
ATOM 5240 C CA . VAL B 1 232 ? 19.891 23.375 -6.16 1 97.56 232 VAL B CA 1
ATOM 5241 C C . VAL B 1 232 ? 18.828 23.75 -7.188 1 97.56 232 VAL B C 1
ATOM 5243 O O . VAL B 1 232 ? 17.656 23.906 -6.848 1 97.56 232 VAL B O 1
ATOM 5246 N N . THR B 1 233 ? 19.234 23.828 -8.43 1 97.69 233 THR B N 1
ATOM 5247 C CA . THR B 1 233 ? 18.297 24.172 -9.5 1 97.69 233 THR B CA 1
ATOM 5248 C C . THR B 1 233 ? 17.219 23.094 -9.641 1 97.69 233 THR B C 1
ATOM 5250 O O . THR B 1 233 ? 16.031 23.406 -9.703 1 97.69 233 THR B O 1
ATOM 5253 N N . LEU B 1 234 ? 17.641 21.859 -9.688 1 98 234 LEU B N 1
ATOM 5254 C CA . LEU B 1 234 ? 16.719 20.734 -9.844 1 98 234 LEU B CA 1
ATOM 5255 C C . LEU B 1 234 ? 15.758 20.656 -8.664 1 98 234 LEU B C 1
ATOM 5257 O O . LEU B 1 234 ? 14.562 20.406 -8.852 1 98 234 LEU B O 1
ATOM 5261 N N . VAL B 1 235 ? 16.203 20.906 -7.461 1 98.19 235 VAL B N 1
ATOM 5262 C CA . VAL B 1 235 ? 15.391 20.844 -6.254 1 98.19 235 VAL B CA 1
ATOM 5263 C C . VAL B 1 235 ? 14.359 21.984 -6.273 1 98.19 235 VAL B C 1
ATOM 5265 O O . VAL B 1 235 ? 13.195 21.766 -5.922 1 98.19 235 VAL B O 1
ATOM 5268 N N . LEU B 1 236 ? 14.781 23.156 -6.672 1 98.38 236 LEU B N 1
ATOM 5269 C CA . LEU B 1 236 ? 13.859 24.281 -6.746 1 98.38 236 LEU B CA 1
ATOM 5270 C C . LEU B 1 236 ? 12.773 24.031 -7.785 1 98.38 236 LEU B C 1
ATOM 5272 O O . LEU B 1 236 ? 11.594 24.312 -7.543 1 98.38 236 LEU B O 1
ATOM 5276 N N . VAL B 1 237 ? 13.18 23.484 -8.922 1 98.38 237 VAL B N 1
ATOM 5277 C CA . VAL B 1 237 ? 12.203 23.125 -9.953 1 98.38 237 VAL B CA 1
ATOM 5278 C C . VAL B 1 237 ? 11.266 22.047 -9.414 1 98.38 237 VAL B C 1
ATOM 5280 O O . VAL B 1 237 ? 10.047 22.141 -9.594 1 98.38 237 VAL B O 1
ATOM 5283 N N . HIS B 1 238 ? 11.836 21.047 -8.766 1 98.5 238 HIS B N 1
A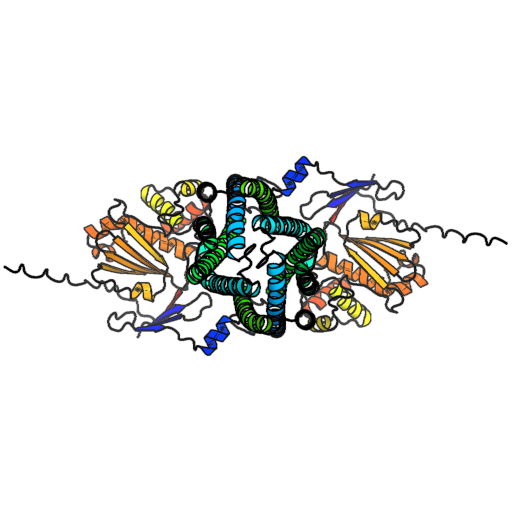TOM 5284 C CA . HIS B 1 238 ? 11.07 19.953 -8.188 1 98.5 238 HIS B CA 1
ATOM 5285 C C . HIS B 1 238 ? 10.008 20.469 -7.223 1 98.5 238 HIS B C 1
ATOM 5287 O O . HIS B 1 238 ? 8.828 20.109 -7.344 1 98.5 238 HIS B O 1
ATOM 5293 N N . LEU B 1 239 ? 10.391 21.375 -6.332 1 98.38 239 LEU B N 1
ATOM 5294 C CA . LEU B 1 239 ? 9.484 21.906 -5.32 1 98.38 239 LEU B CA 1
ATOM 5295 C C . LEU B 1 239 ? 8.445 22.828 -5.949 1 98.38 239 LEU B C 1
ATOM 5297 O O . LEU B 1 239 ? 7.281 22.828 -5.547 1 98.38 239 LEU B O 1
ATOM 5301 N N . TYR B 1 240 ? 8.891 23.578 -6.875 1 98.31 240 TYR B N 1
ATOM 5302 C CA . TYR B 1 240 ? 7.969 24.484 -7.551 1 98.31 240 TYR B CA 1
ATOM 5303 C C . TYR B 1 240 ? 6.895 23.703 -8.297 1 98.31 240 TYR B C 1
ATOM 5305 O O . TYR B 1 240 ? 5.711 24.047 -8.242 1 98.31 240 TYR B O 1
ATOM 5313 N N . MET B 1 241 ? 7.293 22.703 -9.039 1 98.38 241 MET B N 1
ATOM 5314 C CA . MET B 1 241 ? 6.336 21.875 -9.773 1 98.38 241 MET B CA 1
ATOM 5315 C C . MET B 1 241 ? 5.383 21.172 -8.812 1 98.38 241 MET B C 1
ATOM 5317 O O . MET B 1 241 ? 4.184 21.062 -9.086 1 98.38 241 MET B O 1
ATOM 5321 N N . ASN B 1 242 ? 5.91 20.625 -7.734 1 98.19 242 ASN B N 1
ATOM 5322 C CA . ASN B 1 242 ? 5.059 20 -6.727 1 98.19 242 ASN B CA 1
ATOM 5323 C C . ASN B 1 242 ? 4.027 20.984 -6.18 1 98.19 242 ASN B C 1
ATOM 5325 O O . ASN B 1 242 ? 2.846 20.641 -6.062 1 98.19 242 ASN B O 1
ATOM 5329 N N . TYR B 1 243 ? 4.48 22.203 -5.863 1 97.31 243 TYR B N 1
ATOM 5330 C CA . TYR B 1 243 ? 3.594 23.234 -5.344 1 97.31 243 TYR B CA 1
ATOM 5331 C C . TYR B 1 243 ? 2.459 23.516 -6.32 1 97.31 243 TYR B C 1
ATOM 5333 O O . TYR B 1 243 ? 1.293 23.578 -5.926 1 97.31 243 TYR B O 1
ATOM 5341 N N . GLN B 1 244 ? 2.783 23.703 -7.551 1 97.69 244 GLN B N 1
ATOM 5342 C CA . GLN B 1 244 ? 1.774 23.953 -8.578 1 97.69 244 GLN B CA 1
ATOM 5343 C C . GLN B 1 244 ? 0.809 22.781 -8.695 1 97.69 244 GLN B C 1
ATOM 5345 O O . GLN B 1 244 ? -0.397 22.969 -8.859 1 97.69 244 GLN B O 1
ATOM 5350 N N . GLY B 1 245 ? 1.379 21.562 -8.633 1 97.5 245 GLY B N 1
ATOM 5351 C CA . GLY B 1 245 ? 0.536 20.375 -8.711 1 97.5 245 GLY B CA 1
ATOM 5352 C C . GLY B 1 245 ? -0.473 20.297 -7.578 1 97.5 245 GLY B C 1
ATOM 5353 O O . GLY B 1 245 ? -1.666 20.094 -7.816 1 97.5 245 GLY B O 1
ATOM 5354 N N . VAL B 1 246 ? -0.048 20.453 -6.383 1 97.25 246 VAL B N 1
ATOM 5355 C CA . VAL B 1 246 ? -0.906 20.359 -5.207 1 97.25 246 VAL B CA 1
ATOM 5356 C C . VAL B 1 246 ? -1.943 21.469 -5.223 1 97.25 246 VAL B C 1
ATOM 5358 O O . VAL B 1 246 ? -3.084 21.281 -4.797 1 97.25 246 VAL B O 1
ATOM 5361 N N . ARG B 1 247 ? -1.579 22.609 -5.703 1 96.44 247 ARG B N 1
ATOM 5362 C CA . ARG B 1 247 ? -2.48 23.75 -5.758 1 96.44 247 ARG B CA 1
ATOM 5363 C C . ARG B 1 247 ? -3.611 23.516 -6.754 1 96.44 247 ARG B C 1
ATOM 5365 O O . ARG B 1 247 ? -4.691 24.094 -6.621 1 96.44 247 ARG B O 1
ATOM 5372 N N . CYS B 1 248 ? -3.402 22.688 -7.715 1 96.31 248 CYS B N 1
ATOM 5373 C CA . CYS B 1 248 ? -4.406 22.406 -8.734 1 96.31 248 CYS B CA 1
ATOM 5374 C C . CYS B 1 248 ? -5.508 21.5 -8.18 1 96.31 248 CYS B C 1
ATOM 5376 O O . CYS B 1 248 ? -6.602 21.438 -8.75 1 96.31 248 CYS B O 1
ATOM 5378 N N . VAL B 1 249 ? -5.285 20.828 -7.148 1 97.81 249 VAL B N 1
ATOM 5379 C CA . VAL B 1 249 ? -6.215 19.844 -6.625 1 97.81 249 VAL B CA 1
ATOM 5380 C C . VAL B 1 249 ? -7.371 20.531 -5.914 1 97.81 249 VAL B C 1
ATOM 5382 O O . VAL B 1 249 ? -7.156 21.422 -5.074 1 97.81 249 VAL B O 1
ATOM 5385 N N . LYS B 1 250 ? -8.555 20.219 -6.301 1 97.69 250 LYS B N 1
ATOM 5386 C CA . LYS B 1 250 ? -9.781 20.719 -5.684 1 97.69 250 LYS B CA 1
ATOM 5387 C C . LYS B 1 250 ? -10.438 19.672 -4.805 1 97.69 250 LYS B C 1
ATOM 5389 O O . LYS B 1 250 ? -11.32 18.938 -5.254 1 97.69 250 LYS B O 1
ATOM 5394 N N . MET B 1 251 ? -10.023 19.656 -3.562 1 96.81 251 MET B N 1
ATOM 5395 C CA . MET B 1 251 ? -10.57 18.656 -2.65 1 96.81 251 MET B CA 1
ATOM 5396 C C . MET B 1 251 ? -12.047 18.922 -2.357 1 96.81 251 MET B C 1
ATOM 5398 O O . MET B 1 251 ? -12.445 20.078 -2.209 1 96.81 251 MET B O 1
ATOM 5402 N N . LEU B 1 252 ? -12.789 17.875 -2.15 1 97 252 LEU B N 1
ATOM 5403 C CA . LEU B 1 252 ? -14.219 18 -1.925 1 97 252 LEU B CA 1
ATOM 5404 C C . LEU B 1 252 ? -14.555 17.859 -0.442 1 97 252 LEU B C 1
ATOM 5406 O O . LEU B 1 252 ? -15.703 18.031 -0.041 1 97 252 LEU B O 1
ATOM 5410 N N . THR B 1 253 ? -13.586 17.609 0.292 1 96.19 253 THR B N 1
ATOM 5411 C CA . THR B 1 253 ? -13.781 17.438 1.728 1 96.19 253 THR B CA 1
ATOM 5412 C C . THR B 1 253 ? -13.398 18.719 2.479 1 96.19 253 THR B C 1
ATOM 5414 O O . THR B 1 253 ? -12.664 19.562 1.957 1 96.19 253 THR B O 1
ATOM 5417 N N . LEU B 1 254 ? -13.953 18.844 3.67 1 96.88 254 LEU B N 1
ATOM 5418 C CA . LEU B 1 254 ? -13.68 20.016 4.492 1 96.88 254 LEU B CA 1
ATOM 5419 C C . LEU B 1 254 ? -12.711 19.672 5.617 1 96.88 254 LEU B C 1
ATOM 5421 O O . LEU B 1 254 ? -13.078 19.016 6.586 1 96.88 254 LEU B O 1
ATOM 5425 N N . ASN B 1 255 ? -11.469 20.094 5.375 1 96 255 ASN B N 1
ATOM 5426 C CA . ASN B 1 255 ? -10.523 20.047 6.488 1 96 255 ASN B CA 1
ATOM 5427 C C . ASN B 1 255 ? -10.57 21.312 7.32 1 96 255 ASN B C 1
ATOM 5429 O O . ASN B 1 255 ? -11.469 22.141 7.156 1 96 255 ASN B O 1
ATOM 5433 N N . ARG B 1 256 ? -9.711 21.516 8.219 1 96.44 256 ARG B N 1
ATOM 5434 C CA . ARG B 1 256 ? -9.727 22.656 9.133 1 96.44 256 ARG B CA 1
ATOM 5435 C C . ARG B 1 256 ? -9.641 23.984 8.367 1 96.44 256 ARG B C 1
ATOM 5437 O O . ARG B 1 256 ? -10.453 24.875 8.578 1 96.44 256 ARG B O 1
ATOM 5444 N N . GLN B 1 257 ? -8.742 24.078 7.48 1 96.62 257 GLN B N 1
ATOM 5445 C CA . GLN B 1 257 ? -8.547 25.312 6.73 1 96.62 257 GLN B CA 1
ATOM 5446 C C . GLN B 1 257 ? -9.727 25.578 5.805 1 96.62 257 GLN B C 1
ATOM 5448 O O . GLN B 1 257 ? -10.258 26.688 5.781 1 96.62 257 GLN B O 1
ATOM 5453 N N . ARG B 1 258 ? -10.164 24.609 5.051 1 97.12 258 ARG B N 1
ATOM 5454 C CA . ARG B 1 258 ? -11.258 24.797 4.102 1 97.12 258 ARG B CA 1
ATOM 5455 C C . ARG B 1 258 ? -12.562 25.125 4.82 1 97.12 258 ARG B C 1
ATOM 5457 O O . ARG B 1 258 ? -13.32 25.984 4.379 1 97.12 258 ARG B O 1
ATOM 5464 N N . ALA B 1 259 ? -12.805 24.422 5.863 1 97.12 259 ALA B N 1
ATOM 5465 C CA . ALA B 1 259 ? -14 24.719 6.652 1 97.12 259 ALA B CA 1
ATOM 5466 C C . ALA B 1 259 ? -13.977 26.172 7.156 1 97.12 259 ALA B C 1
ATOM 5468 O O . ALA B 1 259 ? -14.992 26.859 7.102 1 97.12 259 ALA B O 1
ATOM 5469 N N . THR B 1 260 ? -12.852 26.562 7.68 1 97 260 THR B N 1
ATOM 5470 C CA . THR B 1 260 ? -12.719 27.922 8.195 1 97 260 THR B CA 1
ATOM 5471 C C . THR B 1 260 ? -12.977 28.953 7.098 1 97 260 THR B C 1
ATOM 5473 O O . THR B 1 260 ? -13.672 29.938 7.316 1 97 260 THR B O 1
ATOM 5476 N N . ILE B 1 261 ? -12.469 28.703 5.934 1 96.88 261 ILE B N 1
ATOM 5477 C CA . ILE B 1 261 ? -12.641 29.609 4.805 1 96.88 261 ILE B CA 1
ATOM 5478 C C . ILE B 1 261 ? -14.125 29.703 4.438 1 96.88 261 ILE B C 1
ATOM 5480 O O . ILE B 1 261 ? -14.664 30.797 4.277 1 96.88 261 ILE B O 1
ATOM 5484 N N . VAL B 1 262 ? -14.789 28.562 4.316 1 97.38 262 VAL B N 1
ATOM 5485 C CA . VAL B 1 262 ? -16.188 28.5 3.906 1 97.38 262 VAL B CA 1
ATOM 5486 C C . VAL B 1 262 ? -17.062 29.156 4.961 1 97.38 262 VAL B C 1
ATOM 5488 O O . VAL B 1 262 ? -17.938 29.969 4.633 1 97.38 262 VAL B O 1
ATOM 5491 N N . PHE B 1 263 ? -16.828 28.859 6.203 1 96.44 263 PHE B N 1
ATOM 5492 C CA . PHE B 1 263 ? -17.656 29.375 7.281 1 96.44 263 PHE B CA 1
ATOM 5493 C C . PHE B 1 263 ? -17.453 30.875 7.457 1 96.44 263 PHE B C 1
ATOM 5495 O O . PHE B 1 263 ? -18.406 31.609 7.719 1 96.44 263 PHE B O 1
ATOM 5502 N N . ARG B 1 264 ? -16.234 31.266 7.363 1 95 264 ARG B N 1
ATOM 5503 C CA . ARG B 1 264 ? -15.953 32.688 7.441 1 95 264 ARG B CA 1
ATOM 5504 C C . ARG B 1 264 ? -16.688 33.469 6.348 1 95 264 ARG B C 1
ATOM 5506 O O . ARG B 1 264 ? -17.281 34.5 6.605 1 95 264 ARG B O 1
ATOM 5513 N N . GLU B 1 265 ? -16.672 33 5.133 1 95.31 265 GLU B N 1
ATOM 5514 C CA . GLU B 1 265 ? -17.375 33.625 4.016 1 95.31 265 GLU B CA 1
ATOM 5515 C C . GLU B 1 265 ? -18.875 33.625 4.246 1 95.31 265 GLU B C 1
ATOM 5517 O O . GLU B 1 265 ? -19.562 34.594 3.969 1 95.31 265 GLU B O 1
ATOM 5522 N N . TYR B 1 266 ? -19.391 32.531 4.727 1 95.25 266 TYR B N 1
ATOM 5523 C CA . TYR B 1 266 ? -20.812 32.406 5.016 1 95.25 266 TYR B CA 1
ATOM 5524 C C . TYR B 1 266 ? -21.234 33.469 6.047 1 95.25 266 TYR B C 1
ATOM 5526 O O . TYR B 1 266 ? -22.297 34.094 5.918 1 95.25 266 TYR B O 1
ATOM 5534 N N . LEU B 1 267 ? -20.453 33.625 7.055 1 91.88 267 LEU B N 1
ATOM 5535 C CA . LEU B 1 267 ? -20.75 34.594 8.109 1 91.88 267 LEU B CA 1
ATOM 5536 C C . LEU B 1 267 ? -20.625 36.031 7.582 1 91.88 267 LEU B C 1
ATOM 5538 O O . LEU B 1 267 ? -21.375 36.906 7.996 1 91.88 267 LEU B O 1
ATOM 5542 N N . ASP B 1 268 ? -19.766 36.156 6.699 1 92.38 268 ASP B N 1
ATOM 5543 C CA . ASP B 1 268 ? -19.5 37.5 6.16 1 92.38 268 ASP B CA 1
ATOM 5544 C C . ASP B 1 268 ? -20.578 37.875 5.141 1 92.38 268 ASP B C 1
ATOM 5546 O O . ASP B 1 268 ? -21.109 39 5.188 1 92.38 268 ASP B O 1
ATOM 5550 N N . SER B 1 269 ? -20.891 36.969 4.188 1 93.38 269 SER B N 1
ATOM 5551 C CA . SER B 1 269 ? -21.719 37.375 3.041 1 93.38 269 SER B CA 1
ATOM 5552 C C . SER B 1 269 ? -22.969 36.5 2.941 1 93.38 269 SER B C 1
ATOM 5554 O O . SER B 1 269 ? -23.875 36.812 2.174 1 93.38 269 SER B O 1
ATOM 5556 N N . GLY B 1 270 ? -22.984 35.438 3.609 1 91.56 270 GLY B N 1
ATOM 5557 C CA . GLY B 1 270 ? -24.109 34.5 3.508 1 91.56 270 GLY B CA 1
ATOM 5558 C C . GLY B 1 270 ? -23.938 33.5 2.402 1 91.56 270 GLY B C 1
ATOM 5559 O O . GLY B 1 270 ? -24.781 32.594 2.246 1 91.56 270 GLY B O 1
ATOM 5560 N N . ARG B 1 271 ? -22.891 33.594 1.754 1 94.88 271 ARG B N 1
ATOM 5561 C CA . ARG B 1 271 ? -22.656 32.719 0.629 1 94.88 271 ARG B CA 1
ATOM 5562 C C . ARG B 1 271 ? -21.797 31.516 1.05 1 94.88 271 ARG B C 1
ATOM 5564 O O . ARG B 1 271 ? -20.859 31.672 1.834 1 94.88 271 ARG B O 1
ATOM 5571 N N . VAL B 1 272 ? -22.156 30.328 0.47 1 97.12 272 VAL B N 1
ATOM 5572 C CA . VAL B 1 272 ? -21.344 29.141 0.666 1 97.12 272 VAL B CA 1
ATOM 5573 C C . VAL B 1 272 ? -20.453 28.906 -0.56 1 97.12 272 VAL B C 1
ATOM 5575 O O . VAL B 1 272 ? -20.969 28.766 -1.676 1 97.12 272 VAL B O 1
ATOM 5578 N N . LEU B 1 273 ? -19.188 28.922 -0.34 1 98.12 273 LEU B N 1
ATOM 5579 C CA . LEU B 1 273 ? -18.219 28.781 -1.423 1 98.12 273 LEU B CA 1
ATOM 5580 C C . LEU B 1 273 ? -18.188 27.344 -1.931 1 98.12 273 LEU B C 1
ATOM 5582 O O . LEU B 1 273 ? -18.422 26.406 -1.165 1 98.12 273 LEU B O 1
ATOM 5586 N N . THR B 1 274 ? -17.891 27.203 -3.193 1 97.94 274 THR B N 1
ATOM 5587 C CA . THR B 1 274 ? -17.703 25.891 -3.795 1 97.94 274 THR B CA 1
ATOM 5588 C C . THR B 1 274 ? -16.281 25.391 -3.574 1 97.94 274 THR B C 1
ATOM 5590 O O . THR B 1 274 ? -15.391 26.172 -3.221 1 97.94 274 THR B O 1
ATOM 5593 N N . PRO B 1 275 ? -16.062 24.094 -3.809 1 97.5 275 PRO B N 1
ATOM 5594 C CA . PRO B 1 275 ? -14.695 23.578 -3.688 1 97.5 275 PRO B CA 1
ATOM 5595 C C . PRO B 1 275 ? -13.703 24.281 -4.613 1 97.5 275 PRO B C 1
ATOM 5597 O O . PRO B 1 275 ? -12.562 24.531 -4.227 1 97.5 275 PRO B O 1
ATOM 5600 N N . SER B 1 276 ? -14.102 24.609 -5.738 1 97.12 276 SER B N 1
ATOM 5601 C CA . SER B 1 276 ? -13.234 25.297 -6.688 1 97.12 276 SER B CA 1
ATOM 5602 C C . SER B 1 276 ? -12.852 26.688 -6.184 1 97.12 276 SER B C 1
ATOM 5604 O O . SER B 1 276 ? -11.703 27.109 -6.32 1 97.12 276 SER B O 1
ATOM 5606 N N . ASP B 1 277 ? -13.836 27.328 -5.566 1 97.19 277 ASP B N 1
ATOM 5607 C CA . ASP B 1 277 ? -13.578 28.641 -4.992 1 97.19 277 ASP B CA 1
ATOM 5608 C C . ASP B 1 277 ? -12.562 28.562 -3.855 1 97.19 277 ASP B C 1
ATOM 5610 O O . ASP B 1 277 ? -11.648 29.375 -3.768 1 97.19 277 ASP B O 1
ATOM 5614 N N . VAL B 1 278 ? -12.727 27.625 -3.051 1 97.38 278 VAL B N 1
ATOM 5615 C CA . VAL B 1 278 ? -11.891 27.484 -1.863 1 97.38 278 VAL B CA 1
ATOM 5616 C C . VAL B 1 278 ? -10.484 27.062 -2.27 1 97.38 278 VAL B C 1
ATOM 5618 O O . VAL B 1 278 ? -9.5 27.5 -1.661 1 97.38 278 VAL B O 1
ATOM 5621 N N . ALA B 1 279 ? -10.352 26.219 -3.295 1 96.69 279 ALA B N 1
ATOM 5622 C CA . ALA B 1 279 ? -9.055 25.75 -3.77 1 96.69 279 ALA B CA 1
ATOM 5623 C C . ALA B 1 279 ? -8.156 26.922 -4.156 1 96.69 279 ALA B C 1
ATOM 5625 O O . ALA B 1 279 ? -6.934 26.859 -3.98 1 96.69 279 ALA B O 1
ATOM 5626 N N . GLN B 1 280 ? -8.766 28 -4.551 1 95.5 280 GLN B N 1
ATOM 5627 C CA . GLN B 1 280 ? -8.008 29.172 -4.969 1 95.5 280 GLN B CA 1
ATOM 5628 C C . GLN B 1 280 ? -7.523 29.969 -3.766 1 95.5 280 GLN B C 1
ATOM 5630 O O . GLN B 1 280 ? -6.543 30.719 -3.859 1 95.5 280 GLN B O 1
ATOM 5635 N N . ARG B 1 281 ? -8.164 29.75 -2.664 1 94.75 281 ARG B N 1
ATOM 5636 C CA . ARG B 1 281 ? -7.855 30.547 -1.479 1 94.75 281 ARG B CA 1
ATOM 5637 C C . ARG B 1 281 ? -7.012 29.75 -0.492 1 94.75 281 ARG B C 1
ATOM 5639 O O . ARG B 1 281 ? -6.41 30.312 0.421 1 94.75 281 ARG B O 1
ATOM 5646 N N . GLU B 1 282 ? -6.957 28.469 -0.716 1 94.38 282 GLU B N 1
ATOM 5647 C CA . GLU B 1 282 ? -6.277 27.562 0.206 1 94.38 282 GLU B CA 1
ATOM 5648 C C . GLU B 1 282 ? -4.766 27.766 0.165 1 94.38 282 GLU B C 1
ATOM 5650 O O . GLU B 1 282 ? -4.191 27.969 -0.906 1 94.38 282 GLU B O 1
ATOM 5655 N N . SER B 1 283 ? -4.234 27.797 1.354 1 94.5 283 SER B N 1
ATOM 5656 C CA . SER B 1 283 ? -2.781 27.828 1.468 1 94.5 283 SER B CA 1
ATOM 5657 C C . SER B 1 283 ? -2.223 26.438 1.741 1 94.5 283 SER B C 1
ATOM 5659 O O . SER B 1 283 ? -2.82 25.656 2.49 1 94.5 283 SER B O 1
ATOM 5661 N N . ILE B 1 284 ? -1.063 26.156 1.157 1 94.38 284 ILE B N 1
ATOM 5662 C CA . ILE B 1 284 ? -0.483 24.828 1.285 1 94.38 284 ILE B CA 1
ATOM 5663 C C . ILE B 1 284 ? 0.405 24.766 2.525 1 94.38 284 ILE B C 1
ATOM 5665 O O . ILE B 1 284 ? 0.473 23.734 3.201 1 94.38 284 ILE B O 1
ATOM 5669 N N . LEU B 1 285 ? 1.041 25.828 2.852 1 90.38 285 LEU B N 1
ATOM 5670 C CA . LEU B 1 285 ? 2.037 25.781 3.918 1 90.38 285 LEU B CA 1
ATOM 5671 C C . LEU B 1 285 ? 1.624 26.688 5.082 1 90.38 285 LEU B C 1
ATOM 5673 O O . LEU B 1 285 ? 1.999 26.438 6.23 1 90.38 285 LEU B O 1
ATOM 5677 N N . ARG B 1 286 ? 0.825 27.641 4.801 1 84.69 286 ARG B N 1
ATOM 5678 C CA . ARG B 1 286 ? 0.436 28.609 5.828 1 84.69 286 ARG B CA 1
ATOM 5679 C C . ARG B 1 286 ? -0.98 28.328 6.324 1 84.69 286 ARG B C 1
ATOM 5681 O O . ARG B 1 286 ? -1.839 27.891 5.555 1 84.69 286 ARG B O 1
ATOM 5688 N N . ASN B 1 287 ? -1.174 28.578 7.582 1 83.81 287 ASN B N 1
ATOM 5689 C CA . ASN B 1 287 ? -2.5 28.5 8.188 1 83.81 287 ASN B CA 1
ATOM 5690 C C . ASN B 1 287 ? -3.131 27.125 7.988 1 83.81 287 ASN B C 1
ATOM 5692 O O . ASN B 1 287 ? -4.328 27.031 7.715 1 83.81 287 ASN B O 1
ATOM 5696 N N . VAL B 1 288 ? -2.289 26.109 8.008 1 84.56 288 VAL B N 1
ATOM 5697 C CA . VAL B 1 288 ? -2.746 24.75 7.684 1 84.56 288 VAL B CA 1
ATOM 5698 C C . VAL B 1 288 ? -3.629 24.234 8.812 1 84.56 288 VAL B C 1
ATOM 5700 O O . VAL B 1 288 ? -4.477 23.359 8.586 1 84.56 288 VAL B O 1
ATOM 5703 N N . ASN B 1 289 ? -3.531 24.828 9.93 1 85.56 289 ASN B N 1
ATOM 5704 C CA . ASN B 1 289 ? -4.289 24.344 11.086 1 85.56 289 ASN B CA 1
ATOM 5705 C C . ASN B 1 289 ? -5.652 25.016 11.18 1 85.56 289 ASN B C 1
ATOM 5707 O O . ASN B 1 289 ? -6.375 24.844 12.164 1 85.56 289 ASN B O 1
ATOM 5711 N N . GLY B 1 290 ? -6.023 25.812 10.242 1 88.25 290 GLY B N 1
ATOM 5712 C CA . GLY B 1 290 ? -7.312 26.484 10.273 1 88.25 290 GLY B CA 1
ATOM 5713 C C . GLY B 1 290 ? -7.332 27.703 11.18 1 88.25 290 GLY B C 1
ATOM 5714 O O . GLY B 1 290 ? -8.234 27.844 12.008 1 88.25 290 GLY B O 1
ATOM 5715 N N . GLU B 1 291 ? -6.434 28.516 10.984 1 92.56 291 GLU B N 1
ATOM 5716 C CA . GLU B 1 291 ? -6.367 29.75 11.781 1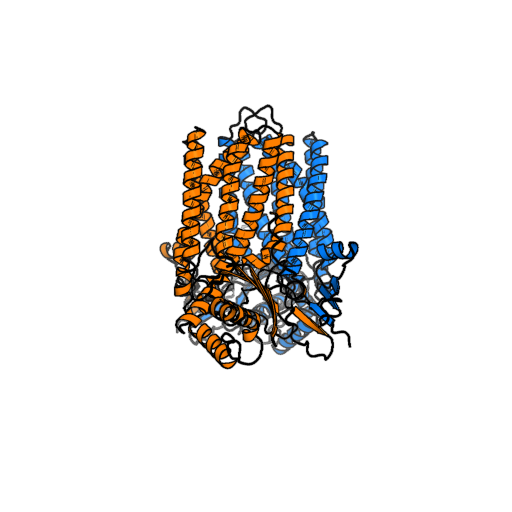 92.56 291 GLU B CA 1
ATOM 5717 C C . GLU B 1 291 ? -7.59 30.625 11.539 1 92.56 291 GLU B C 1
ATOM 5719 O O . GLU B 1 291 ? -8.078 30.719 10.414 1 92.56 291 GLU B O 1
ATOM 5724 N N . MET B 1 292 ? -8.062 31.172 12.609 1 94.75 292 MET B N 1
ATOM 5725 C CA . MET B 1 292 ? -9.273 31.984 12.578 1 94.75 292 MET B CA 1
ATOM 5726 C C . MET B 1 292 ? -8.977 33.438 12.977 1 94.75 292 MET B C 1
ATOM 5728 O O . MET B 1 292 ? -7.938 33.719 13.578 1 94.75 292 MET B O 1
ATOM 5732 N N . ALA B 1 293 ? -9.867 34.281 12.469 1 94.19 293 ALA B N 1
ATOM 5733 C CA . ALA B 1 293 ? -9.719 35.719 12.781 1 94.19 293 ALA B CA 1
ATOM 5734 C C . ALA B 1 293 ? -11.07 36.344 13.07 1 94.19 293 ALA B C 1
ATOM 5736 O O . ALA B 1 293 ? -12.109 35.875 12.609 1 94.19 293 ALA B O 1
ATOM 5737 N N . SER B 1 294 ? -10.953 37.406 13.852 1 91.81 294 SER B N 1
ATOM 5738 C CA . SER B 1 294 ? -12.156 38.188 14.07 1 91.81 294 SER B CA 1
ATOM 5739 C C . SER B 1 294 ? -12.562 38.938 12.812 1 91.81 294 SER B C 1
ATOM 5741 O O . SER B 1 294 ? -11.781 39.031 11.859 1 91.81 294 SER B O 1
ATOM 5743 N N . LYS B 1 295 ? -13.836 39.375 12.836 1 90.25 295 LYS B N 1
ATOM 5744 C CA . LYS B 1 295 ? -14.367 40.062 11.664 1 90.25 295 LYS B CA 1
ATOM 5745 C C . LYS B 1 295 ? -13.453 41.219 11.258 1 90.25 295 LYS B C 1
ATOM 5747 O O . LYS B 1 295 ? -13.18 41.406 10.07 1 90.25 295 LYS B O 1
ATOM 5752 N N . ASP B 1 296 ? -12.922 41.969 12.211 1 90.44 296 ASP B N 1
ATOM 5753 C CA . ASP B 1 296 ? -12.086 43.125 11.953 1 90.44 296 ASP B CA 1
ATOM 5754 C C . ASP B 1 296 ? -10.625 42.719 11.773 1 90.44 296 ASP B C 1
ATOM 5756 O O . ASP B 1 296 ? -9.797 43.562 11.383 1 90.44 296 ASP B O 1
ATOM 5760 N N . GLY B 1 297 ? -10.305 41.531 12.07 1 90.94 297 GLY B N 1
ATOM 5761 C CA . GLY B 1 297 ? -8.938 41.062 11.898 1 90.94 297 GLY B CA 1
ATOM 5762 C C . GLY B 1 297 ? -8.039 41.406 13.062 1 90.94 297 GLY B C 1
ATOM 5763 O O . GLY B 1 297 ? -6.84 41.094 13.039 1 90.94 297 GLY B O 1
ATOM 5764 N N . ASP B 1 298 ? -8.586 41.875 14.117 1 91.31 298 ASP B N 1
ATOM 5765 C CA . ASP B 1 298 ? -7.801 42.344 15.266 1 91.31 298 ASP B CA 1
ATOM 5766 C C . ASP B 1 298 ? -7.355 41.156 16.125 1 91.31 298 ASP B C 1
ATOM 5768 O O . ASP B 1 298 ? -6.34 41.25 16.828 1 91.31 298 ASP B O 1
ATOM 5772 N N . TYR B 1 299 ? -8.156 40.219 16.094 1 91.25 299 TYR B N 1
ATOM 5773 C CA . TYR B 1 299 ? -7.859 39.031 16.891 1 91.25 299 TYR B CA 1
ATOM 5774 C C . TYR B 1 299 ? -7.691 37.781 16 1 91.25 299 TYR B C 1
ATOM 5776 O O . TYR B 1 299 ? -8.453 37.594 15.062 1 91.25 299 TYR B O 1
ATOM 5784 N N . THR B 1 300 ? -6.613 37.125 16.266 1 94 300 THR B N 1
ATOM 5785 C CA . THR B 1 300 ? -6.355 35.875 15.539 1 94 300 THR B CA 1
ATOM 5786 C C . THR B 1 300 ? -6.148 34.719 16.5 1 94 300 THR B C 1
ATOM 5788 O O . THR B 1 300 ? -5.773 34.906 17.656 1 94 300 THR B O 1
ATOM 5791 N N . GLY B 1 301 ? -6.539 33.562 16.047 1 93.75 301 GLY B N 1
ATOM 5792 C CA . GLY B 1 301 ? -6.379 32.406 16.906 1 93.75 301 GLY B CA 1
ATOM 5793 C C . GLY B 1 301 ? -6.512 31.078 16.172 1 93.75 301 GLY B C 1
ATOM 5794 O O . GLY B 1 301 ? -6.52 31.047 14.938 1 93.75 301 GLY B O 1
ATOM 5795 N N . SER B 1 302 ? -6.402 30.031 16.969 1 92.5 302 SER B N 1
ATOM 5796 C CA . SER B 1 302 ? -6.5 28.672 16.422 1 92.5 302 SER B CA 1
ATOM 5797 C C . SER B 1 302 ? -7.5 27.828 17.203 1 92.5 302 SER B C 1
ATOM 5799 O O . SER B 1 302 ? -7.879 28.188 18.312 1 92.5 302 SER B O 1
ATOM 5801 N N . CYS B 1 303 ? -7.973 26.859 16.531 1 93.5 303 CYS B N 1
ATOM 5802 C CA . CYS B 1 303 ? -8.922 25.938 17.125 1 93.5 303 CYS B CA 1
ATOM 5803 C C . CYS B 1 303 ? -8.445 24.484 16.969 1 93.5 303 CYS B C 1
ATOM 5805 O O . CYS B 1 303 ? -7.855 24.141 15.945 1 93.5 303 CYS B O 1
ATOM 5807 N N . GLU B 1 304 ? -8.648 23.656 18.016 1 93.12 304 GLU B N 1
ATOM 5808 C CA . GLU B 1 304 ? -8.281 22.25 17.953 1 93.12 304 GLU B CA 1
ATOM 5809 C C . GLU B 1 304 ? -9.344 21.375 18.609 1 93.12 304 GLU B C 1
ATOM 5811 O O . GLU B 1 304 ? -9.93 21.75 19.625 1 93.12 304 GLU B O 1
ATOM 5816 N N . LEU B 1 305 ? -9.594 20.281 17.953 1 93.38 305 LEU B N 1
ATOM 5817 C CA . LEU B 1 305 ? -10.398 19.25 18.609 1 93.38 305 LEU B CA 1
ATOM 5818 C C . LEU B 1 305 ? -9.531 18.375 19.5 1 93.38 305 LEU B C 1
ATOM 5820 O O . LEU B 1 305 ? -8.562 17.781 19.031 1 93.38 305 LEU B O 1
ATOM 5824 N N . ARG B 1 306 ? -9.867 18.344 20.719 1 92.75 306 ARG B N 1
ATOM 5825 C CA . ARG B 1 306 ? -9.062 17.625 21.703 1 92.75 306 ARG B CA 1
ATOM 5826 C C . ARG B 1 306 ? -9.953 16.844 22.672 1 92.75 306 ARG B C 1
ATOM 5828 O O . ARG B 1 306 ? -11.086 16.5 22.344 1 92.75 306 ARG B O 1
ATOM 5835 N N . ASN B 1 307 ? -9.367 16.453 23.781 1 92.25 307 ASN B N 1
ATOM 5836 C CA . ASN B 1 307 ? -10.102 15.688 24.781 1 92.25 307 ASN B CA 1
ATOM 5837 C C . ASN B 1 307 ? -10.672 16.594 25.859 1 92.25 307 ASN B C 1
ATOM 5839 O O . ASN B 1 307 ? -10.461 17.812 25.844 1 92.25 307 ASN B O 1
ATOM 5843 N N . TYR B 1 308 ? -11.492 15.984 26.734 1 92 308 TYR B N 1
ATOM 5844 C CA . TYR B 1 308 ? -12.18 16.719 27.797 1 92 308 TYR B CA 1
ATOM 5845 C C . TYR B 1 308 ? -11.18 17.406 28.703 1 92 308 TYR B C 1
ATOM 5847 O O . TYR B 1 308 ? -11.359 18.578 29.047 1 92 308 TYR B O 1
ATOM 5855 N N . GLY B 1 309 ? -10.156 16.766 29.078 1 88.12 309 GLY B N 1
ATOM 5856 C CA . GLY B 1 309 ? -9.148 17.328 29.953 1 88.12 309 GLY B CA 1
ATOM 5857 C C . GLY B 1 309 ? -8.484 18.562 29.375 1 88.12 309 GLY B C 1
ATOM 5858 O O . GLY B 1 309 ? -8.25 19.547 30.094 1 88.12 309 GLY B O 1
ATOM 5859 N N . ASP B 1 310 ? -8.18 18.531 28.156 1 89.06 310 ASP B N 1
ATOM 5860 C CA . ASP B 1 310 ? -7.531 19.656 27.484 1 89.06 310 ASP B CA 1
ATOM 5861 C C . ASP B 1 310 ? -8.43 20.891 27.484 1 89.06 310 ASP B C 1
ATOM 5863 O O . ASP B 1 310 ? -7.945 22.031 27.516 1 89.06 310 ASP B O 1
ATOM 5867 N N . VAL B 1 311 ? -9.688 20.578 27.375 1 89.12 311 VAL B N 1
ATOM 5868 C CA . VAL B 1 311 ? -10.641 21.672 27.312 1 89.12 311 VAL B CA 1
ATOM 5869 C C . VAL B 1 311 ? -10.891 22.234 28.719 1 89.12 311 VAL B C 1
ATOM 5871 O O . VAL B 1 311 ? -10.898 23.453 28.922 1 89.12 311 VAL B O 1
ATOM 5874 N N . MET B 1 312 ? -10.992 21.359 29.672 1 83.81 312 MET B N 1
ATOM 5875 C CA . MET B 1 312 ? -11.453 21.766 30.984 1 83.81 312 MET B CA 1
ATOM 5876 C C . MET B 1 312 ? -10.281 22.156 31.875 1 83.81 312 MET B C 1
ATOM 5878 O O . MET B 1 312 ? -10.445 22.891 32.844 1 83.81 312 MET B O 1
ATOM 5882 N N . THR B 1 313 ? -9.125 21.594 31.656 1 74.56 313 THR B N 1
ATOM 5883 C CA . THR B 1 313 ? -8.016 21.828 32.562 1 74.56 313 THR B CA 1
ATOM 5884 C C . THR B 1 313 ? -7.055 22.875 32.031 1 74.56 313 THR B C 1
ATOM 5886 O O . THR B 1 313 ? -6.098 23.266 32.688 1 74.56 313 THR B O 1
ATOM 5889 N N . SER B 1 314 ? -7.223 23.203 30.859 1 65.81 314 SER B N 1
ATOM 5890 C CA . SER B 1 314 ? -6.234 24.125 30.328 1 65.81 314 SER B CA 1
ATOM 5891 C C . SER B 1 314 ? -6.191 25.422 31.125 1 65.81 314 SER B C 1
ATOM 5893 O O . SER B 1 314 ? -7.215 26.094 31.297 1 65.81 314 SER B O 1
ATOM 5895 N N . LYS B 1 315 ? -5.305 25.406 32.25 1 57.81 315 LYS B N 1
ATOM 5896 C CA . LYS B 1 315 ? -5.094 26.609 33.062 1 57.81 315 LYS B CA 1
ATOM 5897 C C . LYS B 1 315 ? -4.137 27.578 32.375 1 57.81 315 LYS B C 1
ATOM 5899 O O . LYS B 1 315 ? -2.961 27.25 32.156 1 57.81 315 LYS B O 1
ATOM 5904 N N . THR B 1 316 ? -4.426 28.062 31.25 1 53.88 316 THR B N 1
ATOM 5905 C CA . THR B 1 316 ? -3.412 28.984 30.75 1 53.88 316 THR B CA 1
ATOM 5906 C C . THR B 1 316 ? -3.219 30.156 31.703 1 53.88 316 THR B C 1
ATOM 5908 O O . THR B 1 316 ? -4.191 30.703 32.219 1 53.88 316 THR B O 1
ATOM 591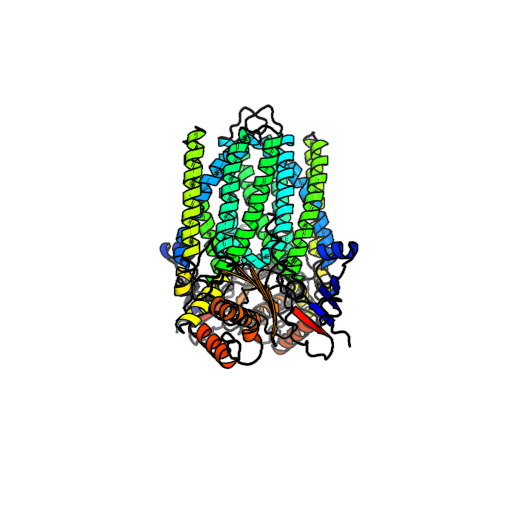1 N N . TRP B 1 317 ? -2.131 30.375 32.375 1 48.81 317 TRP B N 1
ATOM 5912 C CA . TRP B 1 317 ? -1.765 31.531 33.188 1 48.81 317 TRP B CA 1
ATOM 5913 C C . TRP B 1 317 ? -2.105 32.812 32.469 1 48.81 317 TRP B C 1
ATOM 5915 O O . TRP B 1 317 ? -1.69 33.031 31.312 1 48.81 317 TRP B O 1
ATOM 5925 N N . GLY B 1 318 ? -2.754 33.781 33.125 1 51.81 318 GLY B N 1
ATOM 5926 C CA . GLY B 1 318 ? -3.012 35.188 32.781 1 51.81 318 GLY B CA 1
ATOM 5927 C C . GLY B 1 318 ? -4.062 35.344 31.703 1 51.81 318 GLY B C 1
ATOM 5928 O O . GLY B 1 318 ? -4.34 36.438 31.25 1 51.81 318 GLY B O 1
ATOM 5929 N N . TYR B 1 319 ? -4.625 34.156 31.219 1 60.31 319 TYR B N 1
ATOM 5930 C CA . TYR B 1 319 ? -5.551 34.25 30.094 1 60.31 319 TYR B CA 1
ATOM 5931 C C . TYR B 1 319 ? -6.996 34.281 30.578 1 60.31 319 TYR B C 1
ATOM 5933 O O . TYR B 1 319 ? -7.309 33.719 31.641 1 60.31 319 TYR B O 1
ATOM 5941 N N . HIS B 1 320 ? -7.754 35.281 30.125 1 70.44 320 HIS B N 1
ATOM 5942 C CA . HIS B 1 320 ? -9.203 35.156 30.266 1 70.44 320 HIS B CA 1
ATOM 5943 C C . HIS B 1 320 ? -9.742 33.906 29.578 1 70.44 320 HIS B C 1
ATOM 5945 O O . HIS B 1 320 ? -9.359 33.625 28.453 1 70.44 320 HIS B O 1
ATOM 5951 N N . SER B 1 321 ? -10.227 32.938 30.406 1 77.62 321 SER B N 1
ATOM 5952 C CA . SER B 1 321 ? -10.734 31.703 29.828 1 77.62 321 SER B CA 1
ATOM 5953 C C . SER B 1 321 ? -12.242 31.594 30.016 1 77.62 321 SER B C 1
ATOM 5955 O O . SER B 1 321 ? -12.797 32.062 31 1 77.62 321 SER B O 1
ATOM 5957 N N . TYR B 1 322 ? -12.82 31.156 28.906 1 77.12 322 TYR B N 1
ATOM 5958 C CA . TYR B 1 322 ? -14.25 30.844 28.922 1 77.12 322 TYR B CA 1
ATOM 5959 C C . TYR B 1 322 ? -14.492 29.406 28.484 1 77.12 322 TYR B C 1
ATOM 5961 O O . TYR B 1 322 ? -13.859 28.922 27.547 1 77.12 322 TYR B O 1
ATOM 5969 N N . LYS B 1 323 ? -15.258 28.703 29.375 1 83.12 323 LYS B N 1
ATOM 5970 C CA . LYS B 1 323 ? -15.633 27.328 29.047 1 83.12 323 LYS B CA 1
ATOM 5971 C C . LYS B 1 323 ? -17.156 27.188 28.953 1 83.12 323 LYS B C 1
ATOM 5973 O O . LYS B 1 323 ? -17.891 27.781 29.734 1 83.12 323 LYS B O 1
ATOM 5978 N N . PHE B 1 324 ? -17.609 26.547 28 1 82.12 324 PHE B N 1
ATOM 5979 C CA . PHE B 1 324 ? -19.047 26.328 27.906 1 82.12 324 PHE B CA 1
ATOM 5980 C C . PHE B 1 324 ? -19.344 24.922 27.422 1 82.12 324 PHE B C 1
ATOM 5982 O O . PHE B 1 324 ? -18.5 24.281 26.797 1 82.12 324 PHE B O 1
ATOM 5989 N N . GLU B 1 325 ? -20.516 24.453 27.797 1 85.94 325 GLU B N 1
ATOM 5990 C CA . GLU B 1 325 ? -21.031 23.141 27.438 1 85.94 325 GLU B CA 1
ATOM 5991 C C . GLU B 1 325 ? -22.219 23.234 26.484 1 85.94 325 GLU B C 1
ATOM 5993 O O . GLU B 1 325 ? -23.156 24 26.734 1 85.94 325 GLU B O 1
ATOM 5998 N N . ARG B 1 326 ? -22.062 22.625 25.391 1 88.06 326 ARG B N 1
ATOM 5999 C CA . ARG B 1 326 ? -23.156 22.453 24.453 1 88.06 326 ARG B CA 1
ATOM 6000 C C . ARG B 1 326 ? -23.625 21.016 24.406 1 88.06 326 ARG B C 1
ATOM 6002 O O . ARG B 1 326 ? -22.969 20.125 24.953 1 88.06 326 ARG B O 1
ATOM 6009 N N . PRO B 1 327 ? -24.828 20.812 23.812 1 87.31 327 PRO B N 1
ATOM 6010 C CA . PRO B 1 327 ? -25.344 19.438 23.781 1 87.31 327 PRO B CA 1
ATOM 6011 C C . PRO B 1 327 ? -24.375 18.453 23.125 1 87.31 327 PRO B C 1
ATOM 6013 O O . PRO B 1 327 ? -24.297 17.297 23.531 1 87.31 327 PRO B O 1
ATOM 6016 N N . ASP B 1 328 ? -23.578 18.984 22.203 1 92.81 328 ASP B N 1
ATOM 6017 C CA . ASP B 1 328 ? -22.797 18.047 21.391 1 92.81 328 ASP B CA 1
ATOM 6018 C C . ASP B 1 328 ? -21.312 18.094 21.75 1 92.81 328 ASP B C 1
ATOM 6020 O O . ASP B 1 328 ? -20.547 17.219 21.359 1 92.81 328 ASP B O 1
ATOM 6024 N N . TYR B 1 329 ? -20.938 19.156 22.5 1 94.38 329 TYR B N 1
ATOM 6025 C CA . TYR B 1 329 ? -19.5 19.281 22.719 1 94.38 329 TYR B CA 1
ATOM 6026 C C . TYR B 1 329 ? -19.219 20.219 23.891 1 94.38 329 TYR B C 1
ATOM 6028 O O . TYR B 1 329 ? -20.125 20.875 24.406 1 94.38 329 TYR B O 1
ATOM 6036 N N . PHE B 1 330 ? -18.047 20.141 24.453 1 92.19 330 PHE B N 1
ATOM 6037 C CA . PHE B 1 330 ? -17.484 21.125 25.359 1 92.19 330 PHE B CA 1
ATOM 6038 C C . PHE B 1 330 ? -16.5 22.031 24.625 1 92.19 330 PHE B C 1
ATOM 6040 O O . PHE B 1 330 ? -15.758 21.578 23.75 1 92.19 330 PHE B O 1
ATOM 6047 N N . MET B 1 331 ? -16.531 23.281 24.891 1 91.75 331 MET B N 1
ATOM 6048 C CA . MET B 1 331 ? -15.625 24.234 24.234 1 91.75 331 MET B CA 1
ATOM 6049 C C . MET B 1 331 ? -14.945 25.125 25.266 1 91.75 331 MET B C 1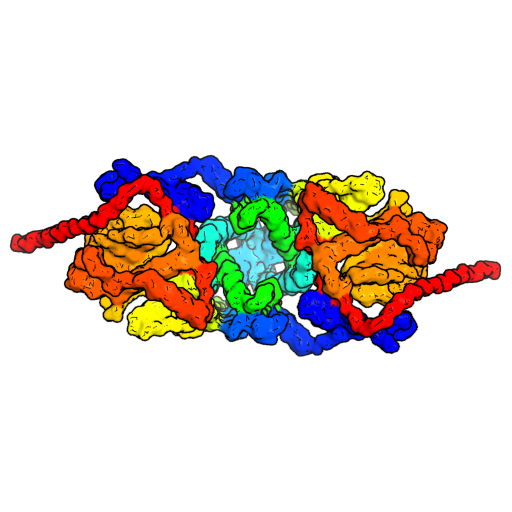
ATOM 6051 O O . MET B 1 331 ? -15.586 25.594 26.219 1 91.75 331 MET B O 1
ATOM 6055 N N . GLY B 1 332 ? -13.68 25.203 25.188 1 89 332 GLY B N 1
ATOM 6056 C CA . GLY B 1 332 ? -12.883 26.141 25.984 1 89 332 GLY B CA 1
ATOM 6057 C C . GLY B 1 332 ? -12.195 27.203 25.141 1 89 332 GLY B C 1
ATOM 6058 O O . GLY B 1 332 ? -11.641 26.891 24.078 1 89 332 GLY B O 1
ATOM 6059 N N . VAL B 1 333 ? -12.336 28.469 25.469 1 87.75 333 VAL B N 1
ATOM 6060 C CA . VAL B 1 333 ? -11.719 29.594 24.766 1 87.75 333 VAL B CA 1
ATOM 6061 C C . VAL B 1 333 ? -10.789 30.359 25.703 1 87.75 333 VAL B C 1
ATOM 6063 O O . VAL B 1 333 ? -11.18 30.734 26.812 1 87.75 333 VAL B O 1
ATOM 6066 N N . TRP B 1 334 ? -9.633 30.516 25.25 1 85.62 334 TRP B N 1
ATOM 6067 C CA . TRP B 1 334 ? -8.633 31.281 25.969 1 85.62 334 TRP B CA 1
ATOM 6068 C C . TRP B 1 334 ? -8.109 32.438 25.109 1 85.62 334 TRP B C 1
ATOM 6070 O O . TRP B 1 334 ? -7.941 32.281 23.906 1 85.62 334 TRP B O 1
ATOM 6080 N N . HIS B 1 335 ? -7.93 33.469 25.703 1 83.75 335 HIS B N 1
ATOM 6081 C CA . HIS B 1 335 ? -7.43 34.594 24.922 1 83.75 335 HIS B CA 1
ATOM 6082 C C . HIS B 1 335 ? -6.367 35.375 25.688 1 83.75 335 HIS B C 1
ATOM 6084 O O . HIS B 1 335 ? -6.414 35.438 26.922 1 83.75 335 HIS B O 1
ATOM 6090 N N . TYR B 1 336 ? -5.32 35.75 25.031 1 83.12 336 TYR B N 1
ATOM 6091 C CA . TYR B 1 336 ? -4.258 36.625 25.5 1 83.12 336 TYR B CA 1
ATOM 6092 C C . TYR B 1 336 ? -3.943 37.719 24.469 1 83.12 336 TYR B C 1
ATOM 6094 O O . TYR B 1 336 ? -3.471 37.406 23.375 1 83.12 336 TYR B O 1
ATOM 6102 N N . GLN B 1 337 ? -4.168 38.969 24.875 1 83 337 GLN B N 1
ATOM 6103 C CA . GLN B 1 337 ? -3.963 40.094 23.969 1 83 337 GLN B CA 1
ATOM 6104 C C . GLN B 1 337 ? -4.715 39.875 22.656 1 83 337 GLN B C 1
ATOM 6106 O O . GLN B 1 337 ? -5.934 39.688 22.672 1 83 337 GLN B O 1
ATOM 6111 N N . ALA B 1 338 ? -3.99 39.781 21.625 1 88.25 338 ALA B N 1
ATOM 6112 C CA . ALA B 1 338 ? -4.648 39.719 20.312 1 88.25 338 ALA B CA 1
ATOM 6113 C C . ALA B 1 338 ? -4.738 38.281 19.828 1 88.25 338 ALA B C 1
ATOM 6115 O O . ALA B 1 338 ? -5.18 38 18.719 1 88.25 338 ALA B O 1
ATOM 6116 N N . ARG B 1 339 ? -4.488 37.344 20.688 1 91.06 339 ARG B N 1
ATOM 6117 C CA . ARG B 1 339 ? -4.504 35.969 20.266 1 91.06 339 ARG B CA 1
ATOM 6118 C C . ARG B 1 339 ? -5.496 35.156 21.109 1 91.06 339 ARG B C 1
ATOM 6120 O O . ARG B 1 339 ? -5.625 35.375 22.312 1 91.06 339 ARG B O 1
ATOM 6127 N N . PHE B 1 340 ? -6.238 34.312 20.422 1 89.56 340 PHE B N 1
ATOM 6128 C CA . PHE B 1 340 ? -7.145 33.438 21.141 1 89.56 340 PHE B CA 1
ATOM 6129 C C . PHE B 1 340 ? -6.918 31.984 20.766 1 89.56 340 PHE B C 1
ATOM 6131 O O . PHE B 1 340 ? -6.352 31.703 19.703 1 89.56 340 PHE B O 1
ATOM 6138 N N . PHE B 1 341 ? -7.266 31.062 21.625 1 91 341 PHE B N 1
ATOM 6139 C CA . PHE B 1 341 ? -7.188 29.625 21.406 1 91 341 PHE B CA 1
ATOM 6140 C C . PHE B 1 341 ? -8.5 28.938 21.781 1 91 341 PHE B C 1
ATOM 6142 O O . PHE B 1 341 ? -9.07 29.203 22.844 1 91 341 PHE B O 1
ATOM 6149 N N . ILE B 1 342 ? -8.984 28.219 20.844 1 91.94 342 ILE B N 1
ATOM 6150 C CA . ILE B 1 342 ? -10.234 27.484 21.078 1 91.94 342 ILE B CA 1
ATOM 6151 C C . ILE B 1 342 ? -9.961 25.984 21.078 1 91.94 342 ILE B C 1
ATOM 6153 O O . ILE B 1 342 ? -9.227 25.484 20.219 1 91.94 342 ILE B O 1
ATOM 6157 N N . ARG B 1 343 ? -10.477 25.266 22.047 1 93.88 343 ARG B N 1
ATOM 6158 C CA . ARG B 1 343 ? -10.43 23.797 22.078 1 93.88 343 ARG B CA 1
ATOM 6159 C C . ARG B 1 343 ? -11.828 23.219 22.234 1 93.88 343 ARG B C 1
ATOM 6161 O O . ARG B 1 343 ? -12.664 23.766 22.969 1 93.88 343 ARG B O 1
ATOM 6168 N N . ILE B 1 344 ? -12.055 22.188 21.5 1 95.25 344 ILE B N 1
ATOM 6169 C CA . ILE B 1 344 ? -13.375 21.562 21.5 1 95.25 344 ILE B CA 1
ATOM 6170 C C . ILE B 1 344 ? -13.234 20.078 21.875 1 95.25 344 ILE B C 1
ATOM 6172 O O . ILE B 1 344 ? -12.352 19.391 21.375 1 95.25 344 ILE B O 1
ATOM 6176 N N . ALA B 1 345 ? -14.023 19.578 22.766 1 95.88 345 ALA B N 1
ATOM 6177 C CA . ALA B 1 345 ? -14.148 18.156 23.094 1 95.88 345 ALA B CA 1
ATOM 6178 C C . ALA B 1 345 ? -15.531 17.625 22.75 1 95.88 345 ALA B C 1
ATOM 6180 O O . ALA B 1 345 ? -16.531 18.062 23.328 1 95.88 345 ALA B O 1
ATOM 6181 N N . MET B 1 346 ? -15.547 16.688 21.844 1 96.12 346 MET B N 1
ATOM 6182 C CA . MET B 1 346 ? -16.812 16.188 21.328 1 96.12 346 MET B CA 1
ATOM 6183 C C . MET B 1 346 ? -17.406 15.141 22.266 1 96.12 346 MET B C 1
ATOM 6185 O O . MET B 1 346 ? -16.688 14.305 22.812 1 96.12 346 MET B O 1
ATOM 6189 N N . LYS B 1 347 ? -18.719 15.18 22.391 1 95.31 347 LYS B N 1
ATOM 6190 C CA . LYS B 1 347 ? -19.422 14.203 23.219 1 95.31 347 LYS B CA 1
ATOM 6191 C C . LYS B 1 347 ? -19.672 12.914 22.438 1 95.31 347 LYS B C 1
ATOM 6193 O O . LYS B 1 347 ? -19.656 12.906 21.219 1 95.31 347 LYS B O 1
ATOM 6198 N N . GLU B 1 348 ? -19.938 11.766 23.109 1 93.31 348 GLU B N 1
ATOM 6199 C CA . GLU B 1 348 ? -19.984 10.414 22.562 1 93.31 348 GLU B CA 1
ATOM 6200 C C . GLU B 1 348 ? -21.188 10.242 21.641 1 93.31 348 GLU B C 1
ATOM 6202 O O . GLU B 1 348 ? -21.094 9.523 20.641 1 93.31 348 GLU B O 1
ATOM 6207 N N . HIS B 1 349 ? -22.312 10.898 21.812 1 90.75 349 HIS B N 1
ATOM 6208 C CA . HIS B 1 349 ? -23.547 10.648 21.078 1 90.75 349 HIS B CA 1
ATOM 6209 C C . HIS B 1 349 ? -23.578 11.422 19.766 1 90.75 349 HIS B C 1
ATOM 6211 O O . HIS B 1 349 ? -24.469 11.219 18.938 1 90.75 349 HIS B O 1
ATOM 6217 N N . THR B 1 350 ? -22.609 12.25 19.578 1 90.31 350 THR B N 1
ATOM 6218 C CA . THR B 1 350 ? -22.609 13.125 18.422 1 90.31 350 THR B CA 1
ATOM 6219 C C . THR B 1 350 ? -22.266 12.344 17.156 1 90.31 350 THR B C 1
ATOM 6221 O O . THR B 1 350 ? -21.531 11.352 17.219 1 90.31 350 THR B O 1
ATOM 6224 N N . HIS B 1 351 ? -22.859 12.875 16.078 1 90 351 HIS B N 1
ATOM 6225 C CA . HIS B 1 351 ? -22.516 12.266 14.789 1 90 351 HIS B CA 1
ATOM 6226 C C . HIS B 1 351 ? -21.031 12.359 14.508 1 90 351 HIS B C 1
ATOM 6228 O O . HIS B 1 351 ? -20.406 13.391 14.766 1 90 351 HIS B O 1
ATOM 6234 N N . LYS B 1 352 ? -20.484 11.367 13.945 1 88.12 352 LYS B N 1
ATOM 6235 C CA . LYS B 1 352 ? -19.047 11.195 13.812 1 88.12 352 LYS B CA 1
ATOM 6236 C C . LYS B 1 352 ? -18.438 12.273 12.922 1 88.12 352 LYS B C 1
ATOM 6238 O O . LYS B 1 352 ? -17.344 12.773 13.195 1 88.12 352 LYS B O 1
ATOM 6243 N N . THR B 1 353 ? -19.156 12.633 11.867 1 91.62 353 THR B N 1
ATOM 6244 C CA . THR B 1 353 ? -18.547 13.547 10.906 1 91.62 353 THR B CA 1
ATOM 6245 C C . THR B 1 353 ? -19.234 14.914 10.953 1 91.62 353 THR B C 1
ATOM 6247 O O . THR B 1 353 ? -18.562 15.953 10.961 1 91.62 353 THR B O 1
ATOM 6250 N N . ILE B 1 354 ? -20.531 14.938 11.164 1 94.31 354 ILE B N 1
ATOM 6251 C CA . ILE B 1 354 ? -21.297 16.172 11.125 1 94.31 354 ILE B CA 1
ATOM 6252 C C . ILE B 1 354 ? -21.109 16.938 12.438 1 94.31 354 ILE B C 1
ATOM 6254 O O . ILE B 1 354 ? -21.062 18.156 12.453 1 94.31 354 ILE B O 1
ATOM 6258 N N . GLY B 1 355 ? -21 16.188 13.492 1 94.19 355 GLY B N 1
ATOM 6259 C CA . GLY B 1 355 ? -20.828 16.797 14.805 1 94.19 355 GLY B CA 1
ATOM 6260 C C . GLY B 1 355 ? -19.641 17.734 14.867 1 94.19 355 GLY B C 1
ATOM 6261 O O . GLY B 1 355 ? -19.797 18.938 15.109 1 94.19 355 GLY B O 1
ATOM 6262 N N . PRO B 1 356 ? -18.5 17.219 14.617 1 95.56 356 PRO B N 1
ATOM 6263 C CA . PRO B 1 356 ? -17.312 18.062 14.648 1 95.56 356 PRO B CA 1
ATOM 6264 C C . PRO B 1 356 ? -17.375 19.219 13.664 1 95.56 356 PRO B C 1
ATOM 6266 O O . PRO B 1 356 ? -16.859 20.297 13.938 1 95.56 356 PRO B O 1
ATOM 6269 N N . LEU B 1 357 ? -18 19.016 12.547 1 96.25 357 LEU B N 1
ATOM 6270 C CA . LEU B 1 357 ? -18.125 20.078 11.555 1 96.25 357 LEU B CA 1
ATOM 6271 C C . LEU B 1 357 ? -18.938 21.234 12.102 1 96.25 357 LEU B C 1
ATOM 6273 O O . LEU B 1 357 ? -18.562 22.391 11.945 1 96.25 357 LEU B O 1
ATOM 6277 N N . LEU B 1 358 ? -20.031 20.906 12.727 1 94.88 358 LEU B N 1
ATOM 6278 C CA . LEU B 1 358 ? -20.906 21.953 13.281 1 94.88 358 LEU B CA 1
ATOM 6279 C C . LEU B 1 358 ? -20.25 22.625 14.484 1 94.88 358 LEU B C 1
ATOM 6281 O O . LEU B 1 358 ? -20.438 23.812 14.703 1 94.88 358 LEU B O 1
ATOM 6285 N N . ALA B 1 359 ? -19.547 21.859 15.258 1 94.94 359 ALA B N 1
ATOM 6286 C CA . ALA B 1 359 ? -18.781 22.438 16.359 1 94.94 359 ALA B CA 1
ATOM 6287 C C . ALA B 1 359 ? -17.734 23.406 15.852 1 94.94 359 ALA B C 1
ATOM 6289 O O . ALA B 1 359 ? -17.484 24.453 16.469 1 94.94 359 ALA B O 1
ATOM 6290 N N . TRP B 1 360 ? -17.125 23.078 14.758 1 95.69 360 TRP B N 1
ATOM 6291 C CA . TRP B 1 360 ? -16.125 23.953 14.141 1 95.69 360 TRP B CA 1
ATOM 6292 C C . TRP B 1 360 ? -16.766 25.25 13.641 1 95.69 360 TRP B C 1
ATOM 6294 O O . TRP B 1 360 ? -16.172 26.312 13.734 1 95.69 360 TRP B O 1
ATOM 6304 N N . PHE B 1 361 ? -17.953 25.125 13.055 1 95.81 361 PHE B N 1
ATOM 6305 C CA . PHE B 1 361 ? -18.688 26.312 12.641 1 95.81 361 PHE B CA 1
ATOM 6306 C C . PHE B 1 361 ? -18.906 27.25 13.82 1 95.81 361 PHE B C 1
ATOM 6308 O O . PHE B 1 361 ? -18.75 28.469 13.695 1 95.81 361 PHE B O 1
ATOM 6315 N N . ASP B 1 362 ? -19.281 26.609 14.938 1 93.38 362 ASP B N 1
ATOM 6316 C CA . ASP B 1 362 ? -19.469 27.406 16.141 1 93.38 362 ASP B CA 1
ATOM 6317 C C . ASP B 1 362 ? -18.188 28.109 16.547 1 93.38 362 ASP B C 1
ATOM 6319 O O . ASP B 1 362 ? -18.203 29.266 17 1 93.38 362 ASP B O 1
ATOM 6323 N N . ALA B 1 363 ? -17.125 27.438 16.453 1 93.94 363 ALA B N 1
ATOM 6324 C CA . ALA B 1 363 ? -15.828 28.031 16.797 1 93.94 363 ALA B CA 1
ATOM 6325 C C . ALA B 1 363 ? -15.5 29.203 15.883 1 93.94 363 ALA B C 1
ATOM 6327 O O . ALA B 1 363 ? -15.031 30.25 16.344 1 93.94 363 ALA B O 1
ATOM 6328 N N . VAL B 1 364 ? -15.719 29.031 14.594 1 94.88 364 VAL B N 1
ATOM 6329 C CA . VAL B 1 364 ? -15.461 30.109 13.641 1 94.88 364 VAL B CA 1
ATOM 6330 C C . VAL B 1 364 ? -16.375 31.297 13.93 1 94.88 364 VAL B C 1
ATOM 6332 O O . VAL B 1 364 ? -15.961 32.438 13.836 1 94.88 364 VAL B O 1
ATOM 6335 N N . ALA B 1 365 ? -17.625 30.938 14.211 1 92.19 365 ALA B N 1
ATOM 6336 C CA . ALA B 1 365 ? -18.578 31.984 14.555 1 92.19 365 ALA B CA 1
ATOM 6337 C C . ALA B 1 365 ? -18.125 32.75 15.789 1 92.19 365 ALA B C 1
ATOM 6339 O O . ALA B 1 365 ? -18.234 34 15.836 1 92.19 365 ALA B O 1
ATOM 6340 N N . HIS B 1 366 ? -17.672 32 16.734 1 89.62 366 HIS B N 1
ATOM 6341 C CA . HIS B 1 366 ? -17.141 32.656 17.938 1 89.62 366 HIS B CA 1
ATOM 6342 C C . HIS B 1 366 ? -15.953 33.562 17.594 1 89.62 366 HIS B C 1
ATOM 6344 O O . HIS B 1 366 ? -15.859 34.688 18.109 1 89.62 366 HIS B O 1
ATOM 6350 N N . ALA B 1 367 ? -15.062 33.094 16.844 1 91.56 367 ALA B N 1
ATOM 6351 C CA . ALA B 1 367 ? -13.898 33.875 16.422 1 91.56 367 ALA B CA 1
ATOM 6352 C C . ALA B 1 367 ? -14.328 35.094 15.648 1 91.56 367 ALA B C 1
ATOM 6354 O O . ALA B 1 367 ? -13.766 36.188 15.836 1 91.56 367 ALA B O 1
ATOM 6355 N N . PHE B 1 368 ? -15.297 34.906 14.812 1 91.69 368 PHE B N 1
ATOM 6356 C CA . PHE B 1 368 ? -15.812 36 13.969 1 91.69 368 PHE B CA 1
ATOM 6357 C C . PHE B 1 368 ? -16.344 37.125 14.82 1 91.69 368 PHE B C 1
ATOM 6359 O O . PHE B 1 368 ? -16.125 38.312 14.492 1 91.69 368 PHE B O 1
ATOM 6366 N N . HIS B 1 369 ? -16.938 36.844 15.891 1 87.56 369 HIS B N 1
ATOM 6367 C CA . HIS B 1 369 ? -17.578 37.875 16.734 1 87.56 369 HIS B CA 1
ATOM 6368 C C . HIS B 1 369 ? -16.719 38.188 17.969 1 87.56 369 HIS B C 1
ATOM 6370 O O . HIS B 1 369 ? -17.203 38.75 18.938 1 87.56 369 HIS B O 1
ATOM 6376 N N . PHE B 1 370 ? -15.516 37.75 17.922 1 85.62 370 PHE B N 1
ATOM 6377 C CA . PHE B 1 370 ? -14.633 37.812 19.094 1 85.62 370 PHE B CA 1
ATOM 6378 C C . PHE B 1 370 ? -14.461 39.25 19.562 1 85.62 370 PHE B C 1
ATOM 6380 O O . PHE B 1 370 ? -14.523 39.531 20.766 1 85.62 370 PHE B O 1
ATOM 6387 N N . SER B 1 371 ? -14.273 40.219 18.672 1 82 371 SER B N 1
ATOM 6388 C CA . SER B 1 371 ? -14.078 41.625 19.031 1 82 371 SER B CA 1
ATOM 6389 C C . SER B 1 371 ? -15.312 42.188 19.703 1 82 371 SER B C 1
ATOM 6391 O O . SER B 1 371 ? -15.203 42.938 20.672 1 82 371 SER B O 1
ATOM 6393 N N . ALA B 1 372 ? -16.422 41.875 19.172 1 77.44 372 ALA B N 1
ATOM 6394 C CA . ALA B 1 372 ? -17.688 42.375 19.734 1 77.44 372 ALA B CA 1
ATOM 6395 C C . ALA B 1 372 ? -17.953 41.75 21.109 1 77.44 372 ALA B C 1
ATOM 6397 O O . ALA B 1 372 ? -18.469 42.438 22 1 77.44 372 ALA B O 1
ATOM 6398 N N . ALA B 1 373 ? -17.531 40.5 21.25 1 73.5 373 ALA B N 1
ATOM 6399 C CA . ALA B 1 373 ? -17.75 39.812 22.5 1 73.5 373 ALA B CA 1
ATOM 6400 C C . ALA B 1 373 ? -16.875 40.406 23.609 1 73.5 373 ALA B C 1
ATOM 6402 O O . ALA B 1 373 ? -17.297 40.469 24.766 1 73.5 373 ALA B O 1
ATOM 6403 N N . LEU B 1 374 ? -15.727 40.719 23.344 1 73.12 374 LEU B N 1
ATOM 6404 C CA . LEU B 1 374 ? -14.805 41.281 24.328 1 73.12 374 LEU B CA 1
ATOM 6405 C C . LEU B 1 374 ? -15.211 42.719 24.703 1 73.12 374 LEU B C 1
ATOM 6407 O O . LEU B 1 374 ? -15.086 43.094 25.875 1 73.12 374 LEU B O 1
ATOM 6411 N N . LYS B 1 375 ? -15.531 43.594 23.766 1 65.38 375 LYS B N 1
ATOM 6412 C CA . LYS B 1 375 ? -15.953 44.969 24.047 1 65.38 375 LYS B CA 1
ATOM 6413 C C . LYS B 1 375 ? -17.172 44.969 24.969 1 65.38 375 LYS B C 1
ATOM 6415 O O . LYS B 1 375 ? -17.281 45.812 25.859 1 65.38 375 LYS B O 1
ATOM 6420 N N . ASN B 1 376 ? -18.156 44.094 24.656 1 57.41 376 ASN B N 1
ATOM 6421 C CA . ASN B 1 376 ? -19.375 44.062 25.453 1 57.41 376 ASN B CA 1
ATOM 6422 C C . ASN B 1 376 ? -19.188 43.281 26.734 1 57.41 376 ASN B C 1
ATOM 6424 O O . ASN B 1 376 ? -20.125 43.156 27.531 1 57.41 376 ASN B O 1
ATOM 6428 N N . GLY B 1 377 ? -17.953 42.969 27.203 1 48.28 377 GLY B N 1
ATOM 6429 C CA . GLY B 1 377 ? -17.625 42.125 28.359 1 48.28 377 GLY B CA 1
ATOM 6430 C C . GLY B 1 377 ? -17.797 40.656 28.094 1 48.28 377 GLY B C 1
ATOM 6431 O O . GLY B 1 377 ? -18.797 40.219 27.531 1 48.28 377 GLY B O 1
ATOM 6432 N N . LEU B 1 378 ? -16.828 39.906 27.906 1 48 378 LEU B N 1
ATOM 6433 C CA . LEU B 1 378 ? -16.844 38.469 27.641 1 48 378 LEU B CA 1
ATOM 6434 C C . LEU B 1 378 ? -17.906 37.781 28.484 1 48 378 LEU B C 1
ATOM 6436 O O . LEU B 1 378 ? -18.297 36.625 28.188 1 48 378 LEU B O 1
ATOM 6440 N N . SER B 1 379 ? -18.109 38.344 29.719 1 43.72 379 SER B N 1
ATOM 6441 C CA . SER B 1 379 ? -19.141 37.844 30.625 1 43.72 379 SER B CA 1
ATOM 6442 C C . SER B 1 379 ? -20.531 37.938 30 1 43.72 379 SER B C 1
ATOM 6444 O O . SER B 1 379 ? -21.422 37.156 30.344 1 43.72 379 SER B O 1
ATOM 6446 N N . SER B 1 380 ? -20.844 39.031 29.5 1 39.88 380 SER B N 1
ATOM 6447 C CA . SER B 1 380 ? -22.172 39.25 28.938 1 39.88 380 SER B CA 1
ATOM 6448 C C . SER B 1 380 ? -22.469 38.281 27.797 1 39.88 380 SER B C 1
ATOM 6450 O O . SER B 1 380 ? -23.625 38.094 27.406 1 39.88 380 SER B O 1
ATOM 6452 N N . HIS B 1 381 ? -21.562 37.938 27.109 1 40.22 381 HIS B N 1
ATOM 6453 C CA . HIS B 1 381 ? -21.797 37.062 25.953 1 40.22 381 HIS B CA 1
ATOM 6454 C C . HIS B 1 381 ? -22.219 35.656 26.406 1 40.22 381 HIS B C 1
ATOM 6456 O O . HIS B 1 381 ? -22.578 34.844 25.562 1 40.22 381 HIS B O 1
ATOM 6462 N N . TYR B 1 382 ? -21.922 35.219 27.578 1 37.97 382 TYR B N 1
ATOM 6463 C CA . TYR B 1 382 ? -22.453 33.969 28.047 1 37.97 382 TYR B CA 1
ATOM 6464 C C . TYR B 1 382 ? -23.922 34.062 28.406 1 37.97 382 TYR B C 1
ATOM 6466 O O . TYR B 1 382 ? -24.609 33.062 28.562 1 37.97 382 TYR B O 1
ATOM 6474 N N . GLU B 1 383 ? -24.312 35 29.453 1 37 383 GLU B N 1
ATOM 6475 C CA . GLU B 1 383 ? -25.562 34.812 30.203 1 37 383 GLU B CA 1
ATOM 6476 C C . GLU B 1 383 ? -26.75 34.656 29.25 1 37 383 GLU B C 1
ATOM 6478 O O . GLU B 1 383 ? -27.547 33.75 29.391 1 37 383 GLU B O 1
ATOM 6483 N N . ASN B 1 384 ? -27.609 35.812 29.188 1 34.56 384 ASN B N 1
ATOM 6484 C CA . ASN B 1 384 ? -29 35.75 28.75 1 34.56 384 ASN B CA 1
ATOM 6485 C C . ASN B 1 384 ? -29.109 35.469 27.234 1 34.56 384 ASN B C 1
ATOM 6487 O O . ASN B 1 384 ? -30.062 34.875 26.781 1 34.56 384 ASN B O 1
ATOM 6491 N N . GLU B 1 385 ? -28.859 36.656 26.438 1 37.56 385 GLU B N 1
ATOM 6492 C CA . GLU B 1 385 ? -29.328 36.594 25.047 1 37.56 385 GLU B CA 1
ATOM 6493 C C . GLU B 1 385 ? -28.422 35.719 24.188 1 37.56 385 GLU B C 1
ATOM 6495 O O . GLU B 1 385 ? -27.266 35.5 24.531 1 37.56 385 GLU B O 1
ATOM 6500 N N . GLY B 1 386 ? -28.875 34.75 23.438 1 39.53 386 GLY B N 1
ATOM 6501 C CA . GLY B 1 386 ? -28.266 33.812 22.516 1 39.53 386 GLY B CA 1
ATOM 6502 C C . GLY B 1 386 ? -26.906 34.25 22.031 1 39.53 386 GLY B C 1
ATOM 6503 O O . GLY B 1 386 ? -26.594 35.438 22.016 1 39.53 386 GLY B O 1
ATOM 6504 N N . PRO B 1 387 ? -25.797 33.688 22.391 1 40.09 387 PRO B N 1
ATOM 6505 C CA . PRO B 1 387 ? -24.484 34.062 21.859 1 40.09 387 PRO B CA 1
ATOM 6506 C C . PRO B 1 387 ? -24.562 34.75 20.516 1 40.09 387 PRO B C 1
ATOM 6508 O O . PRO B 1 387 ? -25.344 34.375 19.656 1 40.09 387 PRO B O 1
ATOM 6511 N N . HIS B 1 388 ? -24.469 35.969 20.453 1 44.31 388 HIS B N 1
ATOM 6512 C CA . HIS B 1 388 ? -24.5 36.656 19.172 1 44.31 388 HIS B CA 1
ATOM 6513 C C . HIS B 1 388 ? -23.969 35.812 18.047 1 44.31 388 HIS B C 1
ATOM 6515 O O . HIS B 1 388 ? -24.297 36.031 16.875 1 44.31 388 HIS B O 1
ATOM 6521 N N . GLY B 1 389 ? -23.188 34.75 18.359 1 51.47 389 GLY B N 1
ATOM 6522 C CA . GLY B 1 389 ? -22.594 33.906 17.328 1 51.47 389 GLY B CA 1
ATOM 6523 C C . GLY B 1 389 ? -23.188 32.531 17.266 1 51.47 389 GLY B C 1
ATOM 6524 O O . GLY B 1 389 ? -22.719 31.672 16.484 1 51.47 389 GLY B O 1
ATOM 6525 N N . TYR B 1 390 ? -24.062 32.344 18.203 1 57.53 390 TYR B N 1
ATOM 6526 C CA . TYR B 1 390 ? -24.578 30.984 18.203 1 57.53 390 TYR B CA 1
ATOM 6527 C C . TYR B 1 390 ? -25.594 30.797 17.078 1 57.53 390 TYR B C 1
ATOM 6529 O O . TYR B 1 390 ? -26.469 31.641 16.859 1 57.53 390 TYR B O 1
ATOM 6537 N N . VAL B 1 391 ? -25.141 29.953 16.281 1 71.19 391 VAL B N 1
ATOM 6538 C CA . VAL B 1 391 ? -25.938 29.609 15.109 1 71.19 391 VAL B CA 1
ATOM 6539 C C . VAL B 1 391 ? -27.016 28.594 15.484 1 71.19 391 VAL B C 1
ATOM 6541 O O . VAL B 1 391 ? -26.734 27.609 16.172 1 71.19 391 VAL B O 1
ATOM 6544 N N . SER B 1 392 ? -28.266 29.016 15.352 1 80.62 392 SER B N 1
ATOM 6545 C CA . SER B 1 392 ? -29.406 28.156 15.656 1 80.62 392 SER B CA 1
ATOM 6546 C C . SER B 1 392 ? -29.328 26.844 14.906 1 80.62 392 SER B C 1
ATOM 6548 O O . SER B 1 392 ? -28.562 26.719 13.945 1 80.62 392 SER B O 1
ATOM 6550 N N . ALA B 1 393 ? -30.062 25.844 15.469 1 86.38 393 ALA B N 1
ATOM 6551 C CA . ALA B 1 393 ? -30.109 24.516 14.836 1 86.38 393 ALA B CA 1
ATOM 6552 C C . ALA B 1 393 ? -30.656 24.625 13.414 1 86.38 393 ALA B C 1
ATOM 6554 O O . ALA B 1 393 ? -30.234 23.875 12.523 1 86.38 393 ALA B O 1
ATOM 6555 N N . GLU B 1 394 ? -31.562 25.516 13.227 1 88.56 394 GLU B N 1
ATOM 6556 C CA . GLU B 1 394 ? -32.156 25.703 11.914 1 88.56 394 GLU B CA 1
ATOM 6557 C C . GLU B 1 394 ? -31.125 26.25 10.914 1 88.56 394 GLU B C 1
ATOM 6559 O O . GLU B 1 394 ? -31.078 25.797 9.766 1 88.56 394 GLU B O 1
ATOM 6564 N N . VAL B 1 395 ? -30.406 27.172 11.398 1 88.75 395 VAL B N 1
ATOM 6565 C CA . VAL B 1 395 ? -29.375 27.75 10.547 1 88.75 395 VAL B CA 1
ATOM 6566 C C . VAL B 1 395 ? -28.328 26.703 10.211 1 88.75 395 VAL B C 1
ATOM 6568 O O . VAL B 1 395 ? -27.844 26.641 9.078 1 88.75 395 VAL B O 1
ATOM 6571 N N . LYS B 1 396 ? -27.984 25.891 11.156 1 92.62 396 LYS B N 1
ATOM 6572 C CA . LYS B 1 396 ? -27.016 24.828 10.945 1 92.62 396 LYS B CA 1
ATOM 6573 C C . LYS B 1 396 ? -27.5 23.812 9.922 1 92.62 396 LYS B C 1
ATOM 6575 O O . LYS B 1 396 ? -26.734 23.344 9.078 1 92.62 396 LYS B O 1
ATOM 6580 N N . GLU B 1 397 ? -28.75 23.484 9.977 1 93.12 397 GLU B N 1
ATOM 6581 C CA . GLU B 1 397 ? -29.328 22.578 9 1 93.12 397 GLU B CA 1
ATOM 6582 C C . GLU B 1 397 ? -29.328 23.188 7.602 1 93.12 397 GLU B C 1
ATOM 6584 O O . GLU B 1 397 ? -29.094 22.484 6.617 1 93.12 397 GLU B O 1
ATOM 6589 N N . GLY B 1 398 ? -29.688 24.438 7.59 1 93.31 398 GLY B N 1
ATOM 6590 C CA . GLY B 1 398 ? -29.625 25.141 6.316 1 93.31 398 GLY B CA 1
ATOM 6591 C C . GLY B 1 398 ? -28.219 25.188 5.738 1 93.31 398 GLY B C 1
ATOM 6592 O O . GLY B 1 398 ? -28.031 25.062 4.527 1 93.31 398 GLY B O 1
ATOM 6593 N N . LEU B 1 399 ? -27.297 25.406 6.598 1 95.19 399 LEU B N 1
ATOM 6594 C CA . LEU B 1 399 ? -25.906 25.438 6.176 1 95.19 399 LEU B CA 1
ATOM 6595 C C . LEU B 1 399 ? -25.469 24.094 5.605 1 95.19 399 LEU B C 1
ATOM 6597 O O . LEU B 1 399 ? -24.797 24.047 4.57 1 95.19 399 LEU B O 1
ATOM 6601 N N . LEU B 1 400 ? -25.828 23 6.266 1 96.25 400 LEU B N 1
ATOM 6602 C CA . LEU B 1 400 ? -25.484 21.656 5.805 1 96.25 400 LEU B CA 1
ATOM 6603 C C . LEU B 1 400 ? -26.062 21.406 4.414 1 96.25 400 LEU B C 1
ATOM 6605 O O . LEU B 1 400 ? -25.375 20.844 3.553 1 96.25 400 LEU B O 1
ATOM 6609 N N . ALA B 1 401 ? -27.281 21.828 4.203 1 96.31 401 ALA B N 1
ATOM 6610 C CA . ALA B 1 401 ? -27.922 21.672 2.898 1 96.31 401 ALA B CA 1
ATOM 6611 C C . ALA B 1 401 ? -27.203 22.5 1.833 1 96.31 401 ALA B C 1
ATOM 6613 O O . ALA B 1 401 ? -27.016 22.031 0.705 1 96.31 401 ALA B O 1
ATOM 6614 N N . ALA B 1 402 ? -26.859 23.656 2.234 1 96.69 402 ALA B N 1
ATOM 6615 C CA . ALA B 1 402 ? -26.156 24.547 1.308 1 96.69 402 ALA B CA 1
ATOM 6616 C C . ALA B 1 402 ? -24.781 23.984 0.945 1 96.69 402 ALA B C 1
ATOM 6618 O O . ALA B 1 402 ? -24.344 24.094 -0.199 1 96.69 402 ALA B O 1
ATOM 6619 N N . LEU B 1 403 ? -24.094 23.422 1.911 1 97.81 403 LEU B N 1
ATOM 6620 C CA . LEU B 1 403 ? -22.797 22.812 1.673 1 97.81 403 LEU B CA 1
ATOM 6621 C C . LEU B 1 403 ? -22.906 21.656 0.689 1 97.81 403 LEU B C 1
ATOM 6623 O O . LEU B 1 403 ? -22.109 21.547 -0.248 1 97.81 403 LEU B O 1
ATOM 6627 N N . ARG B 1 404 ? -23.891 20.828 0.876 1 97.12 404 ARG B N 1
ATOM 6628 C CA . ARG B 1 404 ? -24.125 19.703 -0.032 1 97.12 404 ARG B CA 1
ATOM 6629 C C . ARG B 1 404 ? -24.438 20.203 -1.441 1 97.12 404 ARG B C 1
ATOM 6631 O O . ARG B 1 404 ? -23.938 19.641 -2.422 1 97.12 404 ARG B O 1
ATOM 6638 N N . SER B 1 405 ? -25.203 21.188 -1.52 1 96.69 405 SER B N 1
ATOM 6639 C CA . SER B 1 405 ? -25.594 21.75 -2.812 1 96.69 405 SER B CA 1
ATOM 6640 C C . SER B 1 405 ? -24.391 22.359 -3.523 1 96.69 405 SER B C 1
ATOM 6642 O O . SER B 1 405 ? -24.344 22.391 -4.754 1 96.69 405 SER B O 1
ATOM 6644 N N . ALA B 1 406 ? -23.5 22.859 -2.727 1 97.62 406 ALA B N 1
ATOM 6645 C CA . ALA B 1 406 ? -22.312 23.5 -3.289 1 97.62 406 ALA B CA 1
ATOM 6646 C C . ALA B 1 406 ? -21.297 22.469 -3.768 1 97.62 406 ALA B C 1
ATOM 6648 O O . ALA B 1 406 ? -20.328 22.797 -4.453 1 97.62 406 ALA B O 1
ATOM 6649 N N . GLY B 1 407 ? -21.438 21.219 -3.391 1 96.31 407 GLY B N 1
ATOM 6650 C CA . GLY B 1 407 ? -20.594 20.156 -3.91 1 96.31 407 GLY B CA 1
ATOM 6651 C C . GLY B 1 407 ? -19.672 19.562 -2.867 1 96.31 407 GLY B C 1
ATOM 6652 O O . GLY B 1 407 ? -18.797 18.75 -3.188 1 96.31 407 GLY B O 1
ATOM 6653 N N . TRP B 1 408 ? -19.875 19.906 -1.577 1 97.38 408 TRP B N 1
ATOM 6654 C CA . TRP B 1 408 ? -19 19.406 -0.52 1 97.38 408 TRP B CA 1
ATOM 6655 C C . TRP B 1 408 ? -19.438 18.031 -0.061 1 97.38 408 TRP B C 1
ATOM 6657 O O . TRP B 1 408 ? -20.625 17.75 0.053 1 97.38 408 TRP B O 1
ATOM 6667 N N . HIS B 1 409 ? -18.422 17.188 0.151 1 95.31 409 HIS B N 1
ATOM 6668 C CA . HIS B 1 409 ? -18.672 15.891 0.761 1 95.31 409 HIS B CA 1
ATOM 6669 C C . HIS B 1 409 ? -18.625 15.977 2.283 1 95.31 409 HIS B C 1
ATOM 6671 O O . HIS B 1 409 ? -17.562 16.219 2.867 1 95.31 409 HIS B O 1
ATOM 6677 N N . LEU B 1 410 ? -19.719 15.664 2.879 1 95 410 LEU B N 1
ATOM 6678 C CA . LEU B 1 410 ? -19.812 15.867 4.324 1 95 410 LEU B CA 1
ATOM 6679 C C . LEU B 1 410 ? -19.703 14.531 5.062 1 95 410 LEU B C 1
ATOM 6681 O O . LEU B 1 410 ? -19.625 14.508 6.293 1 95 410 LEU B O 1
ATOM 6685 N N . ASP B 1 411 ? -19.578 13.461 4.336 1 89 411 ASP B N 1
ATOM 6686 C CA . ASP B 1 411 ? -19.609 12.141 4.957 1 89 411 ASP B CA 1
ATOM 6687 C C . ASP B 1 411 ? -18.203 11.703 5.363 1 89 411 ASP B C 1
ATOM 6689 O O . ASP B 1 411 ? -18.031 10.672 6.02 1 89 411 ASP B O 1
ATOM 6693 N N . ASP B 1 412 ? -17.281 12.43 5.027 1 86.69 412 ASP B N 1
ATOM 6694 C CA . ASP B 1 412 ? -15.906 12.148 5.402 1 86.69 412 ASP B CA 1
ATOM 6695 C C . ASP B 1 412 ? -15.383 13.188 6.391 1 86.69 412 ASP B C 1
ATOM 6697 O O . ASP B 1 412 ? -15.242 14.359 6.043 1 86.69 412 ASP B O 1
ATOM 6701 N N . GLY B 1 413 ? -15.188 12.789 7.613 1 86.5 413 GLY B N 1
ATOM 6702 C CA . GLY B 1 413 ? -14.719 13.711 8.633 1 86.5 413 GLY B CA 1
ATOM 6703 C C . GLY B 1 413 ? -13.234 14.008 8.531 1 86.5 413 GLY B C 1
ATOM 6704 O O . GLY B 1 413 ? -12.398 13.109 8.672 1 86.5 413 GLY B O 1
ATOM 6705 N N . GLN B 1 414 ? -12.867 15.258 8.219 1 91.56 414 GLN B N 1
ATOM 6706 C CA . GLN B 1 414 ? -11.469 15.594 8.008 1 91.56 414 GLN B CA 1
ATOM 6707 C C . GLN B 1 414 ? -11.031 16.75 8.914 1 91.56 414 GLN B C 1
ATOM 6709 O O . GLN B 1 414 ? -10.133 17.516 8.562 1 91.56 414 GLN B O 1
ATOM 6714 N N . LEU B 1 415 ? -11.727 16.891 10.008 1 93.44 415 LEU B N 1
ATOM 6715 C CA . LEU B 1 415 ? -11.367 17.969 10.922 1 93.44 415 LEU B CA 1
ATOM 6716 C C . LEU B 1 415 ? -10.492 17.453 12.055 1 93.44 415 LEU B C 1
ATOM 6718 O O . LEU B 1 415 ? -9.781 18.219 12.703 1 93.44 415 LEU B O 1
ATOM 6722 N N . GLU B 1 416 ? -10.594 16.234 12.297 1 89.81 416 GLU B N 1
ATOM 6723 C CA . GLU B 1 416 ? -9.805 15.641 13.367 1 89.81 416 GLU B CA 1
ATOM 6724 C C . GLU B 1 416 ? -8.508 15.039 12.828 1 89.81 416 GLU B C 1
ATOM 6726 O O . GLU B 1 416 ? -8.531 14.102 12.023 1 89.81 416 GLU B O 1
ATOM 6731 N N . THR B 1 417 ? -7.371 15.547 13.289 1 88.5 417 THR B N 1
ATOM 6732 C CA . THR B 1 417 ? -6.07 15.125 12.789 1 88.5 417 THR B CA 1
ATOM 6733 C C . THR B 1 417 ? -5.41 14.141 13.758 1 88.5 417 THR B C 1
ATOM 6735 O O . THR B 1 417 ? -4.32 13.633 13.484 1 88.5 417 THR B O 1
ATOM 6738 N N . ASN B 1 418 ? -6.02 13.953 14.867 1 86.06 418 ASN B N 1
ATOM 6739 C CA . ASN B 1 418 ? -5.629 12.922 15.82 1 86.06 418 ASN B CA 1
ATOM 6740 C C . ASN B 1 418 ? -6.711 11.859 15.977 1 86.06 418 ASN B C 1
ATOM 6742 O O . ASN B 1 418 ? -7.809 12 15.43 1 86.06 418 ASN B O 1
ATOM 6746 N N . SER B 1 419 ? -6.34 10.789 16.672 1 84.44 419 SER B N 1
ATOM 6747 C CA . SER B 1 419 ? -7.367 9.797 16.953 1 84.44 419 SER B CA 1
ATOM 6748 C C . SER B 1 419 ? -8.555 10.422 17.688 1 84.44 419 SER B C 1
ATOM 6750 O O . SER B 1 419 ? -8.383 11.07 18.719 1 84.44 419 SER B O 1
ATOM 6752 N N . PRO B 1 420 ? -9.688 10.188 17.125 1 87.19 420 PRO B N 1
ATOM 6753 C CA . PRO B 1 420 ? -10.859 10.828 17.734 1 87.19 420 PRO B CA 1
ATOM 6754 C C . PRO B 1 420 ? -11.117 10.352 19.172 1 87.19 420 PRO B C 1
ATOM 6756 O O . PRO B 1 420 ? -11.023 9.148 19.453 1 87.19 420 PRO B O 1
ATOM 6759 N N . VAL B 1 421 ? -11.359 11.305 20.016 1 91.81 421 VAL B N 1
ATOM 6760 C CA . VAL B 1 421 ? -11.734 11.055 21.406 1 91.81 421 VAL B CA 1
ATOM 6761 C C . VAL B 1 421 ? -13.117 11.648 21.688 1 91.81 421 VAL B C 1
ATOM 6763 O O . VAL B 1 421 ? -13.445 12.734 21.203 1 91.81 421 VAL B O 1
ATOM 6766 N N . ARG B 1 422 ? -13.914 10.859 22.375 1 95.06 422 ARG B N 1
ATOM 6767 C CA . ARG B 1 422 ? -15.258 11.305 22.734 1 95.06 422 ARG B CA 1
ATOM 6768 C C . ARG B 1 422 ? -15.438 11.336 24.25 1 95.06 422 ARG B C 1
ATOM 6770 O O . ARG B 1 422 ? -14.82 10.547 24.969 1 95.06 422 ARG B O 1
ATOM 6777 N N . VAL B 1 423 ? -16.281 12.227 24.656 1 95.06 423 VAL B N 1
ATOM 6778 C CA . VAL B 1 423 ? -16.516 12.414 26.094 1 95.06 423 VAL B CA 1
ATOM 6779 C C . VAL B 1 423 ? -17.812 11.719 26.484 1 95.06 423 VAL B C 1
ATOM 6781 O O . VAL B 1 423 ? -18.859 11.969 25.891 1 95.06 423 VAL B O 1
ATOM 6784 N N . ARG B 1 424 ? -17.719 10.859 27.453 1 93.5 424 ARG B N 1
ATOM 6785 C CA . ARG B 1 424 ? -18.875 10.234 28.078 1 93.5 424 ARG B CA 1
ATOM 6786 C C . ARG B 1 424 ? -19.094 10.797 29.484 1 93.5 424 ARG B C 1
ATOM 6788 O O . ARG B 1 424 ? -18.188 10.781 30.312 1 93.5 424 ARG B O 1
ATOM 6795 N N . THR B 1 425 ? -20.234 11.336 29.766 1 87.25 425 THR B N 1
ATOM 6796 C CA . THR B 1 425 ? -20.516 11.906 31.078 1 87.25 425 THR B CA 1
ATOM 6797 C C . THR B 1 425 ? -21.344 10.938 31.906 1 87.25 425 THR B C 1
ATOM 6799 O O . THR B 1 425 ? -22.266 10.289 31.391 1 87.25 425 THR B O 1
ATOM 6802 N N . GLY B 1 426 ? -20.703 10.539 33.062 1 72.12 426 GLY B N 1
ATOM 6803 C CA . GLY B 1 426 ? -21.422 9.742 34.031 1 72.12 426 GLY B CA 1
ATOM 6804 C C . GLY B 1 426 ? -22.172 10.578 35.062 1 72.12 426 GLY B C 1
ATOM 6805 O O . GLY B 1 426 ? -21.797 11.719 35.344 1 72.12 426 GLY B O 1
ATOM 6806 N N . GLY B 1 427 ? -23.5 10.578 35.625 1 58.56 427 GLY B N 1
ATOM 6807 C CA . GLY B 1 427 ? -24.344 11.125 36.656 1 58.56 427 GLY B CA 1
ATOM 6808 C C . GLY B 1 427 ? -25.016 12.422 36.281 1 58.56 427 GLY B C 1
ATOM 6809 O O . GLY B 1 427 ? -24.656 13.047 35.281 1 58.56 427 GLY B O 1
ATOM 6810 N N . GLY B 1 428 ? -26.344 12.773 36.875 1 45.94 428 GLY B N 1
ATOM 6811 C CA . GLY B 1 428 ? -27.438 13.711 36.688 1 45.94 428 GLY B CA 1
ATOM 6812 C C . GLY B 1 428 ? -26.984 15.164 36.688 1 45.94 428 GLY B C 1
ATOM 6813 O O . GLY B 1 428 ? -27.797 16.078 36.656 1 45.94 428 GLY B O 1
ATOM 6814 N N . GLY B 1 429 ? -25.906 15.703 37.531 1 41.44 429 GLY B N 1
ATOM 6815 C CA . GLY B 1 429 ? -26.062 17.125 37.844 1 41.44 429 GLY B CA 1
ATOM 6816 C C . GLY B 1 429 ? -25.641 18.031 36.719 1 41.44 429 GLY B C 1
ATOM 6817 O O . GLY B 1 429 ? -24.75 17.672 35.906 1 41.44 429 GLY B O 1
ATOM 6818 N N . ASP B 1 430 ? -26.547 18.859 36.281 1 40.72 430 ASP B N 1
ATOM 6819 C CA . ASP B 1 430 ? -26.391 19.984 35.375 1 40.72 430 ASP B CA 1
ATOM 6820 C C . ASP B 1 430 ? -25.156 20.812 35.719 1 40.72 430 ASP B C 1
ATOM 6822 O O . ASP B 1 430 ? -24.984 21.234 36.844 1 40.72 430 ASP B O 1
ATOM 6826 N N . MET B 1 431 ? -24.109 20.672 35.188 1 39.81 431 MET B N 1
ATOM 6827 C CA . MET B 1 431 ? -22.922 21.516 35.375 1 39.81 431 MET B CA 1
ATOM 6828 C C . MET B 1 431 ? -23.281 22.984 35.375 1 39.81 431 MET B C 1
ATOM 6830 O O . MET B 1 431 ? -23.797 23.516 34.375 1 39.81 431 MET B O 1
ATOM 6834 N N . LYS B 1 432 ? -23.297 23.703 36.5 1 36.72 432 LYS B N 1
ATOM 6835 C CA . LYS B 1 432 ? -23.406 25.141 36.656 1 36.72 432 LYS B CA 1
ATOM 6836 C C . LYS B 1 432 ? -22.25 25.844 35.938 1 36.72 432 LYS B C 1
ATOM 6838 O O . LYS B 1 432 ? -21.094 25.391 36 1 36.72 432 LYS B O 1
ATOM 6843 N N . ARG B 1 433 ? -22.375 26.859 35.031 1 37.91 433 ARG B N 1
ATOM 6844 C CA . ARG B 1 433 ? -21.578 27.859 34.344 1 37.91 433 ARG B CA 1
ATOM 6845 C C . ARG B 1 433 ? -20.578 28.531 35.281 1 37.91 433 ARG B C 1
ATOM 6847 O O . ARG B 1 433 ? -20.969 29.281 36.156 1 37.91 433 ARG B O 1
ATOM 6854 N N . THR B 1 434 ? -19.484 27.969 35.75 1 36.59 434 THR B N 1
ATOM 6855 C CA . THR B 1 434 ? -18.625 28.734 36.625 1 36.59 434 THR B CA 1
ATOM 6856 C C . THR B 1 434 ? -17.719 29.656 35.844 1 36.59 434 THR B C 1
ATOM 6858 O O . THR B 1 434 ? -16.938 29.203 35 1 36.59 434 THR B O 1
ATOM 6861 N N . ALA B 1 435 ? -18.047 30.922 35.5 1 37.31 435 ALA B N 1
ATOM 6862 C CA . ALA B 1 435 ? -17.141 32 35.125 1 37.31 435 ALA B CA 1
ATOM 6863 C C . ALA B 1 435 ? -16.062 32.219 36.156 1 37.31 435 ALA B C 1
ATOM 6865 O O . ALA B 1 435 ? -16.375 32.625 37.312 1 37.31 435 ALA B O 1
ATOM 6866 N N . GLU B 1 436 ? -15.094 31.516 36.25 1 38.53 436 GLU B N 1
ATOM 6867 C CA . GLU B 1 436 ? -14.031 31.953 37.156 1 38.53 436 GLU B CA 1
ATOM 6868 C C . GLU B 1 436 ? -13.406 33.25 36.656 1 38.53 436 GLU B C 1
ATOM 6870 O O . GLU B 1 436 ? -12.914 33.344 35.531 1 38.53 436 GLU B O 1
ATOM 6875 N N . ARG B 1 437 ? -13.805 34.469 37.219 1 34.03 437 ARG B N 1
ATOM 6876 C CA . ARG B 1 437 ? -13.156 35.75 37.156 1 34.03 437 ARG B CA 1
ATOM 6877 C C . ARG B 1 437 ? -11.711 35.688 37.656 1 34.03 437 ARG B C 1
ATOM 6879 O O . ARG B 1 437 ? -11.453 35.438 38.844 1 34.03 437 ARG B O 1
ATOM 6886 N N . GLY B 1 438 ? -10.805 35.188 36.906 1 34.38 438 GLY B N 1
ATOM 6887 C CA . GLY B 1 438 ? -9.438 35.438 37.344 1 34.38 438 GLY B CA 1
ATOM 6888 C C . GLY B 1 438 ? -9.18 36.844 37.812 1 34.38 438 GLY B C 1
ATOM 6889 O O . GLY B 1 438 ? -9.586 37.812 37.125 1 34.38 438 GLY B O 1
ATOM 6890 N N . GLN B 1 439 ? -9 37.156 39.094 1 32.34 439 GLN B N 1
ATOM 6891 C CA . GLN B 1 439 ? -8.555 38.406 39.719 1 32.34 439 GLN B CA 1
ATOM 6892 C C . GLN B 1 439 ? -7.367 39 39 1 32.34 439 GLN B C 1
ATOM 6894 O O . GLN B 1 439 ? -6.367 38.312 38.75 1 32.34 439 GLN B O 1
ATOM 6899 N N . ALA B 1 440 ? -7.461 40.125 38.219 1 34.81 440 ALA B N 1
ATOM 6900 C CA . ALA B 1 440 ? -6.43 41.031 37.719 1 34.81 440 ALA B CA 1
ATOM 6901 C C . ALA B 1 440 ? -5.371 41.344 38.75 1 34.81 440 ALA B C 1
ATOM 6903 O O . ALA B 1 440 ? -5.688 41.875 39.812 1 34.81 440 ALA B O 1
ATOM 6904 N N . ALA B 1 441 ? -4.27 40.594 38.938 1 35.41 441 ALA B N 1
ATOM 6905 C CA . ALA B 1 441 ? -3.129 41.031 39.781 1 35.41 441 ALA B CA 1
ATOM 6906 C C . ALA B 1 441 ? -2.736 42.469 39.469 1 35.41 441 ALA B C 1
ATOM 6908 O O . ALA B 1 441 ? -2.68 42.875 38.312 1 35.41 441 ALA B O 1
ATOM 6909 N N . ALA B 1 442 ? -2.777 43.375 40.5 1 35.5 442 ALA B N 1
ATOM 6910 C CA . ALA B 1 442 ? -2.369 44.781 40.594 1 35.5 442 ALA B CA 1
ATOM 6911 C C . ALA B 1 442 ? -0.938 44.969 40.094 1 35.5 442 ALA B C 1
ATOM 6913 O O . ALA B 1 442 ? -0.083 44.094 40.312 1 35.5 442 ALA B O 1
ATOM 6914 N N . PRO B 1 443 ? -0.657 45.875 39.156 1 33.31 443 PRO B N 1
ATOM 6915 C CA . PRO B 1 443 ? 0.714 46.156 38.719 1 33.31 443 PRO B CA 1
ATOM 6916 C C . PRO B 1 443 ? 1.645 46.438 39.906 1 33.31 443 PRO B C 1
ATOM 6918 O O . PRO B 1 443 ? 1.188 46.875 40.969 1 33.31 443 PRO B O 1
ATOM 6921 N N . PRO B 1 444 ? 2.771 45.75 40.062 1 29.66 444 PRO B N 1
ATOM 6922 C CA . PRO B 1 444 ? 3.688 46.125 41.156 1 29.66 444 PRO B CA 1
ATOM 6923 C C . PRO B 1 444 ? 3.893 47.625 41.281 1 29.66 444 PRO B C 1
ATOM 6925 O O . PRO B 1 444 ? 3.727 48.344 40.312 1 29.66 444 PRO B O 1
ATOM 6928 N N . ALA B 1 445 ? 3.854 48.094 42.562 1 33.72 445 ALA B N 1
ATOM 6929 C CA . ALA B 1 445 ? 4.086 49.469 42.969 1 33.72 445 ALA B CA 1
ATOM 6930 C C . ALA B 1 445 ? 5.395 50 42.375 1 33.72 445 ALA B C 1
ATOM 6932 O O . ALA B 1 445 ? 6.402 49.281 42.375 1 33.72 445 ALA B O 1
ATOM 6933 N N . LYS B 1 446 ? 5.336 51.031 41.562 1 23.56 446 LYS B N 1
ATOM 6934 C CA . LYS B 1 446 ? 6.516 51.812 41.188 1 23.56 446 LYS B CA 1
ATOM 6935 C C . LYS B 1 446 ? 7.383 52.125 42.406 1 23.56 446 LYS B C 1
ATOM 6937 O O . LYS B 1 446 ? 6.887 52.625 43.406 1 23.56 446 LYS B O 1
ATOM 6942 N N . ALA B 1 447 ? 8.461 51.406 42.625 1 30.2 447 ALA B N 1
ATOM 6943 C CA . ALA B 1 447 ? 9.531 51.906 43.469 1 30.2 447 ALA B CA 1
ATOM 6944 C C . ALA B 1 447 ? 9.852 53.375 43.094 1 30.2 447 ALA B C 1
ATOM 6946 O O . ALA B 1 447 ? 10.164 53.688 41.938 1 30.2 447 ALA B O 1
ATOM 6947 N N . ASP B 1 448 ? 9.242 54.375 43.844 1 22.12 448 ASP B N 1
ATOM 6948 C CA . ASP B 1 448 ? 10.031 55.594 44.062 1 22.12 448 ASP B CA 1
ATOM 6949 C C . ASP B 1 448 ? 11.375 55.281 44.719 1 22.12 448 ASP B C 1
ATOM 6951 O O . ASP B 1 448 ? 11.438 54.531 45.688 1 22.12 448 ASP B O 1
#

Nearest PDB structures (foldseek):
  7d5q-assembly2_B  TM=5.828E-01  e=6.174E-01  Staphylococcus aureus subsp. aureus COL
  7d5q-assembly1_A  TM=5.707E-01  e=7.358E-01  Staphylococcus aureus subsp. aureus COL
  8uck-assembly1_A  TM=5.061E-01  e=6.451E-01  Homo sapiens
  5a2o-assembly1_B  TM=3.597E-01  e=1.848E+00  Arabidopsis thaliana
  7d5q-assembly2_B  TM=5.827E-01  e=4.692E-01  Staphylococcus aureus subsp. aureus COL

Sequence (896 aa):
MSSTAYDIDTAGNVLCTYTDVNDPERFKAERTHVPLGKAVFYAFLPAGFPHSVTDDYLSYQLYDSLQAFSSAIASLLANRAVLEGLGVGNASQSPTGALVLKIIQDTFSRMATILFAHRMGQAIEPECKTYRFMADLFNDSALLLDLLTPVLPFLPKVCVMVVTSILRALCGIAANASKASLSAHFAKRGNLAELNAKEASQETVISLLGMLAGYAVVHMVHDRTMVLYWMVTLVLVHLYMNYQGVRCVKMLTLNRQRATIVFREYLDSGRVLTPSDVAQRESILRNVNGEMASKDGDYTGSCELRNYGDVMTSKTWGYHSYKFERPDYFMGVWHYQARFFIRIAMKEHTHKTIGPLLAWFDAVAHAFHFSAALKNGLSSHYENEGPHGYVSAEVKEGLLAALRSAGWHLDDGQLETNSPVRVRTGGGGDMKRTAERGQAAAPPAKADMSSTAYDIDTAGNVLCTYTDVNDPERFKAERTHVPLGKAVFYAFLPAGFPHSVTDDYLSYQLYDSLQAFSSAIASLLANRAVLEGLGVGNASQSPTGALVLKIIQDTFSRMATILFAHRMGQAIEPECKTYRFMADLFNDSALLLDLLTPVLPFLPKVCVMVVTSILRALCGIAANASKASLSAHFAKRGNLAELNAKEASQETVISLLGMLAGYAVVHMVHDRTMVLYWMVTLVLVHLYMNYQGVRCVKMLTLNRQRATIVFREYLDSGRVLTPSDVAQRESILRNVNGEMASKDGDYTGSCELRNYGDVMTSKTWGYHSYKFERPDYFMGVWHYQARFFIRIAMKEHTHKTIGPLLAWFDAVAHAFHFSAALKNGLSSHYENEGPHGYVSAEVKEGLLAALRSAGWHLDDGQLETNSPVRVRTGGGGDMKRTAERGQAAAPPAKAD

Foldseek 3Di:
DKDKDFDADPVGHTAWIWINPVDPVPTDIDGDDDDPVVVVVCLQDPPPPPVQWDPLVVVLLVLVLQLLLLLLLLQLLLVVLLCLLLQVVNPVHDPVSSVVLVVLLVVLLVVLLVVVCQVQVLQCLLLLLLLLLVLLVLQLVLSLLSNCSNVDDDPVNSVSSSSSSNSNSSSVSSNVSSVLNLLVNTGDPPCSVRSVSSSVVSSVVSSVNSNVVSVVVPVVDDDSVVSNVSSVVSSVSSSVSSNSSSLSDQGQADEQQLLLVQLLCCVVPVAGAASVRSSNVDDNHPCSQNKAAEQVRQAIEGEAEDAPCCQPVVPDPPWQKFWDDDPFWIKIWTDDRRYIYIYIAGADPDDPQLSVSVVSSLVNLCRHCVVVCVVVPVVVLPPDDPNPSDDDPVNSVVVVVNSVVSRHDRPDHRHHSDDHDHDDDDDDDDPDRDSPPDDPPDDPDDDD/DKDKDFDADPVGDTQWIWINVVDPVPTDIDGDDDDPVVVVVCLQDPPPPPVQWDPLVVVLLVLVLQLLLLLLLLQLLLVVLLCLLLQVVNPVHDPVSSVVLVVLLVVLLVVLLVVVCQVQVLQCLLLLLLLLLVLLVLQLVLSLLSLCSNVDDDPVNSVSSSSSSNSNSSSVSSNVSSVLNLLVNTGDPPCSVRSVSSSVVSSVVSSVNSNVVSVVVPVVDDDS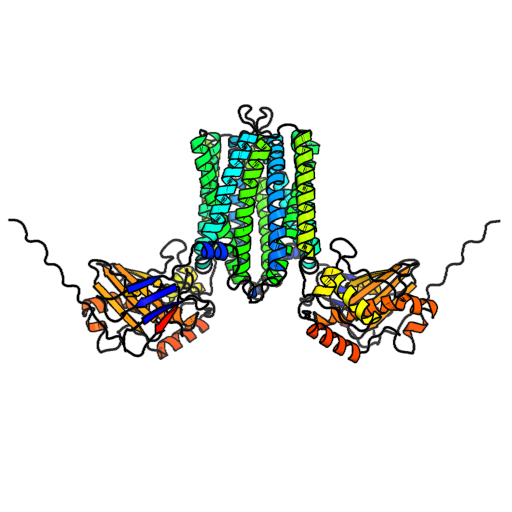VVSNVSSVVSSVSSSVSSNSSSLSDQGQADEQQLLLVQLLCCVVPVAGAASVRSSNVDDNHPCSQNKAAEQVRQAIEGEAEDAPCCQPVVPDPPWQKFWDDDPFWIKIWTDDRRYIYIYIAGAPPDDPQLSVSVVSSLVNLCRHCVVVCVVVPVVVLPPDDPNPSDDDPVNSVVVVVNSVVSRHDRPDHSHHSDDHDHDDDDDDDDDDRDSPPDPDPDDPDPDD

InterPro domains:
  IPR006968 Root UVB sensitive family [PTHR12770] (36-421)
  IPR054549 Protein root UVB sensitive/RUS domain [PF04884] (35-269)

Solvent-accessible surface area (backbone atoms only — not comparable to full-atom values): 46055 Å² total; per-residue (Å²): 133,78,36,30,39,30,31,19,40,87,86,64,48,69,49,30,42,32,38,33,68,78,35,83,90,60,55,42,80,45,65,59,79,71,54,64,72,57,44,53,48,56,53,52,37,49,79,64,62,67,76,36,37,43,88,40,44,62,61,25,50,52,24,48,46,54,18,42,26,31,45,32,25,40,46,47,56,19,48,34,26,40,41,38,39,48,15,26,31,28,60,89,33,46,29,66,58,37,43,51,53,50,50,51,24,50,51,45,18,52,51,41,35,59,59,44,44,67,64,43,53,51,32,29,61,48,40,22,58,36,32,42,49,47,14,51,52,30,40,49,52,26,41,58,55,29,59,46,32,58,79,43,57,70,70,63,29,52,52,50,47,40,52,30,25,33,25,44,23,51,15,50,49,31,36,53,50,15,47,52,47,50,47,55,64,31,32,64,66,80,42,46,69,57,41,52,51,16,50,50,47,46,52,48,54,35,37,50,52,12,43,56,51,22,50,54,48,56,74,70,50,79,49,68,67,59,47,51,53,50,40,54,51,32,47,52,51,22,51,50,28,40,51,54,17,50,55,50,46,57,63,45,55,45,20,43,34,56,42,44,54,35,48,51,41,28,73,74,71,65,46,73,63,32,40,68,58,46,35,74,71,59,55,64,81,53,61,60,64,21,58,41,45,16,74,86,59,70,34,38,30,42,54,44,78,44,43,54,62,62,34,72,56,62,73,61,83,93,36,60,60,48,68,51,79,53,98,51,30,38,39,18,37,35,37,53,92,51,35,35,40,36,30,33,15,39,31,60,86,39,51,84,30,57,37,58,52,53,54,48,47,43,51,50,31,43,33,34,43,39,66,61,34,53,75,66,37,62,68,57,46,66,68,78,66,71,39,92,40,61,70,51,72,67,55,50,54,51,48,54,53,47,41,48,72,42,59,43,45,64,84,55,61,25,64,59,49,56,84,66,47,25,33,45,77,47,76,86,76,76,76,77,84,74,78,68,78,77,79,82,77,76,76,80,75,78,81,125,131,76,36,31,38,29,31,21,40,87,87,64,49,67,49,30,42,30,40,33,68,81,35,82,89,60,54,42,79,46,66,61,80,72,54,66,71,57,45,55,49,55,53,51,40,49,80,62,63,69,78,35,35,43,89,38,44,63,61,25,52,52,24,47,46,53,17,43,27,30,44,31,25,41,48,46,56,18,47,34,27,38,40,37,40,51,15,26,31,28,60,90,32,46,29,66,60,38,41,52,53,50,49,51,25,50,50,45,19,51,52,39,35,58,59,46,44,68,65,42,53,50,31,30,61,49,39,20,59,36,31,42,50,48,14,50,52,29,40,49,52,26,42,59,54,29,58,46,32,58,79,44,58,69,70,64,29,52,52,49,45,40,52,30,26,32,27,45,25,51,16,50,50,30,36,52,52,16,48,53,47,50,48,55,63,29,31,65,68,80,43,45,69,57,41,52,52,16,50,51,47,46,52,46,54,35,38,52,53,11,44,55,52,21,50,54,47,55,74,70,50,80,50,69,69,56,48,50,52,51,41,53,52,31,47,50,51,22,50,50,28,40,50,55,17,49,54,48,47,57,60,43,56,46,22,44,35,54,41,45,53,37,47,52,40,27,74,71,73,67,45,74,63,34,40,68,60,45,35,73,69,58,56,63,82,52,61,59,66,20,58,42,43,16,75,86,59,69,33,38,30,42,54,45,79,42,43,54,61,63,34,72,56,60,73,61,85,92,37,60,60,48,71,49,78,51,98,50,30,37,38,18,39,35,34,52,92,51,35,36,42,37,29,34,17,38,30,59,88,40,51,85,30,56,37,58,50,53,52,47,46,43,51,50,31,43,33,34,41,39,63,62,33,52,76,66,36,60,67,58,45,64,67,80,65,71,40,95,41,61,71,51,72,66,55,50,52,51,47,53,53,47,40,47,73,41,58,44,45,63,84,54,61,26,62,57,48,55,84,65,46,26,34,46,77,47,75,86,74,77,76,77,85,75,78,68,76,74,78,80,78,74,77,79,77,78,82,126

Secondary structure (DSSP, 8-state):
---EEEEE-TT--EEEEEE-TT-TTS-EEEE-PPPHHHHHHHHHS-TTTTTTB-TTHHHHHHHHHHHHHHHHHHHHHHHHHHHHHTTBT-TT--HHHHHHHHHHHHHHHHHHHHHHHHHHHHHHTTTHHHHHHHHHHHHHHHHHHHTTTTTS-HHHHHHHHHHHHHHHHHHHHHHHHHHHHHHHHHBSSS-HHHHHHHHHHHHHHHHHHHHHHHHHHHHH---HHHHHHHHHHHHHHHHHHHHHHHHH----EEEHHHHHHHHHHHHHHSPPPPHHHHHHH--SSSSTT--EE-TTSS-EEEEEEE-HHHHHS---TT-EEEEEE-SSEEEEEEEETTEEEEEEEEBTTS-TTHHHHHHHHHHHHHHHTHHHHHHT-TTTTTSSS--TT---HHHHHHHHHHHHHHT-EEEEEES--S---EEEEESS------------PPP-----/---EEEEE-TT--EEEEEE-TT-TTS-EEEE-PPPHHHHHHHHHS-TTTTTTB-TTHHHHHHHHHHHHHHHHHHHHHHHHHHHHHTTBT-TT--HHHHHHHHHHHHHHHHHHHHHHHHHHHHHHTTTHHHHHHHHHHHHHHHHHHHTTTTTS-HHHHHHHHHHHHHHHHHHHHHHHHHHHHHHHHHBSSS-HHHHHHHHHHHHHHHHHHHHHHHHHHHHH---HHHHHHHHHHHHHHHHHHHHHHHHH----EEEHHHHHHHHHHHHHHSPPPPHHHHHHH--SSSSTT--EE-TTSS-EEEEEEE-HHHHHS---TT-EEEEEE-SSEEEEEEEETTEEEEEEEEBTTS-TTHHHHHHHHHHHHHHHTHHHHHHT-TTTTTSSS--TTPPPHHHHHHHHHHHHHHT-EEEEEES--S---EEEEESS------------PPP-----

Organism: Sporothrix schenckii (strain ATCC 58251 / de Perez 2211183) (NCBI:txid1391915)